Protein 8TX8 (pdb70)

Foldseek 3Di:
DPVVVVVLVVVLVVCVVCCVVWFPDKDKDFFPAFWLEKAKQQDKADDPPDFWIKTKIFTWGADPDLFIWTWIWIDTHGCDIGTFATEQDGHTFNYWDAAPVGRQWIWTWHQQRKIFIARRVVADRDYDPVRDHQGLEIEDDGRGTARAWEHQNVQGQWIWTFFQSQKIFIDRCVPPGSRRYYHYGPDIARQGPGGWQYKYAQNPDRQWIWTFFQVQWIFIAGNPDPDRRHGPDIANHDPGGWREKEHQNVDSQWIWTFFQVQWIWIAGNVDRHDTPDIAHDGPGGWHYKYYFLPDRQWIWTFWFSQKIWIFGNVQAPPDDDPVVVVNHGRRGQDIDNNGSGGWSYKYHRNPDGQWMWITGNSSMIMTTGTDPVSVD/DVVVLVVVLVVCVVCDVPWFPDKDKDFFPAFWLEKAKDQDKADDDPDQWIKTKMFTWGADDPDWIWTWIWIPTGGCHIGTFATATDDATFNYWDAFPVGRQWIWTWHFQRKIFIANRVPDDRDYDVVRDHQGLEIEDDGRGTARAWEHQNVQGQWIWTFGQRQKIFIDRCPPPGSNSYYDYTPDIARQGPGGWQYKYAQNPDRQWIWTFGQVQWIFIAGNPDPDSHHGPDIANQDPGGWHEKEAQNVDSQWIWTFFQVQWIWIAGNVCRHDTPDIAHDGPGGWHYKYYFLPDRQWIWTFWFSQKIWIFRCVQPPPDDDPVVVVNHRRRTQDIDNNGSGTWSYKYARNPDGQWMWTTGNSSMIMTTGTDPVSVD/DDDPDDPDDDDD/DDDPDDPDDDDD

InterPro domains:
  IPR001680 WD40 repeat [PF00400] (172-206)
  IPR001680 WD40 repeat [PF00400] (221-256)
  IPR001680 WD40 repeat [PF00400] (264-302)
  IPR001680 WD40 repeat [PF00400] (310-346)
  IPR001680 WD40 repeat [PF00400] (367-402)
  IPR001680 WD40 repeat [PS50082] (173-208)
  IPR001680 WD40 repeat [PS50082] (223-265)
  IPR001680 WD40 repeat [PS50082] (269-305)
  IPR001680 WD40 repeat [PS50082] (313-355)
  IPR001680 WD40 repeat [PS50082] (370-404)
  IPR001680 WD40 repeat [SM00320] (112-153)
  IPR001680 WD40 repeat [SM00320] (166-206)
  IPR001680 WD40 repeat [SM00320] (216-256)
  IPR001680 WD40 repeat [SM00320] (262-302)
  IPR001680 WD40 repeat [SM00320] (306-346)
  IPR001680 WD40 repeat [SM00320] (363-403)
  IPR015943 WD40/YVTN repeat-like-containing domain superfamily [G3DSA:2.130.10.10] (1-425)
  IPR019775 WD40 repeat, conserved site [PS00678] (193-207)
  IPR019775 WD40 repeat, conserved site [PS00678] (289-303)
  IPR019775 WD40 repeat, conserved site [PS00678] (333-347)

GO terms:
  GO:0005634 nucleus (C, IDA)
  GO:0008094 ATP-dependent activity, acting on DNA (F, IDA)
  GO:0006338 chromatin remodeling (P, IDA)
  GO:0005515 protein binding (F, IPI)
  GO:0000781 chromosome, telomeric region (C, IDA)
  GO:0016581 NuRD complex (C, IDA)
  GO:0016589 NURF complex (C, IDA)
  GO:0033186 CAF-1 complex (C, IDA)
  GO:0035098 ESC/E(Z) complex (C, IDA)
  GO:0008285 negative regulation of cell population proliferation (P, TAS)
  GO:0005654 nucleoplasm (C, TAS)
  GO:0042826 histone deacetylase binding (F, IPI)
  GO:0005654 nucleoplasm (C, IDA)
  GO:0006335 DNA replication-dependent chromatin assembly (P, IDA)
  GO:0006338 chromatin remodeling (P, HDA)
  GO:0000785 chromatin (C, IDA)
  GO:0006355 regulation of DNA-templated transcription (P, IDA)
  GO:0042393 histone binding (F, IDA)
  GO:0000118 histone deacetylase complex (C, IDA)
  GO:0032991 protein-containing complex (C, IDA)

B-factor: mean 41.4, std 13.59, range [21.71, 125.03]

Solvent-accessible surface area: 30954 Å² total; per-residue (Å²): 158,100,76,51,112,51,75,18,98,114,59,57,44,107,23,122,157,56,24,91,147,66,12,82,28,56,32,70,54,31,11,80,20,1,1,8,0,1,36,4,1,44,60,43,72,120,51,173,86,115,122,51,0,31,1,70,0,0,1,2,10,2,7,11,9,24,80,9,27,1,8,3,0,12,0,49,2,62,131,150,21,90,72,66,30,58,6,15,10,14,11,6,0,1,10,0,30,33,9,62,76,62,42,38,2,0,0,0,2,1,9,21,9,8,0,0,0,0,17,20,83,148,35,90,69,171,45,58,135,32,30,69,22,84,14,18,0,40,0,14,6,5,94,90,27,0,12,0,9,13,14,1,40,67,60,56,2,25,0,0,0,0,0,36,23,76,21,0,0,7,0,49,2,73,95,27,81,67,144,44,92,57,16,39,7,109,29,57,6,66,14,7,109,22,34,0,5,7,3,19,2,4,68,104,82,79,17,34,0,0,0,0,0,30,25,70,65,0,8,7,3,22,48,172,50,152,76,47,64,143,16,62,96,60,11,112,1,12,118,22,44,0,1,0,4,8,7,5,59,115,37,63,73,23,0,0,0,0,0,17,26,94,17,0,0,9,4,17,31,160,52,15,180,119,78,96,41,35,2,100,41,12,160,44,4,0,6,2,0,59,11,4,39,70,49,80,29,3,2,0,0,0,0,5,8,45,35,0,2,0,1,12,46,76,52,66,70,91,175,73,46,110,65,79,43,147,109,17,38,30,9,23,24,15,74,0,11,3,3,40,18,64,0,11,0,3,12,18,1,49,45,32,59,34,5,0,0,0,0,1,25,52,8,34,0,1,0,0,31,1,5,89,114,47,54,133,155,154,205,66,36,101,91,77,66,110,88,25,132,128,54,20,99,136,68,11,86,30,54,18,68,51,32,13,76,15,1,1,9,0,1,38,4,1,47,26,17,12,96,28,139,61,119,114,39,1,37,1,37,0,0,1,2,10,6,8,34,149,94,75,9,24,0,8,0,0,8,0,50,3,74,118,139,21,103,57,59,23,48,6,10,1,56,27,28,0,1,10,0,28,34,1,61,17,15,27,3,1,0,0,0,3,1,45,70,17,10,0,0,0,0,13,15,28,74,36,87,31,119,38,65,138,85,13,104,19,86,10,19,0,49,0,100,22,15,130,120,42,0,15,0,9,16,14,0,30,41,50,13,0,29,0,0,0,0,0,32,22,72,13,0,0,7,0,46,0,14,65,34,59,23,46,37,138,70,24,110,26,131,33,66,4,64,19,8,110,20,30,0,5,7,2,20,3,5,80,102,73,83,14,38,0,0,0,0,0,34,23,67,63,0,5,7,4,24,48,185,49,154,63,43,69,121,21,61,90,71,16,108,1,10,120,20,45,0,1,0,5,13,8,7,60,120,39,61,75,28,0,0,0,0,0,18,28,90,20,0,0,12,4,16,25,161,82,11,203,109,67,77,39,34,0,103,37,9,168,40,4,0,4,2,0,51,14,1,46,60,52,101,35,6,0,0,0,0,0,8,15,50,42,0,2,0,0,17,40,74,62,64,72,93,178,71,54,116,73,86,47,151,111,14,39,31,7,26,24,12,75,1,12,2,2,48,17,55,0,8,0,1,9,11,0,48,46,49,58,17,4,0,0,0,0,0,20,54,7,36,0,1,0,0,33,0,5,95,118,37,57,122,106,63,119,26,8,43,150,90,0,137,104,153,107,60,145,29,19,32,149,29,3,120,119,156

Structure (mmCIF, N/CA/C/O backbone):
data_8TX8
#
_entry.id   8TX8
#
_cell.length_a   76.103
_cell.length_b   59.582
_cell.length_c   101.450
_cell.angle_alpha   90.00
_cell.angle_beta   93.77
_cell.angle_gamma   90.00
#
_symmetry.space_group_name_H-M   'P 1 21 1'
#
loop_
_entity.id
_entity.type
_entity.pdbx_description
1 polymer 'Histone-binding protein RBBP4'
2 polymer 'Zinc finger protein 512B'
3 non-polymer 'FORMIC ACID'
4 non-polymer 1,2-ETHANEDIOL
5 non-polymer 'ACETATE ION'
6 non-polymer 'OXAMIC ACID'
7 water water
#
loop_
_atom_site.group_PDB
_atom_site.id
_atom_site.type_symbol
_atom_site.label_atom_id
_atom_site.label_alt_id
_atom_site.label_comp_id
_atom_site.label_asym_id
_atom_site.label_entity_id
_atom_site.label_seq_id
_atom_site.pdbx_PDB_ins_code
_atom_site.Cartn_x
_atom_site.Cartn_y
_atom_site.Cartn_z
_atom_site.occupancy
_atom_site.B_iso_or_equiv
_atom_site.auth_seq_id
_atom_site.auth_comp_id
_atom_site.auth_asym_id
_atom_site.auth_atom_id
_atom_site.pdbx_PDB_model_num
ATOM 1 N N . ASP A 1 30 ? -50.678 18.792 -32.688 1.00 71.65 10 ASP A N 1
ATOM 2 C CA . ASP A 1 30 ? -51.977 18.079 -32.802 1.00 73.41 10 ASP A CA 1
ATOM 3 C C . ASP A 1 30 ? -51.716 16.656 -33.308 1.00 68.90 10 ASP A C 1
ATOM 4 O O . ASP A 1 30 ? -52.409 16.240 -34.250 1.00 67.97 10 ASP A O 1
ATOM 6 N N . ALA A 1 31 ? -50.754 15.941 -32.730 1.00 73.43 11 ALA A N 1
ATOM 7 C CA . ALA A 1 31 ? -50.460 14.527 -33.078 1.00 69.91 11 ALA A CA 1
ATOM 8 C C . ALA A 1 31 ? -51.294 13.620 -32.171 1.00 70.59 11 ALA A C 1
ATOM 9 O O . ALA A 1 31 ? -50.724 13.033 -31.236 1.00 66.44 11 ALA A O 1
ATOM 11 N N . VAL A 1 32 ? -52.607 13.553 -32.422 1.00 30.00 12 VAL A N 1
ATOM 12 C CA . VAL A 1 32 ? -53.498 12.634 -31.639 1.00 30.00 12 VAL A CA 1
ATOM 13 C C . VAL A 1 32 ? -53.397 11.641 -32.774 1.00 30.00 12 VAL A C 1
ATOM 14 O O . VAL A 1 32 ? -54.215 11.723 -33.702 1.00 30.00 12 VAL A O 1
ATOM 16 N N . GLU A 1 33 ? -52.367 10.793 -32.769 1.00 72.26 13 GLU A N 1
ATOM 17 C CA . GLU A 1 33 ? -52.351 9.435 -33.378 1.00 64.30 13 GLU A CA 1
ATOM 18 C C . GLU A 1 33 ? -52.718 8.648 -32.145 1.00 61.83 13 GLU A C 1
ATOM 19 O O . GLU A 1 33 ? -53.293 7.639 -32.331 1.00 64.86 13 GLU A O 1
ATOM 21 N N . GLU A 1 34 ? -52.450 9.164 -30.945 1.00 61.91 14 GLU A N 1
ATOM 22 C CA . GLU A 1 34 ? -52.767 8.487 -29.663 1.00 64.67 14 GLU A CA 1
ATOM 23 C C . GLU A 1 34 ? -54.253 8.162 -29.571 1.00 64.05 14 GLU A C 1
ATOM 24 O O . GLU A 1 34 ? -54.584 7.236 -28.844 1.00 62.98 14 GLU A O 1
ATOM 30 N N . ARG A 1 35 ? -55.110 8.945 -30.213 1.00 63.40 15 ARG A N 1
ATOM 31 C CA . ARG A 1 35 ? -56.570 8.698 -30.210 1.00 59.72 15 ARG A CA 1
ATOM 32 C C . ARG A 1 35 ? -56.832 7.468 -31.065 1.00 58.92 15 ARG A C 1
ATOM 33 O O . ARG A 1 35 ? -57.562 6.585 -30.614 1.00 60.72 15 ARG A O 1
ATOM 35 N N . VAL A 1 36 ? -56.262 7.440 -32.261 1.00 60.56 16 VAL A N 1
ATOM 36 C CA . VAL A 1 36 ? -56.397 6.276 -33.177 1.00 62.94 16 VAL A CA 1
ATOM 37 C C . VAL A 1 36 ? -55.861 5.041 -32.459 1.00 63.18 16 VAL A C 1
ATOM 38 O O . VAL A 1 36 ? -56.565 4.030 -32.411 1.00 64.24 16 VAL A O 1
ATOM 42 N N . ILE A 1 37 ? -54.667 5.158 -31.893 1.00 63.55 17 ILE A N 1
ATOM 43 C CA . ILE A 1 37 ? -54.036 4.022 -31.171 1.00 58.44 17 ILE A CA 1
ATOM 44 C C . ILE A 1 37 ? -55.011 3.487 -30.123 1.00 60.79 17 ILE A C 1
ATOM 45 O O . ILE A 1 37 ? -55.432 2.334 -30.261 1.00 61.61 17 ILE A O 1
ATOM 50 N N . ASN A 1 38 ? -55.357 4.294 -29.127 1.00 60.38 18 ASN A N 1
ATOM 51 C CA . ASN A 1 38 ? -56.219 3.816 -28.013 1.00 62.89 18 ASN A CA 1
ATOM 52 C C . ASN A 1 38 ? -57.478 3.105 -28.527 1.00 61.32 18 ASN A C 1
ATOM 53 O O . ASN A 1 38 ? -57.830 2.073 -27.956 1.00 60.02 18 ASN A O 1
ATOM 58 N N . GLU A 1 39 ? -58.125 3.637 -29.558 1.00 62.30 19 GLU A N 1
ATOM 59 C CA . GLU A 1 39 ? -59.396 3.039 -30.036 1.00 59.64 19 GLU A CA 1
ATOM 60 C C . GLU A 1 39 ? -59.103 1.702 -30.714 1.00 61.17 19 GLU A C 1
ATOM 61 O O . GLU A 1 39 ? -59.795 0.727 -30.407 1.00 61.54 19 GLU A O 1
ATOM 67 N N . GLU A 1 40 ? -58.121 1.675 -31.606 1.00 60.38 20 GLU A N 1
ATOM 68 C CA . GLU A 1 40 ? -57.722 0.402 -32.251 1.00 61.28 20 GLU A CA 1
ATOM 69 C C . GLU A 1 40 ? -57.398 -0.632 -31.176 1.00 58.02 20 GLU A C 1
ATOM 70 O O . GLU A 1 40 ? -57.851 -1.773 -31.318 1.00 59.65 20 GLU A O 1
ATOM 76 N N . TYR A 1 41 ? -56.655 -0.230 -30.144 1.00 56.88 21 TYR A N 1
ATOM 77 C CA . TYR A 1 41 ? -56.270 -1.173 -29.067 1.00 59.13 21 TYR A CA 1
ATOM 78 C C . TYR A 1 41 ? -57.524 -1.780 -28.443 1.00 59.73 21 TYR A C 1
ATOM 79 O O . TYR A 1 41 ? -57.554 -2.993 -28.208 1.00 55.75 21 TYR A O 1
ATOM 88 N N . LYS A 1 42 ? -58.513 -0.937 -28.172 1.00 59.63 22 LYS A N 1
ATOM 89 C CA . LYS A 1 42 ? -59.763 -1.419 -27.540 1.00 60.86 22 LYS A CA 1
ATOM 90 C C . LYS A 1 42 ? -60.370 -2.505 -28.434 1.00 60.76 22 LYS A C 1
ATOM 91 O O . LYS A 1 42 ? -60.703 -3.576 -27.917 1.00 57.31 22 LYS A O 1
ATOM 93 N N . ILE A 1 43 ? -60.478 -2.219 -29.731 1.00 57.69 23 ILE A N 1
ATOM 94 C CA . ILE A 1 43 ? -61.079 -3.210 -30.618 1.00 57.86 23 ILE A CA 1
ATOM 95 C C . ILE A 1 43 ? -60.218 -4.466 -30.672 1.00 57.27 23 ILE A C 1
ATOM 96 O O . ILE A 1 43 ? -60.736 -5.588 -30.734 1.00 56.75 23 ILE A O 1
ATOM 101 N N . TRP A 1 44 ? -58.893 -4.301 -30.639 1.00 58.50 24 TRP A N 1
ATOM 102 C CA . TRP A 1 44 ? -58.011 -5.462 -30.588 1.00 54.26 24 TRP A CA 1
ATOM 103 C C . TRP A 1 44 ? -58.246 -6.266 -29.316 1.00 57.84 24 TRP A C 1
ATOM 104 O O . TRP A 1 44 ? -58.429 -7.487 -29.366 1.00 54.89 24 TRP A O 1
ATOM 115 N N . LYS A 1 45 ? -58.267 -5.587 -28.163 1.00 54.73 25 LYS A N 1
ATOM 116 C CA . LYS A 1 45 ? -58.428 -6.279 -26.887 1.00 54.25 25 LYS A CA 1
ATOM 117 C C . LYS A 1 45 ? -59.739 -7.053 -26.822 1.00 57.80 25 LYS A C 1
ATOM 118 O O . LYS A 1 45 ? -59.793 -8.131 -26.218 1.00 60.22 25 LYS A O 1
ATOM 124 N N . LYS A 1 46 ? -60.802 -6.531 -27.439 1.00 57.84 26 LYS A N 1
ATOM 125 C CA . LYS A 1 46 ? -62.061 -7.268 -27.479 1.00 59.95 26 LYS A CA 1
ATOM 126 C C . LYS A 1 46 ? -61.967 -8.486 -28.390 1.00 61.36 26 LYS A C 1
ATOM 127 O O . LYS A 1 46 ? -62.683 -9.472 -28.181 1.00 62.24 26 LYS A O 1
ATOM 133 N N . ASN A 1 47 ? -61.080 -8.449 -29.382 1.00 59.84 27 ASN A N 1
ATOM 134 C CA . ASN A 1 47 ? -60.946 -9.531 -30.347 1.00 59.25 27 ASN A CA 1
ATOM 135 C C . ASN A 1 47 ? -59.744 -10.434 -30.090 1.00 60.58 27 ASN A C 1
ATOM 136 O O . ASN A 1 47 ? -59.513 -11.356 -30.878 1.00 60.04 27 ASN A O 1
ATOM 141 N N . THR A 1 48 ? -59.106 -10.328 -28.933 1.00 61.99 28 THR A N 1
ATOM 142 C CA . THR A 1 48 ? -57.990 -11.262 -28.620 1.00 59.48 28 THR A CA 1
ATOM 143 C C . THR A 1 48 ? -58.462 -12.726 -28.671 1.00 62.26 28 THR A C 1
ATOM 144 O O . THR A 1 48 ? -57.733 -13.545 -29.236 1.00 58.11 28 THR A O 1
ATOM 148 N N . PRO A 1 49 ? -59.639 -13.101 -28.133 1.00 67.09 29 PRO A N 1
ATOM 149 C CA . PRO A 1 49 ? -60.051 -14.506 -28.068 1.00 65.18 29 PRO A CA 1
ATOM 150 C C . PRO A 1 49 ? -60.245 -15.214 -29.413 1.00 71.37 29 PRO A C 1
ATOM 151 O O . PRO A 1 49 ? -60.019 -16.404 -29.477 1.00 84.65 29 PRO A O 1
ATOM 155 N N . PHE A 1 50 ? -60.657 -14.479 -30.441 1.00 65.09 30 PHE A N 1
ATOM 156 C CA . PHE A 1 50 ? -60.953 -15.120 -31.740 1.00 60.67 30 PHE A CA 1
ATOM 157 C C . PHE A 1 50 ? -59.716 -15.144 -32.636 1.00 60.39 30 PHE A C 1
ATOM 158 O O . PHE A 1 50 ? -59.755 -15.854 -33.635 1.00 64.53 30 PHE A O 1
ATOM 166 N N . LEU A 1 51 ? -58.654 -14.431 -32.276 1.00 58.29 31 LEU A N 1
ATOM 167 C CA . LEU A 1 51 ? -57.490 -14.330 -33.186 1.00 51.95 31 LEU A CA 1
ATOM 168 C C . LEU A 1 51 ? -56.243 -14.884 -32.507 1.00 47.86 31 LEU A C 1
ATOM 169 O O . LEU A 1 51 ? -55.221 -15.000 -33.185 1.00 44.62 31 LEU A O 1
ATOM 174 N N . TYR A 1 52 ? -56.335 -15.190 -31.214 1.00 48.95 32 TYR A N 1
ATOM 175 C CA . TYR A 1 52 ? -55.137 -15.624 -30.509 1.00 45.73 32 TYR A CA 1
ATOM 176 C C . TYR A 1 52 ? -55.403 -16.891 -29.710 1.00 45.01 32 TYR A C 1
ATOM 177 O O . TYR A 1 52 ? -56.491 -17.075 -29.158 1.00 51.24 32 TYR A O 1
ATOM 186 N N . ASP A 1 53 ? -54.394 -17.761 -29.652 1.00 39.55 33 ASP A N 1
ATOM 187 C CA . ASP A 1 53 ? -54.382 -18.882 -28.722 1.00 46.80 33 ASP A CA 1
ATOM 188 C C . ASP A 1 53 ? -53.598 -18.578 -27.452 1.00 41.86 33 ASP A C 1
ATOM 189 O O . ASP A 1 53 ? -53.657 -19.365 -26.502 1.00 42.00 33 ASP A O 1
ATOM 194 N N . LEU A 1 54 ? -52.873 -17.461 -27.415 1.00 42.38 34 LEU A N 1
ATOM 195 C CA . LEU A 1 54 ? -52.117 -17.063 -26.235 1.00 40.93 34 LEU A CA 1
ATOM 196 C C . LEU A 1 54 ? -51.832 -15.572 -26.321 1.00 40.61 34 LEU A C 1
ATOM 197 O O . LEU A 1 54 ? -51.408 -15.084 -27.372 1.00 39.17 34 LEU A O 1
ATOM 202 N N . VAL A 1 55 ? -52.066 -14.856 -25.222 1.00 41.29 35 VAL A N 1
ATOM 203 C CA . VAL A 1 55 ? -51.769 -13.430 -25.130 1.00 43.17 35 VAL A CA 1
ATOM 204 C C . VAL A 1 55 ? -51.235 -13.165 -23.728 1.00 37.71 35 VAL A C 1
ATOM 205 O O . VAL A 1 55 ? -51.981 -13.267 -22.748 1.00 36.25 35 VAL A O 1
ATOM 209 N N . MET A 1 56 ? -49.949 -12.842 -23.629 1.00 38.99 36 MET A N 1
ATOM 210 C CA . MET A 1 56 ? -49.328 -12.422 -22.381 1.00 40.26 36 MET A CA 1
ATOM 211 C C . MET A 1 56 ? -48.784 -11.014 -22.555 1.00 39.04 36 MET A C 1
ATOM 212 O O . MET A 1 56 ? -48.009 -10.759 -23.481 1.00 42.18 36 MET A O 1
ATOM 217 N N . THR A 1 57 ? -49.187 -10.108 -21.670 1.00 38.46 37 THR A N 1
ATOM 218 C CA . THR A 1 57 ? -48.714 -8.731 -21.690 1.00 39.23 37 THR A CA 1
ATOM 219 C C . THR A 1 57 ? -48.012 -8.431 -20.375 1.00 43.08 37 THR A C 1
ATOM 220 O O . THR A 1 57 ? -48.533 -8.750 -19.302 1.00 44.92 37 THR A O 1
ATOM 224 N N . HIS A 1 58 ? -46.829 -7.827 -20.462 1.00 42.00 38 HIS A N 1
ATOM 225 C CA . HIS A 1 58 ? -46.034 -7.503 -19.287 1.00 42.60 38 HIS A CA 1
ATOM 226 C C . HIS A 1 58 ? -45.335 -6.173 -19.512 1.00 44.37 38 HIS A C 1
ATOM 227 O O . HIS A 1 58 ? -44.648 -5.993 -20.522 1.00 38.63 38 HIS A O 1
ATOM 234 N N . ALA A 1 59 ? -45.515 -5.245 -18.577 1.00 41.33 39 ALA A N 1
ATOM 235 C CA . ALA A 1 59 ? -44.868 -3.940 -18.644 1.00 43.32 39 ALA A CA 1
ATOM 236 C C . ALA A 1 59 ? -43.520 -4.015 -17.937 1.00 45.49 39 ALA A C 1
ATOM 237 O O . ALA A 1 59 ? -43.451 -4.376 -16.757 1.00 49.03 39 ALA A O 1
ATOM 239 N N . LEU A 1 60 ? -42.456 -3.682 -18.659 1.00 41.53 40 LEU A N 1
ATOM 240 C CA . LEU A 1 60 ? -41.121 -3.706 -18.087 1.00 40.36 40 LEU A CA 1
ATOM 241 C C . LEU A 1 60 ? -40.835 -2.405 -17.346 1.00 45.74 40 LEU A C 1
ATOM 242 O O . LEU A 1 60 ? -41.473 -1.374 -17.575 1.00 46.63 40 LEU A O 1
ATOM 247 N N . GLU A 1 61 ? -39.858 -2.469 -16.436 1.00 43.53 41 GLU A N 1
ATOM 248 C CA . GLU A 1 61 ? -39.446 -1.271 -15.712 1.00 48.58 41 GLU A CA 1
ATOM 249 C C . GLU A 1 61 ? -38.945 -0.199 -16.670 1.00 44.38 41 GLU A C 1
ATOM 250 O O . GLU A 1 61 ? -39.260 0.987 -16.513 1.00 46.90 41 GLU A O 1
ATOM 256 N N . TRP A 1 62 ? -38.163 -0.599 -17.666 1.00 45.74 42 TRP A N 1
ATOM 257 C CA . TRP A 1 62 ? -37.704 0.242 -18.756 1.00 40.95 42 TRP A CA 1
ATOM 258 C C . TRP A 1 62 ? -37.956 -0.476 -20.072 1.00 42.22 42 TRP A C 1
ATOM 259 O O . TRP A 1 62 ? -37.968 -1.710 -20.113 1.00 38.97 42 TRP A O 1
ATOM 270 N N . PRO A 1 63 ? -38.162 0.263 -21.161 1.00 37.13 43 PRO A N 1
ATOM 271 C CA . PRO A 1 63 ? -38.380 -0.393 -22.455 1.00 38.24 43 PRO A CA 1
ATOM 272 C C . PRO A 1 63 ? -37.144 -1.153 -22.905 1.00 38.43 43 PRO A C 1
ATOM 273 O O . PRO A 1 63 ? -36.013 -0.827 -22.536 1.00 36.87 43 PRO A O 1
ATOM 277 N N . SER A 1 64 ? -37.376 -2.190 -23.703 1.00 33.21 44 SER A N 1
ATOM 278 C CA . SER A 1 64 ? -36.307 -3.004 -24.260 1.00 33.66 44 SER A CA 1
ATOM 279 C C . SER A 1 64 ? -36.215 -2.768 -25.759 1.00 29.87 44 SER A C 1
ATOM 280 O O . SER A 1 64 ? -37.234 -2.775 -26.457 1.00 29.47 44 SER A O 1
ATOM 283 N N . LEU A 1 65 ? -34.996 -2.554 -26.247 1.00 26.79 45 LEU A N 1
ATOM 284 C CA . LEU A 1 65 ? -34.755 -2.403 -27.672 1.00 27.84 45 LEU A CA 1
ATOM 285 C C . LEU A 1 65 ? -34.460 -3.728 -28.359 1.00 33.02 45 LEU A C 1
ATOM 286 O O . LEU A 1 65 ? -34.389 -3.768 -29.593 1.00 31.51 45 LEU A O 1
ATOM 291 N N . THR A 1 66 ? -34.302 -4.805 -27.594 1.00 30.37 46 THR A N 1
ATOM 292 C CA . THR A 1 66 ? -33.903 -6.096 -28.126 1.00 30.40 46 THR A CA 1
ATOM 293 C C . THR A 1 66 ? -34.754 -7.186 -27.491 1.00 26.71 46 THR A C 1
ATOM 294 O O . THR A 1 66 ? -35.276 -7.032 -26.384 1.00 26.18 46 THR A O 1
ATOM 298 N N . ALA A 1 67 ? -34.897 -8.292 -28.215 1.00 32.11 47 ALA A N 1
ATOM 299 C CA . ALA A 1 67 ? -35.633 -9.442 -27.706 1.00 28.59 47 ALA A CA 1
ATOM 300 C C . ALA A 1 67 ? -35.195 -10.669 -28.486 1.00 31.82 47 ALA A C 1
ATOM 301 O O . ALA A 1 67 ? -35.160 -10.639 -29.721 1.00 29.44 47 ALA A O 1
ATOM 303 N N . GLN A 1 68 ? -34.855 -11.735 -27.765 1.00 30.37 48 GLN A N 1
ATOM 304 C CA . GLN A 1 68 ? -34.429 -12.975 -28.397 1.00 31.19 48 GLN A CA 1
ATOM 305 C C . GLN A 1 68 ? -34.636 -14.112 -27.413 1.00 35.91 48 GLN A C 1
ATOM 306 O O . GLN A 1 68 ? -34.131 -14.061 -26.287 1.00 35.07 48 GLN A O 1
ATOM 312 N N . TRP A 1 69 ? -35.386 -15.125 -27.832 1.00 35.10 49 TRP A N 1
ATOM 313 C CA . TRP A 1 69 ? -35.559 -16.304 -27.000 1.00 35.29 49 TRP A CA 1
ATOM 314 C C . TRP A 1 69 ? -34.237 -17.043 -26.864 1.00 35.45 49 TRP A C 1
ATOM 315 O O . TRP A 1 69 ? -33.475 -17.167 -27.827 1.00 32.64 49 TRP A O 1
ATOM 326 N N . LEU A 1 70 ? -33.963 -17.528 -25.655 1.00 38.03 50 LEU A N 1
ATOM 327 C CA . LEU A 1 70 ? -32.860 -18.456 -25.478 1.00 39.62 50 LEU A CA 1
ATOM 328 C C . LEU A 1 70 ? -33.288 -19.850 -25.936 1.00 39.84 50 LEU A C 1
ATOM 329 O O . LEU A 1 70 ? -34.456 -20.224 -25.796 1.00 39.73 50 LEU A O 1
ATOM 334 N N . PRO A 1 71 ? -32.365 -20.634 -26.502 1.00 40.97 51 PRO A N 1
ATOM 335 C CA . PRO A 1 71 ? -32.771 -21.901 -27.137 1.00 43.14 51 PRO A CA 1
ATOM 336 C C . PRO A 1 71 ? -33.155 -22.991 -26.153 1.00 46.84 51 PRO A C 1
ATOM 337 O O . PRO A 1 71 ? -33.810 -23.960 -26.558 1.00 41.05 51 PRO A O 1
ATOM 341 N N . ASP A 1 72 ? -32.774 -22.869 -24.886 1.00 46.95 52 ASP A N 1
ATOM 342 C CA . ASP A 1 72 ? -33.074 -23.896 -23.902 1.00 48.96 52 ASP A CA 1
ATOM 343 C C . ASP A 1 72 ? -34.515 -23.781 -23.420 1.00 50.15 52 ASP A C 1
ATOM 344 O O . ASP A 1 72 ? -35.104 -22.697 -23.395 1.00 48.22 52 ASP A O 1
ATOM 349 N N . VAL A 1 73 ? -35.082 -24.921 -23.039 1.00 51.85 53 VAL A N 1
ATOM 350 C CA . VAL A 1 73 ? -36.426 -24.981 -22.472 1.00 57.86 53 VAL A CA 1
ATOM 351 C C . VAL A 1 73 ? -36.468 -26.137 -21.482 1.00 61.27 53 VAL A C 1
ATOM 352 O O . VAL A 1 73 ? -36.027 -27.248 -21.793 1.00 59.07 53 VAL A O 1
ATOM 356 N N . THR A 1 74 ? -36.981 -25.873 -20.284 1.00 59.89 54 THR A N 1
ATOM 357 C CA . THR A 1 74 ? -37.119 -26.890 -19.251 1.00 67.45 54 THR A CA 1
ATOM 358 C C . THR A 1 74 ? -38.593 -27.111 -18.946 1.00 69.82 54 THR A C 1
ATOM 359 O O . THR A 1 74 ? -39.318 -26.161 -18.632 1.00 63.89 54 THR A O 1
ATOM 363 N N . ARG A 1 75 ? -39.030 -28.367 -19.041 1.00 84.82 55 ARG A N 1
ATOM 364 C CA . ARG A 1 75 ? -40.418 -28.744 -18.788 1.00 86.93 55 ARG A CA 1
ATOM 365 C C . ARG A 1 75 ? -40.494 -29.570 -17.512 1.00 87.49 55 ARG A C 1
ATOM 366 O O . ARG A 1 75 ? -40.150 -30.762 -17.524 1.00 86.11 55 ARG A O 1
ATOM 374 N N . PRO A 1 76 ? -40.929 -28.995 -16.391 1.00 77.78 56 PRO A N 1
ATOM 375 C CA . PRO A 1 76 ? -40.999 -29.768 -15.146 1.00 77.88 56 PRO A CA 1
ATOM 376 C C . PRO A 1 76 ? -42.023 -30.888 -15.233 1.00 84.68 56 PRO A C 1
ATOM 377 O O . PRO A 1 76 ? -43.069 -30.761 -15.873 1.00 80.72 56 PRO A O 1
ATOM 381 N N . GLU A 1 77 ? -41.703 -31.997 -14.570 1.00 95.61 57 GLU A N 1
ATOM 382 C CA . GLU A 1 77 ? -42.569 -33.167 -14.597 1.00 90.20 57 GLU A CA 1
ATOM 383 C C . GLU A 1 77 ? -43.875 -32.893 -13.861 1.00 88.64 57 GLU A C 1
ATOM 384 O O . GLU A 1 77 ? -43.896 -32.222 -12.825 1.00 82.11 57 GLU A O 1
ATOM 390 N N . GLY A 1 78 ? -44.969 -33.420 -14.406 1.00 87.68 58 GLY A N 1
ATOM 391 C CA . GLY A 1 78 ? -46.268 -33.266 -13.780 1.00 87.87 58 GLY A CA 1
ATOM 392 C C . GLY A 1 78 ? -46.808 -31.855 -13.783 1.00 87.03 58 GLY A C 1
ATOM 393 O O . GLY A 1 78 ? -47.602 -31.502 -12.905 1.00 91.86 58 GLY A O 1
ATOM 394 N N . LYS A 1 79 ? -46.397 -31.033 -14.746 1.00 85.55 59 LYS A N 1
ATOM 395 C CA . LYS A 1 79 ? -46.863 -29.659 -14.850 1.00 83.39 59 LYS A CA 1
ATOM 396 C C . LYS A 1 79 ? -47.263 -29.362 -16.288 1.00 84.07 59 LYS A C 1
ATOM 397 O O . LYS A 1 79 ? -46.800 -30.007 -17.232 1.00 83.13 59 LYS A O 1
ATOM 403 N N . ASP A 1 80 ? -48.136 -28.369 -16.442 1.00 84.85 60 ASP A N 1
ATOM 404 C CA . ASP A 1 80 ? -48.696 -28.010 -17.737 1.00 89.66 60 ASP A CA 1
ATOM 405 C C . ASP A 1 80 ? -47.944 -26.874 -18.418 1.00 83.66 60 ASP A C 1
ATOM 406 O O . ASP A 1 80 ? -48.397 -26.385 -19.457 1.00 82.72 60 ASP A O 1
ATOM 411 N N . PHE A 1 81 ? -46.813 -26.442 -17.866 1.00 79.68 61 PHE A N 1
ATOM 412 C CA . PHE A 1 81 ? -46.073 -25.332 -18.444 1.00 74.51 61 PHE A CA 1
ATOM 413 C C . PHE A 1 81 ? -44.584 -25.642 -18.462 1.00 73.27 61 PHE A C 1
ATOM 414 O O . PHE A 1 81 ? -44.070 -26.365 -17.604 1.00 70.02 61 PHE A O 1
ATOM 422 N N . SER A 1 82 ? -43.902 -25.081 -19.455 1.00 70.13 62 SER A N 1
ATOM 423 C CA . SER A 1 82 ? -42.455 -25.136 -19.570 1.00 66.29 62 SER A CA 1
ATOM 424 C C . SER A 1 82 ? -41.876 -23.740 -19.383 1.00 57.83 62 SER A C 1
ATOM 425 O O . SER A 1 82 ? -42.566 -22.729 -19.542 1.00 58.60 62 SER A O 1
ATOM 428 N N . ILE A 1 83 ? -40.595 -23.694 -19.039 1.00 53.52 63 ILE A N 1
ATOM 429 C CA . ILE A 1 83 ? -39.909 -22.445 -18.735 1.00 51.87 63 ILE A CA 1
ATOM 430 C C . ILE A 1 83 ? -39.018 -22.096 -19.920 1.00 51.09 63 ILE A C 1
ATOM 431 O O . ILE A 1 83 ? -38.064 -22.818 -20.230 1.00 50.60 63 ILE A O 1
ATOM 436 N N . HIS A 1 84 ? -39.333 -20.989 -20.584 1.00 47.66 64 HIS A N 1
ATOM 437 C CA . HIS A 1 84 ? -38.517 -20.440 -21.653 1.00 43.07 64 HIS A CA 1
ATOM 438 C C . HIS A 1 84 ? -37.848 -19.163 -21.167 1.00 44.11 64 HIS A C 1
ATOM 439 O O . HIS A 1 84 ? -38.324 -18.502 -20.240 1.00 45.73 64 HIS A O 1
ATOM 446 N N . ARG A 1 85 ? -36.731 -18.821 -21.800 1.00 40.03 65 ARG A N 1
ATOM 447 C CA . ARG A 1 85 ? -35.956 -17.654 -21.410 1.00 41.34 65 ARG A CA 1
ATOM 448 C C . ARG A 1 85 ? -35.785 -16.705 -22.589 1.00 39.87 65 ARG A C 1
ATOM 449 O O . ARG A 1 85 ? -35.737 -17.127 -23.750 1.00 35.97 65 ARG A O 1
ATOM 457 N N . LEU A 1 86 ? -35.692 -15.414 -22.272 1.00 33.71 66 LEU A N 1
ATOM 458 C CA . LEU A 1 86 ? -35.552 -14.354 -23.258 1.00 35.07 66 LEU A CA 1
ATOM 459 C C . LEU A 1 86 ? -34.372 -13.467 -22.894 1.00 37.04 66 LEU A C 1
ATOM 460 O O . LEU A 1 86 ? -34.178 -13.129 -21.721 1.00 35.93 66 LEU A O 1
ATOM 465 N N . VAL A 1 87 ? -33.592 -13.088 -23.902 1.00 33.20 67 VAL A N 1
ATOM 466 C CA . VAL A 1 87 ? -32.502 -12.134 -23.731 1.00 31.67 67 VAL A CA 1
ATOM 467 C C . VAL A 1 87 ? -33.065 -10.745 -24.001 1.00 37.83 67 VAL A C 1
ATOM 468 O O . VAL A 1 87 ? -33.475 -10.437 -25.124 1.00 35.19 67 VAL A O 1
ATOM 472 N N . LEU A 1 88 ? -33.080 -9.904 -22.975 1.00 34.40 68 LEU A N 1
ATOM 473 C CA . LEU A 1 88 ? -33.620 -8.559 -23.070 1.00 31.39 68 LEU A CA 1
ATOM 474 C C . LEU A 1 88 ? -32.549 -7.547 -22.687 1.00 36.62 68 LEU A C 1
ATOM 475 O O . LEU A 1 88 ? -31.424 -7.897 -22.323 1.00 33.76 68 LEU A O 1
ATOM 480 N N . GLY A 1 89 ? -32.922 -6.273 -22.772 1.00 32.95 69 GLY A N 1
ATOM 481 C CA . GLY A 1 89 ? -32.058 -5.185 -22.377 1.00 31.66 69 GLY A CA 1
ATOM 482 C C . GLY A 1 89 ? -32.903 -4.058 -21.828 1.00 34.81 69 GLY A C 1
ATOM 483 O O . GLY A 1 89 ? -34.134 -4.126 -21.819 1.00 36.42 69 GLY A O 1
ATOM 484 N N . THR A 1 90 ? -32.232 -3.018 -21.355 1.00 33.08 70 THR A N 1
ATOM 485 C CA . THR A 1 90 ? -32.911 -1.828 -20.876 1.00 37.35 70 THR A CA 1
ATOM 486 C C . THR A 1 90 ? -32.549 -0.642 -21.756 1.00 34.61 70 THR A C 1
ATOM 487 O O . THR A 1 90 ? -31.455 -0.577 -22.326 1.00 32.22 70 THR A O 1
ATOM 491 N N . HIS A 1 91 ? -33.496 0.285 -21.877 1.00 33.64 71 HIS A N 1
ATOM 492 C CA . HIS A 1 91 ? -33.283 1.580 -22.520 1.00 36.77 71 HIS A CA 1
ATOM 493 C C . HIS A 1 91 ? -33.768 2.615 -21.512 1.00 38.43 71 HIS A C 1
ATOM 494 O O . HIS A 1 91 ? -34.966 2.904 -21.437 1.00 38.88 71 HIS A O 1
ATOM 501 N N . THR A 1 92 ? -32.841 3.147 -20.724 1.00 39.30 72 THR A N 1
ATOM 502 C CA . THR A 1 92 ? -33.149 4.116 -19.684 1.00 43.61 72 THR A CA 1
ATOM 503 C C . THR A 1 92 ? -32.606 5.487 -20.062 1.00 43.21 72 THR A C 1
ATOM 504 O O . THR A 1 92 ? -31.748 5.624 -20.938 1.00 41.18 72 THR A O 1
ATOM 508 N N . SER A 1 93 ? -33.087 6.499 -19.336 1.00 43.93 73 SER A N 1
ATOM 509 C CA . SER A 1 93 ? -32.601 7.889 -19.511 1.00 45.16 73 SER A CA 1
ATOM 510 C C . SER A 1 93 ? -31.529 8.166 -18.454 1.00 47.72 73 SER A C 1
ATOM 511 O O . SER A 1 93 ? -30.735 9.088 -18.655 1.00 48.97 73 SER A O 1
ATOM 514 N N . ASP A 1 94 ? -31.515 7.379 -17.379 1.00 47.53 74 ASP A N 1
ATOM 515 C CA . ASP A 1 94 ? -30.518 7.544 -16.293 1.00 47.11 74 ASP A CA 1
ATOM 516 C C . ASP A 1 94 ? -29.328 6.623 -16.557 1.00 51.38 74 ASP A C 1
ATOM 517 O O . ASP A 1 94 ? -29.241 6.078 -17.663 1.00 51.79 74 ASP A O 1
ATOM 522 N N . GLU A 1 95 ? -28.462 6.451 -15.558 1.00 48.10 75 GLU A N 1
ATOM 523 C CA . GLU A 1 95 ? -27.232 5.637 -15.734 1.00 50.14 75 GLU A CA 1
ATOM 524 C C . GLU A 1 95 ? -27.297 4.272 -15.051 1.00 54.56 75 GLU A C 1
ATOM 525 O O . GLU A 1 95 ? -26.308 3.866 -14.425 1.00 52.81 75 GLU A O 1
ATOM 531 N N . GLN A 1 96 ? -28.411 3.580 -15.207 1.00 51.48 76 GLN A N 1
ATOM 532 C CA . GLN A 1 96 ? -28.603 2.282 -14.567 1.00 46.16 76 GLN A CA 1
ATOM 533 C C . GLN A 1 96 ? -29.176 1.290 -15.580 1.00 44.24 76 GLN A C 1
ATOM 534 O O . GLN A 1 96 ? -30.278 0.764 -15.428 1.00 46.60 76 GLN A O 1
ATOM 540 N N . ASN A 1 97 ? -28.402 1.028 -16.629 1.00 42.89 77 ASN A N 1
ATOM 541 C CA . ASN A 1 97 ? -28.813 0.104 -17.674 1.00 43.24 77 ASN A CA 1
ATOM 542 C C . ASN A 1 97 ? -28.356 -1.311 -17.346 1.00 44.35 77 ASN A C 1
ATOM 543 O O . ASN A 1 97 ? -27.376 -1.519 -16.626 1.00 44.61 77 ASN A O 1
ATOM 548 N N . HIS A 1 98 ? -29.080 -2.290 -17.885 1.00 38.99 78 HIS A N 1
ATOM 549 C CA . HIS A 1 98 ? -28.821 -3.684 -17.560 1.00 39.11 78 HIS A CA 1
ATOM 550 C C . HIS A 1 98 ? -29.087 -4.566 -18.769 1.00 40.98 78 HIS A C 1
ATOM 551 O O . HIS A 1 98 ? -29.983 -4.294 -19.573 1.00 39.59 78 HIS A O 1
ATOM 558 N N . LEU A 1 99 ? -28.293 -5.628 -18.884 1.00 41.87 79 LEU A N 1
ATOM 559 C CA . LEU A 1 99 ? -28.604 -6.749 -19.761 1.00 38.18 79 LEU A CA 1
ATOM 560 C C . LEU A 1 99 ? -29.463 -7.727 -18.969 1.00 37.29 79 LEU A C 1
ATOM 561 O O . LEU A 1 99 ? -29.063 -8.175 -17.889 1.00 37.49 79 LEU A O 1
ATOM 566 N N . VAL A 1 100 ? -30.642 -8.046 -19.495 1.00 35.80 80 VAL A N 1
ATOM 567 C CA . VAL A 1 100 ? -31.684 -8.728 -18.735 1.00 37.31 80 VAL A CA 1
ATOM 568 C C . VAL A 1 100 ? -31.945 -10.099 -19.340 1.00 38.60 80 VAL A C 1
ATOM 569 O O . VAL A 1 100 ? -31.977 -10.258 -20.566 1.00 35.93 80 VAL A O 1
ATOM 573 N N . ILE A 1 101 ? -32.127 -11.091 -18.472 1.00 39.72 81 ILE A N 1
ATOM 574 C CA . ILE A 1 101 ? -32.590 -12.416 -18.862 1.00 39.40 81 ILE A CA 1
ATOM 575 C C . ILE A 1 101 ? -33.867 -12.696 -18.088 1.00 43.03 81 ILE A C 1
ATOM 576 O O . ILE A 1 101 ? -33.849 -12.757 -16.852 1.00 46.96 81 ILE A O 1
ATOM 581 N N . ALA A 1 102 ? -34.974 -12.852 -18.805 1.00 43.60 82 ALA A N 1
ATOM 582 C CA . ALA A 1 102 ? -36.265 -13.114 -18.192 1.00 44.23 82 ALA A CA 1
ATOM 583 C C . ALA A 1 102 ? -36.707 -14.541 -18.488 1.00 42.84 82 ALA A C 1
ATOM 584 O O . ALA A 1 102 ? -36.344 -15.122 -19.513 1.00 41.65 82 ALA A O 1
ATOM 586 N N . SER A 1 103 ? -37.489 -15.103 -17.573 1.00 44.40 83 SER A N 1
ATOM 587 C CA . SER A 1 103 ? -38.046 -16.437 -17.733 1.00 47.60 83 SER A CA 1
ATOM 588 C C . SER A 1 103 ? -39.537 -16.328 -18.016 1.00 47.26 83 SER A C 1
ATOM 589 O O . SER A 1 103 ? -40.220 -15.453 -17.473 1.00 46.71 83 SER A O 1
ATOM 592 N N . VAL A 1 104 ? -40.034 -17.216 -18.874 1.00 47.18 84 VAL A N 1
ATOM 593 C CA . VAL A 1 104 ? -41.426 -17.210 -19.304 1.00 48.88 84 VAL A CA 1
ATOM 594 C C . VAL A 1 104 ? -41.992 -18.611 -19.134 1.00 51.73 84 VAL A C 1
ATOM 595 O O . VAL A 1 104 ? -41.396 -19.588 -19.603 1.00 50.46 84 VAL A O 1
ATOM 599 N N . GLN A 1 105 ? -43.142 -18.707 -18.473 1.00 50.14 85 GLN A N 1
ATOM 600 C CA . GLN A 1 105 ? -43.862 -19.967 -18.333 1.00 53.83 85 GLN A CA 1
ATOM 601 C C . GLN A 1 105 ? -44.883 -20.064 -19.461 1.00 54.09 85 GLN A C 1
ATOM 602 O O . GLN A 1 105 ? -45.883 -19.338 -19.466 1.00 51.37 85 GLN A O 1
ATOM 608 N N . LEU A 1 106 ? -44.627 -20.953 -20.420 1.00 54.36 86 LEU A N 1
ATOM 609 C CA . LEU A 1 106 ? -45.500 -21.181 -21.562 1.00 54.98 86 LEU A CA 1
ATOM 610 C C . LEU A 1 106 ? -46.315 -22.451 -21.365 1.00 60.50 86 LEU A C 1
ATOM 611 O O . LEU A 1 106 ? -45.776 -23.465 -20.912 1.00 64.94 86 LEU A O 1
ATOM 616 N N . PRO A 1 107 ? -47.605 -22.429 -21.702 1.00 64.69 87 PRO A N 1
ATOM 617 C CA . PRO A 1 107 ? -48.436 -23.626 -21.528 1.00 71.45 87 PRO A CA 1
ATOM 618 C C . PRO A 1 107 ? -47.938 -24.795 -22.367 1.00 75.96 87 PRO A C 1
ATOM 619 O O . PRO A 1 107 ? -47.232 -24.629 -23.365 1.00 72.00 87 PRO A O 1
ATOM 623 N N . ASN A 1 108 ? -48.328 -25.995 -21.940 1.00 91.22 88 ASN A N 1
ATOM 624 C CA . ASN A 1 108 ? -47.903 -27.252 -22.559 1.00 97.74 88 ASN A CA 1
ATOM 625 C C . ASN A 1 108 ? -46.383 -27.380 -22.576 1.00 98.82 88 ASN A C 1
ATOM 626 O O . ASN A 1 108 ? -45.772 -27.745 -21.570 1.00 86.36 88 ASN A O 1
ATOM 631 N N . LYS A 1 134 ? -46.654 -16.530 -16.480 1.00 55.98 114 LYS A N 1
ATOM 632 C CA . LYS A 1 134 ? -45.859 -15.724 -15.559 1.00 58.51 114 LYS A CA 1
ATOM 633 C C . LYS A 1 134 ? -44.508 -15.357 -16.167 1.00 56.76 114 LYS A C 1
ATOM 634 O O . LYS A 1 134 ? -43.762 -16.226 -16.618 1.00 54.16 114 LYS A O 1
ATOM 640 N N . ILE A 1 135 ? -44.201 -14.063 -16.179 1.00 57.98 115 ILE A N 1
ATOM 641 C CA . ILE A 1 135 ? -42.944 -13.545 -16.707 1.00 59.41 115 ILE A CA 1
ATOM 642 C C . ILE A 1 135 ? -42.202 -12.874 -15.560 1.00 57.31 115 ILE A C 1
ATOM 643 O O . ILE A 1 135 ? -42.743 -11.971 -14.910 1.00 59.18 115 ILE A O 1
ATOM 648 N N . GLU A 1 136 ? -40.971 -13.317 -15.309 1.00 58.44 116 GLU A N 1
ATOM 649 C CA . GLU A 1 136 ? -40.172 -12.798 -14.208 1.00 58.87 116 GLU A CA 1
ATOM 650 C C . GLU A 1 136 ? -38.735 -12.593 -14.664 1.00 52.23 116 GLU A C 1
ATOM 651 O O . GLU A 1 136 ? -38.221 -13.333 -15.507 1.00 49.33 116 GLU A O 1
ATOM 657 N N . ILE A 1 137 ? -38.095 -11.578 -14.094 1.00 53.22 117 ILE A N 1
ATOM 658 C CA . ILE A 1 137 ? -36.691 -11.295 -14.367 1.00 51.27 117 ILE A CA 1
ATOM 659 C C . ILE A 1 137 ? -35.824 -12.265 -13.577 1.00 50.22 117 ILE A C 1
ATOM 660 O O . ILE A 1 137 ? -36.113 -12.578 -12.416 1.00 50.60 117 ILE A O 1
ATOM 665 N N . GLU A 1 138 ? -34.754 -12.749 -14.205 1.00 49.88 118 GLU A N 1
ATOM 666 C CA . GLU A 1 138 ? -33.852 -13.706 -13.577 1.00 50.90 118 GLU A CA 1
ATOM 667 C C . GLU A 1 138 ? -32.470 -13.129 -13.314 1.00 50.75 118 GLU A C 1
ATOM 668 O O . GLU A 1 138 ? -31.949 -13.259 -12.202 1.00 57.49 118 GLU A O 1
ATOM 674 N N . ILE A 1 139 ? -31.860 -12.483 -14.304 1.00 49.09 119 ILE A N 1
ATOM 675 C CA . ILE A 1 139 ? -30.502 -11.965 -14.183 1.00 52.53 119 ILE A CA 1
ATOM 676 C C . ILE A 1 139 ? -30.472 -10.540 -14.719 1.00 47.14 119 ILE A C 1
ATOM 677 O O . ILE A 1 139 ? -31.041 -10.259 -15.779 1.00 43.64 119 ILE A O 1
ATOM 682 N N . LYS A 1 140 ? -29.816 -9.644 -13.982 1.00 49.71 120 LYS A N 1
ATOM 683 C CA . LYS A 1 140 ? -29.585 -8.270 -14.411 1.00 43.40 120 LYS A CA 1
ATOM 684 C C . LYS A 1 140 ? -28.095 -7.983 -14.305 1.00 46.84 120 LYS A C 1
ATOM 685 O O . LYS A 1 140 ? -27.529 -8.032 -13.208 1.00 50.03 120 LYS A O 1
ATOM 691 N N . ILE A 1 141 ? -27.463 -7.687 -15.439 1.00 44.20 121 ILE A N 1
ATOM 692 C CA . ILE A 1 141 ? -26.025 -7.457 -15.514 1.00 39.83 121 ILE A CA 1
ATOM 693 C C . ILE A 1 141 ? -25.785 -5.999 -15.879 1.00 47.81 121 ILE A C 1
ATOM 694 O O . ILE A 1 141 ? -26.415 -5.476 -16.806 1.00 44.57 121 ILE A O 1
ATOM 699 N N . ASN A 1 142 ? -24.873 -5.350 -15.154 1.00 47.55 122 ASN A N 1
ATOM 700 C CA . ASN A 1 142 ? -24.543 -3.953 -15.414 1.00 47.42 122 ASN A CA 1
ATOM 701 C C . ASN A 1 142 ? -24.104 -3.757 -16.860 1.00 44.16 122 ASN A C 1
ATOM 702 O O . ASN A 1 142 ? -23.218 -4.459 -17.355 1.00 40.77 122 ASN A O 1
ATOM 707 N N . HIS A 1 143 ? -24.721 -2.787 -17.534 1.00 42.14 123 HIS A N 1
ATOM 708 C CA . HIS A 1 143 ? -24.440 -2.497 -18.934 1.00 40.76 123 HIS A CA 1
ATOM 709 C C . HIS A 1 143 ? -24.130 -1.016 -19.096 1.00 41.39 123 HIS A C 1
ATOM 710 O O . HIS A 1 143 ? -24.865 -0.166 -18.584 1.00 38.67 123 HIS A O 1
ATOM 717 N N . GLU A 1 144 ? -23.051 -0.712 -19.816 1.00 36.81 124 GLU A N 1
ATOM 718 C CA . GLU A 1 144 ? -22.649 0.669 -20.079 1.00 37.59 124 GLU A CA 1
ATOM 719 C C . GLU A 1 144 ? -23.542 1.231 -21.179 1.00 40.66 124 GLU A C 1
ATOM 720 O O . GLU A 1 144 ? -23.371 0.920 -22.360 1.00 40.94 124 GLU A O 1
ATOM 726 N N . GLY A 1 145 ? -24.502 2.069 -20.795 1.00 39.14 125 GLY A N 1
ATOM 727 C CA . GLY A 1 145 ? -25.465 2.605 -21.732 1.00 37.96 125 GLY A CA 1
ATOM 728 C C . GLY A 1 145 ? -26.566 1.609 -22.052 1.00 38.08 125 GLY A C 1
ATOM 729 O O . GLY A 1 145 ? -26.544 0.446 -21.644 1.00 35.71 125 GLY A O 1
ATOM 730 N N . GLU A 1 146 ? -27.553 2.086 -22.806 1.00 34.15 126 GLU A N 1
ATOM 731 C CA . GLU A 1 146 ? -28.677 1.241 -23.184 1.00 36.54 126 GLU A CA 1
ATOM 732 C C . GLU A 1 146 ? -28.222 0.121 -24.114 1.00 32.06 126 GLU A C 1
ATOM 733 O O . GLU A 1 146 ? -27.232 0.245 -24.840 1.00 30.56 126 GLU A O 1
ATOM 739 N N . VAL A 1 147 ? -28.963 -0.984 -24.082 1.00 32.40 127 VAL A N 1
ATOM 740 C CA . VAL A 1 147 ? -28.661 -2.162 -24.889 1.00 31.22 127 VAL A CA 1
ATOM 741 C C . VAL A 1 147 ? -29.334 -1.969 -26.245 1.00 31.29 127 VAL A C 1
ATOM 742 O O . VAL A 1 147 ? -30.544 -2.159 -26.384 1.00 26.21 127 VAL A O 1
ATOM 746 N N . ASN A 1 148 ? -28.545 -1.585 -27.252 1.00 28.75 128 ASN A N 1
ATOM 747 C CA . ASN A 1 148 ? -29.097 -1.424 -28.594 1.00 29.37 128 ASN A CA 1
ATOM 748 C C . ASN A 1 148 ? -29.604 -2.753 -29.141 1.00 31.46 128 ASN A C 1
ATOM 749 O O . ASN A 1 148 ? -30.668 -2.809 -29.767 1.00 35.18 128 ASN A O 1
ATOM 754 N N . ARG A 1 149 ? -28.857 -3.831 -28.910 1.00 28.83 129 ARG A N 1
ATOM 755 C CA . ARG A 1 149 ? -29.245 -5.165 -29.347 1.00 31.40 129 ARG A CA 1
ATOM 756 C C . ARG A 1 149 ? -28.405 -6.176 -28.583 1.00 32.96 129 ARG A C 1
ATOM 757 O O . ARG A 1 149 ? -27.231 -5.925 -28.303 1.00 32.61 129 ARG A O 1
ATOM 765 N N . ALA A 1 150 ? -29.013 -7.309 -28.238 1.00 30.50 130 ALA A N 1
ATOM 766 C CA . ALA A 1 150 ? -28.322 -8.390 -27.549 1.00 31.68 130 ALA A CA 1
ATOM 767 C C . ALA A 1 150 ? -28.644 -9.702 -28.246 1.00 30.21 130 ALA A C 1
ATOM 768 O O . ALA A 1 150 ? -29.819 -10.024 -28.451 1.00 30.34 130 ALA A O 1
ATOM 770 N N . ARG A 1 151 ? -27.605 -10.452 -28.616 1.00 30.35 131 ARG A N 1
ATOM 771 C CA . ARG A 1 151 ? -27.759 -11.720 -29.321 1.00 33.44 131 ARG A CA 1
ATOM 772 C C . ARG A 1 151 ? -26.845 -12.767 -28.700 1.00 30.92 131 ARG A C 1
ATOM 773 O O . ARG A 1 151 ? -25.661 -12.501 -28.470 1.00 31.72 131 ARG A O 1
ATOM 781 N N . TYR A 1 152 ? -27.386 -13.955 -28.442 1.00 31.16 132 TYR A N 1
ATOM 782 C CA . TYR A 1 152 ? -26.590 -15.027 -27.859 1.00 35.06 132 TYR A CA 1
ATOM 783 C C . TYR A 1 152 ? -25.807 -15.770 -28.938 1.00 32.52 132 TYR A C 1
ATOM 784 O O . TYR A 1 152 ? -26.200 -15.809 -30.108 1.00 34.55 132 TYR A O 1
ATOM 793 N N . MET A 1 153 ? -24.689 -16.360 -28.529 1.00 29.53 133 MET A N 1
ATOM 794 C CA . MET A 1 153 ? -23.894 -17.196 -29.426 1.00 35.97 133 MET A CA 1
ATOM 795 C C . MET A 1 153 ? -24.594 -18.536 -29.617 1.00 33.70 133 MET A C 1
ATOM 796 O O . MET A 1 153 ? -24.885 -19.214 -28.624 1.00 34.93 133 MET A O 1
ATOM 801 N N . PRO A 1 154 ? -24.891 -18.953 -30.852 1.00 33.36 134 PRO A N 1
ATOM 802 C CA . PRO A 1 154 ? -25.595 -20.237 -31.033 1.00 34.92 134 PRO A CA 1
ATOM 803 C C . PRO A 1 154 ? -24.822 -21.438 -30.512 1.00 34.38 134 PRO A C 1
ATOM 804 O O . PRO A 1 154 ? -25.432 -22.371 -29.976 1.00 35.31 134 PRO A O 1
ATOM 808 N N . GLN A 1 155 ? -23.495 -21.444 -30.654 1.00 35.07 135 GLN A N 1
ATOM 809 C CA . GLN A 1 155 ? -22.674 -22.544 -30.161 1.00 36.15 135 GLN A CA 1
ATOM 810 C C . GLN A 1 155 ? -22.481 -22.511 -28.651 1.00 37.59 135 GLN A C 1
ATOM 811 O O . GLN A 1 155 ? -22.047 -23.514 -28.076 1.00 39.41 135 GLN A O 1
ATOM 817 N N . ASN A 1 156 ? -22.781 -21.394 -27.999 1.00 36.85 136 ASN A N 1
ATOM 818 C CA . ASN A 1 156 ? -22.735 -21.317 -26.545 1.00 36.70 136 ASN A CA 1
ATOM 819 C C . ASN A 1 156 ? -23.713 -20.250 -26.070 1.00 35.80 136 ASN A C 1
ATOM 820 O O . ASN A 1 156 ? -23.337 -19.078 -25.949 1.00 35.01 136 ASN A O 1
ATOM 825 N N . PRO A 1 157 ? -24.969 -20.611 -25.789 1.00 38.05 137 PRO A N 1
ATOM 826 C CA . PRO A 1 157 ? -25.964 -19.589 -25.415 1.00 35.42 137 PRO A CA 1
ATOM 827 C C . PRO A 1 157 ? -25.653 -18.876 -24.114 1.00 37.69 137 PRO A C 1
ATOM 828 O O . PRO A 1 157 ? -26.366 -17.924 -23.774 1.00 42.47 137 PRO A O 1
ATOM 832 N N . CYS A 1 158 ? -24.628 -19.301 -23.372 1.00 39.16 138 CYS A N 1
ATOM 833 C CA . CYS A 1 158 ? -24.195 -18.532 -22.213 1.00 41.07 138 CYS A CA 1
ATOM 834 C C . CYS A 1 158 ? -23.528 -17.225 -22.616 1.00 39.62 138 CYS A C 1
ATOM 835 O O . CYS A 1 158 ? -23.534 -16.268 -21.833 1.00 37.40 138 CYS A O 1
ATOM 838 N N . ILE A 1 159 ? -22.965 -17.164 -23.817 1.00 36.10 139 ILE A N 1
ATOM 839 C CA . ILE A 1 159 ? -22.284 -15.974 -24.307 1.00 38.07 139 ILE A CA 1
ATOM 840 C C . ILE A 1 159 ? -23.294 -15.088 -25.021 1.00 38.51 139 ILE A C 1
ATOM 841 O O . ILE A 1 159 ? -24.019 -15.548 -25.912 1.00 37.07 139 ILE A O 1
ATOM 846 N N . ILE A 1 160 ? -23.340 -13.815 -24.638 1.00 33.43 140 ILE A N 1
ATOM 847 C CA . ILE A 1 160 ? -24.274 -12.856 -25.213 1.00 36.11 140 ILE A CA 1
ATOM 848 C C . ILE A 1 160 ? -23.497 -11.609 -25.609 1.00 34.66 140 ILE A C 1
ATOM 849 O O . ILE A 1 160 ? -22.807 -11.012 -24.773 1.00 35.60 140 ILE A O 1
ATOM 854 N N . ALA A 1 161 ? -23.605 -11.219 -26.875 1.00 31.83 141 ALA A N 1
ATOM 855 C CA . ALA A 1 161 ? -23.008 -9.984 -27.361 1.00 35.58 141 ALA A CA 1
ATOM 856 C C . ALA A 1 161 ? -24.045 -8.871 -27.332 1.00 32.84 141 ALA A C 1
ATOM 857 O O . ALA A 1 161 ? -25.224 -9.102 -27.614 1.00 32.65 141 ALA A O 1
ATOM 859 N N . THR A 1 162 ? -23.605 -7.666 -26.972 1.00 33.90 142 THR A N 1
ATOM 860 C CA . THR A 1 162 ? -24.481 -6.504 -26.906 1.00 30.44 142 THR A CA 1
ATOM 861 C C . THR A 1 162 ? -23.875 -5.347 -27.685 1.00 31.71 142 THR A C 1
ATOM 862 O O . THR A 1 162 ? -22.653 -5.235 -27.816 1.00 33.97 142 THR A O 1
ATOM 866 N N . LYS A 1 163 ? -24.747 -4.484 -28.201 1.00 32.08 143 LYS A N 1
ATOM 867 C CA . LYS A 1 163 ? -24.349 -3.267 -28.895 1.00 31.20 143 LYS A CA 1
ATOM 868 C C . LYS A 1 163 ? -24.597 -2.077 -27.978 1.00 30.58 143 LYS A C 1
ATOM 869 O O . LYS A 1 163 ? -25.699 -1.927 -27.437 1.00 30.27 143 LYS A O 1
ATOM 875 N N . THR A 1 164 ? -23.577 -1.235 -27.809 1.00 29.41 144 THR A N 1
ATOM 876 C CA . THR A 1 164 ? -23.610 -0.148 -26.840 1.00 33.98 144 THR A CA 1
ATOM 877 C C . THR A 1 164 ? -23.546 1.216 -27.524 1.00 33.17 144 THR A C 1
ATOM 878 O O . THR A 1 164 ? -23.007 1.339 -28.628 1.00 31.21 144 THR A O 1
ATOM 882 N N . PRO A 1 165 ? -24.082 2.263 -26.886 1.00 34.54 145 PRO A N 1
ATOM 883 C CA . PRO A 1 165 ? -24.013 3.606 -27.492 1.00 34.71 145 PRO A CA 1
ATOM 884 C C . PRO A 1 165 ? -22.599 4.126 -27.673 1.00 32.70 145 PRO A C 1
ATOM 885 O O . PRO A 1 165 ? -22.384 5.013 -28.509 1.00 32.43 145 PRO A O 1
ATOM 889 N N . SER A 1 166 ? -21.629 3.606 -26.925 1.00 36.53 146 SER A N 1
ATOM 890 C CA . SER A 1 166 ? -20.239 4.023 -27.048 1.00 33.28 146 SER A CA 1
ATOM 891 C C . SER A 1 166 ? -19.555 3.478 -28.296 1.00 33.58 146 SER A C 1
ATOM 892 O O . SER A 1 166 ? -18.359 3.733 -28.474 1.00 36.53 146 SER A O 1
ATOM 895 N N . SER A 1 167 ? -20.274 2.741 -29.146 1.00 34.46 147 SER A N 1
ATOM 896 C CA . SER A 1 167 ? -19.828 2.051 -30.353 1.00 30.87 147 SER A CA 1
ATOM 897 C C . SER A 1 167 ? -19.157 0.721 -30.029 1.00 35.56 147 SER A C 1
ATOM 898 O O . SER A 1 167 ? -18.952 -0.085 -30.940 1.00 32.12 147 SER A O 1
ATOM 901 N N . ASP A 1 168 ? -18.806 0.460 -28.775 1.00 35.73 148 ASP A N 1
ATOM 902 C CA . ASP A 1 168 ? -18.211 -0.818 -28.424 1.00 30.29 148 ASP A CA 1
ATOM 903 C C . ASP A 1 168 ? -19.257 -1.922 -28.464 1.00 32.45 148 ASP A C 1
ATOM 904 O O . ASP A 1 168 ? -20.433 -1.712 -28.148 1.00 32.73 148 ASP A O 1
ATOM 909 N N . VAL A 1 169 ? -18.817 -3.106 -28.871 1.00 31.99 149 VAL A N 1
ATOM 910 C CA . VAL A 1 169 ? -19.590 -4.331 -28.716 1.00 34.19 149 VAL A CA 1
ATOM 911 C C . VAL A 1 169 ? -19.074 -5.044 -27.477 1.00 31.72 149 VAL A C 1
ATOM 912 O O . VAL A 1 169 ? -17.863 -5.246 -27.327 1.00 32.08 149 VAL A O 1
ATOM 916 N N . LEU A 1 170 ? -19.982 -5.406 -26.577 1.00 33.47 150 LEU A N 1
ATOM 917 C CA . LEU A 1 170 ? -19.622 -6.076 -25.336 1.00 36.59 150 LEU A CA 1
ATOM 918 C C . LEU A 1 170 ? -20.031 -7.540 -25.401 1.00 37.03 150 LEU A C 1
ATOM 919 O O . LEU A 1 170 ? -21.051 -7.885 -26.005 1.00 34.98 150 LEU A O 1
ATOM 924 N N . VAL A 1 171 ? -19.225 -8.396 -24.781 1.00 32.49 151 VAL A N 1
ATOM 925 C CA . VAL A 1 171 ? -19.464 -9.833 -24.736 1.00 34.58 151 VAL A CA 1
ATOM 926 C C . VAL A 1 171 ? -19.606 -10.233 -23.275 1.00 37.32 151 VAL A C 1
ATOM 927 O O . VAL A 1 171 ? -18.710 -9.966 -22.463 1.00 36.07 151 VAL A O 1
ATOM 931 N N . PHE A 1 172 ? -20.727 -10.866 -22.939 1.00 35.87 152 PHE A N 1
ATOM 932 C CA . PHE A 1 172 ? -21.035 -11.249 -21.568 1.00 34.92 152 PHE A CA 1
ATOM 933 C C . PHE A 1 172 ? -21.218 -12.755 -21.474 1.00 42.05 152 PHE A C 1
ATOM 934 O O . PHE A 1 172 ? -21.879 -13.361 -22.325 1.00 39.19 152 PHE A O 1
ATOM 942 N N . ASP A 1 173 ? -20.625 -13.350 -20.442 1.00 40.26 153 ASP A N 1
ATOM 943 C CA . ASP A 1 173 ? -20.919 -14.719 -20.025 1.00 39.45 153 ASP A CA 1
ATOM 944 C C . ASP A 1 173 ? -21.770 -14.592 -18.767 1.00 45.97 153 ASP A C 1
ATOM 945 O O . ASP A 1 173 ? -21.253 -14.464 -17.657 1.00 50.64 153 ASP A O 1
ATOM 950 N N . TYR A 1 174 ? -23.094 -14.628 -18.942 1.00 45.57 154 TYR A N 1
ATOM 951 C CA . TYR A 1 174 ? -23.988 -14.321 -17.831 1.00 52.58 154 TYR A CA 1
ATOM 952 C C . TYR A 1 174 ? -23.903 -15.332 -16.693 1.00 48.98 154 TYR A C 1
ATOM 953 O O . TYR A 1 174 ? -24.438 -15.061 -15.612 1.00 56.27 154 TYR A O 1
ATOM 962 N N . THR A 1 175 ? -23.251 -16.475 -16.897 1.00 46.43 155 THR A N 1
ATOM 963 C CA . THR A 1 175 ? -22.964 -17.381 -15.791 1.00 52.99 155 THR A CA 1
ATOM 964 C C . THR A 1 175 ? -21.764 -16.933 -14.967 1.00 53.70 155 THR A C 1
ATOM 965 O O . THR A 1 175 ? -21.453 -17.572 -13.957 1.00 51.52 155 THR A O 1
ATOM 969 N N . LYS A 1 176 ? -21.084 -15.862 -15.377 1.00 48.02 156 LYS A N 1
ATOM 970 C CA . LYS A 1 176 ? -19.955 -15.307 -14.644 1.00 49.56 156 LYS A CA 1
ATOM 971 C C . LYS A 1 176 ? -20.309 -13.988 -13.967 1.00 50.14 156 LYS A C 1
ATOM 972 O O . LYS A 1 176 ? -19.418 -13.192 -13.657 1.00 49.71 156 LYS A O 1
ATOM 978 N N . HIS A 1 177 ? -21.595 -13.742 -13.736 1.00 52.44 157 HIS A N 1
ATOM 979 C CA . HIS A 1 177 ? -22.073 -12.522 -13.109 1.00 51.94 157 HIS A CA 1
ATOM 980 C C . HIS A 1 177 ? -23.129 -12.877 -12.075 1.00 59.98 157 HIS A C 1
ATOM 981 O O . HIS A 1 177 ? -23.879 -13.844 -12.256 1.00 62.12 157 HIS A O 1
ATOM 988 N N . PRO A 1 178 ? -23.202 -12.126 -10.979 1.00 65.60 158 PRO A N 1
ATOM 989 C CA . PRO A 1 178 ? -24.220 -12.405 -9.961 1.00 66.35 158 PRO A CA 1
ATOM 990 C C . PRO A 1 178 ? -25.617 -12.078 -10.466 1.00 71.89 158 PRO A C 1
ATOM 991 O O . PRO A 1 178 ? -25.806 -11.315 -11.416 1.00 75.12 158 PRO A O 1
ATOM 995 N N . SER A 1 179 ? -26.610 -12.682 -9.808 1.00 74.66 159 SER A N 1
ATOM 996 C CA . SER A 1 179 ? -27.997 -12.422 -10.179 1.00 74.40 159 SER A CA 1
ATOM 997 C C . SER A 1 179 ? -28.397 -10.985 -9.877 1.00 75.72 159 SER A C 1
ATOM 998 O O . SER A 1 179 ? -29.230 -10.411 -10.589 1.00 76.67 159 SER A O 1
ATOM 1001 N N . LYS A 1 180 ? -27.821 -10.390 -8.833 1.00 67.21 160 LYS A N 1
ATOM 1002 C CA . LYS A 1 180 ? -28.055 -8.986 -8.525 1.00 64.99 160 LYS A CA 1
ATOM 1003 C C . LYS A 1 180 ? -26.932 -8.142 -9.102 1.00 62.24 160 LYS A C 1
ATOM 1004 O O . LYS A 1 180 ? -25.754 -8.484 -8.919 1.00 60.77 160 LYS A O 1
ATOM 1010 N N . PRO A 1 181 ? -27.242 -7.051 -9.798 1.00 59.94 161 PRO A N 1
ATOM 1011 C CA . PRO A 1 181 ? -26.190 -6.265 -10.450 1.00 57.61 161 PRO A CA 1
ATOM 1012 C C . PRO A 1 181 ? -25.253 -5.616 -9.442 1.00 60.21 161 PRO A C 1
ATOM 1013 O O . PRO A 1 181 ? -25.594 -5.395 -8.277 1.00 57.12 161 PRO A O 1
ATOM 1017 N N . ASP A 1 182 ? -24.051 -5.313 -9.918 1.00 56.11 162 ASP A N 1
ATOM 1018 C CA . ASP A 1 182 ? -23.031 -4.681 -9.093 1.00 60.21 162 ASP A CA 1
ATOM 1019 C C . ASP A 1 182 ? -23.503 -3.299 -8.651 1.00 61.60 162 ASP A C 1
ATOM 1020 O O . ASP A 1 182 ? -23.693 -2.417 -9.503 1.00 57.24 162 ASP A O 1
ATOM 1025 N N . PRO A 1 183 ? -23.698 -3.063 -7.350 1.00 61.92 163 PRO A N 1
ATOM 1026 C CA . PRO A 1 183 ? -24.226 -1.760 -6.915 1.00 61.68 163 PRO A CA 1
ATOM 1027 C C . PRO A 1 183 ? -23.281 -0.597 -7.174 1.00 61.26 163 PRO A C 1
ATOM 1028 O O . PRO A 1 183 ? -23.725 0.557 -7.136 1.00 58.92 163 PRO A O 1
ATOM 1032 N N . SER A 1 184 ? -21.999 -0.859 -7.446 1.00 60.18 164 SER A N 1
ATOM 1033 C CA . SER A 1 184 ? -21.057 0.217 -7.732 1.00 60.08 164 SER A CA 1
ATOM 1034 C C . SER A 1 184 ? -21.359 0.920 -9.049 1.00 61.41 164 SER A C 1
ATOM 1035 O O . SER A 1 184 ? -20.964 2.079 -9.224 1.00 60.16 164 SER A O 1
ATOM 1038 N N . GLY A 1 185 ? -22.043 0.253 -9.976 1.00 57.23 165 GLY A N 1
ATOM 1039 C CA . GLY A 1 185 ? -22.354 0.835 -11.263 1.00 59.97 165 GLY A CA 1
ATOM 1040 C C . GLY A 1 185 ? -21.344 0.564 -12.356 1.00 58.35 165 GLY A C 1
ATOM 1041 O O . GLY A 1 185 ? -21.517 1.070 -13.473 1.00 54.85 165 GLY A O 1
ATOM 1042 N N . GLU A 1 186 ? -20.298 -0.210 -12.076 1.00 56.64 166 GLU A N 1
ATOM 1043 C CA . GLU A 1 186 ? -19.294 -0.521 -13.083 1.00 55.71 166 GLU A CA 1
ATOM 1044 C C . GLU A 1 186 ? -19.783 -1.631 -14.003 1.00 57.54 166 GLU A C 1
ATOM 1045 O O . GLU A 1 186 ? -20.381 -2.612 -13.555 1.00 55.71 166 GLU A O 1
ATOM 1051 N N . CYS A 1 187 ? -19.529 -1.464 -15.297 1.00 52.85 167 CYS A N 1
ATOM 1052 C CA . CYS A 1 187 ? -19.795 -2.496 -16.289 1.00 48.34 167 CYS A CA 1
ATOM 1053 C C . CYS A 1 187 ? -18.509 -3.278 -16.514 1.00 46.97 167 CYS A C 1
ATOM 1054 O O . CYS A 1 187 ? -17.487 -2.699 -16.898 1.00 51.04 167 CYS A O 1
ATOM 1057 N N . ASN A 1 188 ? -18.557 -4.588 -16.265 1.00 43.75 168 ASN A N 1
ATOM 1058 C CA . ASN A 1 188 ? -17.395 -5.468 -16.377 1.00 45.29 168 ASN A CA 1
ATOM 1059 C C . ASN A 1 188 ? -17.681 -6.516 -17.446 1.00 43.32 168 ASN A C 1
ATOM 1060 O O . ASN A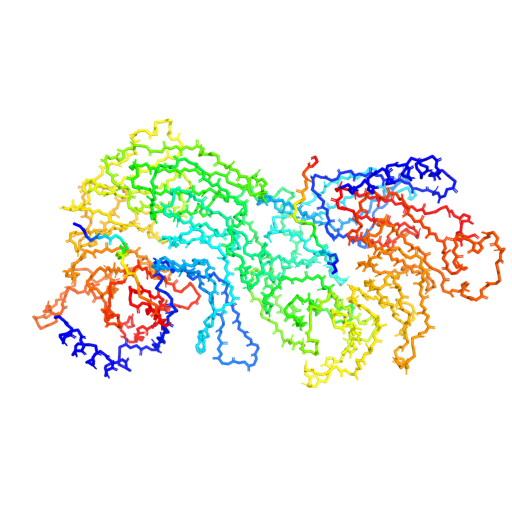 1 188 ? -18.056 -7.655 -17.131 1.00 42.49 168 ASN A O 1
ATOM 1065 N N . PRO A 1 189 ? -17.523 -6.167 -18.722 1.00 43.29 169 PRO A N 1
ATOM 1066 C CA . PRO A 1 189 ? -17.751 -7.155 -19.780 1.00 40.05 169 PRO A CA 1
ATOM 1067 C C . PRO A 1 189 ? -16.618 -8.166 -19.838 1.00 40.23 169 PRO A C 1
ATOM 1068 O O . PRO A 1 189 ? -15.454 -7.839 -19.593 1.00 35.07 169 PRO A O 1
ATOM 1072 N N . ASP A 1 190 ? -16.977 -9.412 -20.154 1.00 38.88 170 ASP A N 1
ATOM 1073 C CA . ASP A 1 190 ? -15.974 -10.456 -20.313 1.00 36.61 170 ASP A CA 1
ATOM 1074 C C . ASP A 1 190 ? -15.108 -10.232 -21.543 1.00 37.35 170 ASP A C 1
ATOM 1075 O O . ASP A 1 190 ? -13.992 -10.755 -21.606 1.00 39.19 170 ASP A O 1
ATOM 1080 N N . LEU A 1 191 ? -15.601 -9.433 -22.480 1.00 36.74 171 LEU A N 1
ATOM 1081 C CA . LEU A 1 191 ? -14.786 -9.031 -23.651 1.00 36.69 171 LEU A CA 1
ATOM 1082 C C . LEU A 1 191 ? -15.300 -7.672 -24.133 1.00 35.54 171 LEU A C 1
ATOM 1083 O O . LEU A 1 191 ? -16.504 -7.426 -24.040 1.00 33.24 171 LEU A O 1
ATOM 1088 N N . ARG A 1 192 ? -14.395 -6.815 -24.582 1.00 35.95 172 ARG A N 1
ATOM 1089 C CA . ARG A 1 192 ? -14.790 -5.499 -25.141 1.00 34.49 172 ARG A CA 1
ATOM 1090 C C . ARG A 1 192 ? -14.265 -5.456 -26.571 1.00 34.18 172 ARG A C 1
ATOM 1091 O O . ARG A 1 192 ? -13.047 -5.479 -26.754 1.00 33.96 172 ARG A O 1
ATOM 1099 N N . LEU A 1 193 ? -15.174 -5.405 -27.530 1.00 31.92 173 LEU A N 1
ATOM 1100 C CA . LEU A 1 193 ? -14.824 -5.481 -28.943 1.00 32.17 173 LEU A CA 1
ATOM 1101 C C . LEU A 1 193 ? -14.745 -4.070 -29.513 1.00 34.29 173 LEU A C 1
ATOM 1102 O O . LEU A 1 193 ? -15.735 -3.331 -29.498 1.00 32.37 173 LEU A O 1
ATOM 1107 N N . ARG A 1 194 ? -13.605 -3.730 -30.089 1.00 34.63 174 ARG A N 1
ATOM 1108 C CA . ARG A 1 194 ? -13.399 -2.335 -30.520 1.00 33.97 174 ARG A CA 1
ATOM 1109 C C . ARG A 1 194 ? -13.132 -2.245 -32.017 1.00 31.58 174 ARG A C 1
ATOM 1110 O O . ARG A 1 194 ? -12.518 -3.178 -32.518 1.00 35.96 174 ARG A O 1
ATOM 1118 N N . GLY A 1 195 ? -13.440 -1.084 -32.577 1.00 30.00 175 GLY A N 1
ATOM 1119 C CA . GLY A 1 195 ? -13.280 -0.914 -34.016 1.00 30.00 175 GLY A CA 1
ATOM 1120 C C . GLY A 1 195 ? -14.351 0.010 -34.585 1.00 30.00 175 GLY A C 1
ATOM 1121 O O . GLY A 1 195 ? -14.191 0.489 -35.774 1.00 30.00 175 GLY A O 1
ATOM 1122 N N . HIS A 1 196 ? -15.403 0.254 -33.921 1.00 29.39 176 HIS A N 1
ATOM 1123 C CA . HIS A 1 196 ? -16.488 1.124 -34.417 1.00 33.90 176 HIS A CA 1
ATOM 1124 C C . HIS A 1 196 ? -16.313 2.539 -33.864 1.00 33.91 176 HIS A C 1
ATOM 1125 O O . HIS A 1 196 ? -15.762 2.688 -32.776 1.00 33.25 176 HIS A O 1
ATOM 1132 N N . GLN A 1 197 ? -16.743 3.534 -34.633 1.00 37.76 177 GLN A N 1
ATOM 1133 C CA . GLN A 1 197 ? -16.720 4.930 -34.218 1.00 34.74 177 GLN A CA 1
ATOM 1134 C C . GLN A 1 197 ? -18.060 5.423 -33.693 1.00 36.52 177 GLN A C 1
ATOM 1135 O O . GLN A 1 197 ? -18.085 6.379 -32.911 1.00 35.14 177 GLN A O 1
ATOM 1141 N N . LYS A 1 198 ? -19.164 4.801 -34.099 1.00 32.12 178 LYS A N 1
ATOM 1142 C CA . LYS A 1 198 ? -20.496 5.212 -33.685 1.00 33.08 178 LYS A CA 1
ATOM 1143 C C . LYS A 1 198 ? -21.303 3.987 -33.280 1.00 33.80 178 LYS A C 1
ATOM 1144 O O . LYS A 1 198 ? -20.949 2.849 -33.601 1.00 33.50 178 LYS A O 1
ATOM 1150 N N . GLU A 1 199 ? -22.397 4.232 -32.562 1.00 30.78 179 GLU A N 1
ATOM 1151 C CA . GLU A 1 199 ? -23.269 3.143 -32.151 1.00 34.49 179 GLU A CA 1
ATOM 1152 C C . GLU A 1 199 ? -23.921 2.487 -33.367 1.00 33.76 179 GLU A C 1
ATOM 1153 O O . GLU A 1 199 ? -23.958 3.042 -34.469 1.00 30.02 179 GLU A O 1
ATOM 1159 N N . GLY A 1 200 ? -24.438 1.281 -33.154 1.00 32.25 180 GLY A N 1
ATOM 1160 C CA . GLY A 1 200 ? -25.097 0.568 -34.227 1.00 29.87 180 GLY A CA 1
ATOM 1161 C C . GLY A 1 200 ? -26.157 -0.395 -33.741 1.00 33.23 180 GLY A C 1
ATOM 1162 O O . GLY A 1 200 ? -26.472 -0.437 -32.546 1.00 31.52 180 GLY A O 1
ATOM 1163 N N . TYR A 1 201 ? -26.706 -1.187 -34.663 1.00 30.02 181 TYR A N 1
ATOM 1164 C CA . TYR A 1 201 ? -27.760 -2.137 -34.322 1.00 34.13 181 TYR A CA 1
ATOM 1165 C C . TYR A 1 201 ? -27.612 -3.504 -34.971 1.00 34.10 181 TYR A C 1
ATOM 1166 O O . TYR A 1 201 ? -28.186 -4.467 -34.452 1.00 40.87 181 TYR A O 1
ATOM 1175 N N . GLY A 1 202 ? -26.874 -3.642 -36.069 1.00 30.13 182 GLY A N 1
ATOM 1176 C CA . GLY A 1 202 ? -26.666 -4.957 -36.652 1.00 31.67 182 GLY A CA 1
ATOM 1177 C C . GLY A 1 202 ? -25.695 -5.767 -35.813 1.00 32.86 182 GLY A C 1
ATOM 1178 O O . GLY A 1 202 ? -24.610 -5.289 -35.460 1.00 34.98 182 GLY A O 1
ATOM 1179 N N . LEU A 1 203 ? -26.083 -6.997 -35.483 1.00 27.99 183 LEU A N 1
ATOM 1180 C CA . LEU A 1 203 ? -25.260 -7.879 -34.661 1.00 32.06 183 LEU A CA 1
ATOM 1181 C C . LEU A 1 203 ? -25.592 -9.319 -35.020 1.00 28.51 183 LEU A C 1
ATOM 1182 O O . LEU A 1 203 ? -26.752 -9.729 -34.915 1.00 29.40 183 LEU A O 1
ATOM 1187 N N . SER A 1 204 ? -24.583 -10.089 -35.425 1.00 31.09 184 SER A N 1
ATOM 1188 C CA . SER A 1 204 ? -24.825 -11.429 -35.955 1.00 31.21 184 SER A CA 1
ATOM 1189 C C . SER A 1 204 ? -23.672 -12.357 -35.605 1.00 28.33 184 SER A C 1
ATOM 1190 O O . SER A 1 204 ? -22.525 -12.092 -35.976 1.00 27.99 184 SER A O 1
ATOM 1193 N N . TRP A 1 205 ? -23.986 -13.450 -34.912 1.00 28.59 185 TRP A N 1
ATOM 1194 C CA . TRP A 1 205 ? -23.031 -14.521 -34.659 1.00 29.72 185 TRP A CA 1
ATOM 1195 C C . TRP A 1 205 ? -23.030 -15.498 -35.828 1.00 32.35 185 TRP A C 1
ATOM 1196 O O . TRP A 1 205 ? -24.088 -15.882 -36.333 1.00 29.63 185 TRP A O 1
ATOM 1207 N N . ASN A 1 206 ? -21.841 -15.913 -36.243 1.00 26.87 186 ASN A N 1
ATOM 1208 C CA . ASN A 1 206 ? -21.727 -16.888 -37.318 1.00 30.28 186 ASN A CA 1
ATOM 1209 C C . ASN A 1 206 ? -22.091 -18.272 -36.792 1.00 32.79 186 ASN A C 1
ATOM 1210 O O . ASN A 1 206 ? -21.384 -18.798 -35.925 1.00 27.95 186 ASN A O 1
ATOM 1215 N N . PRO A 1 207 ? -23.171 -18.892 -37.280 1.00 33.22 187 PRO A N 1
ATOM 1216 C CA . PRO A 1 207 ? -23.577 -20.205 -36.753 1.00 33.93 187 PRO A CA 1
ATOM 1217 C C . PRO A 1 207 ? -22.739 -21.368 -37.258 1.00 31.96 187 PRO A C 1
ATOM 1218 O O . PRO A 1 207 ? -22.931 -22.497 -36.783 1.00 31.90 187 PRO A O 1
ATOM 1222 N N . ASN A 1 208 ? -21.822 -21.138 -38.195 1.00 33.56 188 ASN A N 1
ATOM 1223 C CA . ASN A 1 208 ? -20.954 -22.187 -38.704 1.00 33.98 188 ASN A CA 1
ATOM 1224 C C . ASN A 1 208 ? -19.479 -21.925 -38.450 1.00 36.98 188 ASN A C 1
ATOM 1225 O O . ASN A 1 208 ? -18.662 -22.826 -38.675 1.00 38.72 188 ASN A O 1
ATOM 1230 N N . LEU A 1 209 ? -19.116 -20.726 -38.002 1.00 37.92 189 LEU A N 1
ATOM 1231 C CA . LEU A 1 209 ? -17.753 -20.401 -37.587 1.00 36.72 189 LEU A CA 1
ATOM 1232 C C . LEU A 1 209 ? -17.856 -19.835 -36.175 1.00 37.36 189 LEU A C 1
ATOM 1233 O O . LEU A 1 209 ? -18.213 -18.667 -35.994 1.00 32.57 189 LEU A O 1
ATOM 1238 N N . SER A 1 210 ? -17.554 -20.668 -35.181 1.00 36.09 190 SER A N 1
ATOM 1239 C CA . SER A 1 210 ? -17.694 -20.264 -33.788 1.00 36.50 190 SER A CA 1
ATOM 1240 C C . SER A 1 210 ? -16.810 -19.063 -33.476 1.00 35.06 190 SER A C 1
ATOM 1241 O O . SER A 1 210 ? -15.636 -19.022 -33.856 1.00 34.02 190 SER A O 1
ATOM 1244 N N . GLY A 1 211 ? -17.382 -18.081 -32.781 1.00 34.10 191 GLY A N 1
ATOM 1245 C CA . GLY A 1 211 ? -16.639 -16.923 -32.332 1.00 34.92 191 GLY A CA 1
ATOM 1246 C C . GLY A 1 211 ? -16.467 -15.822 -33.353 1.00 34.14 191 GLY A C 1
ATOM 1247 O O . GLY A 1 211 ? -15.760 -14.847 -33.069 1.00 34.11 191 GLY A O 1
ATOM 1248 N N . HIS A 1 212 ? -17.081 -15.939 -34.529 1.00 32.26 192 HIS A N 1
ATOM 1249 C CA . HIS A 1 212 ? -17.003 -14.917 -35.567 1.00 32.67 192 HIS A CA 1
ATOM 1250 C C . HIS A 1 212 ? -18.257 -14.057 -35.480 1.00 33.34 192 HIS A C 1
ATOM 1251 O O . HIS A 1 212 ? -19.364 -14.532 -35.756 1.00 36.14 192 HIS A O 1
ATOM 1258 N N . LEU A 1 213 ? -18.081 -12.794 -35.095 1.00 33.55 193 LEU A N 1
ATOM 1259 C CA . LEU A 1 213 ? -19.185 -11.891 -34.801 1.00 33.03 193 LEU A CA 1
ATOM 1260 C C . LEU A 1 213 ? -19.110 -10.663 -35.697 1.00 32.44 193 LEU A C 1
ATOM 1261 O O . LEU A 1 213 ? -18.052 -10.035 -35.815 1.00 29.75 193 LEU A O 1
ATOM 1266 N N . LEU A 1 214 ? -20.237 -10.322 -36.315 1.00 33.35 194 LEU A N 1
ATOM 1267 C CA . LEU A 1 214 ? -20.359 -9.148 -37.164 1.00 27.45 194 LEU A CA 1
ATOM 1268 C C . LEU A 1 214 ? -21.187 -8.083 -36.463 1.00 32.06 194 LEU A C 1
ATOM 1269 O O . LEU A 1 214 ? -22.097 -8.391 -35.686 1.00 31.86 194 LEU A O 1
ATOM 1274 N N . SER A 1 215 ? -20.872 -6.824 -36.764 1.00 29.25 195 SER A N 1
ATOM 1275 C CA . SER A 1 215 ? -21.568 -5.681 -36.195 1.00 29.67 195 SER A CA 1
ATOM 1276 C C . SER A 1 215 ? -21.698 -4.598 -37.253 1.00 29.46 195 SER A C 1
ATOM 1277 O O . SER A 1 215 ? -20.743 -4.318 -37.983 1.00 28.91 195 SER A O 1
ATOM 1280 N N . ALA A 1 216 ? -22.882 -3.998 -37.333 1.00 28.27 196 ALA A N 1
ATOM 1281 C CA . ALA A 1 216 ? -23.162 -2.902 -38.252 1.00 29.88 196 ALA A CA 1
ATOM 1282 C C . ALA A 1 216 ? -23.392 -1.628 -37.452 1.00 28.34 196 ALA A C 1
ATOM 1283 O O . ALA A 1 216 ? -24.121 -1.643 -36.456 1.00 29.75 196 ALA A O 1
ATOM 1285 N N . SER A 1 217 ? -22.783 -0.527 -37.889 1.00 28.00 197 SER A N 1
ATOM 1286 C CA . SER A 1 217 ? -22.799 0.710 -37.121 1.00 27.58 197 SER A CA 1
ATOM 1287 C C . SER A 1 217 ? -23.176 1.896 -37.998 1.00 31.63 197 S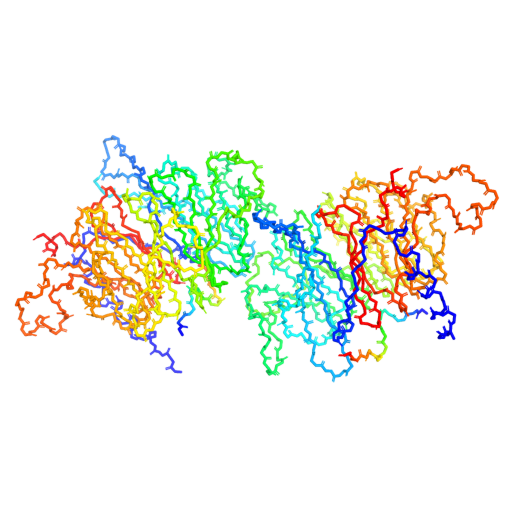ER A C 1
ATOM 1288 O O . SER A 1 217 ? -23.147 1.836 -39.231 1.00 29.92 197 SER A O 1
ATOM 1291 N N . ASP A 1 218 ? -23.517 2.998 -37.326 1.00 31.94 198 ASP A N 1
ATOM 1292 C CA . ASP A 1 218 ? -23.805 4.256 -37.999 1.00 31.18 198 ASP A CA 1
ATOM 1293 C C . ASP A 1 218 ? -22.561 4.908 -38.592 1.00 29.86 198 ASP A C 1
ATOM 1294 O O . ASP A 1 218 ? -22.692 5.912 -39.300 1.00 29.67 198 ASP A O 1
ATOM 1299 N N . ASP A 1 219 ? -21.369 4.373 -38.326 1.00 30.78 199 ASP A N 1
ATOM 1300 C CA . ASP A 1 219 ? -20.140 4.906 -38.904 1.00 31.24 199 ASP A CA 1
ATOM 1301 C C . ASP A 1 219 ? -19.899 4.422 -40.328 1.00 28.97 199 ASP A C 1
ATOM 1302 O O . ASP A 1 219 ? -18.793 4.609 -40.848 1.00 31.74 199 ASP A O 1
ATOM 1307 N N . HIS A 1 220 ? -20.903 3.795 -40.946 1.00 29.93 200 HIS A N 1
ATOM 1308 C CA . HIS A 1 220 ? -20.905 3.306 -42.323 1.00 30.50 200 HIS A CA 1
ATOM 1309 C C . HIS A 1 220 ? -20.082 2.037 -42.504 1.00 31.04 200 HIS A C 1
ATOM 1310 O O . HIS A 1 220 ? -19.821 1.637 -43.647 1.00 32.22 200 HIS A O 1
ATOM 1317 N N . THR A 1 221 ? -19.672 1.380 -41.422 1.00 27.07 201 THR A N 1
ATOM 1318 C CA . THR A 1 221 ? -18.784 0.233 -41.517 1.00 30.84 201 THR A CA 1
ATOM 1319 C C . THR A 1 221 ? -19.409 -0.999 -40.876 1.00 28.12 201 THR A C 1
ATOM 1320 O O . THR A 1 221 ? -20.369 -0.916 -40.103 1.00 27.80 201 THR A O 1
ATOM 1324 N N . ILE A 1 222 ? -18.837 -2.149 -41.220 1.00 28.23 202 ILE A N 1
ATOM 1325 C CA . ILE A 1 222 ? -19.173 -3.436 -40.625 1.00 29.53 202 ILE A CA 1
ATOM 1326 C C . ILE A 1 222 ? -17.897 -4.010 -40.034 1.00 27.87 202 ILE A C 1
ATOM 1327 O O . ILE A 1 222 ? -16.878 -4.108 -40.729 1.00 25.63 202 ILE A O 1
ATOM 1332 N N . CYS A 1 223 ? -17.946 -4.380 -38.759 1.00 26.13 203 CYS A N 1
ATOM 1333 C CA . CYS A 1 223 ? -16.788 -4.907 -38.053 1.00 27.23 203 CYS A CA 1
ATOM 1334 C C . CYS A 1 223 ? -16.948 -6.405 -37.841 1.00 29.03 203 CYS A C 1
ATOM 1335 O O . CYS A 1 223 ? -18.027 -6.880 -37.470 1.00 26.43 203 CYS A O 1
ATOM 1338 N N . LEU A 1 224 ? -15.872 -7.146 -38.079 1.00 29.26 204 LEU A N 1
ATOM 1339 C CA . LEU A 1 224 ? -15.832 -8.578 -37.825 1.00 31.16 204 LEU A CA 1
ATOM 1340 C C . LEU A 1 224 ? -14.792 -8.859 -36.751 1.00 32.10 204 LEU A C 1
ATOM 1341 O O . LEU A 1 224 ? -13.665 -8.358 -36.827 1.00 28.87 204 LEU A O 1
ATOM 1346 N N . TRP A 1 225 ? -15.178 -9.644 -35.748 1.00 30.13 205 TRP A N 1
ATOM 1347 C CA . TRP A 1 225 ? -14.277 -10.076 -34.690 1.00 33.83 205 TRP A CA 1
ATOM 1348 C C . TRP A 1 225 ? -14.193 -11.594 -34.680 1.00 33.33 205 TRP A C 1
ATOM 1349 O O . TRP A 1 225 ? -15.193 -12.284 -34.908 1.00 31.47 205 TRP A O 1
ATOM 1360 N N . ASP A 1 226 ? -12.996 -12.106 -34.415 1.00 35.80 206 ASP A N 1
ATOM 1361 C CA . ASP A 1 226 ? -12.767 -13.528 -34.177 1.00 35.33 206 ASP A CA 1
ATOM 1362 C C . ASP A 1 226 ? -12.300 -13.665 -32.731 1.00 33.36 206 ASP A C 1
ATOM 1363 O O . ASP A 1 226 ? -11.118 -13.465 -32.435 1.00 33.51 206 ASP A O 1
ATOM 1368 N N . ILE A 1 227 ? -13.231 -13.993 -31.835 1.00 33.94 207 ILE A N 1
ATOM 1369 C CA . ILE A 1 227 ? -12.927 -14.174 -30.419 1.00 37.83 207 ILE A CA 1
ATOM 1370 C C . ILE A 1 227 ? -12.798 -15.649 -30.045 1.00 39.93 207 ILE A C 1
ATOM 1371 O O . ILE A 1 227 ? -12.747 -15.980 -28.855 1.00 38.33 207 ILE A O 1
ATOM 1376 N N . SER A 1 228 ? -12.736 -16.543 -31.036 1.00 38.36 208 SER A N 1
ATOM 1377 C CA . SER A 1 228 ? -12.729 -17.976 -30.751 1.00 40.93 208 SER A CA 1
ATOM 1378 C C . SER A 1 228 ? -11.486 -18.402 -29.978 1.00 43.93 208 SER A C 1
ATOM 1379 O O . SER A 1 228 ? -11.537 -19.367 -29.206 1.00 42.68 208 SER A O 1
ATOM 1382 N N . ALA A 1 229 ? -10.367 -17.705 -30.168 1.00 41.29 209 ALA A N 1
ATOM 1383 C CA . ALA A 1 229 ? -9.121 -18.033 -29.487 1.00 42.34 209 ALA A CA 1
ATOM 1384 C C . ALA A 1 229 ? -8.778 -17.044 -28.382 1.00 45.44 209 ALA A C 1
ATOM 1385 O O . ALA A 1 229 ? -7.640 -17.039 -27.902 1.00 46.49 209 ALA A O 1
ATOM 1387 N N . VAL A 1 230 ? -9.728 -16.218 -27.966 1.00 39.59 210 VAL A N 1
ATOM 1388 C CA . VAL A 1 230 ? -9.502 -15.169 -26.976 1.00 41.15 210 VAL A CA 1
ATOM 1389 C C . VAL A 1 230 ? -10.200 -15.577 -25.683 1.00 44.80 210 VAL A C 1
ATOM 1390 O O . VAL A 1 230 ? -11.424 -15.768 -25.681 1.00 43.80 210 VAL A O 1
ATOM 1394 N N . PRO A 1 231 ? -9.478 -15.717 -24.571 1.00 41.22 211 PRO A N 1
ATOM 1395 C CA . PRO A 1 231 ? -10.145 -15.976 -23.287 1.00 40.46 211 PRO A CA 1
ATOM 1396 C C . PRO A 1 231 ? -10.948 -14.761 -22.847 1.00 42.09 211 PRO A C 1
ATOM 1397 O O . PRO A 1 231 ? -10.469 -13.626 -22.911 1.00 44.87 211 PRO A O 1
ATOM 1401 N N . LYS A 1 232 ? -12.181 -15.005 -22.402 1.00 38.47 212 LYS A N 1
ATOM 1402 C CA . LYS A 1 232 ? -13.086 -13.930 -21.998 1.00 42.76 212 LYS A CA 1
ATOM 1403 C C . LYS A 1 232 ? -12.727 -13.490 -20.582 1.00 44.04 212 LYS A C 1
ATOM 1404 O O . LYS A 1 232 ? -13.375 -13.846 -19.594 1.00 44.73 212 LYS A O 1
ATOM 1410 N N . GLU A 1 233 ? -11.659 -12.693 -20.504 1.00 41.49 213 GLU A N 1
ATOM 1411 C CA . GLU A 1 233 ? -11.174 -12.181 -19.198 1.00 43.54 213 GLU A CA 1
ATOM 1412 C C . GLU A 1 233 ? -11.159 -10.646 -19.212 1.00 40.73 213 GLU A C 1
ATOM 1413 O O . GLU A 1 233 ? -10.202 -10.083 -18.680 1.00 40.74 213 GLU A O 1
ATOM 1419 N N . GLY A 1 234 ? -12.156 -10.005 -19.835 1.00 42.58 214 GLY A N 1
ATOM 1420 C CA . GLY A 1 234 ? -12.310 -8.537 -19.795 1.00 35.41 214 GLY A CA 1
ATOM 1421 C C . GLY A 1 234 ? -11.400 -7.758 -20.718 1.00 38.47 214 GLY A C 1
ATOM 1422 O O . GLY A 1 234 ? -11.356 -6.536 -20.586 1.00 45.40 214 GLY A O 1
ATOM 1423 N N . LYS A 1 235 ? -10.724 -8.420 -21.641 1.00 36.11 215 LYS A N 1
ATOM 1424 C CA . LYS A 1 235 ? -9.749 -7.690 -22.482 1.00 39.01 215 LYS A CA 1
ATOM 1425 C C . LYS A 1 235 ? -10.427 -6.956 -23.645 1.00 42.32 215 LYS A C 1
ATOM 1426 O O . LYS A 1 235 ? -11.606 -7.206 -23.920 1.00 38.22 215 LYS A O 1
ATOM 1432 N N . VAL A 1 236 ? -9.670 -6.071 -24.281 1.00 38.39 216 VAL A N 1
ATOM 1433 C CA . VAL A 1 236 ? -10.195 -5.337 -25.454 1.00 37.70 216 VAL A CA 1
ATOM 1434 C C . VAL A 1 236 ? -9.664 -6.049 -26.691 1.00 38.53 216 VAL A C 1
ATOM 1435 O O . VAL A 1 236 ? -8.457 -6.302 -26.769 1.00 37.95 216 VAL A O 1
ATOM 1439 N N . VAL A 1 237 ? -10.567 -6.395 -27.582 1.00 37.17 217 VAL A N 1
ATOM 1440 C CA . VAL A 1 237 ? -10.218 -7.073 -28.823 1.00 37.34 217 VAL A CA 1
ATOM 1441 C C . VAL A 1 237 ? -10.542 -6.141 -29.979 1.00 34.08 217 VAL A C 1
ATOM 1442 O O . VAL A 1 237 ? -11.666 -5.636 -30.081 1.00 31.62 217 VAL A O 1
ATOM 1446 N N . ASP A 1 238 ? -9.557 -5.904 -30.838 1.00 32.05 218 ASP A N 1
ATOM 1447 C CA . ASP A 1 238 ? -9.785 -5.075 -32.006 1.00 33.01 218 ASP A CA 1
ATOM 1448 C C . ASP A 1 238 ? -10.395 -5.907 -33.133 1.00 35.00 218 ASP A C 1
ATOM 1449 O O . ASP A 1 238 ? -10.322 -7.138 -33.143 1.00 33.60 218 ASP A O 1
ATOM 1454 N N . ALA A 1 239 ? -11.011 -5.213 -34.086 1.00 34.05 219 ALA A N 1
ATOM 1455 C CA . ALA A 1 239 ? -11.697 -5.888 -35.178 1.00 33.65 219 ALA A CA 1
ATOM 1456 C C . ALA A 1 239 ? -10.692 -6.536 -36.121 1.00 34.52 219 ALA A C 1
ATOM 1457 O O . ALA A 1 239 ? -9.707 -5.910 -36.524 1.00 36.37 219 ALA A O 1
ATOM 1459 N N . LYS A 1 240 ? -10.945 -7.800 -36.467 1.00 31.69 220 LYS A N 1
ATOM 1460 C CA . LYS A 1 240 ? -10.106 -8.487 -37.442 1.00 34.28 220 LYS A CA 1
ATOM 1461 C C . LYS A 1 240 ? -10.257 -7.873 -38.829 1.00 32.12 220 LYS A C 1
ATOM 1462 O O . LYS A 1 240 ? -9.271 -7.725 -39.562 1.00 32.14 220 LYS A O 1
ATOM 1468 N N . THR A 1 241 ? -11.480 -7.501 -39.202 1.00 30.51 221 THR A N 1
ATOM 1469 C CA . THR A 1 241 ? -11.769 -6.968 -40.525 1.00 33.65 221 THR A CA 1
ATOM 1470 C C . THR A 1 241 ? -12.862 -5.918 -40.417 1.00 31.84 221 THR A C 1
ATOM 1471 O O . THR A 1 241 ? -13.810 -6.073 -39.641 1.00 28.82 221 THR A O 1
ATOM 1475 N N . ILE A 1 242 ? -12.724 -4.849 -41.196 1.00 33.38 222 ILE A N 1
ATOM 1476 C CA . ILE A 1 242 ? -13.729 -3.797 -41.283 1.00 29.53 222 ILE A CA 1
ATOM 1477 C C . ILE A 1 242 ? -14.140 -3.668 -42.744 1.00 30.81 222 ILE A C 1
ATOM 1478 O O . ILE A 1 242 ? -13.289 -3.480 -43.622 1.00 33.07 222 ILE A O 1
ATOM 1483 N N . PHE A 1 243 ? -15.439 -3.784 -43.002 1.00 29.38 223 PHE A N 1
ATOM 1484 C CA . PHE A 1 243 ? -15.988 -3.713 -44.349 1.00 30.87 223 PHE A CA 1
ATOM 1485 C C . PHE A 1 243 ? -16.628 -2.347 -44.552 1.00 31.01 223 PHE A C 1
ATOM 1486 O O . PHE A 1 243 ? -17.467 -1.925 -43.750 1.00 29.36 223 PHE A O 1
ATOM 1494 N N . THR A 1 244 ? -16.230 -1.661 -45.625 1.00 33.54 224 THR A N 1
ATOM 1495 C CA . THR A 1 244 ? -16.579 -0.261 -45.838 1.00 33.63 224 THR A CA 1
ATOM 1496 C C . THR A 1 244 ? -17.299 -0.040 -47.164 1.00 33.78 224 THR A C 1
ATOM 1497 O O . THR A 1 244 ? -17.156 1.015 -47.783 1.00 37.50 224 THR A O 1
ATOM 1501 N N . GLY A 1 245 ? -18.080 -1.024 -47.614 1.00 32.99 225 GLY A N 1
ATOM 1502 C CA . GLY A 1 245 ? -18.759 -0.886 -48.890 1.00 31.33 225 GLY A CA 1
ATOM 1503 C C . GLY A 1 245 ? -19.895 0.115 -48.869 1.00 31.78 225 GLY A C 1
ATOM 1504 O O . GLY A 1 245 ? -20.172 0.765 -49.882 1.00 33.30 225 GLY A O 1
ATOM 1505 N N . HIS A 1 246 ? -20.566 0.257 -47.732 1.00 28.27 226 HIS A N 1
ATOM 1506 C CA . HIS A 1 246 ? -21.691 1.174 -47.638 1.00 33.08 226 HIS A CA 1
ATOM 1507 C C . HIS A 1 246 ? -21.208 2.615 -47.504 1.00 34.38 226 HIS A C 1
ATOM 1508 O O . HIS A 1 246 ? -20.125 2.887 -46.978 1.00 31.70 226 HIS A O 1
ATOM 1515 N N . THR A 1 247 ? -22.027 3.543 -47.998 1.00 30.04 227 THR A N 1
ATOM 1516 C CA . THR A 1 247 ? -21.751 4.970 -47.900 1.00 34.42 227 THR A CA 1
ATOM 1517 C C . THR A 1 247 ? -22.658 5.668 -46.896 1.00 32.18 227 THR A C 1
ATOM 1518 O O . THR A 1 247 ? -22.724 6.901 -46.888 1.00 32.28 227 THR A O 1
ATOM 1522 N N . ALA A 1 248 ? -23.366 4.914 -46.061 1.00 30.11 228 ALA A N 1
ATOM 1523 C CA . ALA A 1 248 ? -24.300 5.496 -45.109 1.00 30.48 228 ALA A CA 1
ATOM 1524 C C . ALA A 1 248 ? -24.403 4.569 -43.904 1.00 30.86 228 ALA A C 1
ATOM 1525 O O . ALA A 1 248 ? -23.700 3.558 -43.816 1.00 32.23 228 ALA A O 1
ATOM 1527 N N . VAL A 1 249 ? -25.287 4.923 -42.970 1.00 28.99 229 VAL A N 1
ATOM 1528 C CA . VAL A 1 249 ? -25.483 4.135 -41.756 1.00 30.39 229 VAL A CA 1
ATOM 1529 C C . VAL A 1 249 ? -25.839 2.703 -42.131 1.00 29.87 229 VAL A C 1
ATOM 1530 O O . VAL A 1 249 ? -26.838 2.459 -42.818 1.00 27.03 229 VAL A O 1
ATOM 1534 N N . VAL A 1 250 ? -25.025 1.750 -41.685 1.00 29.51 230 VAL A N 1
ATOM 1535 C CA . VAL A 1 250 ? -25.334 0.333 -41.866 1.00 27.30 230 VAL A CA 1
ATOM 1536 C C . VAL A 1 250 ? -26.266 -0.087 -40.733 1.00 23.73 230 VAL A C 1
ATOM 1537 O O . VAL A 1 250 ? -25.863 -0.127 -39.569 1.00 27.62 230 VAL A O 1
ATOM 1541 N N . GLU A 1 251 ? -27.518 -0.392 -41.073 1.00 23.33 231 GLU A N 1
ATOM 1542 C CA . GLU A 1 251 ? -28.550 -0.647 -40.076 1.00 23.70 231 GLU A CA 1
ATOM 1543 C C . GLU A 1 251 ? -28.568 -2.084 -39.573 1.00 29.90 231 GLU A C 1
ATOM 1544 O O . GLU A 1 251 ? -28.964 -2.322 -38.425 1.00 30.07 231 GLU A O 1
ATOM 1550 N N . ASP A 1 252 ? -28.178 -3.050 -40.401 1.00 25.40 232 ASP A N 1
ATOM 1551 C CA . ASP A 1 252 ? -28.249 -4.445 -39.994 1.00 26.57 232 ASP A CA 1
ATOM 1552 C C . ASP A 1 252 ? -27.190 -5.247 -40.731 1.00 24.55 232 ASP A C 1
ATOM 1553 O O . ASP A 1 252 ? -26.670 -4.833 -41.770 1.00 24.83 232 ASP A O 1
ATOM 1558 N N . VAL A 1 253 ? -26.878 -6.410 -40.166 1.00 25.08 233 VAL A N 1
ATOM 1559 C CA . VAL A 1 253 ? -25.959 -7.358 -40.777 1.00 24.09 233 VAL A CA 1
ATOM 1560 C C . VAL A 1 253 ? -26.379 -8.747 -40.324 1.00 29.49 233 VAL A C 1
ATOM 1561 O O . VAL A 1 253 ? -26.950 -8.919 -39.243 1.00 29.71 233 VAL A O 1
ATOM 1565 N N . SER A 1 254 ? -26.126 -9.743 -41.169 1.00 26.06 234 SER A N 1
ATOM 1566 C CA . SER A 1 254 ? -26.505 -11.105 -40.821 1.00 27.40 234 SER A CA 1
ATOM 1567 C C . SER A 1 254 ? -25.642 -12.082 -41.599 1.00 25.55 234 SER A C 1
ATOM 1568 O O . SER A 1 254 ? -25.520 -11.967 -42.822 1.00 28.07 234 SER A O 1
ATOM 1571 N N . TRP A 1 255 ? -25.043 -13.031 -40.887 1.00 27.38 235 TRP A N 1
ATOM 1572 C CA . TRP A 1 255 ? -24.370 -14.138 -41.548 1.00 28.65 235 TRP A CA 1
ATOM 1573 C C . TRP A 1 255 ? -25.379 -14.972 -42.326 1.00 28.25 235 TRP A C 1
ATOM 1574 O O . TRP A 1 255 ? -26.554 -15.067 -41.961 1.00 25.61 235 TRP A O 1
ATOM 1585 N N . HIS A 1 256 ? -24.911 -15.581 -43.410 1.00 27.45 236 HIS A N 1
ATOM 1586 C CA . HIS A 1 256 ? -25.669 -16.665 -44.012 1.00 29.35 236 HIS A CA 1
ATOM 1587 C C . HIS A 1 256 ? -25.701 -17.842 -43.043 1.00 30.52 236 HIS A C 1
ATOM 1588 O O . HIS A 1 256 ? -24.711 -18.134 -42.366 1.00 30.23 236 HIS A O 1
ATOM 1595 N N . LEU A 1 257 ? -26.852 -18.508 -42.965 1.00 29.11 237 LEU A N 1
ATOM 1596 C CA . LEU A 1 257 ? -27.058 -19.549 -41.966 1.00 32.90 237 LEU A CA 1
ATOM 1597 C C . LEU A 1 257 ? -26.464 -20.894 -42.363 1.00 34.72 237 LEU A C 1
ATOM 1598 O O . LEU A 1 257 ? -26.474 -21.819 -41.543 1.00 35.63 237 LEU A O 1
ATOM 1603 N N . LEU A 1 258 ? -25.945 -21.027 -43.580 1.00 31.80 238 LEU A N 1
ATOM 1604 C CA . LEU A 1 258 ? -25.384 -22.286 -44.056 1.00 34.56 238 LEU A CA 1
ATOM 1605 C C . LEU A 1 258 ? -23.951 -22.161 -44.545 1.00 38.16 238 LEU A C 1
ATOM 1606 O O . LEU A 1 258 ? -23.118 -23.007 -44.214 1.00 38.76 238 LEU A O 1
ATOM 1611 N N . HIS A 1 259 ? -23.636 -21.128 -45.324 1.00 35.73 239 HIS A N 1
ATOM 1612 C CA . HIS A 1 259 ? -22.307 -20.952 -45.900 1.00 36.58 239 HIS A CA 1
ATOM 1613 C C . HIS A 1 259 ? -21.524 -19.982 -45.022 1.00 39.30 239 HIS A C 1
ATOM 1614 O O . HIS A 1 259 ? -21.850 -18.792 -44.951 1.00 33.60 239 HIS A O 1
ATOM 1621 N N . GLU A 1 260 ? -20.479 -20.499 -44.369 1.00 38.24 240 GLU A N 1
ATOM 1622 C CA . GLU A 1 260 ? -19.796 -19.774 -43.303 1.00 40.71 240 GLU A CA 1
ATOM 1623 C C . GLU A 1 260 ? -19.096 -18.508 -43.781 1.00 32.42 240 GLU A C 1
ATOM 1624 O O . GLU A 1 260 ? -18.763 -17.656 -42.953 1.00 34.37 240 GLU A O 1
ATOM 1630 N N . SER A 1 261 ? -18.856 -18.363 -45.083 1.00 33.74 241 SER A N 1
ATOM 1631 C CA . SER A 1 261 ? -18.094 -17.233 -45.596 1.00 32.60 241 SER A CA 1
ATOM 1632 C C . SER A 1 261 ? -18.965 -16.082 -46.085 1.00 33.69 241 SER A C 1
ATOM 1633 O O . SER A 1 261 ? -18.426 -15.024 -46.426 1.00 32.83 241 SER A O 1
ATOM 1636 N N . LEU A 1 262 ? -20.282 -16.252 -46.123 1.00 32.26 242 LEU A N 1
ATOM 1637 C CA . LEU A 1 262 ? -21.180 -15.276 -46.722 1.00 31.32 242 LEU A CA 1
ATOM 1638 C C . LEU A 1 262 ? -21.989 -14.560 -45.651 1.00 31.33 242 LEU A C 1
ATOM 1639 O O . LEU A 1 262 ? -22.438 -15.176 -44.678 1.00 27.28 242 LEU A O 1
ATOM 1644 N N . PHE A 1 263 ? -22.178 -13.256 -45.841 1.00 27.94 243 PHE A N 1
ATOM 1645 C CA . PHE A 1 263 ? -23.084 -12.504 -44.989 1.00 29.28 243 PHE A CA 1
ATOM 1646 C C . PHE A 1 263 ? -23.647 -11.330 -45.770 1.00 28.88 243 PHE A C 1
ATOM 1647 O O . PHE A 1 263 ? -23.080 -10.888 -46.773 1.00 26.91 243 PHE A O 1
ATOM 1655 N N . GLY A 1 264 ? -24.790 -10.842 -45.299 1.00 23.93 244 GLY A N 1
ATOM 1656 C CA . GLY A 1 264 ? -25.449 -9.723 -45.931 1.00 25.80 244 GLY A CA 1
ATOM 1657 C C . GLY A 1 264 ? -25.488 -8.510 -45.031 1.00 27.87 244 GLY A C 1
ATOM 1658 O O . GLY A 1 264 ? -25.408 -8.634 -43.805 1.00 28.64 244 GLY A O 1
ATOM 1659 N N . SER A 1 265 ? -25.600 -7.329 -45.631 1.00 25.19 245 SER A N 1
ATOM 1660 C CA . SER A 1 265 ? -25.734 -6.091 -44.881 1.00 27.61 245 SER A CA 1
ATOM 1661 C C . SER A 1 265 ? -26.716 -5.181 -45.600 1.00 26.30 245 SER A C 1
ATOM 1662 O O . SER A 1 265 ? -26.854 -5.233 -46.826 1.00 26.47 245 SER A O 1
ATOM 1665 N N . VAL A 1 266 ? -27.412 -4.361 -44.820 1.00 26.51 246 VAL A N 1
ATOM 1666 C CA . VAL A 1 266 ? -28.342 -3.373 -45.345 1.00 26.89 246 VAL A CA 1
ATOM 1667 C C . VAL A 1 266 ? -28.050 -2.043 -44.664 1.00 28.96 246 VAL A C 1
ATOM 1668 O O . VAL A 1 266 ? -27.628 -2.000 -43.504 1.00 24.18 246 VAL A O 1
ATOM 1672 N N . ALA A 1 267 ? -28.261 -0.950 -45.395 1.00 27.08 247 ALA A N 1
ATOM 1673 C CA . ALA A 1 267 ? -27.815 0.350 -44.914 1.00 27.66 247 ALA A CA 1
ATOM 1674 C C . ALA A 1 267 ? -28.778 1.437 -45.370 1.00 31.26 247 ALA A C 1
ATOM 1675 O O . ALA A 1 267 ? -29.724 1.191 -46.125 1.00 25.86 247 ALA A O 1
ATOM 1677 N N . ASP A 1 268 ? -28.514 2.661 -44.898 1.00 31.87 248 ASP A N 1
ATOM 1678 C CA . ASP A 1 268 ? -29.308 3.830 -45.253 1.00 29.06 248 ASP A CA 1
ATOM 1679 C C . ASP A 1 268 ? -29.117 4.254 -46.702 1.00 29.04 248 ASP A C 1
ATOM 1680 O O . ASP A 1 268 ? -29.852 5.129 -47.172 1.00 28.88 248 ASP A O 1
ATOM 1685 N N . ASP A 1 269 ? -28.149 3.673 -47.411 1.00 29.52 249 ASP A N 1
ATOM 1686 C CA . ASP A 1 269 ? -27.961 3.919 -48.834 1.00 29.35 249 ASP A CA 1
ATOM 1687 C C . ASP A 1 269 ? -28.915 3.094 -49.705 1.00 30.91 249 ASP A C 1
ATOM 1688 O O . ASP A 1 269 ? -28.685 2.978 -50.915 1.00 30.01 249 ASP A O 1
ATOM 1693 N N . GLN A 1 270 ? -29.961 2.518 -49.102 1.00 27.81 250 GLN A N 1
ATOM 1694 C CA . GLN A 1 270 ? -30.997 1.734 -49.782 1.00 30.06 250 GLN A CA 1
ATOM 1695 C C . GLN A 1 270 ? -30.451 0.462 -50.427 1.00 31.71 250 GLN A C 1
ATOM 1696 O O . GLN A 1 270 ? -31.120 -0.149 -51.269 1.00 29.16 250 GLN A O 1
ATOM 1702 N N . LYS A 1 271 ? -29.261 0.024 -50.036 1.00 31.06 251 LYS A N 1
ATOM 1703 C CA . LYS A 1 271 ? -28.598 -1.087 -50.698 1.00 30.96 251 LYS A CA 1
ATOM 1704 C C . LYS A 1 271 ? -28.534 -2.308 -49.793 1.00 31.37 251 LYS A C 1
ATOM 1705 O O . LYS A 1 271 ? -28.338 -2.191 -48.579 1.00 33.50 251 LYS A O 1
ATOM 1711 N N . LEU A 1 272 ? -28.722 -3.475 -50.395 1.00 34.56 252 LEU A N 1
ATOM 1712 C CA . LEU A 1 272 ? -28.401 -4.752 -49.776 1.00 29.76 252 LEU A CA 1
ATOM 1713 C C . LEU A 1 272 ? -27.094 -5.241 -50.381 1.00 27.58 252 LEU A C 1
ATOM 1714 O O . LEU A 1 272 ? -26.957 -5.287 -51.607 1.00 28.78 252 LEU A O 1
ATOM 1719 N N . MET A 1 273 ? -26.126 -5.569 -49.531 1.00 25.41 253 MET A N 1
ATOM 1720 C CA . MET A 1 273 ? -24.840 -6.064 -50.000 1.00 28.33 253 MET A CA 1
ATOM 1721 C C . MET A 1 273 ? -24.600 -7.474 -49.482 1.00 27.83 253 MET A C 1
ATOM 1722 O O . MET A 1 273 ? -24.870 -7.775 -48.316 1.00 25.37 253 MET A O 1
ATOM 1727 N N . ILE A 1 274 ? -24.105 -8.335 -50.365 1.00 30.21 254 ILE A N 1
ATOM 1728 C CA . ILE A 1 274 ? -23.719 -9.698 -50.021 1.00 28.31 254 ILE A CA 1
ATOM 1729 C C . ILE A 1 274 ? -22.199 -9.753 -50.024 1.00 29.29 254 ILE A C 1
ATOM 1730 O O . ILE A 1 274 ? -21.560 -9.432 -51.035 1.00 28.27 254 ILE A O 1
ATOM 1735 N N . TRP A 1 275 ? -21.623 -10.151 -48.895 1.00 26.82 255 TRP A N 1
ATOM 1736 C CA . TRP A 1 275 ? -20.184 -10.148 -48.698 1.00 29.40 255 TRP A CA 1
ATOM 1737 C C . TRP A 1 275 ? -19.654 -11.571 -48.595 1.00 31.15 255 TRP A C 1
ATOM 1738 O O . TRP A 1 275 ? -20.342 -12.478 -48.120 1.00 29.94 255 TRP A O 1
ATOM 1749 N N . ASP A 1 276 ? -18.409 -11.746 -49.031 1.00 31.64 256 ASP A N 1
ATOM 1750 C CA . ASP A 1 276 ? -17.693 -13.008 -48.906 1.00 32.40 256 ASP A CA 1
ATOM 1751 C C . ASP A 1 276 ? -16.396 -12.741 -48.157 1.00 33.68 256 ASP A C 1
ATOM 1752 O O . ASP A 1 276 ? -15.547 -11.985 -48.639 1.00 36.78 256 ASP A O 1
ATOM 1757 N N . THR A 1 277 ? -16.243 -13.360 -46.981 1.00 34.89 257 THR A N 1
ATOM 1758 C CA . THR A 1 277 ? -15.026 -13.173 -46.197 1.00 33.59 257 THR A CA 1
ATOM 1759 C C . THR A 1 277 ? -13.793 -13.700 -46.917 1.00 34.47 257 THR A C 1
ATOM 1760 O O . THR A 1 277 ? -12.673 -13.309 -46.571 1.00 33.56 257 THR A O 1
ATOM 1764 N N . ARG A 1 278 ? -13.970 -14.579 -47.907 1.00 35.41 258 ARG A N 1
ATOM 1765 C CA . ARG A 1 278 ? -12.838 -15.072 -48.681 1.00 35.75 258 ARG A CA 1
ATOM 1766 C C . ARG A 1 278 ? -12.287 -14.018 -49.631 1.00 39.78 258 ARG A C 1
ATOM 1767 O O . ARG A 1 278 ? -11.156 -14.159 -50.107 1.00 40.33 258 ARG A O 1
ATOM 1775 N N . SER A 1 279 ? -13.056 -12.970 -49.916 1.00 38.64 259 SER A N 1
ATOM 1776 C CA . SER A 1 279 ? -12.582 -11.909 -50.791 1.00 42.69 259 SER A CA 1
ATOM 1777 C C . SER A 1 279 ? -11.556 -11.039 -50.076 1.00 45.18 259 SER A C 1
ATOM 1778 O O . SER A 1 279 ? -11.694 -10.734 -48.888 1.00 43.27 259 SER A O 1
ATOM 1781 N N . ASN A 1 280 ? -10.520 -10.639 -50.812 1.00 46.33 260 ASN A N 1
ATOM 1782 C CA . ASN A 1 280 ? -9.489 -9.778 -50.251 1.00 52.93 260 ASN A CA 1
ATOM 1783 C C . ASN A 1 280 ? -9.904 -8.314 -50.218 1.00 50.26 260 ASN A C 1
ATOM 1784 O O . ASN A 1 280 ? -9.358 -7.546 -49.418 1.00 51.00 260 ASN A O 1
ATOM 1789 N N . ASN A 1 281 ? -10.855 -7.914 -51.057 1.00 49.34 261 ASN A N 1
ATOM 1790 C CA . ASN A 1 281 ? -11.326 -6.535 -51.110 1.00 47.06 261 ASN A CA 1
ATOM 1791 C C . ASN A 1 281 ? -12.412 -6.349 -50.056 1.00 46.25 261 ASN A C 1
ATOM 1792 O O . ASN A 1 281 ? -13.489 -6.946 -50.151 1.00 47.91 261 ASN A O 1
ATOM 1797 N N . THR A 1 282 ? -12.130 -5.521 -49.054 1.00 41.46 262 THR A N 1
ATOM 1798 C CA . THR A 1 282 ? -13.091 -5.228 -48.000 1.00 42.81 262 THR A CA 1
ATOM 1799 C C . THR A 1 282 ? -13.895 -3.963 -48.268 1.00 38.25 262 THR A C 1
ATOM 1800 O O . THR A 1 282 ? -14.773 -3.625 -47.468 1.00 35.78 262 THR A O 1
ATOM 1804 N N . SER A 1 283 ? -13.620 -3.260 -49.366 1.00 38.53 263 SER A N 1
ATOM 1805 C CA . SER A 1 283 ? -14.344 -2.044 -49.706 1.00 39.04 263 SER A CA 1
ATOM 1806 C C . SER A 1 283 ? -15.466 -2.274 -50.710 1.00 39.97 263 SER A C 1
ATOM 1807 O O . SER A 1 283 ? -16.309 -1.387 -50.883 1.00 42.84 263 SER A O 1
ATOM 1810 N N . LYS A 1 284 ? -15.503 -3.431 -51.368 1.00 38.76 264 LYS A N 1
ATOM 1811 C CA . LYS A 1 284 ? -16.518 -3.726 -52.368 1.00 39.13 264 LYS A CA 1
ATOM 1812 C C . LYS A 1 284 ? -17.088 -5.114 -52.104 1.00 37.21 264 LYS A C 1
ATOM 1813 O O . LYS A 1 284 ? -16.324 -6.091 -52.014 1.00 44.00 264 LYS A O 1
ATOM 1819 N N . PRO A 1 285 ? -18.402 -5.251 -51.983 1.00 38.17 265 PRO A N 1
ATOM 1820 C CA . PRO A 1 285 ? -19.003 -6.559 -51.707 1.00 37.04 265 PRO A CA 1
ATOM 1821 C C . PRO A 1 285 ? -19.045 -7.410 -52.972 1.00 36.48 265 PRO A C 1
ATOM 1822 O O . PRO A 1 285 ? -18.658 -6.980 -54.057 1.00 34.05 265 PRO A O 1
ATOM 1826 N N . SER A 1 286 ? -19.526 -8.644 -52.809 1.00 33.77 266 SER A N 1
ATOM 1827 C CA . SER A 1 286 ? -19.720 -9.515 -53.964 1.00 33.84 266 SER A CA 1
ATOM 1828 C C . SER A 1 286 ? -20.857 -9.010 -54.841 1.00 34.03 266 SER A C 1
ATOM 1829 O O . SER A 1 286 ? -20.741 -8.992 -56.072 1.00 36.06 266 SER A O 1
ATOM 1832 N N . HIS A 1 287 ? -21.962 -8.602 -54.225 1.00 30.88 267 HIS A N 1
ATOM 1833 C CA . HIS A 1 287 ? -23.113 -8.081 -54.941 1.00 33.26 267 HIS A CA 1
ATOM 1834 C C . HIS A 1 287 ? -23.668 -6.887 -54.181 1.00 35.03 267 HIS A C 1
ATOM 1835 O O . HIS A 1 287 ? -23.786 -6.924 -52.954 1.00 31.64 267 HIS A O 1
ATOM 1842 N N . SER A 1 288 ? -23.994 -5.827 -54.916 1.00 32.96 268 SER A N 1
ATOM 1843 C CA . SER A 1 288 ? -24.652 -4.647 -54.369 1.00 31.22 268 SER A CA 1
ATOM 1844 C C . SER A 1 288 ? -25.989 -4.490 -55.078 1.00 33.74 268 SER A C 1
ATOM 1845 O O . SER A 1 288 ? -26.036 -4.414 -56.310 1.00 40.02 268 SER A O 1
ATOM 1848 N N . VAL A 1 289 ? -27.070 -4.449 -54.305 1.00 33.46 269 VAL A N 1
ATOM 1849 C CA . VAL A 1 289 ? -28.425 -4.482 -54.839 1.00 34.00 269 VAL A CA 1
ATOM 1850 C C . VAL A 1 289 ? -29.150 -3.213 -54.419 1.00 34.17 269 VAL A C 1
ATOM 1851 O O . VAL A 1 289 ? -29.192 -2.882 -53.229 1.00 32.20 269 VAL A O 1
ATOM 1855 N N . ASP A 1 290 ? -29.727 -2.510 -55.393 1.00 33.99 270 ASP A N 1
ATOM 1856 C CA . ASP A 1 290 ? -30.632 -1.410 -55.086 1.00 35.49 270 ASP A CA 1
ATOM 1857 C C . ASP A 1 290 ? -31.923 -1.993 -54.531 1.00 32.85 270 ASP A C 1
ATOM 1858 O O . ASP A 1 290 ? -32.856 -2.284 -55.284 1.00 35.38 270 ASP A O 1
ATOM 1863 N N . ALA A 1 291 ? -31.981 -2.176 -53.213 1.00 34.21 271 ALA A N 1
ATOM 1864 C CA . ALA A 1 291 ? -33.023 -3.013 -52.633 1.00 29.31 271 ALA A CA 1
ATOM 1865 C C . ALA A 1 291 ? -34.351 -2.281 -52.506 1.00 28.44 271 ALA A C 1
ATOM 1866 O O . ALA A 1 291 ? -35.411 -2.869 -52.750 1.00 26.66 271 ALA A O 1
ATOM 1868 N N . HIS A 1 292 ? -34.322 -1.008 -52.121 1.00 27.58 272 HIS A N 1
ATOM 1869 C CA . HIS A 1 292 ? -35.538 -0.301 -51.755 1.00 28.64 272 HIS A CA 1
ATOM 1870 C C . HIS A 1 292 ? -35.474 1.138 -52.248 1.00 26.87 272 HIS A C 1
ATOM 1871 O O . HIS A 1 292 ? -34.442 1.610 -52.735 1.00 27.01 272 HIS A O 1
ATOM 1878 N N . THR A 1 293 ? -36.604 1.832 -52.124 1.00 25.48 273 THR A N 1
ATOM 1879 C CA . THR A 1 293 ? -36.701 3.249 -52.449 1.00 26.37 273 THR A CA 1
ATOM 1880 C C . THR A 1 293 ? -36.452 4.140 -51.240 1.00 30.05 273 THR A C 1
ATOM 1881 O O . THR A 1 293 ? -36.695 5.349 -51.312 1.00 28.02 273 THR A O 1
ATOM 1885 N N . ALA A 1 294 ? -35.987 3.567 -50.135 1.00 30.33 274 ALA A N 1
ATOM 1886 C CA . ALA A 1 294 ? -35.661 4.307 -48.924 1.00 30.16 274 ALA A CA 1
ATOM 1887 C C . ALA A 1 294 ? -34.681 3.461 -48.117 1.00 30.56 274 ALA A C 1
ATOM 1888 O O . ALA A 1 294 ? -34.191 2.429 -48.590 1.00 29.82 274 ALA A O 1
ATOM 1890 N N . GLU A 1 295 ? -34.397 3.894 -46.892 1.00 26.32 275 GLU A N 1
ATOM 1891 C CA . GLU A 1 295 ? -33.410 3.212 -46.069 1.00 29.92 275 GLU A CA 1
ATOM 1892 C C . GLU A 1 295 ? -33.870 1.794 -45.741 1.00 28.76 275 GLU A C 1
ATOM 1893 O O . GLU A 1 295 ? -35.067 1.519 -45.611 1.00 27.39 275 GLU A O 1
ATOM 1899 N N . VAL A 1 296 ? -32.904 0.884 -45.625 1.00 24.73 276 VAL A N 1
ATOM 1900 C CA . VAL A 1 296 ? -33.164 -0.520 -45.310 1.00 26.10 276 VAL A CA 1
ATOM 1901 C C . VAL A 1 296 ? -32.688 -0.780 -43.888 1.00 22.71 276 VAL A C 1
ATOM 1902 O O . VAL A 1 296 ? -31.500 -0.624 -43.584 1.00 23.95 276 VAL A O 1
ATOM 1906 N N . ASN A 1 297 ? -33.609 -1.194 -43.021 1.00 24.22 277 ASN A N 1
ATOM 1907 C CA . ASN A 1 297 ? -33.306 -1.298 -41.602 1.00 23.51 277 ASN A CA 1
ATOM 1908 C C . ASN A 1 297 ? -32.979 -2.709 -41.142 1.00 26.69 277 ASN A C 1
ATOM 1909 O O . ASN A 1 297 ? -32.380 -2.865 -40.073 1.00 22.93 277 ASN A O 1
ATOM 1914 N N . CYS A 1 298 ? -33.339 -3.734 -41.912 1.00 29.20 278 CYS A N 1
ATOM 1915 C CA . CYS A 1 298 ? -33.174 -5.100 -41.439 1.00 25.84 278 CYS A CA 1
ATOM 1916 C C . CYS A 1 298 ? -33.046 -6.050 -42.618 1.00 26.71 278 CYS A C 1
ATOM 1917 O O . CYS A 1 298 ? -33.468 -5.752 -43.740 1.00 24.98 278 CYS A O 1
ATOM 1920 N N . LEU A 1 299 ? -32.457 -7.209 -42.337 1.00 27.43 279 LEU A N 1
ATOM 1921 C CA . LEU A 1 299 ? -32.411 -8.316 -43.277 1.00 24.93 279 LEU A CA 1
ATOM 1922 C C . LEU A 1 299 ? -32.432 -9.608 -42.476 1.00 28.00 279 LEU A C 1
ATOM 1923 O O . LEU A 1 299 ? -32.144 -9.616 -41.276 1.00 25.24 279 LEU A O 1
ATOM 1928 N N . SER A 1 300 ? -32.785 -10.703 -43.148 1.00 26.75 280 SER A N 1
ATOM 1929 C CA . SER A 1 300 ? -32.910 -11.989 -42.473 1.00 25.59 280 SER A CA 1
ATOM 1930 C C . SER A 1 300 ? -32.860 -13.108 -43.504 1.00 28.49 280 SER A C 1
ATOM 1931 O O . SER A 1 300 ? -33.599 -13.073 -44.492 1.00 28.22 280 SER A O 1
ATOM 1934 N N . PHE A 1 301 ? -31.999 -14.096 -43.265 1.00 27.87 281 PHE A N 1
ATOM 1935 C CA . PHE A 1 301 ? -31.852 -15.233 -44.163 1.00 28.38 281 PHE A CA 1
ATOM 1936 C C . PHE A 1 301 ? -32.831 -16.338 -43.794 1.00 26.17 281 PHE A C 1
ATOM 1937 O O . PHE A 1 301 ? -33.096 -16.583 -42.614 1.00 27.12 281 PHE A O 1
ATOM 1945 N N . ASN A 1 302 ? -33.366 -17.001 -44.812 1.00 26.71 282 ASN A N 1
ATOM 1946 C CA . ASN A 1 302 ? -34.280 -18.113 -44.583 1.00 25.90 282 ASN A CA 1
ATOM 1947 C C . ASN A 1 302 ? -33.503 -19.305 -44.035 1.00 25.87 282 ASN A C 1
ATOM 1948 O O . ASN A 1 302 ? -32.500 -19.710 -44.633 1.00 27.19 282 ASN A O 1
ATOM 1953 N N . PRO A 1 303 ? -33.918 -19.883 -42.903 1.00 24.96 283 PRO A N 1
ATOM 1954 C CA . PRO A 1 303 ? -33.171 -21.014 -42.334 1.00 30.28 283 PRO A CA 1
ATOM 1955 C C . PRO A 1 303 ? -33.392 -22.332 -43.058 1.00 29.00 283 PRO A C 1
ATOM 1956 O O . PRO A 1 303 ? -32.615 -23.272 -42.841 1.00 26.29 283 PRO A O 1
ATOM 1960 N N . TYR A 1 304 ? -34.415 -22.432 -43.908 1.00 28.46 284 TYR A N 1
ATOM 1961 C CA . TYR A 1 304 ? -34.665 -23.639 -44.680 1.00 28.86 284 TYR A CA 1
ATOM 1962 C C . TYR A 1 304 ? -34.357 -23.494 -46.161 1.00 30.76 284 TYR A C 1
ATOM 1963 O O . TYR A 1 304 ? -34.214 -24.513 -46.842 1.00 29.79 284 TYR A O 1
ATOM 1972 N N . SER A 1 305 ? -34.246 -22.268 -46.671 1.00 27.62 285 SER A N 1
ATOM 1973 C CA . SER A 1 305 ? -33.971 -22.006 -48.082 1.00 28.48 285 SER A CA 1
ATOM 1974 C C . SER A 1 305 ? -32.659 -21.234 -48.175 1.00 29.00 285 SER A C 1
ATOM 1975 O O . SER A 1 305 ? -32.634 -20.014 -47.986 1.00 29.87 285 SER A O 1
ATOM 1978 N N . GLU A 1 306 ? -31.577 -21.944 -48.500 1.00 26.37 286 GLU A N 1
ATOM 1979 C CA . GLU A 1 306 ? -30.244 -21.351 -48.518 1.00 30.85 286 GLU A CA 1
ATOM 1980 C C . GLU A 1 306 ? -30.093 -20.214 -49.524 1.00 27.95 286 GLU A C 1
ATOM 1981 O O . GLU A 1 306 ? -29.095 -19.488 -49.457 1.00 26.82 286 GLU A O 1
ATOM 1987 N N . PHE A 1 307 ? -31.036 -20.037 -50.450 1.00 26.48 287 PHE A N 1
ATOM 1988 C CA . PHE A 1 307 ? -30.930 -18.982 -51.451 1.00 31.26 287 PHE A CA 1
ATOM 1989 C C . PHE A 1 307 ? -31.822 -17.781 -51.166 1.00 27.33 287 PHE A C 1
ATOM 1990 O O . PHE A 1 307 ? -31.715 -16.772 -51.870 1.00 28.72 287 PHE A O 1
ATOM 1998 N N . ILE A 1 308 ? -32.708 -17.911 -50.192 1.00 27.20 288 ILE A N 1
ATOM 1999 C CA . ILE A 1 308 ? -33.702 -16.835 -49.952 1.00 29.00 288 ILE A CA 1
ATOM 2000 C C . ILE A 1 308 ? -33.344 -15.972 -48.738 1.00 28.87 288 ILE A C 1
ATOM 2001 O O . ILE A 1 308 ? -32.824 -16.511 -47.756 1.00 24.26 288 ILE A O 1
ATOM 2006 N N . LEU A 1 309 ? -33.609 -14.673 -48.848 1.00 27.14 289 LEU A N 1
ATOM 2007 C CA . LEU A 1 309 ? -33.427 -13.730 -47.719 1.00 28.78 289 LEU A CA 1
ATOM 2008 C C . LEU A 1 309 ? -34.491 -12.646 -47.862 1.00 26.64 289 LEU A C 1
ATOM 2009 O O . LEU A 1 309 ? -35.080 -12.534 -48.941 1.00 26.60 289 LEU A O 1
ATOM 2014 N N . ALA A 1 310 ? -34.720 -11.902 -46.793 1.00 25.84 290 ALA A N 1
ATOM 2015 C CA . ALA A 1 310 ? -35.723 -10.830 -46.819 1.00 25.98 290 ALA A CA 1
ATOM 2016 C C . ALA A 1 310 ? -35.140 -9.547 -46.236 1.00 26.73 290 ALA A C 1
ATOM 2017 O O . ALA A 1 310 ? -34.336 -9.634 -45.317 1.00 27.10 290 ALA A O 1
ATOM 2019 N N . THR A 1 311 ? -35.590 -8.406 -46.743 1.00 26.11 291 THR A N 1
ATOM 2020 C CA . THR A 1 311 ? -35.162 -7.117 -46.217 1.00 25.85 291 THR A CA 1
ATOM 2021 C C . THR A 1 311 ? -36.382 -6.265 -45.904 1.00 25.10 291 THR A C 1
ATOM 2022 O O . THR A 1 311 ? -37.377 -6.304 -46.633 1.00 25.20 291 THR A O 1
ATOM 2026 N N . GLY A 1 312 ? -36.305 -5.505 -44.812 1.00 25.57 292 GLY A N 1
ATOM 2027 C CA . GLY A 1 312 ? -37.339 -4.555 -44.439 1.00 21.90 292 GLY A CA 1
ATOM 2028 C C . GLY A 1 312 ? -36.787 -3.144 -44.510 1.00 24.86 292 GLY A C 1
ATOM 2029 O O . GLY A 1 312 ? -35.611 -2.913 -44.224 1.00 25.34 292 GLY A O 1
ATOM 2030 N N . SER A 1 313 ? -37.640 -2.191 -44.886 1.00 24.75 293 SER A N 1
ATOM 2031 C CA . SER A 1 313 ? -37.158 -0.870 -45.258 1.00 27.70 293 SER A CA 1
ATOM 2032 C C . SER A 1 313 ? -38.103 0.219 -44.772 1.00 27.21 293 SER A C 1
ATOM 2033 O O . SER A 1 313 ? -39.242 -0.036 -44.374 1.00 27.32 293 SER A O 1
ATOM 2036 N N . ALA A 1 314 ? -37.605 1.454 -44.821 1.00 27.15 294 ALA A N 1
ATOM 2037 C CA . ALA A 1 314 ? -38.421 2.625 -44.529 1.00 29.47 294 ALA A CA 1
ATOM 2038 C C . ALA A 1 314 ? -39.399 2.951 -45.647 1.00 28.09 294 ALA A C 1
ATOM 2039 O O . ALA A 1 314 ? -40.188 3.891 -45.496 1.00 27.46 294 ALA A O 1
ATOM 2041 N N . ASP A 1 315 ? -39.369 2.217 -46.761 1.00 25.93 295 ASP A N 1
ATOM 2042 C CA . ASP A 1 315 ? -40.380 2.379 -47.800 1.00 30.67 295 ASP A CA 1
ATOM 2043 C C . ASP A 1 315 ? -41.671 1.627 -47.491 1.00 29.94 295 ASP A C 1
ATOM 2044 O O . ASP A 1 315 ? -42.535 1.529 -48.370 1.00 31.31 295 ASP A O 1
ATOM 2049 N N . LYS A 1 316 ? -41.807 1.104 -46.271 1.00 27.99 296 LYS A N 1
ATOM 2050 C CA . LYS A 1 316 ? -42.986 0.401 -45.771 1.00 31.57 296 LYS A CA 1
ATOM 2051 C C . LYS A 1 316 ? -43.138 -1.000 -46.353 1.00 28.70 296 LYS A C 1
ATOM 2052 O O . LYS A 1 316 ? -44.195 -1.622 -46.178 1.00 30.59 296 LYS A O 1
ATOM 2058 N N . THR A 1 317 ? -42.119 -1.528 -47.026 1.00 26.06 297 THR A N 1
ATOM 2059 C CA . THR A 1 317 ? -42.223 -2.824 -47.679 1.00 31.14 297 THR A CA 1
ATOM 2060 C C . THR A 1 317 ? -41.173 -3.792 -47.152 1.00 30.02 297 THR A C 1
ATOM 2061 O O . THR A 1 317 ? -40.151 -3.397 -46.582 1.00 27.14 297 THR A O 1
ATOM 2065 N N . VAL A 1 318 ? -41.447 -5.076 -47.367 1.00 28.92 298 VAL A N 1
ATOM 2066 C CA . VAL A 1 318 ? -40.488 -6.154 -47.164 1.00 25.43 298 VAL A CA 1
ATOM 2067 C C . VAL A 1 318 ? -40.196 -6.765 -48.528 1.00 24.73 298 VAL A C 1
ATOM 2068 O O . VAL A 1 318 ? -41.125 -7.118 -49.264 1.00 27.40 298 VAL A O 1
ATOM 2072 N N . ALA A 1 319 ? -38.916 -6.867 -48.874 1.00 22.33 299 ALA A N 1
ATOM 2073 C CA . ALA A 1 319 ? -38.489 -7.367 -50.174 1.00 24.74 299 ALA A CA 1
ATOM 2074 C C . ALA A 1 319 ? -37.939 -8.780 -50.031 1.00 27.91 299 ALA A C 1
ATOM 2075 O O . ALA A 1 319 ? -37.159 -9.057 -49.113 1.00 23.96 299 ALA A O 1
ATOM 2077 N N . LEU A 1 320 ? -38.348 -9.667 -50.934 1.00 26.56 300 LEU A N 1
ATOM 2078 C CA . LEU A 1 320 ? -37.851 -11.036 -50.980 1.00 24.38 300 LEU A CA 1
ATOM 2079 C C . LEU A 1 320 ? -36.759 -11.142 -52.036 1.00 26.70 300 LEU A C 1
ATOM 2080 O O . LEU A 1 320 ? -36.910 -10.639 -53.154 1.00 28.88 300 LEU A O 1
ATOM 2085 N N . TRP A 1 321 ? -35.660 -11.798 -51.679 1.00 22.06 301 TRP A N 1
ATOM 2086 C CA . TRP A 1 321 ? -34.486 -11.853 -52.535 1.00 23.65 301 TRP A CA 1
ATOM 2087 C C . TRP A 1 321 ? -34.039 -13.291 -52.740 1.00 28.62 301 TRP A C 1
ATOM 2088 O O . TRP A 1 321 ? -34.208 -14.144 -51.865 1.00 28.57 301 TRP A O 1
ATOM 2099 N N . ASP A 1 322 ? -33.465 -13.543 -53.915 1.00 27.64 302 ASP A N 1
ATOM 2100 C CA . ASP A 1 322 ? -32.838 -14.816 -54.247 1.00 27.00 302 ASP A CA 1
ATOM 2101 C C . ASP A 1 322 ? -31.374 -14.554 -54.566 1.00 31.09 302 ASP A C 1
ATOM 2102 O O . ASP A 1 322 ? -31.063 -13.780 -55.479 1.00 26.87 302 ASP A O 1
ATOM 2107 N N . LEU A 1 323 ? -30.480 -15.208 -53.820 1.00 27.97 303 LEU A N 1
ATOM 2108 C CA . LEU A 1 323 ? -29.049 -14.978 -53.985 1.00 27.19 303 LEU A CA 1
ATOM 2109 C C . LEU A 1 323 ? -28.547 -15.389 -55.362 1.00 28.47 303 LEU A C 1
ATOM 2110 O O . LEU A 1 323 ? -27.484 -14.920 -55.784 1.00 28.39 303 LEU A O 1
ATOM 2115 N N . ARG A 1 324 ? -29.277 -16.258 -56.066 1.00 26.70 304 ARG A N 1
ATOM 2116 C CA . ARG A 1 324 ? -28.855 -16.694 -57.391 1.00 33.16 304 ARG A CA 1
ATOM 2117 C C . ARG A 1 324 ? -29.081 -15.634 -58.459 1.00 32.04 304 ARG A C 1
ATOM 2118 O O . ARG A 1 324 ? -28.400 -15.657 -59.489 1.00 33.76 304 ARG A O 1
ATOM 2126 N N . ASN A 1 325 ? -30.017 -14.710 -58.242 1.00 30.30 305 ASN A N 1
ATOM 2127 C CA . ASN A 1 325 ? -30.273 -13.645 -59.214 1.00 37.92 305 ASN A CA 1
ATOM 2128 C C . ASN A 1 325 ? -30.797 -12.430 -58.444 1.00 34.18 305 ASN A C 1
ATOM 2129 O O . ASN A 1 325 ? -32.007 -12.246 -58.294 1.00 34.39 305 ASN A O 1
ATOM 2134 N N . LEU A 1 326 ? -29.869 -11.604 -57.971 1.00 31.39 306 LEU A N 1
ATOM 2135 C CA . LEU A 1 326 ? -30.204 -10.420 -57.192 1.00 35.24 306 LEU A CA 1
ATOM 2136 C C . LEU A 1 326 ? -30.550 -9.212 -58.059 1.00 37.47 306 LEU A C 1
ATOM 2137 O O . LEU A 1 326 ? -30.753 -8.120 -57.521 1.00 36.12 306 LEU A O 1
ATOM 2142 N N . LYS A 1 327 ? -30.617 -9.379 -59.382 1.00 38.10 307 LYS A N 1
ATOM 2143 C CA . LYS A 1 327 ? -31.051 -8.306 -60.267 1.00 41.23 307 LYS A CA 1
ATOM 2144 C C . LYS A 1 327 ? -32.564 -8.150 -60.305 1.00 43.71 307 LYS A C 1
ATOM 2145 O O . LYS A 1 327 ? -33.054 -7.163 -60.863 1.00 55.32 307 LYS A O 1
ATOM 2151 N N . LEU A 1 328 ? -33.311 -9.092 -59.734 1.00 42.63 308 LEU A N 1
ATOM 2152 C CA . LEU A 1 328 ? -34.768 -9.062 -59.750 1.00 43.10 308 LEU A CA 1
ATOM 2153 C C . LEU A 1 328 ? -35.275 -9.317 -58.341 1.00 37.86 308 LEU A C 1
ATOM 2154 O O . LEU A 1 328 ? -35.036 -10.392 -57.780 1.00 39.17 308 LEU A O 1
ATOM 2159 N N . LYS A 1 329 ? -35.968 -8.336 -57.771 1.00 33.66 309 LYS A N 1
ATOM 2160 C CA . LYS A 1 329 ? -36.630 -8.535 -56.488 1.00 32.02 309 LYS A CA 1
ATOM 2161 C C . LYS A 1 329 ? -37.748 -9.559 -56.652 1.00 33.46 309 LYS A C 1
ATOM 2162 O O . LYS A 1 329 ? -38.649 -9.377 -57.478 1.00 31.19 309 LYS A O 1
ATOM 2168 N N . LEU A 1 330 ? -37.686 -10.636 -55.865 1.00 29.14 310 LEU A N 1
ATOM 2169 C CA . LEU A 1 330 ? -38.636 -11.736 -56.015 1.00 31.23 310 LEU A CA 1
ATOM 2170 C C . LEU A 1 330 ? -40.065 -11.279 -55.747 1.00 30.03 310 LEU A C 1
ATOM 2171 O O . LEU A 1 330 ? -40.969 -11.516 -56.557 1.00 36.08 310 LEU A O 1
ATOM 2176 N N . HIS A 1 331 ? -40.290 -10.632 -54.608 1.00 31.84 311 HIS A N 1
ATOM 2177 C CA . HIS A 1 331 ? -41.622 -10.197 -54.218 1.00 30.84 311 HIS A CA 1
ATOM 2178 C C . HIS A 1 331 ? -41.488 -8.960 -53.345 1.00 27.57 311 HIS A C 1
ATOM 2179 O O . HIS A 1 331 ? -40.427 -8.689 -52.779 1.00 25.33 311 HIS A O 1
ATOM 2186 N N . SER A 1 332 ? -42.579 -8.205 -53.251 1.00 28.80 312 SER A N 1
ATOM 2187 C CA . SER A 1 332 ? -42.655 -7.026 -52.395 1.00 29.42 312 SER A CA 1
ATOM 2188 C C . SER A 1 332 ? -43.866 -7.181 -51.485 1.00 29.37 312 SER A C 1
ATOM 2189 O O . SER A 1 332 ? -45.008 -7.106 -51.951 1.00 30.34 312 SER A O 1
ATOM 2192 N N . PHE A 1 333 ? -43.614 -7.384 -50.201 1.00 26.99 313 PHE A N 1
ATOM 2193 C CA . PHE A 1 333 ? -44.711 -7.546 -49.224 1.00 29.76 313 PHE A CA 1
ATOM 2194 C C . PHE A 1 333 ? -45.175 -6.153 -48.814 1.00 32.17 313 PHE A C 1
ATOM 2195 O O . PHE A 1 333 ? -44.363 -5.385 -48.284 1.00 30.49 313 PHE A O 1
ATOM 2203 N N . GLU A 1 334 ? -46.453 -5.868 -49.040 1.00 30.53 314 GLU A N 1
ATOM 2204 C CA . GLU A 1 334 ? -46.961 -4.499 -48.784 1.00 35.46 314 GLU A CA 1
ATOM 2205 C C . GLU A 1 334 ? -48.212 -4.543 -47.907 1.00 34.68 314 GLU A C 1
ATOM 2206 O O . GLU A 1 334 ? -49.104 -5.334 -48.220 1.00 36.08 314 GLU A O 1
ATOM 2212 N N . SER A 1 335 ? -48.233 -3.742 -46.845 1.00 33.73 315 SER A N 1
ATOM 2213 C CA . SER A 1 335 ? -49.387 -3.635 -45.919 1.00 33.04 315 SER A CA 1
ATOM 2214 C C . SER A 1 335 ? -49.073 -2.639 -44.805 1.00 35.75 315 SER A C 1
ATOM 2215 O O . SER A 1 335 ? -50.003 -2.056 -44.253 1.00 37.21 315 SER A O 1
ATOM 2218 N N . HIS A 1 336 ? -47.721 -2.426 -44.627 1.00 30.81 316 HIS A N 1
ATOM 2219 C CA . HIS A 1 336 ? -47.133 -1.858 -43.394 1.00 34.29 316 HIS A CA 1
ATOM 2220 C C . HIS A 1 336 ? -47.542 -0.429 -43.756 1.00 35.81 316 HIS A C 1
ATOM 2221 O O . HIS A 1 336 ? -47.690 -0.143 -44.946 1.00 33.79 316 HIS A O 1
ATOM 2228 N N . LYS A 1 337 ? -47.713 0.417 -42.751 1.00 34.68 317 LYS A N 1
ATOM 2229 C CA . LYS A 1 337 ? -48.163 1.783 -42.969 1.00 34.96 317 LYS A CA 1
ATOM 2230 C C . LYS A 1 337 ? -47.029 2.734 -42.612 1.00 36.46 317 LYS A C 1
ATOM 2231 O O . LYS A 1 337 ? -47.172 3.945 -42.811 1.00 37.27 317 LYS A O 1
ATOM 2237 N N . ASP A 1 338 ? -45.914 2.227 -42.094 1.00 36.40 318 ASP A N 1
ATOM 2238 C CA . ASP A 1 338 ? -44.783 3.074 -41.737 1.00 32.72 318 ASP A CA 1
ATOM 2239 C C . ASP A 1 338 ? -43.502 2.247 -41.798 1.00 30.95 318 ASP A C 1
ATOM 2240 O O . ASP A 1 338 ? -43.516 1.067 -42.163 1.00 32.40 318 ASP A O 1
ATOM 2245 N N . GLU A 1 339 ? -42.394 2.881 -41.418 1.00 31.05 319 GLU A N 1
ATOM 2246 C CA . GLU A 1 339 ? -41.065 2.302 -41.565 1.00 30.45 319 GLU A CA 1
ATOM 2247 C C . GLU A 1 339 ? -40.920 1.009 -40.767 1.00 28.49 319 GLU A C 1
ATOM 2248 O O . GLU A 1 339 ? -41.339 0.920 -39.610 1.00 26.95 319 GLU A O 1
ATOM 2254 N N . ILE A 1 340 ? -40.304 0.008 -41.396 1.00 25.48 320 ILE A N 1
ATOM 2255 C CA . ILE A 1 340 ? -40.132 -1.321 -40.817 1.00 28.20 320 ILE A CA 1
ATOM 2256 C C . ILE A 1 340 ? -38.740 -1.414 -40.207 1.00 25.79 320 ILE A C 1
ATOM 2257 O O . ILE A 1 340 ? -37.748 -1.041 -40.845 1.00 26.95 320 ILE A O 1
ATOM 2262 N N . PHE A 1 341 ? -38.663 -1.926 -38.981 1.00 27.29 321 PHE A N 1
ATOM 2263 C CA . PHE A 1 341 ? -37.405 -2.020 -38.247 1.00 28.78 321 PHE A CA 1
ATOM 2264 C C . PHE A 1 341 ? -36.835 -3.428 -38.179 1.00 29.38 321 PHE A C 1
ATOM 2265 O O . PHE A 1 341 ? -35.613 -3.594 -38.222 1.00 28.70 321 PHE A O 1
ATOM 2273 N N . GLN A 1 342 ? -37.677 -4.452 -38.072 1.00 26.69 322 GLN A N 1
ATOM 2274 C CA . GLN A 1 342 ? -37.203 -5.814 -37.882 1.00 29.41 322 GLN A CA 1
ATOM 2275 C C . GLN A 1 342 ? -37.944 -6.771 -38.804 1.00 27.45 322 GLN A C 1
ATOM 2276 O O . GLN A 1 342 ? -39.135 -6.602 -39.077 1.00 24.12 322 GLN A O 1
ATOM 2282 N N . VAL A 1 343 ? -37.218 -7.780 -39.282 1.00 26.70 323 VAL A N 1
ATOM 2283 C CA . VAL A 1 343 ? -37.773 -8.843 -40.111 1.00 28.72 323 VAL A CA 1
ATOM 2284 C C . VAL A 1 343 ? -37.128 -10.158 -39.683 1.00 29.85 323 VAL A C 1
ATOM 2285 O O . VAL A 1 343 ? -35.915 -10.221 -39.454 1.00 28.09 323 VAL A O 1
ATOM 2289 N N . GLN A 1 344 ? -37.945 -11.201 -39.529 1.00 29.22 324 GLN A N 1
ATOM 2290 C CA . GLN A 1 344 ? -37.441 -12.479 -39.033 1.00 32.32 324 GLN A CA 1
ATOM 2291 C C . GLN A 1 344 ? -38.211 -13.630 -39.665 1.00 28.68 324 GLN A C 1
ATOM 2292 O O . GLN A 1 344 ? -39.446 -13.628 -39.667 1.00 28.41 324 GLN A O 1
ATOM 2298 N N . TRP A 1 345 ? -37.478 -14.614 -40.176 1.00 32.46 325 TRP A N 1
ATOM 2299 C CA . TRP A 1 345 ? -38.081 -15.824 -40.716 1.00 32.04 325 TRP A CA 1
ATOM 2300 C C . TRP A 1 345 ? -38.532 -16.748 -39.593 1.00 31.48 325 TRP A C 1
ATOM 2301 O O . TRP A 1 345 ? -37.921 -16.805 -38.523 1.00 29.92 325 TRP A O 1
ATOM 2312 N N . SER A 1 346 ? -39.607 -17.482 -39.850 1.00 29.12 326 SER A N 1
ATOM 2313 C CA . SER A 1 346 ? -40.084 -18.445 -38.872 1.00 32.78 326 SER A CA 1
ATOM 2314 C C . SER A 1 346 ? -39.096 -19.603 -38.751 1.00 33.77 326 SER A C 1
ATOM 2315 O O . SER A 1 346 ? -38.597 -20.105 -39.763 1.00 35.49 326 SER A O 1
ATOM 2318 N N . PRO A 1 347 ? -38.796 -20.052 -37.529 1.00 34.35 327 PRO A N 1
ATOM 2319 C CA . PRO A 1 347 ? -37.862 -21.173 -37.361 1.00 37.49 327 PRO A CA 1
ATOM 2320 C C . PRO A 1 347 ? -38.483 -22.533 -37.621 1.00 34.41 327 PRO A C 1
ATOM 2321 O O . PRO A 1 347 ? -37.751 -23.531 -37.644 1.00 35.65 327 PRO A O 1
ATOM 2325 N N . HIS A 1 348 ? -39.799 -22.605 -37.818 1.00 34.04 328 HIS A N 1
ATOM 2326 C CA . HIS A 1 348 ? -40.492 -23.869 -38.025 1.00 36.96 328 HIS A CA 1
ATOM 2327 C C . HIS A 1 348 ? -41.063 -24.036 -39.424 1.00 37.38 328 HIS A C 1
ATOM 2328 O O . HIS A 1 348 ? -41.129 -25.165 -39.913 1.00 35.08 328 HIS A O 1
ATOM 2335 N N . ASN A 1 349 ? -41.476 -22.952 -40.080 1.00 36.21 329 ASN A N 1
ATOM 2336 C CA . ASN A 1 349 ? -42.067 -23.022 -41.411 1.00 36.16 329 ASN A CA 1
ATOM 2337 C C . ASN A 1 349 ? -41.262 -22.160 -42.371 1.00 36.11 329 ASN A C 1
ATOM 2338 O O . ASN A 1 349 ? -41.045 -20.970 -42.117 1.00 38.56 329 ASN A O 1
ATOM 2343 N N . GLU A 1 350 ? -40.846 -22.763 -43.487 1.00 38.60 330 GLU A N 1
ATOM 2344 C CA . GLU A 1 350 ? -39.984 -22.097 -44.454 1.00 36.70 330 GLU A CA 1
ATOM 2345 C C . GLU A 1 350 ? -40.705 -21.003 -45.230 1.00 32.16 330 GLU A C 1
ATOM 2346 O O . GLU A 1 350 ? -40.042 -20.150 -45.827 1.00 31.65 330 GLU A O 1
ATOM 2352 N N . THR A 1 351 ? -42.037 -21.012 -45.252 1.00 33.74 331 THR A N 1
ATOM 2353 C CA . THR A 1 351 ? -42.801 -20.018 -45.992 1.00 32.94 331 THR A CA 1
ATOM 2354 C C . THR A 1 351 ? -43.342 -18.903 -45.109 1.00 34.52 331 THR A C 1
ATOM 2355 O O . THR A 1 351 ? -43.991 -17.986 -45.623 1.00 28.70 331 THR A O 1
ATOM 2359 N N . ILE A 1 352 ? -43.094 -18.954 -43.802 1.00 31.28 332 ILE A N 1
ATOM 2360 C CA . ILE A 1 352 ? -43.664 -18.000 -42.860 1.00 33.89 332 ILE A CA 1
ATOM 2361 C C . ILE A 1 352 ? -42.601 -16.982 -42.487 1.00 34.77 332 ILE A C 1
ATOM 2362 O O . ILE A 1 352 ? -41.458 -17.344 -42.176 1.00 30.25 332 ILE A O 1
ATOM 2367 N N . LEU A 1 353 ? -42.980 -15.708 -42.513 1.00 31.78 333 LEU A N 1
ATOM 2368 C CA . LEU A 1 353 ? -42.055 -14.621 -42.256 1.00 28.44 333 LEU A CA 1
ATOM 2369 C C . LEU A 1 353 ? -42.823 -13.506 -41.560 1.00 29.58 333 LEU A C 1
ATOM 2370 O O . LEU A 1 353 ? -44.021 -13.326 -41.795 1.00 31.19 333 LEU A O 1
ATOM 2375 N N . ALA A 1 354 ? -42.135 -12.772 -40.684 1.00 29.38 334 ALA A N 1
ATOM 2376 C CA . ALA A 1 354 ? -42.760 -11.712 -39.904 1.00 30.03 334 ALA A CA 1
ATOM 2377 C C . ALA A 1 354 ? -41.930 -10.438 -39.975 1.00 31.32 334 ALA A C 1
ATOM 2378 O O . ALA A 1 354 ? -40.707 -10.480 -40.142 1.00 31.20 334 ALA A O 1
ATOM 2380 N N . SER A 1 355 ? -42.614 -9.302 -39.839 1.00 29.52 335 SER A N 1
ATOM 2381 C CA . SER A 1 355 ? -41.980 -7.993 -39.893 1.00 28.35 335 SER A CA 1
ATOM 2382 C C . SER A 1 355 ? -42.677 -7.052 -38.922 1.00 28.97 335 SER A C 1
ATOM 2383 O O . SER A 1 355 ? -43.892 -7.129 -38.722 1.00 28.05 335 SER A O 1
ATOM 2386 N N . SER A 1 356 ? -41.895 -6.156 -38.322 1.00 25.34 336 SER A N 1
ATOM 2387 C CA . SER A 1 356 ? -42.417 -5.193 -37.362 1.00 30.95 336 SER A CA 1
ATOM 2388 C C . SER A 1 356 ? -41.727 -3.852 -37.564 1.00 29.71 336 SER A C 1
ATOM 2389 O O . SER A 1 356 ? -40.651 -3.767 -38.160 1.00 28.50 336 SER A O 1
ATOM 2392 N N . GLY A 1 357 ? -42.350 -2.798 -37.044 1.00 28.21 337 GLY A N 1
ATOM 2393 C CA . GLY A 1 357 ? -41.766 -1.482 -37.199 1.00 31.41 337 GLY A CA 1
ATOM 2394 C C . GLY A 1 357 ? -42.505 -0.339 -36.534 1.00 31.84 337 GLY A C 1
ATOM 2395 O O . GLY A 1 357 ? -43.181 -0.519 -35.517 1.00 32.27 337 GLY A O 1
ATOM 2396 N N . THR A 1 358 ? -42.377 0.851 -37.119 1.00 30.74 338 THR A N 1
ATOM 2397 C CA . THR A 1 358 ? -42.881 2.077 -36.514 1.00 36.19 338 THR A CA 1
ATOM 2398 C C . THR A 1 358 ? -44.382 2.266 -36.685 1.00 36.33 338 THR A C 1
ATOM 2399 O O . THR A 1 358 ? -44.928 3.227 -36.134 1.00 35.26 338 THR A O 1
ATOM 2403 N N . ASP A 1 359 ? -45.063 1.398 -37.430 1.00 31.07 339 ASP A N 1
ATOM 2404 C CA . ASP A 1 359 ? -46.516 1.479 -37.496 1.00 34.49 339 ASP A CA 1
ATOM 2405 C C . ASP A 1 359 ? -47.195 0.754 -36.340 1.00 33.65 339 ASP A C 1
ATOM 2406 O O . ASP A 1 359 ? -48.423 0.611 -36.351 1.00 35.50 339 ASP A O 1
ATOM 2411 N N . ARG A 1 360 ? -46.420 0.317 -35.344 1.00 36.99 340 ARG A N 1
ATOM 2412 C CA . ARG A 1 360 ? -46.913 -0.373 -34.152 1.00 36.88 340 ARG A CA 1
ATOM 2413 C C . ARG A 1 360 ? -47.597 -1.692 -34.490 1.00 36.81 340 ARG A C 1
ATOM 2414 O O . ARG A 1 360 ? -48.415 -2.191 -33.711 1.00 38.50 340 ARG A O 1
ATOM 2422 N N . ARG A 1 361 ? -47.271 -2.269 -35.640 1.00 31.82 341 ARG A N 1
ATOM 2423 C CA . ARG A 1 361 ? -47.869 -3.514 -36.085 1.00 37.23 341 ARG A CA 1
ATOM 2424 C C . ARG A 1 361 ? -46.783 -4.554 -36.313 1.00 34.27 341 ARG A C 1
ATOM 2425 O O . ARG A 1 361 ? -45.624 -4.222 -36.581 1.00 32.74 341 ARG A O 1
ATOM 2433 N N . LEU A 1 362 ? -47.169 -5.818 -36.187 1.00 33.24 342 LEU A N 1
ATOM 2434 C CA . LEU A 1 362 ? -46.320 -6.949 -36.539 1.00 30.91 342 LEU A CA 1
ATOM 2435 C C . LEU A 1 362 ? -47.093 -7.795 -37.541 1.00 32.11 342 LEU A C 1
ATOM 2436 O O . LEU A 1 362 ? -48.086 -8.438 -37.182 1.00 30.56 342 LEU A O 1
ATOM 2441 N N . ASN A 1 363 ? -46.654 -7.774 -38.797 1.00 32.07 343 ASN A N 1
ATOM 2442 C CA . ASN A 1 363 ? -47.282 -8.560 -39.848 1.00 29.64 343 ASN A CA 1
ATOM 2443 C C . ASN A 1 363 ? -46.602 -9.917 -39.956 1.00 30.12 343 ASN A C 1
ATOM 2444 O O . ASN A 1 363 ? -45.376 -10.018 -39.865 1.00 29.54 343 ASN A O 1
ATOM 2449 N N . VAL A 1 364 ? -47.404 -10.960 -40.153 1.00 29.06 344 VAL A N 1
ATOM 2450 C CA . VAL A 1 364 ? -46.905 -12.307 -40.414 1.00 29.52 344 VAL A CA 1
ATOM 2451 C C . VAL A 1 364 ? -47.292 -12.672 -41.841 1.00 31.24 344 VAL A C 1
ATOM 2452 O O . VAL A 1 364 ? -48.471 -12.602 -42.210 1.00 29.66 344 VAL A O 1
ATOM 2456 N N . TRP A 1 365 ? -46.301 -13.047 -42.648 1.00 27.46 345 TRP A N 1
ATOM 2457 C CA . TRP A 1 365 ? -46.500 -13.316 -44.064 1.00 29.05 345 TRP A CA 1
ATOM 2458 C C . TRP A 1 365 ? -46.321 -14.799 -44.370 1.00 28.95 345 TRP A C 1
ATOM 2459 O O . TRP A 1 365 ? -45.583 -15.510 -43.683 1.00 29.80 345 TRP A O 1
ATOM 2470 N N . ASP A 1 366 ? -47.004 -15.249 -45.423 1.00 29.21 346 ASP A N 1
ATOM 2471 C CA . ASP A 1 366 ? -46.938 -16.625 -45.920 1.00 29.99 346 ASP A CA 1
ATOM 2472 C C . ASP A 1 366 ? -46.719 -16.549 -47.428 1.00 32.01 346 ASP A C 1
ATOM 2473 O O . ASP A 1 366 ? -47.665 -16.304 -48.184 1.00 31.15 346 ASP A O 1
ATOM 2478 N N . LEU A 1 367 ? -45.479 -16.772 -47.870 1.00 28.16 347 LEU A N 1
ATOM 2479 C CA . LEU A 1 367 ? -45.180 -16.637 -49.291 1.00 30.34 347 LEU A CA 1
ATOM 2480 C C . LEU A 1 367 ? -45.819 -17.734 -50.133 1.00 35.38 347 LEU A C 1
ATOM 2481 O O . LEU A 1 367 ? -45.974 -17.552 -51.345 1.00 33.51 347 LEU A O 1
ATOM 2486 N N . SER A 1 368 ? -46.205 -18.858 -49.526 1.00 33.08 348 SER A N 1
ATOM 2487 C CA . SER A 1 368 ? -46.910 -19.888 -50.280 1.00 37.82 348 SER A CA 1
ATOM 2488 C C . SER A 1 368 ? -48.287 -19.421 -50.733 1.00 37.62 348 SER A C 1
ATOM 2489 O O . SER A 1 368 ? -48.876 -20.040 -51.625 1.00 38.50 348 SER A O 1
ATOM 2492 N N . LYS A 1 369 ? -48.802 -18.340 -50.153 1.00 36.45 349 LYS A N 1
ATOM 2493 C CA . LYS A 1 369 ? -50.098 -17.793 -50.524 1.00 40.12 349 LYS A CA 1
ATOM 2494 C C . LYS A 1 369 ? -49.984 -16.652 -51.529 1.00 40.54 349 LYS A C 1
ATOM 2495 O O . LYS A 1 369 ? -50.990 -15.998 -51.826 1.00 43.16 349 LYS A O 1
ATOM 2501 N N . ILE A 1 370 ? -48.786 -16.404 -52.063 1.00 36.69 350 ILE A N 1
ATOM 2502 C CA . ILE A 1 370 ? -48.601 -15.343 -53.046 1.00 42.08 350 ILE A CA 1
ATOM 2503 C C . ILE A 1 370 ? -49.357 -15.699 -54.318 1.00 44.87 350 ILE A C 1
ATOM 2504 O O . ILE A 1 370 ? -49.292 -16.836 -54.802 1.00 43.99 350 ILE A O 1
ATOM 2509 N N . GLY A 1 371 ? -50.085 -14.727 -54.863 1.00 44.65 351 GLY A N 1
ATOM 2510 C CA . GLY A 1 371 ? -50.836 -14.944 -56.079 1.00 49.13 351 GLY A CA 1
ATOM 2511 C C . GLY A 1 371 ? -52.146 -15.674 -55.903 1.00 53.04 351 GLY A C 1
ATOM 2512 O O . GLY A 1 371 ? -52.786 -16.013 -56.904 1.00 59.40 351 GLY A O 1
ATOM 2513 N N . GLU A 1 372 ? -52.565 -15.929 -54.667 1.00 52.79 352 GLU A N 1
ATOM 2514 C CA . GLU A 1 372 ? -53.827 -16.616 -54.433 1.00 55.86 352 GLU A CA 1
ATOM 2515 C C . GLU A 1 372 ? -55.003 -15.721 -54.791 1.00 62.59 352 GLU A C 1
ATOM 2516 O O . GLU A 1 372 ? -54.987 -14.513 -54.541 1.00 64.57 352 GLU A O 1
ATOM 2522 N N . GLU A 1 373 ? -56.031 -16.323 -55.380 1.00 69.22 353 GLU A N 1
ATOM 2523 C CA . GLU A 1 373 ? -57.279 -15.608 -55.594 1.00 71.47 353 GLU A CA 1
ATOM 2524 C C . GLU A 1 373 ? -57.974 -15.382 -54.258 1.00 74.80 353 GLU A C 1
ATOM 2525 O O . GLU A 1 373 ? -57.958 -16.246 -53.377 1.00 77.66 353 GLU A O 1
ATOM 2531 N N . GLN A 1 374 ? -58.577 -14.205 -54.091 1.00 74.34 354 GLN A N 1
ATOM 2532 C CA . GLN A 1 374 ? -59.187 -13.885 -52.776 1.00 73.86 354 GLN A CA 1
ATOM 2533 C C . GLN A 1 374 ? -60.538 -13.183 -52.938 1.00 78.59 354 GLN A C 1
ATOM 2534 O O . GLN A 1 374 ? -60.818 -12.679 -54.039 1.00 78.87 354 GLN A O 1
ATOM 2540 N N . SER A 1 375 ? -61.341 -13.165 -51.872 1.00 80.77 355 SER A N 1
ATOM 2541 C CA . SER A 1 375 ? -62.631 -12.433 -51.902 1.00 81.72 355 SER A CA 1
ATOM 2542 C C . SER A 1 375 ? -62.349 -10.952 -52.118 1.00 84.15 355 SER A C 1
ATOM 2543 O O . SER A 1 375 ? -61.326 -10.462 -51.621 1.00 85.06 355 SER A O 1
ATOM 2546 N N . PRO A 1 376 ? -63.241 -10.214 -52.796 1.00 86.37 356 PRO A N 1
ATOM 2547 C CA . PRO A 1 376 ? -63.049 -8.787 -52.978 1.00 85.75 356 PRO A CA 1
ATOM 2548 C C . PRO A 1 376 ? -63.006 -8.131 -51.597 1.00 93.19 356 PRO A C 1
ATOM 2549 O O . PRO A 1 376 ? -62.183 -7.274 -51.378 1.00 88.59 356 PRO A O 1
ATOM 2553 N N . GLU A 1 377 ? -63.897 -8.565 -50.708 1.00 111.31 357 GLU A N 1
ATOM 2554 C CA . GLU A 1 377 ? -63.929 -8.019 -49.331 1.00 116.41 357 GLU A CA 1
ATOM 2555 C C . GLU A 1 377 ? -62.649 -8.450 -48.619 1.00 114.75 357 GLU A C 1
ATOM 2556 O O . GLU A 1 377 ? -62.062 -7.616 -47.908 1.00 111.66 357 GLU A O 1
ATOM 2558 N N . ASP A 1 378 ? -62.244 -9.704 -48.812 1.00 96.06 358 ASP A N 1
ATOM 2559 C CA . ASP A 1 378 ? -60.981 -10.198 -48.217 1.00 88.67 358 ASP A CA 1
ATOM 2560 C C . ASP A 1 378 ? -59.824 -9.369 -48.784 1.00 82.64 358 ASP A C 1
ATOM 2561 O O . ASP A 1 378 ? -58.915 -9.034 -48.017 1.00 81.70 358 ASP A O 1
ATOM 2566 N N . ALA A 1 379 ? -59.879 -9.026 -50.070 1.00 84.53 359 ALA A N 1
ATOM 2567 C CA . ALA A 1 379 ? -58.833 -8.207 -50.669 1.00 80.48 359 ALA A CA 1
ATOM 2568 C C . ALA A 1 379 ? -58.714 -6.843 -50.004 1.00 80.39 359 ALA A C 1
ATOM 2569 O O . ALA A 1 379 ? -57.649 -6.221 -50.081 1.00 73.12 359 ALA A O 1
ATOM 2571 N N . GLU A 1 380 ? -59.780 -6.364 -49.355 1.00 86.69 360 GLU A N 1
ATOM 2572 C CA . GLU A 1 380 ? -59.706 -5.092 -48.645 1.00 82.94 360 GLU A CA 1
ATOM 2573 C C . GLU A 1 380 ? -58.829 -5.193 -47.404 1.00 77.82 360 GLU A C 1
ATOM 2574 O O . GLU A 1 380 ? -58.158 -4.221 -47.041 1.00 78.05 360 GLU A O 1
ATOM 2580 N N . ASP A 1 381 ? -58.823 -6.354 -46.744 1.00 74.62 361 ASP A N 1
ATOM 2581 C CA . ASP A 1 381 ? -58.026 -6.511 -45.533 1.00 75.72 361 ASP A CA 1
ATOM 2582 C C . ASP A 1 381 ? -56.536 -6.583 -45.842 1.00 68.71 361 ASP A C 1
ATOM 2583 O O . ASP A 1 381 ? -55.711 -6.233 -44.990 1.00 70.70 361 ASP A O 1
ATOM 2588 N N . GLY A 1 382 ? -56.171 -7.030 -47.041 1.00 65.96 362 GLY A N 1
ATOM 2589 C CA . GLY A 1 382 ? -54.784 -7.115 -47.428 1.00 54.59 362 GLY A CA 1
ATOM 2590 C C . GLY A 1 382 ? -54.535 -8.157 -48.498 1.00 54.34 362 GLY A C 1
ATOM 2591 O O . GLY A 1 382 ? -55.451 -8.849 -48.954 1.00 59.03 362 GLY A O 1
ATOM 2592 N N . PRO A 1 383 ? -53.280 -8.287 -48.920 1.00 46.47 363 PRO A N 1
ATOM 2593 C CA . PRO A 1 383 ? -52.931 -9.282 -49.941 1.00 43.51 363 PRO A CA 1
ATOM 2594 C C . PRO A 1 383 ? -53.098 -10.691 -49.400 1.00 44.56 363 PRO A C 1
ATOM 2595 O O . PRO A 1 383 ? -53.139 -10.890 -48.176 1.00 43.23 363 PRO A O 1
ATOM 2599 N N . PRO A 1 384 ? -53.201 -11.697 -50.275 1.00 47.00 364 PRO A N 1
ATOM 2600 C CA . PRO A 1 384 ? -53.392 -13.069 -49.778 1.00 46.26 364 PRO A CA 1
ATOM 2601 C C . PRO A 1 384 ? -52.224 -13.581 -48.953 1.00 39.37 364 PRO A C 1
ATOM 2602 O O . PRO A 1 384 ? -52.439 -14.325 -47.989 1.00 40.57 364 PRO A O 1
ATOM 2606 N N . GLU A 1 385 ? -50.994 -13.193 -49.293 1.00 37.44 365 GLU A N 1
ATOM 2607 C CA . GLU A 1 385 ? -49.815 -13.605 -48.540 1.00 36.01 365 GLU A CA 1
ATOM 2608 C C . GLU A 1 385 ? -49.709 -12.936 -47.175 1.00 33.33 365 GLU A C 1
ATOM 2609 O O . GLU A 1 385 ? -48.751 -13.218 -46.448 1.00 35.62 365 GLU A O 1
ATOM 2615 N N . LEU A 1 386 ? -50.641 -12.059 -46.809 1.00 36.97 366 LEU A N 1
ATOM 2616 C CA . LEU A 1 386 ? -50.661 -11.455 -45.478 1.00 36.48 366 LEU A CA 1
ATOM 2617 C C . LEU A 1 386 ? -51.471 -12.367 -44.569 1.00 34.74 366 LEU A C 1
ATOM 2618 O O . LEU A 1 386 ? -52.702 -12.408 -44.643 1.00 38.85 366 LEU A O 1
ATOM 2623 N N . LEU A 1 387 ? -50.776 -13.102 -43.702 1.00 35.21 367 LEU A N 1
ATOM 2624 C CA . LEU A 1 387 ? -51.434 -14.103 -42.872 1.00 30.53 367 LEU A CA 1
ATOM 2625 C C . LEU A 1 387 ? -52.103 -13.476 -41.656 1.00 36.28 367 LEU A C 1
ATOM 2626 O O . LEU A 1 387 ? -53.255 -13.794 -41.340 1.00 37.05 367 LEU A O 1
ATOM 2631 N N . PHE A 1 388 ? -51.403 -12.578 -40.967 1.00 34.23 368 PHE A N 1
ATOM 2632 C CA . PHE A 1 388 ? -51.875 -12.102 -39.676 1.00 32.40 368 PHE A CA 1
ATOM 2633 C C . PHE A 1 388 ? -51.289 -10.727 -39.393 1.00 31.37 368 PHE A C 1
ATOM 2634 O O . PHE A 1 388 ? -50.144 -10.447 -39.757 1.00 28.09 368 PHE A O 1
ATOM 2642 N N . ILE A 1 389 ? -52.084 -9.881 -38.745 1.00 31.53 369 ILE A N 1
ATOM 2643 C CA . ILE A 1 389 ? -51.643 -8.569 -38.286 1.00 34.63 369 ILE A CA 1
ATOM 2644 C C . ILE A 1 389 ? -51.796 -8.549 -36.773 1.00 33.53 369 ILE A C 1
ATOM 2645 O O . ILE A 1 389 ? -52.920 -8.588 -36.256 1.00 34.07 369 ILE A O 1
ATOM 2650 N N . HIS A 1 390 ? -50.675 -8.495 -36.063 1.00 34.02 370 HIS A N 1
ATOM 2651 C CA . HIS A 1 390 ? -50.684 -8.385 -34.609 1.00 34.07 370 HIS A CA 1
ATOM 2652 C C . HIS A 1 390 ? -50.759 -6.907 -34.242 1.00 34.20 370 HIS A C 1
ATOM 2653 O O . HIS A 1 390 ? -49.791 -6.164 -34.433 1.00 34.52 370 HIS A O 1
ATOM 2660 N N . GLY A 1 391 ? -51.910 -6.480 -33.728 1.00 35.45 371 GLY A N 1
ATOM 2661 C CA . GLY A 1 391 ? -52.097 -5.097 -33.335 1.00 38.35 371 GLY A CA 1
ATOM 2662 C C . GLY A 1 391 ? -52.193 -4.910 -31.835 1.00 41.88 371 GLY A C 1
ATOM 2663 O O . GLY A 1 391 ? -52.971 -4.080 -31.355 1.00 43.45 371 GLY A O 1
ATOM 2664 N N . GLY A 1 392 ? -51.401 -5.678 -31.080 1.00 38.10 372 GLY A N 1
ATOM 2665 C CA . GLY A 1 392 ? -51.450 -5.597 -29.631 1.00 40.45 372 GLY A CA 1
ATOM 2666 C C . GLY A 1 392 ? -50.638 -4.473 -29.027 1.00 40.16 372 GLY A C 1
ATOM 2667 O O . GLY A 1 392 ? -50.915 -4.064 -27.895 1.00 39.99 372 GLY A O 1
ATOM 2668 N N . HIS A 1 393 ? -49.647 -3.963 -29.750 1.00 38.82 373 HIS A N 1
ATOM 2669 C CA . HIS A 1 393 ? -48.783 -2.911 -29.237 1.00 39.27 373 HIS A CA 1
ATOM 2670 C C . HIS A 1 393 ? -49.374 -1.540 -29.533 1.00 38.77 373 HIS A C 1
ATOM 2671 O O . HIS A 1 393 ? -49.955 -1.315 -30.599 1.00 36.46 373 HIS A O 1
ATOM 2678 N N . THR A 1 394 ? -49.222 -0.625 -28.577 1.00 40.69 374 THR A N 1
ATOM 2679 C CA . THR A 1 394 ? -49.685 0.750 -28.711 1.00 39.48 374 THR A CA 1
ATOM 2680 C C . THR A 1 394 ? -48.547 1.723 -28.982 1.00 39.41 374 THR A C 1
ATOM 2681 O O . THR A 1 394 ? -48.771 2.937 -28.989 1.00 40.70 374 THR A O 1
ATOM 2685 N N . ALA A 1 395 ? -47.331 1.220 -29.190 1.00 37.34 375 ALA A N 1
ATOM 2686 C CA . ALA A 1 395 ? -46.179 2.049 -29.512 1.00 40.29 375 ALA A CA 1
ATOM 2687 C C . ALA A 1 395 ? -45.335 1.318 -30.547 1.00 35.63 375 ALA A C 1
ATOM 2688 O O . ALA A 1 395 ? -45.641 0.189 -30.942 1.00 38.69 375 ALA A O 1
ATOM 2690 N N . LYS A 1 396 ? -44.263 1.974 -30.991 1.00 36.68 376 LYS A N 1
ATOM 2691 C CA . LYS A 1 396 ? -43.388 1.388 -31.998 1.00 34.32 376 LYS A CA 1
ATOM 2692 C C . LYS A 1 396 ? -42.732 0.124 -31.458 1.00 35.14 376 LYS A C 1
ATOM 2693 O O . LYS A 1 396 ? -42.229 0.104 -30.331 1.00 33.43 376 LYS A O 1
ATOM 2699 N N . ILE A 1 397 ? -42.747 -0.935 -32.262 1.00 35.21 377 ILE A N 1
ATOM 2700 C CA . ILE A 1 397 ? -42.139 -2.203 -31.871 1.00 33.02 377 ILE A CA 1
ATOM 2701 C C . ILE A 1 397 ? -40.650 -2.142 -32.179 1.00 32.10 377 ILE A C 1
ATOM 2702 O O . ILE A 1 397 ? -40.251 -1.880 -33.317 1.00 35.34 377 ILE A O 1
ATOM 2707 N N . SER A 1 398 ? -39.822 -2.390 -31.166 1.00 33.36 378 SER A N 1
ATOM 2708 C CA . SER A 1 398 ? -38.380 -2.299 -31.365 1.00 32.29 378 SER A CA 1
ATOM 2709 C C . SER A 1 398 ? -37.806 -3.599 -31.913 1.00 33.48 378 SER A C 1
ATOM 2710 O O . SER A 1 398 ? -36.952 -3.578 -32.806 1.00 33.61 378 SER A O 1
ATOM 2713 N N . ASP A 1 399 ? -38.265 -4.734 -31.397 1.00 28.84 379 ASP A N 1
ATOM 2714 C CA . ASP A 1 399 ? -37.719 -6.019 -31.803 1.00 29.18 379 ASP A CA 1
ATOM 2715 C C . ASP A 1 399 ? -38.745 -7.101 -31.507 1.00 29.50 379 ASP A C 1
ATOM 2716 O O . ASP A 1 399 ? -39.713 -6.882 -30.773 1.00 30.29 379 ASP A O 1
ATOM 2721 N N . PHE A 1 400 ? -38.523 -8.272 -32.095 1.00 26.22 380 PHE A N 1
ATOM 2722 C CA . PHE A 1 400 ? -39.362 -9.424 -31.814 1.00 26.78 380 PHE A CA 1
ATOM 2723 C C . PHE A 1 400 ? -38.572 -10.690 -32.103 1.00 29.46 380 PHE A C 1
ATOM 2724 O O . PHE A 1 400 ? -37.595 -10.679 -32.857 1.00 28.12 380 PHE A O 1
ATOM 2732 N N . SER A 1 401 ? -39.008 -11.785 -31.486 1.00 22.88 381 SER A N 1
ATOM 2733 C CA . SER A 1 401 ? -38.302 -13.051 -31.590 1.00 31.09 381 SER A CA 1
ATOM 2734 C C . SER A 1 401 ? -39.301 -14.192 -31.694 1.00 29.25 381 SER A C 1
ATOM 2735 O O . SER A 1 401 ? -40.276 -14.240 -30.938 1.00 26.74 381 SER A O 1
ATOM 2738 N N . TRP A 1 402 ? -39.055 -15.098 -32.636 1.00 28.31 382 TRP A N 1
ATOM 2739 C CA . TRP A 1 402 ? -39.818 -16.334 -32.732 1.00 30.87 382 TRP A CA 1
ATOM 2740 C C . TRP A 1 402 ? -39.329 -17.321 -31.680 1.00 31.26 382 TRP A C 1
ATOM 2741 O O . TRP A 1 402 ? -38.126 -17.583 -31.578 1.00 28.49 382 TRP A O 1
ATOM 2752 N N . ASN A 1 403 ? -40.254 -17.878 -30.914 1.00 31.96 383 ASN A N 1
ATOM 2753 C CA . ASN A 1 403 ? -39.902 -18.929 -29.964 1.00 36.75 383 ASN A CA 1
ATOM 2754 C C . ASN A 1 403 ? -39.444 -20.171 -30.720 1.00 34.17 383 ASN A C 1
ATOM 2755 O O . ASN A 1 403 ? -40.235 -20.751 -31.474 1.00 32.96 383 ASN A O 1
ATOM 2760 N N . PRO A 1 404 ? -38.196 -20.618 -30.547 1.00 38.10 384 PRO A N 1
ATOM 2761 C CA . PRO A 1 404 ? -37.693 -21.745 -31.345 1.00 37.99 384 PRO A CA 1
ATOM 2762 C C . PRO A 1 404 ? -38.187 -23.105 -30.882 1.00 37.93 384 PRO A C 1
ATOM 2763 O O . PRO A 1 404 ? -37.954 -24.097 -31.587 1.00 33.27 384 PRO A O 1
ATOM 2767 N N . ASN A 1 405 ? -38.850 -23.187 -29.727 1.00 38.09 385 ASN A N 1
ATOM 2768 C CA . ASN A 1 405 ? -39.360 -24.446 -29.204 1.00 39.38 385 ASN A CA 1
ATOM 2769 C C . ASN A 1 405 ? -40.877 -24.548 -29.232 1.00 44.60 385 ASN A C 1
ATOM 2770 O O . ASN A 1 405 ? -41.402 -25.665 -29.229 1.00 47.27 385 ASN A O 1
ATOM 2775 N N . GLU A 1 406 ? -41.588 -23.423 -29.247 1.00 39.18 386 GLU A N 1
ATOM 2776 C CA . GLU A 1 406 ? -43.041 -23.424 -29.353 1.00 38.72 386 GLU A CA 1
ATOM 2777 C C . GLU A 1 406 ? -43.436 -22.778 -30.672 1.00 39.83 386 GLU A C 1
ATOM 2778 O O . GLU A 1 406 ? -43.263 -21.559 -30.832 1.00 38.18 386 GLU A O 1
ATOM 2784 N N . PRO A 1 407 ? -43.953 -23.536 -31.638 1.00 41.90 387 PRO A N 1
ATOM 2785 C CA . PRO A 1 407 ? -44.277 -22.944 -32.941 1.00 35.66 387 PRO A CA 1
ATOM 2786 C C . PRO A 1 407 ? -45.352 -21.873 -32.817 1.00 37.86 387 PRO A C 1
ATOM 2787 O O . PRO A 1 407 ? -46.301 -22.005 -32.040 1.00 34.24 387 PRO A O 1
ATOM 2791 N N . TRP A 1 408 ? -45.178 -20.799 -33.590 1.00 35.47 388 TRP A N 1
ATOM 2792 C CA . TRP A 1 408 ? -46.089 -19.666 -33.727 1.00 36.53 388 TRP A CA 1
ATOM 2793 C C . TRP A 1 408 ? -46.113 -18.755 -32.506 1.00 34.59 388 TRP A C 1
ATOM 2794 O O . TRP A 1 408 ? -46.829 -17.746 -32.524 1.00 32.84 388 TRP A O 1
ATOM 2805 N N . VAL A 1 409 ? -45.357 -19.060 -31.455 1.00 33.00 389 VAL A N 1
ATOM 2806 C CA . VAL A 1 409 ? -45.240 -18.154 -30.318 1.00 31.60 389 VAL A CA 1
ATOM 2807 C C . VAL A 1 409 ? -44.211 -17.083 -30.652 1.00 32.11 389 VAL A C 1
ATOM 2808 O O . VAL A 1 409 ? -43.104 -17.389 -31.113 1.00 30.49 389 VAL A O 1
ATOM 2812 N N . ILE A 1 410 ? -44.575 -15.822 -30.427 1.00 31.85 390 ILE A N 1
ATOM 2813 C CA . ILE A 1 410 ? -43.714 -14.684 -30.720 1.00 28.83 390 ILE A CA 1
ATOM 2814 C C . ILE A 1 410 ? -43.667 -13.786 -29.492 1.00 32.46 390 ILE A C 1
ATOM 2815 O O . ILE A 1 410 ? -44.692 -13.559 -28.838 1.00 31.70 390 ILE A O 1
ATOM 2820 N N . CYS A 1 411 ? -42.474 -13.300 -29.162 1.00 29.16 391 CYS A N 1
ATOM 2821 C CA . CYS A 1 411 ? -42.301 -12.242 -28.178 1.00 32.72 391 CYS A CA 1
ATOM 2822 C C . CYS A 1 411 ? -41.916 -10.966 -28.910 1.00 29.76 391 CYS A C 1
ATOM 2823 O O . CYS A 1 411 ? -40.942 -10.956 -29.668 1.00 28.96 391 CYS A O 1
ATOM 2826 N N . SER A 1 412 ? -42.671 -9.898 -28.679 1.00 31.98 392 SER A N 1
ATOM 2827 C CA . SER A 1 412 ? -42.392 -8.604 -29.281 1.00 30.65 392 SER A CA 1
ATOM 2828 C C . SER A 1 412 ? -42.335 -7.550 -28.187 1.00 31.75 392 SER A C 1
ATOM 2829 O O . SER A 1 412 ? -43.113 -7.599 -27.229 1.00 32.45 392 SER A O 1
ATOM 2832 N N . VAL A 1 413 ? -41.405 -6.605 -28.329 1.00 29.74 393 VAL A N 1
ATOM 2833 C CA . VAL A 1 413 ? -41.209 -5.534 -27.360 1.00 31.41 393 VAL A CA 1
ATOM 2834 C C . VAL A 1 413 ? -41.411 -4.199 -28.062 1.00 35.28 393 VAL A C 1
ATOM 2835 O O . VAL A 1 413 ? -41.071 -4.038 -29.239 1.00 34.06 393 VAL A O 1
ATOM 2839 N N . SER A 1 414 ? -41.967 -3.234 -27.328 1.00 32.88 394 SER A N 1
ATOM 2840 C CA . SER A 1 414 ? -42.311 -1.936 -27.889 1.00 34.30 394 SER A CA 1
ATOM 2841 C C . SER A 1 414 ? -41.720 -0.812 -27.045 1.00 37.99 394 SER A C 1
ATOM 2842 O O . SER A 1 414 ? -41.144 -1.033 -25.975 1.00 33.49 394 SER A O 1
ATOM 2845 N N . GLU A 1 415 ? -41.889 0.413 -27.550 1.00 34.91 395 GLU A N 1
ATOM 2846 C CA . GLU A 1 415 ? -41.284 1.593 -26.943 1.00 34.78 395 GLU A CA 1
ATOM 2847 C C . GLU A 1 415 ? -41.934 1.985 -25.625 1.00 33.67 395 GLU A C 1
ATOM 2848 O O . GLU A 1 415 ? -41.335 2.746 -24.860 1.00 37.54 395 GLU A O 1
ATOM 2854 N N . ASP A 1 416 ? -43.146 1.502 -25.349 1.00 37.76 396 ASP A N 1
ATOM 2855 C CA . ASP A 1 416 ? -43.875 1.855 -24.137 1.00 35.66 396 ASP A CA 1
ATOM 2856 C C . ASP A 1 416 ? -43.660 0.854 -23.009 1.00 36.97 396 ASP A C 1
ATOM 2857 O O . ASP A 1 416 ? -44.572 0.641 -22.197 1.00 40.85 396 ASP A O 1
ATOM 2862 N N . ASN A 1 417 ? -42.481 0.228 -22.946 1.00 40.36 397 ASN A N 1
ATOM 2863 C CA . ASN A 1 417 ? -42.082 -0.749 -21.933 1.00 40.74 397 ASN A CA 1
ATOM 2864 C C . ASN A 1 417 ? -42.878 -2.049 -21.999 1.00 41.19 397 ASN A C 1
ATOM 2865 O O . ASN A 1 417 ? -42.747 -2.893 -21.101 1.00 37.17 397 ASN A O 1
ATOM 2870 N N . ILE A 1 418 ? -43.686 -2.251 -23.035 1.00 38.33 398 ILE A N 1
ATOM 2871 C CA . ILE A 1 418 ? -44.592 -3.392 -23.096 1.00 38.03 398 ILE A CA 1
ATOM 2872 C C . ILE A 1 418 ? -43.887 -4.565 -23.766 1.00 38.41 398 ILE A C 1
ATOM 2873 O O . ILE A 1 418 ? -43.370 -4.440 -24.882 1.00 36.54 398 ILE A O 1
ATOM 2878 N N . MET A 1 419 ? -43.865 -5.704 -23.078 1.00 36.56 399 MET A N 1
ATOM 2879 C CA . MET A 1 419 ? -43.406 -6.972 -23.628 1.00 37.96 399 MET A CA 1
ATOM 2880 C C . MET A 1 419 ? -44.612 -7.883 -23.799 1.00 39.72 399 MET A C 1
ATOM 2881 O O . MET A 1 419 ? -45.384 -8.078 -22.853 1.00 45.00 399 MET A O 1
ATOM 2886 N N . GLN A 1 420 ? -44.778 -8.438 -24.995 1.00 37.03 400 GLN A N 1
ATOM 2887 C CA . GLN A 1 420 ? -45.935 -9.267 -25.296 1.00 35.78 400 GLN A CA 1
ATOM 2888 C C . GLN A 1 420 ? -45.480 -10.610 -25.841 1.00 34.60 400 GLN A C 1
ATOM 2889 O O . GLN A 1 420 ? -44.673 -10.665 -26.773 1.00 34.07 400 GLN A O 1
ATOM 2895 N N . VAL A 1 421 ? -45.996 -11.684 -25.251 1.00 35.03 401 VAL A N 1
ATOM 2896 C CA . VAL A 1 421 ? -45.744 -13.049 -25.698 1.00 35.37 401 VAL A CA 1
ATOM 2897 C C . VAL A 1 421 ? -47.076 -13.604 -26.177 1.00 37.73 401 VAL A C 1
ATOM 2898 O O . VAL A 1 421 ? -48.009 -13.776 -25.381 1.00 42.26 401 VAL A O 1
ATOM 2902 N N . TRP A 1 422 ? -47.178 -13.882 -27.474 1.00 34.34 402 TRP A N 1
ATOM 2903 C CA . TRP A 1 422 ? -48.470 -14.162 -28.077 1.00 35.03 402 TRP A CA 1
ATOM 2904 C C . TRP A 1 422 ? -48.336 -15.237 -29.143 1.00 32.84 402 TRP A C 1
ATOM 2905 O O . TRP A 1 422 ? -47.244 -15.534 -29.634 1.00 32.42 402 TRP A O 1
ATOM 2916 N N . GLN A 1 423 ? -49.482 -15.809 -29.500 1.00 33.92 403 GLN A N 1
ATOM 2917 C CA . GLN A 1 423 ? -49.555 -16.847 -30.520 1.00 35.27 403 GLN A CA 1
ATOM 2918 C C . GLN A 1 423 ? -50.909 -16.733 -31.199 1.00 36.75 403 GLN A C 1
ATOM 2919 O O . GLN A 1 423 ? -51.945 -16.798 -30.531 1.00 40.55 403 GLN A O 1
ATOM 2925 N N . MET A 1 424 ? -50.899 -16.548 -32.514 1.00 34.44 404 MET A N 1
ATOM 2926 C CA . MET A 1 424 ? -52.140 -16.420 -33.260 1.00 37.67 404 MET A CA 1
ATOM 2927 C C . MET A 1 424 ? -52.936 -17.723 -33.200 1.00 43.17 404 MET A C 1
ATOM 2928 O O . MET A 1 424 ? -52.395 -18.805 -32.952 1.00 40.48 404 MET A O 1
ATOM 2933 N N . ALA A 1 425 ? -54.244 -17.600 -33.421 1.00 44.50 405 ALA A N 1
ATOM 2934 C CA . ALA A 1 425 ? -55.135 -18.751 -33.345 1.00 43.45 405 ALA A CA 1
ATOM 2935 C C . ALA A 1 425 ? -54.714 -19.829 -34.337 1.00 46.61 405 ALA A C 1
ATOM 2936 O O . ALA A 1 425 ? -54.246 -19.541 -35.442 1.00 44.05 405 ALA A O 1
ATOM 2938 N N . GLU A 1 426 ? -54.891 -21.087 -33.925 1.00 49.28 406 GLU A N 1
ATOM 2939 C CA . GLU A 1 426 ? -54.448 -22.209 -34.748 1.00 50.01 406 GLU A CA 1
ATOM 2940 C C . GLU A 1 426 ? -55.201 -22.260 -36.072 1.00 53.45 406 GLU A C 1
ATOM 2941 O O . GLU A 1 426 ? -54.615 -22.567 -37.116 1.00 55.88 406 GLU A O 1
ATOM 2947 N N . ASN A 1 427 ? -56.498 -21.949 -36.052 1.00 49.18 407 ASN A N 1
ATOM 2948 C CA . ASN A 1 427 ? -57.307 -22.025 -37.263 1.00 55.92 407 ASN A CA 1
ATOM 2949 C C . ASN A 1 427 ? -56.901 -21.004 -38.318 1.00 54.69 407 ASN A C 1
ATOM 2950 O O . ASN A 1 427 ? -57.337 -21.125 -39.468 1.00 59.15 407 ASN A O 1
ATOM 2955 N N . ILE A 1 428 ? -56.083 -20.013 -37.965 1.00 53.60 408 ILE A N 1
ATOM 2956 C CA . ILE A 1 428 ? -55.665 -19.010 -38.939 1.00 50.09 408 ILE A CA 1
ATOM 2957 C C . ILE A 1 428 ? -54.549 -19.551 -39.825 1.00 52.73 408 ILE A C 1
ATOM 2958 O O . ILE A 1 428 ? -54.583 -19.404 -41.053 1.00 55.50 408 ILE A O 1
ATOM 2963 N N . TYR A 1 429 ? -53.544 -20.188 -39.223 1.00 48.04 409 TYR A N 1
ATOM 2964 C CA . TYR A 1 429 ? -52.453 -20.767 -39.995 1.00 51.22 409 TYR A CA 1
ATOM 2965 C C . TYR A 1 429 ? -52.679 -22.232 -40.340 1.00 60.20 409 TYR A C 1
ATOM 2966 O O . TYR A 1 429 ? -52.012 -22.752 -41.243 1.00 63.88 409 TYR A O 1
ATOM 2975 N N . ASN A 1 430 ? -53.594 -22.904 -39.652 1.00 64.97 410 ASN A N 1
ATOM 2976 C CA . ASN A 1 430 ? -53.842 -24.321 -39.885 1.00 65.22 410 ASN A CA 1
ATOM 2977 C C . ASN A 1 430 ? -55.295 -24.546 -40.297 1.00 68.04 410 ASN A C 1
ATOM 2978 O O . ASN A 1 430 ? -55.620 -24.544 -41.485 1.00 68.42 410 ASN A O 1
ATOM 2983 N N . GLU B 1 33 ? 9.073 40.606 -24.013 1.00 74.50 13 GLU B N 1
ATOM 2984 C CA . GLU B 1 33 ? 9.068 39.194 -23.651 1.00 70.87 13 GLU B CA 1
ATOM 2985 C C . GLU B 1 33 ? 8.895 38.319 -24.885 1.00 69.96 13 GLU B C 1
ATOM 2986 O O . GLU B 1 33 ? 9.170 37.121 -24.847 1.00 68.31 13 GLU B O 1
ATOM 2992 N N . GLU B 1 34 ? 8.433 38.926 -25.982 1.00 70.28 14 GLU B N 1
ATOM 2993 C CA . GLU B 1 34 ? 8.210 38.160 -27.205 1.00 70.64 14 GLU B CA 1
ATOM 2994 C C . GLU B 1 34 ? 9.506 37.579 -27.756 1.00 68.69 14 GLU B C 1
ATOM 2995 O O . GLU B 1 34 ? 9.496 36.483 -28.327 1.00 65.47 14 GLU B O 1
ATOM 3001 N N . ARG B 1 35 ? 10.627 38.284 -27.592 1.00 65.18 15 ARG B N 1
ATOM 3002 C CA . ARG B 1 35 ? 11.889 37.781 -28.121 1.00 67.47 15 ARG B CA 1
ATOM 3003 C C . ARG B 1 35 ? 12.449 36.645 -27.272 1.00 68.28 15 ARG B C 1
ATOM 3004 O O . ARG B 1 35 ? 12.825 35.594 -27.804 1.00 74.88 15 ARG B O 1
ATOM 3012 N N . VAL B 1 36 ? 12.542 36.850 -25.954 1.00 58.21 16 VAL B N 1
ATOM 3013 C CA . VAL B 1 36 ? 13.091 35.814 -25.085 1.00 64.52 16 VAL B CA 1
ATOM 3014 C C . VAL B 1 36 ? 12.253 34.547 -25.175 1.00 58.45 16 VAL B C 1
ATOM 3015 O O . VAL B 1 36 ? 12.775 33.436 -25.031 1.00 59.55 16 VAL B O 1
ATOM 3019 N N . ILE B 1 37 ? 10.955 34.685 -25.446 1.00 59.92 17 ILE B N 1
ATOM 3020 C CA . ILE B 1 37 ? 10.107 33.514 -25.637 1.00 55.52 17 ILE B CA 1
ATOM 3021 C C . ILE B 1 37 ? 10.379 32.881 -26.996 1.00 59.76 17 ILE B C 1
ATOM 3022 O O . ILE B 1 37 ? 10.518 31.657 -27.113 1.00 54.72 17 ILE B O 1
ATOM 3027 N N . ASN B 1 38 ? 10.471 33.707 -28.041 1.00 55.88 18 ASN B N 1
ATOM 3028 C CA . ASN B 1 38 ? 10.748 33.189 -29.377 1.00 57.60 18 ASN B CA 1
ATOM 3029 C C . ASN B 1 38 ? 12.142 32.578 -29.452 1.00 54.14 18 ASN B C 1
ATOM 3030 O O . ASN B 1 38 ? 12.340 31.549 -30.108 1.00 50.93 18 ASN B O 1
ATOM 3035 N N . GLU B 1 39 ? 13.120 33.198 -28.788 1.00 55.10 19 GLU B N 1
ATOM 3036 C CA . GLU B 1 39 ? 14.475 32.659 -28.803 1.00 52.76 19 GLU B CA 1
ATOM 3037 C C . GLU B 1 39 ? 14.554 31.342 -28.040 1.00 52.66 19 GLU B C 1
ATOM 3038 O O . GLU B 1 39 ? 15.239 30.408 -28.473 1.00 52.67 19 GLU B O 1
ATOM 3044 N N . GLU B 1 40 ? 13.859 31.247 -26.904 1.00 52.89 20 GLU B N 1
ATOM 3045 C CA . GLU B 1 40 ? 13.856 29.995 -26.155 1.00 50.63 20 GLU B CA 1
ATOM 3046 C C . GLU B 1 40 ? 13.063 28.913 -26.877 1.00 48.45 20 GLU B C 1
ATOM 3047 O O . GLU B 1 40 ? 13.408 27.729 -26.781 1.00 46.84 20 GLU B O 1
ATOM 3053 N N . TYR B 1 41 ? 12.009 29.292 -27.604 1.00 46.06 21 TYR B N 1
ATOM 3054 C CA . TYR B 1 41 ? 11.266 28.303 -28.379 1.00 45.11 21 TYR B CA 1
ATOM 3055 C C . TYR B 1 41 ? 12.115 27.745 -29.514 1.00 50.03 21 TYR B C 1
ATOM 3056 O O . TYR B 1 41 ? 12.036 26.550 -29.826 1.00 44.54 21 TYR B O 1
ATOM 3065 N N . LYS B 1 42 ? 12.933 28.595 -30.144 1.00 46.28 22 LYS B N 1
ATOM 3066 C CA . LYS B 1 42 ? 13.803 28.125 -31.218 1.00 48.45 22 LYS B CA 1
ATOM 3067 C C . LYS B 1 42 ? 14.830 27.128 -30.698 1.00 47.47 22 LYS B C 1
ATOM 3068 O O . LYS B 1 42 ? 15.120 26.122 -31.357 1.00 47.23 22 LYS B O 1
ATOM 3074 N N . ILE B 1 43 ? 15.391 27.391 -29.516 1.00 44.56 23 ILE B N 1
ATOM 3075 C CA . ILE B 1 43 ? 16.327 26.449 -28.911 1.00 45.39 23 ILE B CA 1
ATOM 3076 C C . ILE B 1 43 ? 15.616 25.150 -28.550 1.00 48.05 23 ILE B C 1
ATOM 3077 O O . ILE B 1 43 ? 16.165 24.056 -28.727 1.00 49.28 23 ILE B O 1
ATOM 3082 N N . TRP B 1 44 ? 14.380 25.247 -28.053 1.00 46.35 24 TRP B N 1
ATOM 3083 C CA . TRP B 1 44 ? 13.624 24.046 -27.713 1.00 42.10 24 TRP B CA 1
ATOM 3084 C C . TRP B 1 44 ? 13.319 23.221 -28.957 1.00 46.94 24 TRP B C 1
ATOM 3085 O O . TRP B 1 44 ? 13.485 21.995 -28.957 1.00 44.56 24 TRP B O 1
ATOM 3096 N N . LYS B 1 45 ? 12.865 23.879 -30.027 1.00 45.27 25 LYS B N 1
ATOM 3097 C CA . LYS B 1 45 ? 12.532 23.164 -31.254 1.00 44.73 25 LYS B CA 1
ATOM 3098 C C . LYS B 1 45 ? 13.748 22.434 -31.811 1.00 49.14 25 LYS B C 1
ATOM 3099 O O . LYS B 1 45 ? 13.629 21.318 -32.331 1.00 45.39 25 LYS B O 1
ATOM 3105 N N . LYS B 1 46 ? 14.931 23.042 -31.691 1.00 46.62 26 LYS B N 1
ATOM 3106 C CA . LYS B 1 46 ? 16.150 22.404 -32.176 1.00 48.62 26 LYS B CA 1
ATOM 3107 C C . LYS B 1 46 ? 16.501 21.166 -31.357 1.00 49.56 26 LYS B C 1
ATOM 3108 O O . LYS B 1 46 ? 17.023 20.189 -31.906 1.00 53.01 26 LYS B O 1
ATOM 3114 N N . ASN B 1 47 ? 16.210 21.178 -30.060 1.00 50.05 27 ASN B N 1
ATOM 3115 C CA . ASN B 1 47 ? 16.558 20.076 -29.176 1.00 52.84 27 ASN B CA 1
ATOM 3116 C C . ASN B 1 47 ? 15.444 19.048 -29.029 1.00 53.49 27 ASN B C 1
ATOM 3117 O O . ASN B 1 47 ? 15.600 18.102 -28.249 1.00 52.60 27 ASN B O 1
ATOM 3122 N N . THR B 1 48 ? 14.335 19.204 -29.754 1.00 50.81 28 THR B N 1
ATOM 3123 C CA . THR B 1 48 ? 13.232 18.255 -29.625 1.00 47.75 28 THR B CA 1
ATOM 3124 C C . THR B 1 48 ? 13.620 16.809 -29.920 1.00 53.99 28 THR B C 1
ATOM 3125 O O . THR B 1 48 ? 13.179 15.925 -29.164 1.00 52.01 28 THR B O 1
ATOM 3129 N N . PRO B 1 49 ? 14.411 16.486 -30.953 1.00 54.23 29 PRO B N 1
ATOM 3130 C CA . PRO B 1 49 ? 14.728 15.069 -31.201 1.00 60.14 29 PRO B CA 1
ATOM 3131 C C . PRO B 1 49 ? 15.539 14.418 -30.095 1.00 59.27 29 PRO B C 1
ATOM 3132 O O . PRO B 1 49 ? 15.722 13.194 -30.130 1.00 62.13 29 PRO B O 1
ATOM 3136 N N . PHE B 1 50 ? 16.028 15.183 -29.120 1.00 58.21 30 PHE B N 1
ATOM 3137 C CA . PHE B 1 50 ? 16.890 14.642 -28.078 1.00 60.20 30 PHE B CA 1
ATOM 3138 C C . PHE B 1 50 ? 16.166 14.438 -26.758 1.00 56.77 30 PHE B C 1
ATOM 3139 O O . PHE B 1 50 ? 16.543 13.551 -25.986 1.00 64.85 30 PHE B O 1
ATOM 3147 N N . LEU B 1 51 ? 15.141 15.242 -26.481 1.00 51.91 31 LEU B N 1
ATOM 3148 C CA . LEU B 1 51 ? 14.410 15.165 -25.226 1.00 48.45 31 LEU B CA 1
ATOM 3149 C C . LEU B 1 51 ? 13.043 14.513 -25.368 1.00 42.39 31 LEU B C 1
ATOM 3150 O O . LEU B 1 51 ? 12.382 14.274 -24.353 1.00 42.32 31 LEU B O 1
ATOM 3155 N N . TYR B 1 52 ? 12.605 14.218 -26.588 1.00 42.63 32 TYR B N 1
ATOM 3156 C CA . TYR B 1 52 ? 11.281 13.666 -26.825 1.00 41.59 32 TYR B CA 1
ATOM 3157 C C . TYR B 1 52 ? 11.373 12.446 -27.726 1.00 43.50 32 TYR B C 1
ATOM 3158 O O . TYR B 1 52 ? 12.220 12.384 -28.622 1.00 48.61 32 TYR B O 1
ATOM 3167 N N . ASP B 1 53 ? 10.499 11.475 -27.476 1.00 41.61 33 ASP B N 1
ATOM 3168 C CA . ASP B 1 53 ? 10.251 10.387 -28.410 1.00 42.09 33 ASP B CA 1
ATOM 3169 C C . ASP B 1 53 ? 9.038 10.657 -29.287 1.00 40.27 33 ASP B C 1
ATOM 3170 O O . ASP B 1 53 ? 8.749 9.867 -30.190 1.00 45.61 33 ASP B O 1
ATOM 3175 N N . LEU B 1 54 ? 8.329 11.756 -29.037 1.00 38.74 34 LEU B N 1
ATOM 3176 C CA . LEU B 1 54 ? 7.164 12.144 -29.819 1.00 37.74 34 LEU B CA 1
ATOM 3177 C C . LEU B 1 54 ? 6.852 13.602 -29.518 1.00 39.79 34 LEU B C 1
ATOM 3178 O O . LEU B 1 54 ? 6.872 14.011 -28.353 1.00 34.67 34 LEU B O 1
ATOM 3183 N N . VAL B 1 55 ? 6.581 14.380 -30.565 1.00 39.70 35 VAL B N 1
ATOM 3184 C CA . VAL B 1 55 ? 6.144 15.767 -30.434 1.00 36.76 35 VAL B CA 1
ATOM 3185 C C . VAL B 1 55 ? 5.151 16.028 -31.559 1.00 34.47 35 VAL B C 1
ATOM 3186 O O . VAL B 1 55 ? 5.531 16.035 -32.736 1.00 40.03 35 VAL B O 1
ATOM 3190 N N . MET B 1 56 ? 3.882 16.221 -31.207 1.00 34.42 36 MET B N 1
ATOM 3191 C CA . MET B 1 56 ? 2.844 16.598 -32.160 1.00 39.35 36 MET B CA 1
ATOM 3192 C C . MET B 1 56 ? 2.216 17.902 -31.694 1.00 39.60 36 MET B C 1
ATOM 3193 O O . MET B 1 56 ? 1.754 17.999 -30.552 1.00 36.82 36 MET B O 1
ATOM 3198 N N . THR B 1 57 ? 2.209 18.903 -32.572 1.00 41.73 37 THR B N 1
ATOM 3199 C CA . THR B 1 57 ? 1.672 20.222 -32.267 1.00 38.46 37 THR B CA 1
ATOM 3200 C C . THR B 1 57 ? 0.513 20.524 -33.204 1.00 39.69 37 THR B C 1
ATOM 3201 O O . THR B 1 57 ? 0.661 20.441 -34.427 1.00 39.50 37 THR B O 1
ATOM 3205 N N . HIS B 1 58 ? -0.633 20.878 -32.630 1.00 39.68 38 HIS B N 1
ATOM 3206 C CA . HIS B 1 58 ? -1.829 21.202 -33.395 1.00 41.54 38 HIS B CA 1
ATOM 3207 C C . HIS B 1 58 ? -2.398 22.520 -32.889 1.00 37.21 38 HIS B C 1
ATOM 3208 O O . HIS B 1 58 ? -2.603 22.692 -31.684 1.00 32.79 38 HIS B O 1
ATOM 3215 N N . ALA B 1 59 ? -2.643 23.448 -33.808 1.00 35.34 39 ALA B N 1
ATOM 3216 C CA . ALA B 1 59 ? -3.239 24.736 -33.472 1.00 34.79 39 ALA B CA 1
AT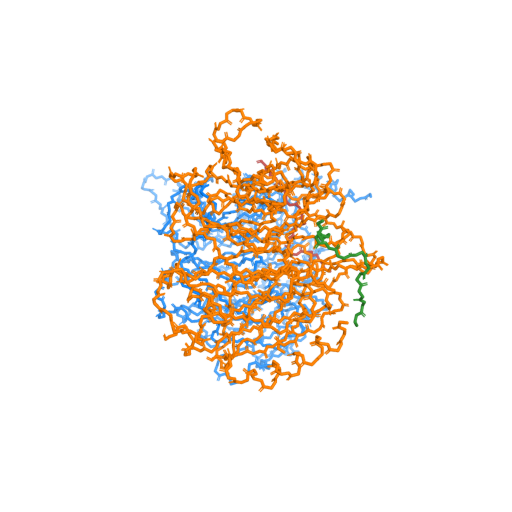OM 3217 C C . ALA B 1 59 ? -4.753 24.608 -33.581 1.00 39.07 39 ALA B C 1
ATOM 3218 O O . ALA B 1 59 ? -5.288 24.373 -34.669 1.00 45.12 39 ALA B O 1
ATOM 3220 N N . LEU B 1 60 ? -5.443 24.751 -32.455 1.00 38.12 40 LEU B N 1
ATOM 3221 C CA . LEU B 1 60 ? -6.894 24.699 -32.460 1.00 36.58 40 LEU B CA 1
ATOM 3222 C C . LEU B 1 60 ? -7.470 26.037 -32.911 1.00 39.30 40 LEU B C 1
ATOM 3223 O O . LEU B 1 60 ? -6.830 27.088 -32.801 1.00 37.77 40 LEU B O 1
ATOM 3228 N N . GLU B 1 61 ? -8.698 25.985 -33.436 1.00 37.38 41 GLU B N 1
ATOM 3229 C CA . GLU B 1 61 ? -9.369 27.213 -33.848 1.00 40.33 41 GLU B CA 1
ATOM 3230 C C . GLU B 1 61 ? -9.489 28.184 -32.682 1.00 40.99 41 GLU B C 1
ATOM 3231 O O . GLU B 1 61 ? -9.226 29.383 -32.830 1.00 39.51 41 GLU B O 1
ATOM 3237 N N . TRP B 1 62 ? -9.874 27.679 -31.516 1.00 38.55 42 TRP B N 1
ATOM 3238 C CA . TRP B 1 62 ? -9.935 28.431 -30.277 1.00 35.79 42 TRP B CA 1
ATOM 3239 C C . TRP B 1 62 ? -9.147 27.688 -29.211 1.00 36.51 42 TRP B C 1
ATOM 3240 O O . TRP B 1 62 ? -9.044 26.458 -29.258 1.00 36.01 42 TRP B O 1
ATOM 3251 N N . PRO B 1 63 ? -8.567 28.401 -28.248 1.00 36.88 43 PRO B N 1
ATOM 3252 C CA . PRO B 1 63 ? -7.826 27.717 -27.187 1.00 30.74 43 PRO B CA 1
ATOM 3253 C C . PRO B 1 63 ? -8.754 26.883 -26.321 1.00 32.03 43 PRO B C 1
ATOM 3254 O O . PRO B 1 63 ? -9.941 27.183 -26.169 1.00 31.55 43 PRO B O 1
ATOM 3258 N N . SER B 1 64 ? -8.198 25.813 -25.763 1.00 30.44 44 SER B N 1
ATOM 3259 C CA . SER B 1 64 ? -8.907 24.955 -24.828 1.00 26.55 44 SER B CA 1
ATOM 3260 C C . SER B 1 64 ? -8.389 25.221 -23.422 1.00 26.86 44 SER B C 1
ATOM 3261 O O . SER B 1 64 ? -7.178 25.354 -23.217 1.00 25.39 44 SER B O 1
ATOM 3264 N N . LEU B 1 65 ? -9.309 25.319 -22.465 1.00 24.64 45 LEU B N 1
ATOM 3265 C CA . LEU B 1 65 ? -8.952 25.398 -21.057 1.00 27.41 45 LEU B CA 1
ATOM 3266 C C . LEU B 1 65 ? -8.920 24.034 -20.384 1.00 30.28 45 LEU B C 1
ATOM 3267 O O . LEU B 1 65 ? -8.442 23.928 -19.249 1.00 29.98 45 LEU B O 1
ATOM 3272 N N . THR B 1 66 ? -9.411 22.997 -21.055 1.00 26.09 46 THR B N 1
ATOM 3273 C CA . THR B 1 66 ? -9.532 21.672 -20.475 1.00 28.41 46 THR B CA 1
ATOM 3274 C C . THR B 1 66 ? -8.965 20.638 -21.436 1.00 27.58 46 THR B C 1
ATOM 3275 O O . THR B 1 66 ? -8.980 20.822 -22.657 1.00 27.97 46 THR B O 1
ATOM 3279 N N . ALA B 1 67 ? -8.450 19.552 -20.868 1.00 27.60 47 ALA B N 1
ATOM 3280 C CA . ALA B 1 67 ? -7.912 18.456 -21.660 1.00 27.64 47 ALA B CA 1
ATOM 3281 C C . ALA B 1 67 ? -7.930 17.201 -20.808 1.00 31.52 47 ALA B C 1
ATOM 3282 O O . ALA B 1 67 ? -7.431 17.211 -19.678 1.00 32.28 47 ALA B O 1
ATOM 3284 N N . GLN B 1 68 ? -8.513 16.132 -21.345 1.00 29.24 48 GLN B N 1
ATOM 3285 C CA . GLN B 1 68 ? -8.537 14.849 -20.660 1.00 30.05 48 GLN B CA 1
ATOM 3286 C C . GLN B 1 68 ? -8.618 13.745 -21.699 1.00 31.79 48 GLN B C 1
ATOM 3287 O O . GLN B 1 68 ? -9.506 13.761 -22.556 1.00 31.19 48 GLN B O 1
ATOM 3293 N N . TRP B 1 69 ? -7.685 12.802 -21.624 1.00 29.59 49 TRP B N 1
ATOM 3294 C CA . TRP B 1 69 ? -7.721 11.646 -22.504 1.00 30.05 49 TRP B CA 1
ATOM 3295 C C . TRP B 1 69 ? -8.937 10.788 -22.184 1.00 30.96 49 TRP B C 1
ATOM 3296 O O . TRP B 1 69 ? -9.234 10.523 -21.014 1.00 31.69 49 TRP B O 1
ATOM 3307 N N . LEU B 1 70 ? -9.649 10.363 -23.221 1.00 30.95 50 LEU B N 1
ATOM 3308 C CA . LEU B 1 70 ? -10.648 9.329 -23.039 1.00 32.78 50 LEU B CA 1
ATOM 3309 C C . LEU B 1 70 ? -9.943 7.988 -22.819 1.00 31.09 50 LEU B C 1
ATOM 3310 O O . LEU B 1 70 ? -8.803 7.803 -23.253 1.00 31.72 50 LEU B O 1
ATOM 3315 N N . PRO B 1 71 ? -10.583 7.042 -22.123 1.00 31.24 51 PRO B N 1
ATOM 3316 C CA . PRO B 1 71 ? -9.886 5.792 -21.781 1.00 32.38 51 PRO B CA 1
ATOM 3317 C C . PRO B 1 71 ? -9.772 4.802 -22.925 1.00 35.86 51 PRO B C 1
ATOM 3318 O O . PRO B 1 71 ? -9.013 3.830 -22.802 1.00 37.15 51 PRO B O 1
ATOM 3322 N N . ASP B 1 72 ? -10.486 5.011 -24.025 1.00 33.39 52 ASP B N 1
ATOM 3323 C CA . ASP B 1 72 ? -10.526 4.031 -25.099 1.00 37.59 52 ASP B CA 1
ATOM 3324 C C . ASP B 1 72 ? -9.347 4.200 -26.047 1.00 35.06 52 ASP B C 1
ATOM 3325 O O . ASP B 1 72 ? -8.896 5.317 -26.320 1.00 34.44 52 ASP B O 1
ATOM 3330 N N . VAL B 1 73 ? -8.858 3.076 -26.558 1.00 34.98 53 VAL B N 1
ATOM 3331 C CA . VAL B 1 73 ? -7.808 3.059 -27.567 1.00 33.52 53 VAL B CA 1
ATOM 3332 C C . VAL B 1 73 ? -8.204 2.046 -28.632 1.00 38.86 53 VAL B C 1
ATOM 3333 O O . VAL B 1 73 ? -8.679 0.950 -28.313 1.00 39.56 53 VAL B O 1
ATOM 3337 N N . THR B 1 74 ? -8.041 2.424 -29.895 1.00 35.02 54 THR B N 1
ATOM 3338 C CA . THR B 1 74 ? -8.333 1.553 -31.021 1.00 35.54 54 THR B CA 1
ATOM 3339 C C . THR B 1 74 ? -7.038 1.280 -31.768 1.00 40.14 54 THR B C 1
ATOM 3340 O O . THR B 1 74 ? -6.287 2.211 -32.075 1.00 36.75 54 THR B O 1
ATOM 3344 N N . ARG B 1 75 ? -6.771 0.007 -32.040 1.00 41.07 55 ARG B N 1
ATOM 3345 C CA . ARG B 1 75 ? -5.582 -0.403 -32.787 1.00 42.14 55 ARG B CA 1
ATOM 3346 C C . ARG B 1 75 ? -6.023 -1.178 -34.019 1.00 44.58 55 ARG B C 1
ATOM 3347 O O . ARG B 1 75 ? -6.265 -2.395 -33.935 1.00 42.94 55 ARG B O 1
ATOM 3355 N N . PRO B 1 76 ? -6.168 -0.522 -35.172 1.00 50.96 56 PRO B N 1
ATOM 3356 C CA . PRO B 1 76 ? -6.582 -1.243 -36.382 1.00 49.66 56 PRO B CA 1
ATOM 3357 C C . PRO B 1 76 ? -5.613 -2.368 -36.714 1.00 52.71 56 PRO B C 1
ATOM 3358 O O . PRO B 1 76 ? -4.420 -2.300 -36.411 1.00 56.93 56 PRO B O 1
ATOM 3362 N N . GLU B 1 77 ? -6.151 -3.411 -37.353 1.00 56.94 57 GLU B N 1
ATOM 3363 C CA . GLU B 1 77 ? -5.413 -4.658 -37.534 1.00 61.70 57 GLU B CA 1
ATOM 3364 C C . GLU B 1 77 ? -4.107 -4.435 -38.288 1.00 66.53 57 GLU B C 1
ATOM 3365 O O . GLU B 1 77 ? -3.018 -4.705 -37.767 1.00 69.85 57 GLU B O 1
ATOM 3371 N N . GLY B 1 78 ? -4.194 -3.947 -39.521 1.00 65.36 58 GLY B N 1
ATOM 3372 C CA . GLY B 1 78 ? -3.008 -3.785 -40.337 1.00 71.82 58 GLY B CA 1
ATOM 3373 C C . GLY B 1 78 ? -2.416 -2.397 -40.450 1.00 74.71 58 GLY B C 1
ATOM 3374 O O . GLY B 1 78 ? -2.038 -1.968 -41.544 1.00 77.35 58 GLY B O 1
ATOM 3375 N N . LYS B 1 79 ? -2.324 -1.685 -39.327 1.00 69.67 59 LYS B N 1
ATOM 3376 C CA . LYS B 1 79 ? -1.758 -0.345 -39.325 1.00 68.65 59 LYS B CA 1
ATOM 3377 C C . LYS B 1 79 ? -0.744 -0.158 -38.207 1.00 68.95 59 LYS B C 1
ATOM 3378 O O . LYS B 1 79 ? -0.769 -0.870 -37.199 1.00 70.33 59 LYS B O 1
ATOM 3384 N N . ASP B 1 80 ? 0.151 0.810 -38.400 1.00 68.56 60 ASP B N 1
ATOM 3385 C CA . ASP B 1 80 ? 1.240 1.075 -37.471 1.00 70.78 60 ASP B CA 1
ATOM 3386 C C . ASP B 1 80 ? 0.900 2.160 -36.457 1.00 66.64 60 ASP B C 1
ATOM 3387 O O . ASP B 1 80 ? 1.813 2.756 -35.873 1.00 65.29 60 ASP B O 1
ATOM 3392 N N . PHE B 1 81 ? -0.383 2.433 -36.234 1.00 58.19 61 PHE B N 1
ATOM 3393 C CA . PHE B 1 81 ? -0.791 3.481 -35.312 1.00 51.13 61 PHE B CA 1
ATOM 3394 C C . PHE B 1 81 ? -2.015 3.029 -34.531 1.00 47.47 61 PHE B C 1
ATOM 3395 O O . PHE B 1 81 ? -2.777 2.166 -34.970 1.00 48.50 61 PHE B O 1
ATOM 3403 N N . SER B 1 82 ? -2.196 3.630 -33.360 1.00 44.06 62 SER B N 1
ATOM 3404 C CA . SER B 1 82 ? -3.401 3.463 -32.566 1.00 40.55 62 SER B CA 1
ATOM 3405 C C . SER B 1 82 ? -4.179 4.773 -32.536 1.00 41.32 62 SER B C 1
ATOM 3406 O O . SER B 1 82 ? -3.652 5.842 -32.859 1.00 39.89 62 SER B O 1
ATOM 3409 N N . ILE B 1 83 ? -5.449 4.681 -32.151 1.00 36.49 63 ILE B N 1
ATOM 3410 C CA . ILE B 1 83 ? -6.353 5.826 -32.142 1.00 36.70 63 ILE B CA 1
ATOM 3411 C C . ILE B 1 83 ? -6.755 6.110 -30.702 1.00 36.53 63 ILE B C 1
ATOM 3412 O O . ILE B 1 83 ? -7.381 5.267 -30.047 1.00 35.71 63 ILE B O 1
ATOM 3417 N N . HIS B 1 84 ? -6.397 7.296 -30.217 1.00 35.93 64 HIS B N 1
ATOM 3418 C CA . HIS B 1 84 ? -6.781 7.777 -28.900 1.00 37.35 64 HIS B CA 1
ATOM 3419 C C . HIS B 1 84 ? -7.637 9.026 -29.056 1.00 35.78 64 HIS B C 1
ATOM 3420 O O . HIS B 1 84 ? -7.582 9.717 -30.077 1.00 32.97 64 HIS B O 1
ATOM 3427 N N . ARG B 1 85 ? -8.431 9.317 -28.029 1.00 33.41 65 ARG B N 1
ATOM 3428 C CA . ARG B 1 85 ? -9.357 10.437 -28.077 1.00 34.37 65 ARG B CA 1
ATOM 3429 C C . ARG B 1 85 ? -9.177 11.326 -26.855 1.00 31.67 65 ARG B C 1
ATOM 3430 O O . ARG B 1 85 ? -8.773 10.867 -25.784 1.00 30.55 65 ARG B O 1
ATOM 3438 N N . LEU B 1 86 ? -9.489 12.609 -27.031 1.00 31.40 66 LEU B N 1
ATOM 3439 C CA . LEU B 1 86 ? -9.320 13.619 -25.997 1.00 30.12 66 LEU B CA 1
ATOM 3440 C C . LEU B 1 86 ? -10.591 14.442 -25.866 1.00 32.57 66 LEU B C 1
ATOM 3441 O O . LEU B 1 86 ? -11.213 14.802 -26.870 1.00 33.39 66 LEU B O 1
ATOM 3446 N N . VAL B 1 87 ? -10.967 14.747 -24.629 1.00 30.72 67 VAL B N 1
ATOM 3447 C CA . VAL B 1 87 ? -12.064 15.668 -24.359 1.00 30.00 67 VAL B CA 1
ATOM 3448 C C . VAL B 1 87 ? -11.465 17.066 -24.251 1.00 29.60 67 VAL B C 1
ATOM 3449 O O . VAL B 1 87 ? -10.723 17.364 -23.312 1.00 32.83 67 VAL B O 1
ATOM 3453 N N . LEU B 1 88 ? -11.773 17.918 -25.219 1.00 29.40 68 LEU B N 1
ATOM 3454 C CA . LEU B 1 88 ? -11.327 19.301 -25.221 1.00 28.83 68 LEU B CA 1
ATOM 3455 C C . LEU B 1 88 ? -12.538 20.221 -25.164 1.00 30.95 68 LEU B C 1
ATOM 3456 O O . LEU B 1 88 ? -13.687 19.782 -25.247 1.00 31.87 68 LEU B O 1
ATOM 3461 N N . GLY B 1 89 ? -12.262 21.516 -25.010 1.00 28.28 69 GLY B N 1
ATOM 3462 C CA . GLY B 1 89 ? -13.289 22.534 -25.075 1.00 27.92 69 GLY B CA 1
ATOM 3463 C C . GLY B 1 89 ? -12.797 23.722 -25.876 1.00 28.31 69 GLY B C 1
ATOM 3464 O O . GLY B 1 89 ? -11.688 23.713 -26.413 1.00 28.39 69 GLY B O 1
ATOM 3465 N N . THR B 1 90 ? -13.645 24.742 -25.957 1.00 29.24 70 THR B N 1
ATOM 3466 C CA . THR B 1 90 ? -13.270 25.999 -26.582 1.00 29.49 70 THR B CA 1
ATOM 3467 C C . THR B 1 90 ? -13.310 27.117 -25.550 1.00 32.09 70 THR B C 1
ATOM 3468 O O . THR B 1 90 ? -13.940 27.002 -24.493 1.00 29.14 70 THR B O 1
ATOM 3472 N N . HIS B 1 91 ? -12.613 28.205 -25.878 1.00 32.11 71 HIS B N 1
ATOM 3473 C CA . HIS B 1 91 ? -12.598 29.437 -25.088 1.00 32.91 71 HIS B CA 1
ATOM 3474 C C . HIS B 1 91 ? -12.590 30.572 -26.111 1.00 36.55 71 HIS B C 1
ATOM 3475 O O . HIS B 1 91 ? -11.528 30.990 -26.577 1.00 39.35 71 HIS B O 1
ATOM 3482 N N . THR B 1 92 ? -13.774 31.047 -26.476 1.00 31.94 72 THR B N 1
ATOM 3483 C CA . THR B 1 92 ? -13.901 32.039 -27.532 1.00 38.11 72 THR B CA 1
ATOM 3484 C C . THR B 1 92 ? -14.023 33.439 -26.943 1.00 38.39 72 THR B C 1
ATOM 3485 O O . THR B 1 92 ? -14.344 33.625 -25.766 1.00 40.34 72 THR B O 1
ATOM 3489 N N . SER B 1 93 ? -13.758 34.430 -27.784 1.00 41.34 73 SER B N 1
ATOM 3490 C CA . SER B 1 93 ? -14.041 35.826 -27.461 1.00 43.78 73 SER B CA 1
ATOM 3491 C C . SER B 1 93 ? -15.302 36.207 -28.229 1.00 39.74 73 SER B C 1
ATOM 3492 O O . SER B 1 93 ? -15.245 36.632 -29.384 1.00 42.83 73 SER B O 1
ATOM 3495 N N . ASP B 1 94 ? -16.453 36.029 -27.577 1.00 37.30 74 ASP B N 1
ATOM 3496 C CA . ASP B 1 94 ? -17.760 36.398 -28.126 1.00 41.64 74 ASP B CA 1
ATOM 3497 C C . ASP B 1 94 ? -18.039 35.661 -29.438 1.00 39.23 74 ASP B C 1
ATOM 3498 O O . ASP B 1 94 ? -18.298 36.262 -30.481 1.00 39.11 74 ASP B O 1
ATOM 3503 N N . GLU B 1 95 ? -17.982 34.334 -29.359 1.00 40.41 75 GLU B N 1
ATOM 3504 C CA . GLU B 1 95 ? -18.329 33.464 -30.473 1.00 37.46 75 GLU B CA 1
ATOM 3505 C C . GLU B 1 95 ? -18.838 32.146 -29.904 1.00 40.95 75 GLU B C 1
ATOM 3506 O O . GLU B 1 95 ? -18.682 31.860 -28.714 1.00 38.29 75 GLU B O 1
ATOM 3512 N N . GLN B 1 96 ? -19.454 31.343 -30.769 1.00 35.19 76 GLN B N 1
ATOM 3513 C CA . GLN B 1 96 ? -20.082 30.103 -30.329 1.00 41.21 76 GLN B CA 1
ATOM 3514 C C . GLN B 1 96 ? -19.044 29.128 -29.788 1.00 37.19 76 GLN B C 1
ATOM 3515 O O . GLN B 1 96 ? -18.039 28.841 -30.444 1.00 37.46 76 GLN B O 1
ATOM 3521 N N . ASN B 1 97 ? -19.292 28.613 -28.590 1.00 37.21 77 ASN B N 1
ATOM 3522 C CA . ASN B 1 97 ? -18.397 27.658 -27.959 1.00 36.55 77 ASN B CA 1
ATOM 3523 C C . ASN B 1 97 ? -18.873 26.234 -28.214 1.00 39.38 77 ASN B C 1
ATOM 3524 O O . ASN B 1 97 ? -20.020 25.994 -28.600 1.00 39.48 77 ASN B O 1
ATOM 3529 N N . HIS B 1 98 ? -17.970 25.284 -27.990 1.00 36.62 78 HIS B N 1
ATOM 3530 C CA . HIS B 1 98 ? -18.273 23.886 -28.243 1.00 33.04 78 HIS B CA 1
ATOM 3531 C C . HIS B 1 98 ? -17.542 23.008 -27.241 1.00 32.88 78 HIS B C 1
ATOM 3532 O O . HIS B 1 98 ? -16.446 23.340 -26.782 1.00 33.40 78 HIS B O 1
ATOM 3539 N N . LEU B 1 99 ? -18.179 21.894 -26.893 1.00 31.13 79 LEU B N 1
ATOM 3540 C CA . LEU B 1 99 ? -17.505 20.765 -26.270 1.00 31.83 79 LEU B CA 1
ATOM 3541 C C . LEU B 1 99 ? -16.952 19.885 -27.382 1.00 33.47 79 LEU B C 1
ATOM 3542 O O . LEU B 1 99 ? -17.681 19.522 -28.311 1.00 33.19 79 LEU B O 1
ATOM 3547 N N . VAL B 1 100 ? -15.666 19.555 -27.299 1.00 30.00 80 VAL B N 1
ATOM 3548 C CA . VAL B 1 100 ? -14.934 18.982 -28.421 1.00 28.85 80 VAL B CA 1
ATOM 3549 C C . VAL B 1 100 ? -14.385 17.618 -28.027 1.00 30.07 80 VAL B C 1
ATOM 3550 O O . VAL B 1 100 ? -13.811 17.461 -26.942 1.00 28.27 80 VAL B O 1
ATOM 3554 N N . ILE B 1 101 ? -14.568 16.638 -28.906 1.00 28.42 81 ILE B N 1
ATOM 3555 C CA . ILE B 1 101 ? -13.885 15.352 -28.826 1.00 31.10 81 ILE B CA 1
ATOM 3556 C C . ILE B 1 101 ? -12.977 15.252 -30.044 1.00 36.05 81 ILE B C 1
ATOM 3557 O O . ILE B 1 101 ? -13.448 15.325 -31.185 1.00 40.08 81 ILE B O 1
ATOM 3562 N N . ALA B 1 102 ? -11.677 15.097 -29.807 1.00 34.12 82 ALA B N 1
ATOM 3563 C CA . ALA B 1 102 ? -10.698 14.984 -30.877 1.00 33.61 82 ALA B CA 1
ATOM 3564 C C . ALA B 1 102 ? -10.002 13.633 -30.805 1.00 36.74 82 ALA B C 1
ATOM 3565 O O . ALA B 1 102 ? -9.767 13.101 -29.716 1.00 33.65 82 ALA B O 1
ATOM 3567 N N . SER B 1 103 ? -9.676 13.085 -31.970 1.00 37.02 83 SER B N 1
ATOM 3568 C CA . SER B 1 103 ? -8.953 11.829 -32.074 1.00 38.40 83 SER B CA 1
ATOM 3569 C C . SER B 1 103 ? -7.490 12.094 -32.408 1.00 37.46 83 SER B C 1
ATOM 3570 O O . SER B 1 103 ? -7.156 13.057 -33.102 1.00 42.28 83 SER B O 1
ATOM 3573 N N . VAL B 1 104 ? -6.618 11.228 -31.898 1.00 36.15 84 VAL B N 1
ATOM 3574 C CA . VAL B 1 104 ? -5.176 11.367 -32.054 1.00 37.79 84 VAL B CA 1
ATOM 3575 C C . VAL B 1 104 ? -4.616 10.034 -32.526 1.00 41.00 84 VAL B C 1
ATOM 3576 O O . VAL B 1 104 ? -4.917 8.989 -31.940 1.00 36.14 84 VAL B O 1
ATOM 3580 N N . GLN B 1 105 ? -3.802 10.071 -33.578 1.00 40.41 85 GLN B N 1
ATOM 3581 C CA . GLN B 1 105 ? -3.139 8.882 -34.100 1.00 41.45 85 GLN B CA 1
ATOM 3582 C C . GLN B 1 105 ? -1.723 8.832 -33.537 1.00 42.68 85 GLN B C 1
ATOM 3583 O O . GLN B 1 105 ? -0.877 9.662 -33.887 1.00 46.01 85 GLN B O 1
ATOM 3589 N N . LEU B 1 106 ? -1.517 7.876 -32.643 1.00 43.35 86 LEU B N 1
ATOM 3590 C CA . LEU B 1 106 ? -0.196 7.727 -31.996 1.00 45.07 86 LEU B CA 1
ATOM 3591 C C . LEU B 1 106 ? 0.569 6.595 -32.675 1.00 48.36 86 LEU B C 1
ATOM 3592 O O . LEU B 1 106 ? 0.007 5.509 -32.848 1.00 51.02 86 LEU B O 1
ATOM 3597 N N . PRO B 1 107 ? 1.823 6.841 -33.086 1.00 51.15 87 PRO B N 1
ATOM 3598 C CA . PRO B 1 107 ? 2.653 5.804 -33.677 1.00 50.68 87 PRO B CA 1
ATOM 3599 C C . PRO B 1 107 ? 2.799 4.562 -32.789 1.00 53.65 87 PRO B C 1
ATOM 3600 O O . PRO B 1 107 ? 2.835 4.696 -31.592 1.00 51.45 87 PRO B O 1
ATOM 3604 N N . ASN B 1 108 ? 2.875 3.388 -33.407 1.00 56.20 88 ASN B N 1
ATOM 3605 C CA . ASN B 1 108 ? 3.078 2.127 -32.653 1.00 58.01 88 ASN B CA 1
ATOM 3606 C C . ASN B 1 108 ? 4.587 1.907 -32.503 1.00 60.16 88 ASN B C 1
ATOM 3607 O O . ASN B 1 108 ? 4.983 1.400 -31.446 1.00 58.67 88 ASN B O 1
ATOM 3612 N N . LYS B 1 134 ? -3.029 13.627 -38.205 1.00 61.23 114 LYS B N 1
ATOM 3613 C CA . LYS B 1 134 ? -3.096 12.650 -37.126 1.00 51.45 114 LYS B CA 1
ATOM 3614 C C . LYS B 1 134 ? -3.920 13.178 -35.955 1.00 48.68 114 LYS B C 1
ATOM 3615 O O . LYS B 1 134 ? -4.246 12.433 -35.031 1.00 52.94 114 LYS B O 1
ATOM 3621 N N . ILE B 1 135 ? -4.252 14.467 -35.997 1.00 48.50 115 ILE B N 1
ATOM 3622 C CA . ILE B 1 135 ? -5.101 15.107 -34.998 1.00 47.17 115 ILE B CA 1
ATOM 3623 C C . ILE B 1 135 ? -6.309 15.688 -35.717 1.00 48.64 115 ILE B C 1
ATOM 3624 O O . ILE B 1 135 ? -6.165 16.594 -36.549 1.00 52.10 115 ILE B O 1
ATOM 3629 N N . GLU B 1 136 ? -7.494 15.175 -35.396 1.00 44.74 116 GLU B N 1
ATOM 3630 C CA . GLU B 1 136 ? -8.725 15.573 -36.059 1.00 48.23 116 GLU B CA 1
ATOM 3631 C C . GLU B 1 136 ? -9.813 15.827 -35.026 1.00 45.61 116 GLU B C 1
ATOM 3632 O O . GLU B 1 136 ? -9.844 15.195 -33.967 1.00 38.56 116 GLU B O 1
ATOM 3638 N N . ILE B 1 137 ? -10.706 16.759 -35.346 1.00 43.22 117 ILE B N 1
ATOM 3639 C CA . ILE B 1 137 ? -11.885 17.023 -34.530 1.00 42.69 117 ILE B CA 1
ATOM 3640 C C . ILE B 1 137 ? -12.989 16.074 -34.976 1.00 43.89 117 ILE B C 1
ATOM 3641 O O . ILE B 1 137 ? -13.369 16.058 -36.152 1.00 47.61 117 ILE B O 1
ATOM 3646 N N . GLU B 1 138 ? -13.509 15.285 -34.039 1.00 43.01 118 GLU B N 1
ATOM 3647 C CA . GLU B 1 138 ? -14.520 14.280 -34.344 1.00 39.50 118 GLU B CA 1
ATOM 3648 C C . GLU B 1 138 ? -15.926 14.705 -33.951 1.00 41.61 118 GLU B C 1
ATOM 3649 O O . GLU B 1 138 ? -16.881 14.412 -34.677 1.00 38.19 118 GLU B O 1
ATOM 3655 N N . ILE B 1 139 ? -16.079 15.387 -32.819 1.00 39.93 119 ILE B N 1
ATOM 3656 C CA . ILE B 1 139 ? -17.389 15.773 -32.307 1.00 40.64 119 ILE B CA 1
ATOM 3657 C C . ILE B 1 139 ? -17.319 17.213 -31.821 1.00 38.72 119 ILE B C 1
ATOM 3658 O O . ILE B 1 139 ? -16.373 17.594 -31.123 1.00 35.58 119 ILE B O 1
ATOM 3663 N N . LYS B 1 140 ? -18.317 18.010 -32.195 1.00 36.70 120 LYS B N 1
ATOM 3664 C CA . LYS B 1 140 ? -18.474 19.373 -31.705 1.00 36.29 120 LYS B CA 1
ATOM 3665 C C . LYS B 1 140 ? -19.906 19.535 -31.225 1.00 39.70 120 LYS B C 1
ATOM 3666 O O . LYS B 1 140 ? -20.848 19.345 -32.003 1.00 41.81 120 LYS B O 1
ATOM 3672 N N . ILE B 1 141 ? -20.071 19.873 -29.949 1.00 35.13 121 ILE B N 1
ATOM 3673 C CA . ILE B 1 141 ? -21.383 20.015 -29.328 1.00 35.76 121 ILE B CA 1
ATOM 3674 C C . ILE B 1 141 ? -21.526 21.447 -28.834 1.00 38.71 121 ILE B C 1
ATOM 3675 O O . ILE B 1 141 ? -20.664 21.938 -28.097 1.00 37.29 121 ILE B O 1
ATOM 3680 N N . ASN B 1 142 ? -22.610 22.109 -29.240 1.00 39.12 122 ASN B N 1
ATOM 3681 C CA . ASN B 1 142 ? -22.850 23.492 -28.841 1.00 40.39 122 ASN B CA 1
ATOM 3682 C C . ASN B 1 142 ? -22.782 23.633 -27.326 1.00 41.66 122 ASN B C 1
ATOM 3683 O O . ASN B 1 142 ? -23.329 22.810 -26.587 1.00 39.74 122 ASN B O 1
ATOM 3688 N N . HIS B 1 143 ? -22.095 24.678 -26.869 1.00 38.13 123 HIS B N 1
ATOM 3689 C CA . HIS B 1 143 ? -21.867 24.897 -25.448 1.00 39.24 123 HIS B CA 1
ATOM 3690 C C . HIS B 1 143 ? -22.077 26.367 -25.127 1.00 40.75 123 HIS B C 1
ATOM 3691 O O . HIS B 1 143 ? -21.497 27.237 -25.783 1.00 38.34 123 HIS B O 1
ATOM 3698 N N . GLU B 1 144 ? -22.903 26.640 -24.119 1.00 38.88 124 GLU B N 1
ATOM 3699 C CA . GLU B 1 144 ? -23.174 28.009 -23.691 1.00 41.54 124 GLU B CA 1
ATOM 3700 C C . GLU B 1 144 ? -21.992 28.510 -22.870 1.00 39.11 124 GLU B C 1
ATOM 3701 O O . GLU B 1 144 ? -21.778 28.065 -21.737 1.00 38.95 124 GLU B O 1
ATOM 3707 N N . GLY B 1 145 ? -21.224 29.435 -23.437 1.00 40.01 125 GLY B N 1
ATOM 3708 C CA . GLY B 1 145 ? -20.031 29.934 -22.789 1.00 36.53 125 GLY B CA 1
ATOM 3709 C C . GLY B 1 145 ? -18.859 28.982 -22.943 1.00 33.39 125 GLY B C 1
ATOM 3710 O O . GLY B 1 145 ? -18.991 27.831 -23.361 1.00 36.73 125 GLY B O 1
ATOM 3711 N N . GLU B 1 146 ? -17.678 29.488 -22.595 1.00 31.44 126 GLU B N 1
ATOM 3712 C CA . GLU B 1 146 ? -16.462 28.696 -22.704 1.00 32.48 126 GLU B CA 1
ATOM 3713 C C . GLU B 1 146 ? -16.511 27.497 -21.763 1.00 30.02 126 GLU B C 1
ATOM 3714 O O . GLU B 1 146 ? -17.195 27.509 -20.736 1.00 31.95 126 GLU B O 1
ATOM 3720 N N . VAL B 1 147 ? -15.778 26.449 -22.126 1.00 32.02 127 VAL B N 1
ATOM 3721 C CA . VAL B 1 147 ? -15.707 25.233 -21.323 1.00 28.89 127 VAL B CA 1
ATOM 3722 C C . VAL B 1 147 ? -14.562 25.416 -20.332 1.00 29.79 127 VAL B C 1
ATOM 3723 O O . VAL B 1 147 ? -13.394 25.195 -20.661 1.00 27.88 127 VAL B O 1
ATOM 3727 N N . ASN B 1 148 ? -14.901 25.838 -19.111 1.00 30.56 128 ASN B N 1
ATOM 3728 C CA . ASN B 1 148 ? -13.886 26.012 -18.076 1.00 31.43 128 ASN B CA 1
ATOM 3729 C C . ASN B 1 148 ? -13.188 24.699 -17.748 1.00 30.67 128 ASN B C 1
ATOM 3730 O O . ASN B 1 148 ? -12.003 24.698 -17.393 1.00 31.49 128 ASN B O 1
ATOM 3735 N N . ARG B 1 149 ? -13.943 23.608 -17.780 1.00 26.91 129 ARG B N 1
ATOM 3736 C CA . ARG B 1 149 ? -13.426 22.262 -17.447 1.00 29.38 129 ARG B CA 1
ATOM 3737 C C . ARG B 1 149 ? -14.390 21.228 -18.011 1.00 30.32 129 ARG B C 1
ATOM 3738 O O . ARG B 1 149 ? -15.565 21.461 -17.991 1.00 28.56 129 ARG B O 1
ATOM 3746 N N . ALA B 1 150 ? -13.885 20.123 -18.499 1.00 28.42 130 ALA B N 1
ATOM 3747 C CA . ALA B 1 150 ? -14.714 19.025 -18.984 1.00 31.61 130 ALA B CA 1
ATOM 3748 C C . ALA B 1 150 ? -14.106 17.705 -18.536 1.00 30.71 130 ALA B C 1
ATOM 3749 O O . ALA B 1 150 ? -12.911 17.470 -18.740 1.00 30.04 130 ALA B O 1
ATOM 3751 N N . ARG B 1 151 ? -14.928 16.847 -17.933 1.00 25.12 131 ARG B N 1
ATOM 3752 C CA . ARG B 1 151 ? -14.456 15.586 -17.377 1.00 31.16 131 ARG B CA 1
ATOM 3753 C C . ARG B 1 151 ? -15.460 14.485 -17.679 1.00 30.80 131 ARG B C 1
ATOM 3754 O O . ARG B 1 151 ? -16.662 14.661 -17.459 1.00 33.22 131 ARG B O 1
ATOM 3762 N N . TYR B 1 152 ? -14.971 13.353 -18.180 1.00 28.48 132 TYR B N 1
ATOM 3763 C CA . TYR B 1 152 ? -15.836 12.221 -18.478 1.00 33.80 132 TYR B CA 1
ATOM 3764 C C . TYR B 1 152 ? -16.073 11.392 -17.222 1.00 32.24 132 TYR B C 1
ATOM 3765 O O . TYR B 1 152 ? -15.234 11.339 -16.318 1.00 32.05 132 TYR B O 1
ATOM 3774 N N . MET B 1 153 ? -17.218 10.737 -17.183 1.00 31.76 133 MET B N 1
ATOM 3775 C CA . MET B 1 153 ? -17.547 9.869 -16.061 1.00 33.82 133 MET B CA 1
ATOM 3776 C C . MET B 1 153 ? -16.859 8.518 -16.244 1.00 34.20 133 MET B C 1
ATOM 3777 O O . MET B 1 153 ? -17.014 7.891 -17.296 1.00 32.28 133 MET B O 1
ATOM 3782 N N . PRO B 1 154 ? -16.094 8.042 -15.256 1.00 34.80 134 PRO B N 1
ATOM 3783 C CA . PRO B 1 154 ? -15.349 6.784 -15.456 1.00 34.47 134 PRO B CA 1
ATOM 3784 C C . PRO B 1 154 ? -16.238 5.582 -15.725 1.00 34.21 134 PRO B C 1
ATOM 3785 O O . PRO B 1 154 ? -15.883 4.727 -16.545 1.00 30.97 134 PRO B O 1
ATOM 3789 N N . GLN B 1 155 ? -17.390 5.492 -15.056 1.00 34.77 135 GLN B N 1
ATOM 3790 C CA . GLN B 1 155 ? -18.277 4.349 -15.234 1.00 36.48 135 GLN B CA 1
ATOM 3791 C C . GLN B 1 155 ? -18.969 4.354 -16.592 1.00 36.77 135 GLN B C 1
ATOM 3792 O O . GLN B 1 155 ? -19.449 3.304 -17.034 1.00 37.15 135 GLN B O 1
ATOM 3798 N N . ASN B 1 156 ? -19.034 5.507 -17.256 1.00 35.59 136 ASN B N 1
ATOM 3799 C CA . ASN B 1 156 ? -19.593 5.600 -18.604 1.00 35.76 136 ASN B CA 1
ATOM 3800 C C . ASN B 1 156 ? -18.954 6.795 -19.288 1.00 37.46 136 ASN B C 1
ATOM 3801 O O . ASN B 1 156 ? -19.425 7.933 -19.156 1.00 34.39 136 ASN B O 1
ATOM 3806 N N . PRO B 1 157 ? -17.871 6.574 -20.039 1.00 35.19 137 PRO B N 1
ATOM 3807 C CA . PRO B 1 157 ? -17.117 7.704 -20.609 1.00 32.79 137 PRO B CA 1
ATOM 3808 C C . PRO B 1 157 ? -17.897 8.532 -21.616 1.00 35.10 137 PRO B C 1
ATOM 3809 O O . PRO B 1 157 ? -17.384 9.569 -22.055 1.00 39.12 137 PRO B O 1
ATOM 3813 N N . CYS B 1 158 ? -19.104 8.116 -22.004 1.00 37.34 138 CYS B N 1
ATOM 3814 C CA . CYS B 1 158 ? -19.935 8.957 -22.857 1.00 35.06 138 CYS B CA 1
ATOM 3815 C C . CYS B 1 158 ? -20.577 10.104 -22.092 1.00 38.19 138 CYS B C 1
ATOM 3816 O O . CYS B 1 158 ? -21.051 11.059 -22.716 1.00 32.58 138 CYS B O 1
ATOM 3819 N N . ILE B 1 159 ? -20.605 10.029 -20.766 1.00 36.94 139 ILE B N 1
ATOM 3820 C CA . ILE B 1 159 ? -21.147 11.098 -19.938 1.00 38.40 139 ILE B CA 1
ATOM 3821 C C . ILE B 1 159 ? -20.024 12.075 -19.626 1.00 34.37 139 ILE B C 1
ATOM 3822 O O . ILE B 1 159 ? -19.005 11.699 -19.037 1.00 35.15 139 ILE B O 1
ATOM 3827 N N . ILE B 1 160 ? -20.203 13.329 -20.021 1.00 32.89 140 ILE B N 1
ATOM 3828 C CA . ILE B 1 160 ? -19.188 14.354 -19.827 1.00 35.76 140 ILE B CA 1
ATOM 3829 C C . ILE B 1 160 ? -19.837 15.537 -19.131 1.00 33.10 140 ILE B C 1
ATOM 3830 O O . ILE B 1 160 ? -20.826 16.086 -19.629 1.00 32.91 140 ILE B O 1
ATOM 3835 N N . ALA B 1 161 ? -19.292 15.918 -17.978 1.00 32.69 141 ALA B N 1
ATOM 3836 C CA . ALA B 1 161 ? -19.720 17.118 -17.277 1.00 32.31 141 ALA B CA 1
ATOM 3837 C C . ALA B 1 161 ? -18.825 18.285 -17.669 1.00 31.85 141 ALA B C 1
ATOM 3838 O O . ALA B 1 161 ? -17.627 18.111 -17.905 1.00 30.67 141 ALA B O 1
ATOM 3840 N N . THR B 1 162 ? -19.418 19.476 -17.756 1.00 29.70 142 THR B N 1
ATOM 3841 C CA . THR B 1 162 ? -18.688 20.681 -18.123 1.00 31.26 142 THR B CA 1
ATOM 3842 C C . THR B 1 162 ? -18.973 21.791 -17.123 1.00 33.19 142 THR B C 1
ATOM 3843 O O . THR B 1 162 ? -20.059 21.868 -16.542 1.00 33.71 142 THR B O 1
ATOM 3847 N N . LYS B 1 163 ? -17.981 22.652 -16.930 1.00 32.46 143 LYS B N 1
ATOM 3848 C CA . LYS B 1 163 ? -18.135 23.866 -16.144 1.00 33.64 143 LYS B CA 1
ATOM 3849 C C . LYS B 1 163 ? -18.295 25.049 -17.091 1.00 33.50 143 LYS B C 1
ATOM 3850 O O . LYS B 1 163 ? -17.481 25.234 -18.004 1.00 31.48 143 LYS B O 1
ATOM 3856 N N . THR B 1 164 ? -19.347 25.830 -16.884 1.00 32.26 144 THR B N 1
ATOM 3857 C CA . THR B 1 164 ? -19.683 26.975 -17.714 1.00 34.72 144 THR B CA 1
ATOM 3858 C C . THR B 1 164 ? -19.453 28.276 -16.953 1.00 39.00 144 THR B C 1
ATOM 3859 O O . THR B 1 164 ? -19.376 28.277 -15.720 1.00 38.89 144 THR B O 1
ATOM 3863 N N . PRO B 1 165 ? -19.333 29.413 -17.651 1.00 42.09 145 PRO B N 1
ATOM 3864 C CA . PRO B 1 165 ? -19.177 30.691 -16.937 1.00 36.07 145 PRO B CA 1
ATOM 3865 C C . PRO B 1 165 ? -20.450 31.173 -16.263 1.00 38.03 145 PRO B C 1
ATOM 3866 O O . PRO B 1 165 ? -20.396 32.165 -15.523 1.00 42.47 145 PRO B O 1
ATOM 3870 N N . SER B 1 166 ? -21.584 30.516 -16.489 1.00 38.59 146 SER B N 1
ATOM 3871 C CA . SER B 1 166 ? -22.859 30.955 -15.941 1.00 44.52 146 SER B CA 1
ATOM 3872 C C . SER B 1 166 ? -23.210 30.279 -14.621 1.00 51.94 146 SER B C 1
ATOM 3873 O O . SER B 1 166 ? -24.370 30.341 -14.197 1.00 62.08 146 SER B O 1
ATOM 3876 N N . SER B 1 167 ? -22.243 29.643 -13.966 1.00 45.03 147 SER B N 1
ATOM 3877 C CA . SER B 1 167 ? -22.355 28.857 -12.742 1.00 46.84 147 SER B CA 1
ATOM 3878 C C . SER B 1 167 ? -23.114 27.547 -12.953 1.00 51.15 147 SER B C 1
ATOM 3879 O O . SER B 1 167 ? -23.089 26.700 -12.063 1.00 46.28 147 SER B O 1
ATOM 3882 N N . ASP B 1 168 ? -23.765 27.335 -14.093 1.00 48.75 148 ASP B N 1
ATOM 3883 C CA . ASP B 1 168 ? -24.424 26.059 -14.335 1.00 50.12 148 ASP B CA 1
ATOM 3884 C C . ASP B 1 168 ? -23.387 24.971 -14.584 1.00 43.44 148 ASP B C 1
ATOM 3885 O O . ASP B 1 168 ? -22.336 25.220 -15.180 1.00 42.69 148 ASP B O 1
ATOM 3890 N N . VAL B 1 169 ? -23.676 23.764 -14.103 1.00 41.16 149 VAL B N 1
ATOM 3891 C CA . VAL B 1 169 ? -22.872 22.584 -14.402 1.00 41.67 149 VAL B CA 1
ATOM 3892 C C . VAL B 1 169 ? -23.677 21.721 -15.362 1.00 38.39 149 VAL B C 1
ATOM 3893 O O . VAL B 1 169 ? -24.793 21.295 -15.040 1.00 38.90 149 VAL B O 1
ATOM 3897 N N . LEU B 1 170 ? -23.124 21.486 -16.547 1.00 33.42 150 LEU B N 1
ATOM 3898 C CA . LEU B 1 170 ? -23.822 20.778 -17.607 1.00 36.62 150 LEU B CA 1
ATOM 3899 C C . LEU B 1 170 ? -23.314 19.347 -17.729 1.00 35.00 150 LEU B C 1
ATOM 3900 O O . LEU B 1 170 ? -22.136 19.064 -17.498 1.00 30.78 150 LEU B O 1
ATOM 3905 N N . VAL B 1 171 ? -24.219 18.447 -18.105 1.00 34.20 151 VAL B N 1
ATOM 3906 C CA . VAL B 1 171 ? -23.902 17.036 -18.302 1.00 33.83 151 VAL B CA 1
ATOM 3907 C C . VAL B 1 171 ? -24.336 16.654 -19.709 1.00 33.96 151 VAL B C 1
ATOM 3908 O O . VAL B 1 171 ? -25.504 16.841 -20.073 1.00 34.41 151 VAL B O 1
ATOM 3912 N N . PHE B 1 172 ? -23.403 16.122 -20.498 1.00 32.98 152 PHE B N 1
ATOM 3913 C CA . PHE B 1 172 ? -23.663 15.724 -21.875 1.00 36.01 152 PHE B CA 1
ATOM 3914 C C . PHE B 1 172 ? -23.391 14.237 -22.050 1.00 36.51 152 PHE B C 1
ATOM 3915 O O . PHE B 1 172 ? -22.362 13.730 -21.590 1.00 35.19 152 PHE B O 1
ATOM 3923 N N . ASP B 1 173 ? -24.315 13.546 -22.709 1.00 39.69 153 ASP B N 1
ATOM 3924 C CA . ASP B 1 173 ? -24.074 12.212 -23.256 1.00 37.19 153 ASP B CA 1
ATOM 3925 C C . ASP B 1 173 ? -23.857 12.416 -24.751 1.00 37.85 153 ASP B C 1
ATOM 3926 O O . ASP B 1 173 ? -24.817 12.557 -25.512 1.00 40.15 153 ASP B O 1
ATOM 3931 N N . TYR B 1 174 ? -22.588 12.441 -25.171 1.00 33.54 154 TYR B N 1
ATOM 3932 C CA . TYR B 1 174 ? -22.285 12.879 -26.529 1.00 39.26 154 TYR B CA 1
ATOM 3933 C C . TYR B 1 174 ? -22.827 11.925 -27.588 1.00 41.14 154 TYR B C 1
ATOM 3934 O O . TYR B 1 174 ? -22.966 12.329 -28.747 1.00 42.33 154 TYR B O 1
ATOM 3943 N N . THR B 1 175 ? -23.146 10.681 -27.218 1.00 37.96 155 THR B N 1
ATOM 3944 C CA . THR B 1 175 ? -23.843 9.791 -28.140 1.00 42.75 155 THR B CA 1
ATOM 3945 C C . THR B 1 175 ? -25.275 10.241 -28.401 1.00 47.45 155 THR B C 1
ATOM 3946 O O . THR B 1 175 ? -25.897 9.761 -29.356 1.00 41.88 155 THR B O 1
ATOM 3950 N N . LYS B 1 176 ? -25.812 11.137 -27.570 1.00 41.56 156 LYS B N 1
ATOM 3951 C CA . LYS B 1 176 ? -27.137 11.709 -27.767 1.00 38.03 156 LYS B CA 1
ATOM 3952 C C . LYS B 1 176 ? -27.080 13.059 -28.470 1.00 41.85 156 LYS B C 1
ATOM 3953 O O . LYS B 1 176 ? -28.005 13.867 -28.328 1.00 42.34 156 LYS B O 1
ATOM 3959 N N . HIS B 1 177 ? -26.012 13.321 -29.215 1.00 40.76 157 HIS B N 1
ATOM 3960 C CA . HIS B 1 177 ? -25.822 14.575 -29.924 1.00 43.86 157 HIS B CA 1
ATOM 3961 C C . HIS B 1 177 ? -25.209 14.282 -31.283 1.00 44.62 157 HIS B C 1
ATOM 3962 O O . HIS B 1 177 ? -24.462 13.308 -31.432 1.00 44.76 157 HIS B O 1
ATOM 3969 N N . PRO B 1 178 ? -25.508 15.100 -32.289 1.00 45.25 158 PRO B N 1
ATOM 3970 C CA . PRO B 1 178 ? -24.899 14.893 -33.606 1.00 47.16 158 PRO B CA 1
ATOM 3971 C C . PRO B 1 178 ? -23.404 15.161 -33.571 1.00 49.38 158 PRO B C 1
ATOM 3972 O O . PRO B 1 178 ? -22.910 15.958 -32.769 1.00 48.78 158 PRO B O 1
ATOM 3976 N N . SER B 1 179 ? -22.679 14.473 -34.456 1.00 53.03 159 SER B N 1
ATOM 3977 C CA . SER B 1 179 ? -21.240 14.694 -34.551 1.00 53.86 159 SER B CA 1
ATOM 3978 C C . SER B 1 179 ? -20.922 16.121 -34.978 1.00 50.36 159 SER B C 1
ATOM 3979 O O . SER B 1 179 ? -19.892 16.673 -34.576 1.00 46.88 159 SER B O 1
ATOM 3982 N N . LYS B 1 180 ? -21.793 16.734 -35.790 1.00 51.00 160 LYS B N 1
ATOM 3983 C CA . LYS B 1 180 ? -21.648 18.119 -36.211 1.00 53.16 160 LYS B CA 1
ATOM 3984 C C . LYS B 1 180 ? -22.651 19.004 -35.480 1.00 47.78 160 LYS B C 1
ATOM 3985 O O . LYS B 1 180 ? -23.823 18.633 -35.353 1.00 49.61 160 LYS B O 1
ATOM 3991 N N . PRO B 1 181 ? -22.228 20.169 -34.995 1.00 49.58 161 PRO B N 1
ATOM 3992 C CA . PRO B 1 181 ? -23.119 20.983 -34.161 1.00 51.06 161 PRO B CA 1
ATOM 3993 C C . PRO B 1 181 ? -24.233 21.630 -34.969 1.00 53.33 161 PRO B C 1
ATOM 3994 O O . PRO B 1 181 ? -24.082 21.943 -36.153 1.00 52.55 161 PRO B O 1
ATOM 3998 N N . ASP B 1 182 ? -25.366 21.822 -34.302 1.00 54.45 162 ASP B N 1
ATOM 3999 C CA . ASP B 1 182 ? -26.507 22.519 -34.881 1.00 58.05 162 ASP B CA 1
ATOM 4000 C C . ASP B 1 182 ? -26.099 23.957 -35.190 1.00 62.19 162 ASP B C 1
ATOM 4001 O O . ASP B 1 182 ? -25.620 24.666 -34.288 1.00 53.82 162 ASP B O 1
ATOM 4006 N N . PRO B 1 183 ? -26.243 24.418 -36.436 1.00 73.27 163 PRO B N 1
ATOM 4007 C CA . PRO B 1 183 ? -25.799 25.782 -36.775 1.00 68.81 163 PRO B CA 1
ATOM 4008 C C . PRO B 1 183 ? -26.489 26.883 -35.984 1.00 68.70 163 PRO B C 1
ATOM 4009 O O . PRO B 1 183 ? -25.941 27.990 -35.895 1.00 69.72 163 PRO B O 1
ATOM 4013 N N . SER B 1 184 ? -27.666 26.628 -35.405 1.00 64.91 164 SER B N 1
ATOM 4014 C CA . SER B 1 184 ? -28.317 27.652 -34.593 1.00 60.54 164 SER B CA 1
ATOM 4015 C C . SER B 1 184 ? -27.527 27.973 -33.332 1.00 60.96 164 SER B C 1
ATOM 4016 O O . SER B 1 184 ? -27.704 29.055 -32.764 1.00 61.98 164 SER B O 1
ATOM 4019 N N . GLY B 1 185 ? -26.672 27.058 -32.881 1.00 60.29 165 GLY B N 1
ATOM 4020 C CA . GLY B 1 185 ? -25.799 27.305 -31.755 1.00 56.56 165 GLY B CA 1
ATOM 4021 C C . GLY B 1 185 ? -26.411 27.089 -30.390 1.00 54.88 165 GLY B C 1
ATOM 4022 O O . GLY B 1 185 ? -25.709 27.259 -29.384 1.00 48.33 165 GLY B O 1
ATOM 4023 N N . GLU B 1 186 ? -27.687 26.721 -30.312 1.00 53.41 166 GLU B N 1
ATOM 4024 C CA . GLU B 1 186 ? -28.310 26.528 -29.011 1.00 57.35 166 GLU B CA 1
ATOM 4025 C C . GLU B 1 186 ? -27.749 25.281 -28.338 1.00 49.79 166 GLU B C 1
ATOM 4026 O O . GLU B 1 186 ? -27.411 24.293 -28.995 1.00 46.56 166 GLU B O 1
ATOM 4032 N N . CYS B 1 187 ? -27.621 25.348 -27.018 1.00 47.87 167 CYS B N 1
ATOM 4033 C CA . CYS B 1 187 ? -27.021 24.284 -26.228 1.00 42.43 167 CYS B CA 1
ATOM 4034 C C . CYS B 1 187 ? -28.133 23.521 -25.521 1.00 45.23 167 CYS B C 1
ATOM 4035 O O . CYS B 1 187 ? -28.938 24.119 -24.798 1.00 49.95 167 CYS B O 1
ATOM 4038 N N . ASN B 1 188 ? -28.188 22.207 -25.745 1.00 42.93 168 ASN B N 1
ATOM 4039 C CA . ASN B 1 188 ? -29.203 21.334 -25.159 1.00 43.32 168 ASN B CA 1
ATOM 4040 C C . ASN B 1 188 ? -28.498 20.294 -24.296 1.00 44.28 168 ASN B C 1
ATOM 4041 O O . ASN B 1 188 ? -28.265 19.157 -24.737 1.00 41.49 168 ASN B O 1
ATOM 4046 N N . PRO B 1 189 ? -28.139 20.647 -23.063 1.00 43.12 169 PRO B N 1
ATOM 4047 C CA . PRO B 1 189 ? -27.494 19.667 -22.183 1.00 38.95 169 PRO B CA 1
ATOM 4048 C C . PRO B 1 189 ? -28.493 18.631 -21.694 1.00 40.47 169 PRO B C 1
ATOM 4049 O O . PRO B 1 189 ? -29.663 18.933 -21.449 1.00 44.01 169 PRO B O 1
ATOM 4053 N N . ASP B 1 190 ? -28.017 17.393 -21.558 1.00 40.18 170 ASP B N 1
ATOM 4054 C CA . ASP B 1 190 ? -28.881 16.330 -21.062 1.00 39.99 170 ASP B CA 1
ATOM 4055 C C . ASP B 1 190 ? -29.280 16.564 -19.610 1.00 41.40 170 ASP B C 1
ATOM 4056 O O . ASP B 1 190 ? -30.354 16.123 -19.184 1.00 43.21 170 ASP B O 1
ATOM 4061 N N . LEU B 1 191 ? -28.446 17.263 -18.845 1.00 39.90 171 LEU B N 1
ATOM 4062 C CA . LEU B 1 191 ? -28.768 17.623 -17.474 1.00 43.95 171 LEU B CA 1
ATOM 4063 C C . LEU B 1 191 ? -28.227 19.014 -17.179 1.00 39.17 171 LEU B C 1
ATOM 4064 O O . LEU B 1 191 ? -27.211 19.433 -17.739 1.00 35.55 171 LEU B O 1
ATOM 4069 N N . ARG B 1 192 ? -28.917 19.724 -16.292 1.00 40.49 172 ARG B N 1
ATOM 4070 C CA . ARG B 1 192 ? -28.483 21.030 -15.805 1.00 40.45 172 ARG B CA 1
ATOM 4071 C C . ARG B 1 192 ? -28.355 20.941 -14.291 1.00 40.72 172 ARG B C 1
ATOM 4072 O O . ARG B 1 192 ? -29.363 20.837 -13.584 1.00 42.14 172 ARG B O 1
ATOM 4080 N N . LEU B 1 193 ? -27.120 20.971 -13.796 1.00 37.97 173 LEU B N 1
ATOM 4081 C CA . LEU B 1 193 ? -26.852 20.803 -12.374 1.00 40.11 173 LEU B CA 1
ATOM 4082 C C . LEU B 1 193 ? -26.756 22.172 -11.710 1.00 44.21 173 LEU B C 1
ATOM 4083 O O . LEU B 1 193 ? -25.854 22.958 -12.022 1.00 46.95 173 LEU B O 1
ATOM 4088 N N . ARG B 1 194 ? -27.682 22.450 -10.797 1.00 44.84 174 ARG B N 1
ATOM 4089 C CA . ARG B 1 194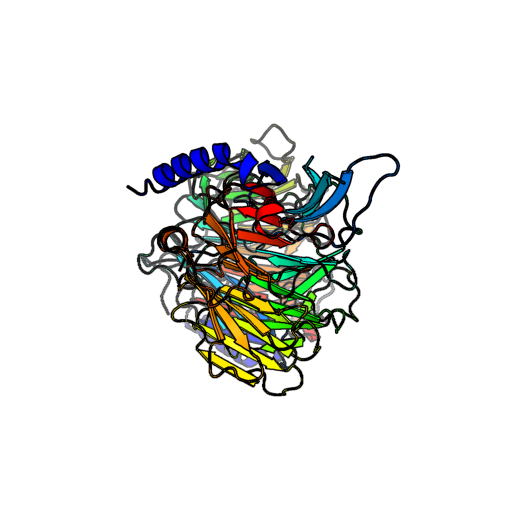 ? -27.785 23.742 -10.137 1.00 42.08 174 ARG B CA 1
ATOM 4090 C C . ARG B 1 194 ? -27.306 23.649 -8.694 1.00 44.03 174 ARG B C 1
ATOM 4091 O O . ARG B 1 194 ? -27.263 22.572 -8.094 1.00 45.54 174 ARG B O 1
ATOM 4099 N N . GLY B 1 195 ? -26.949 24.806 -8.141 1.00 45.38 175 GLY B N 1
ATOM 4100 C CA . GLY B 1 195 ? -26.477 24.880 -6.773 1.00 43.83 175 GLY B CA 1
ATOM 4101 C C . GLY B 1 195 ? -25.422 25.947 -6.570 1.00 44.88 175 GLY B C 1
ATOM 4102 O O . GLY B 1 195 ? -25.241 26.448 -5.457 1.00 46.84 175 GLY B O 1
ATOM 4103 N N . HIS B 1 196 ? -24.724 26.305 -7.641 1.00 45.87 176 HIS B N 1
ATOM 4104 C CA . HIS B 1 196 ? -23.658 27.292 -7.573 1.00 46.54 176 HIS B CA 1
ATOM 4105 C C . HIS B 1 196 ? -24.182 28.687 -7.906 1.00 47.38 176 HIS B C 1
ATOM 4106 O O . HIS B 1 196 ? -25.218 28.856 -8.554 1.00 40.89 176 HIS B O 1
ATOM 4113 N N . GLN B 1 197 ? -23.443 29.696 -7.439 1.00 42.28 177 GLN B N 1
ATOM 4114 C CA . GLN B 1 197 ? -23.728 31.087 -7.755 1.00 45.35 177 GLN B CA 1
ATOM 4115 C C . GLN B 1 197 ? -22.707 31.711 -8.693 1.00 45.00 177 GLN B C 1
ATOM 4116 O O . GLN B 1 197 ? -22.966 32.792 -9.231 1.00 47.90 177 GLN B O 1
ATOM 4122 N N . LYS B 1 198 ? -21.560 31.066 -8.894 1.00 44.90 178 LYS B N 1
ATOM 4123 C CA . LYS B 1 198 ? -20.502 31.588 -9.743 1.00 42.38 178 LYS B CA 1
ATOM 4124 C C . LYS B 1 198 ? -19.853 30.436 -10.495 1.00 43.84 178 LYS B C 1
ATOM 4125 O O . LYS B 1 198 ? -19.993 29.267 -10.127 1.00 42.93 178 LYS B O 1
ATOM 4131 N N . GLU B 1 199 ? -19.135 30.785 -11.559 1.00 43.14 179 GLU B N 1
ATOM 4132 C CA . GLU B 1 199 ? -18.392 29.801 -12.328 1.00 40.56 179 GLU B CA 1
ATOM 4133 C C . GLU B 1 199 ? -17.281 29.188 -11.477 1.00 39.09 179 GLU B C 1
ATOM 4134 O O . GLU B 1 199 ? -16.934 29.680 -10.399 1.00 37.79 179 GLU B O 1
ATOM 4140 N N . GLY B 1 200 ? -16.714 28.100 -11.982 1.00 38.91 180 GLY B N 1
ATOM 4141 C CA . GLY B 1 200 ? -15.664 27.415 -11.267 1.00 35.34 180 GLY B CA 1
ATOM 4142 C C . GLY B 1 200 ? -14.833 26.562 -12.197 1.00 36.51 180 GLY B C 1
ATOM 4143 O O . GLY B 1 200 ? -15.033 26.555 -13.414 1.00 34.83 180 GLY B O 1
ATOM 4144 N N . TYR B 1 201 ? -13.893 25.829 -11.600 1.00 34.06 181 TYR B N 1
ATOM 4145 C CA . TYR B 1 201 ? -12.996 24.976 -12.374 1.00 34.06 181 TYR B CA 1
ATOM 4146 C C . TYR B 1 201 ? -12.789 23.588 -11.794 1.00 33.37 181 TYR B C 1
ATOM 4147 O O . TYR B 1 201 ? -12.306 22.714 -12.522 1.00 41.04 181 TYR B O 1
ATOM 4156 N N . GLY B 1 202 ? -13.129 23.337 -10.532 1.00 34.21 182 GLY B N 1
ATOM 4157 C CA . GLY B 1 202 ? -12.994 22.001 -9.974 1.00 34.15 182 GLY B CA 1
ATOM 4158 C C . GLY B 1 202 ? -14.142 21.114 -10.415 1.00 32.89 182 GLY B C 1
ATOM 4159 O O . GLY B 1 202 ? -15.311 21.509 -10.347 1.00 31.53 182 GLY B O 1
ATOM 4160 N N . LEU B 1 203 ? -13.809 19.907 -10.869 1.00 30.45 183 LEU B N 1
ATOM 4161 C CA . LEU B 1 203 ? -14.809 18.969 -11.378 1.00 32.89 183 LEU B CA 1
ATOM 4162 C C . LEU B 1 203 ? -14.263 17.560 -11.220 1.00 32.37 183 LEU B C 1
ATOM 4163 O O . LEU B 1 203 ? -13.180 17.259 -11.732 1.00 34.70 183 LEU B O 1
ATOM 4168 N N . SER B 1 204 ? -15.003 16.696 -10.526 1.00 28.76 184 SER B N 1
ATOM 4169 C CA . SER B 1 204 ? -14.502 15.360 -10.213 1.00 33.44 184 SER B CA 1
ATOM 4170 C C . SER B 1 204 ? -15.653 14.373 -10.103 1.00 31.37 184 SER B C 1
ATOM 4171 O O . SER B 1 204 ? -16.563 14.564 -9.291 1.00 30.01 184 SER B O 1
ATOM 4174 N N . TRP B 1 205 ? -15.594 13.312 -10.903 1.00 31.63 185 TRP B N 1
ATOM 4175 C CA . TRP B 1 205 ? -16.534 12.205 -10.800 1.00 34.50 185 TRP B CA 1
ATOM 4176 C C . TRP B 1 205 ? -16.039 11.206 -9.764 1.00 32.73 185 TRP B C 1
ATOM 4177 O O . TRP B 1 205 ? -14.842 10.910 -9.695 1.00 31.44 185 TRP B O 1
ATOM 4188 N N . ASN B 1 206 ? -16.960 10.680 -8.970 1.00 31.93 186 ASN B N 1
ATOM 4189 C CA . ASN B 1 206 ? -16.599 9.649 -8.003 1.00 34.78 186 ASN B CA 1
ATOM 4190 C C . ASN B 1 206 ? -16.316 8.346 -8.740 1.00 37.90 186 ASN B C 1
ATOM 4191 O O . ASN B 1 206 ? -17.227 7.788 -9.367 1.00 33.64 186 ASN B O 1
ATOM 4196 N N . PRO B 1 207 ? -15.084 7.832 -8.704 1.00 37.48 187 PRO B N 1
ATOM 4197 C CA . PRO B 1 207 ? -14.760 6.613 -9.453 1.00 36.39 187 PRO B CA 1
ATOM 4198 C C . PRO B 1 207 ? -15.256 5.330 -8.805 1.00 39.17 187 PRO B C 1
ATOM 4199 O O . PRO B 1 207 ? -15.095 4.256 -9.397 1.00 41.07 187 PRO B O 1
ATOM 4203 N N . ASN B 1 208 ? -15.855 5.405 -7.616 1.00 39.10 188 ASN B N 1
ATOM 4204 C CA . ASN B 1 208 ? -16.400 4.237 -6.943 1.00 39.63 188 ASN B CA 1
ATOM 4205 C C . ASN B 1 208 ? -17.887 4.353 -6.653 1.00 41.07 188 ASN B C 1
ATOM 4206 O O . ASN B 1 208 ? -18.479 3.390 -6.152 1.00 42.97 188 ASN B O 1
ATOM 4211 N N . LEU B 1 209 ? -18.499 5.501 -6.937 1.00 38.03 189 LEU B N 1
ATOM 4212 C CA . LEU B 1 20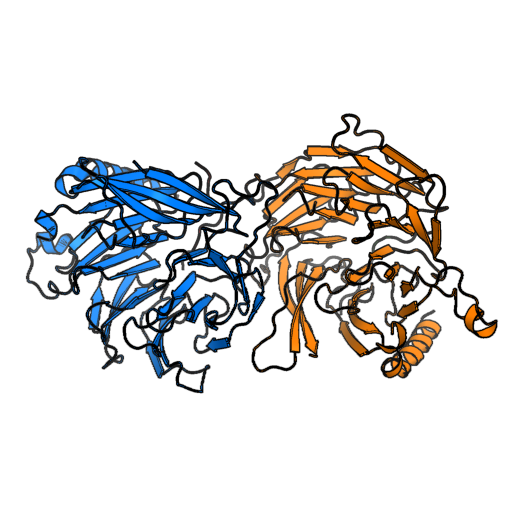9 ? -19.943 5.694 -6.827 1.00 38.92 189 LEU B CA 1
ATOM 4213 C C . LEU B 1 209 ? -20.392 6.336 -8.134 1.00 39.87 189 LEU B C 1
ATOM 4214 O O . LEU B 1 209 ? -20.191 7.537 -8.342 1.00 36.82 189 LEU B O 1
ATOM 4219 N N . SER B 1 210 ? -20.992 5.532 -9.008 1.00 39.91 190 SER B N 1
ATOM 4220 C CA . SER B 1 210 ? -21.349 5.995 -10.342 1.00 40.52 190 SER B CA 1
ATOM 4221 C C . SER B 1 210 ? -22.347 7.145 -10.275 1.00 35.27 190 SER B C 1
ATOM 4222 O O . SER B 1 210 ? -23.391 7.043 -9.625 1.00 36.65 190 SER B O 1
ATOM 4225 N N . GLY B 1 211 ? -22.017 8.245 -10.950 1.00 36.03 191 GLY B N 1
ATOM 4226 C CA . GLY B 1 211 ? -22.910 9.379 -11.058 1.00 37.11 191 GLY B CA 1
ATOM 4227 C C . GLY B 1 211 ? -22.753 10.443 -9.994 1.00 35.74 191 GLY B C 1
ATOM 4228 O O . GLY B 1 211 ? -23.475 11.448 -10.037 1.00 38.04 191 GLY B O 1
ATOM 4229 N N . HIS B 1 212 ? -21.839 10.263 -9.046 1.00 32.73 192 HIS B N 1
ATOM 4230 C CA . HIS B 1 212 ? -21.622 11.236 -7.980 1.00 35.54 192 HIS B CA 1
ATOM 4231 C C . HIS B 1 212 ? -20.585 12.249 -8.453 1.00 34.84 192 HIS B C 1
ATOM 4232 O O . HIS B 1 212 ? -19.401 11.922 -8.584 1.00 36.41 192 HIS B O 1
ATOM 4239 N N . LEU B 1 213 ? -21.032 13.473 -8.716 1.00 33.98 193 LEU B N 1
ATOM 4240 C CA . LEU B 1 213 ? -20.189 14.512 -9.285 1.00 33.67 193 LEU B CA 1
ATOM 4241 C C . LEU B 1 213 ? -19.956 15.622 -8.270 1.00 36.14 193 LEU B C 1
ATOM 4242 O O . LEU B 1 213 ? -20.891 16.074 -7.601 1.00 35.24 193 LEU B O 1
ATOM 4247 N N . LEU B 1 214 ? -18.704 16.055 -8.165 1.00 33.66 194 LEU B N 1
ATOM 4248 C CA . LEU B 1 214 ? -18.315 17.179 -7.331 1.00 31.48 194 LEU B CA 1
ATOM 4249 C C . LEU B 1 214 ? -17.899 18.352 -8.207 1.00 33.72 194 LEU B C 1
ATOM 4250 O O . LEU B 1 214 ? -17.379 18.168 -9.311 1.00 34.73 194 LEU B O 1
ATOM 4255 N N . SER B 1 215 ? -18.120 19.560 -7.693 1.00 29.35 195 SER B N 1
ATOM 4256 C CA . SER B 1 215 ? -17.792 20.779 -8.419 1.00 34.43 195 SER B CA 1
ATOM 4257 C C . SER B 1 215 ? -17.351 21.850 -7.434 1.00 35.64 195 SER B C 1
ATOM 4258 O O . SER B 1 215 ? -18.003 22.056 -6.407 1.00 33.90 195 SER B O 1
ATOM 4261 N N . ALA B 1 216 ? -16.242 22.514 -7.744 1.00 32.14 196 ALA B N 1
ATOM 4262 C CA . ALA B 1 216 ? -15.783 23.682 -7.008 1.00 35.34 196 ALA B CA 1
ATOM 4263 C C . ALA B 1 216 ? -16.058 24.940 -7.825 1.00 35.74 196 ALA B C 1
ATOM 4264 O O . ALA B 1 216 ? -16.028 24.913 -9.057 1.00 35.54 196 ALA B O 1
ATOM 4266 N N . SER B 1 217 ? -16.326 26.048 -7.130 1.00 36.00 197 SER B N 1
ATOM 4267 C CA . SER B 1 217 ? -16.739 27.280 -7.794 1.00 38.09 197 SER B CA 1
ATOM 4268 C C . SER B 1 217 ? -16.123 28.494 -7.113 1.00 36.88 197 SER B C 1
ATOM 4269 O O . SER B 1 217 ? -15.512 28.401 -6.045 1.00 37.29 197 SER B O 1
ATOM 4272 N N . ASP B 1 218 ? -16.305 29.651 -7.750 1.00 40.70 198 ASP B N 1
ATOM 4273 C CA . ASP B 1 218 ? -15.828 30.921 -7.216 1.00 40.51 198 ASP B CA 1
ATOM 4274 C C . ASP B 1 218 ? -16.703 31.460 -6.091 1.00 37.37 198 ASP B C 1
ATOM 4275 O O . ASP B 1 218 ? -16.324 32.448 -5.455 1.00 41.40 198 ASP B O 1
ATOM 4280 N N . ASP B 1 219 ? -17.853 30.840 -5.832 1.00 41.85 199 ASP B N 1
ATOM 4281 C CA . ASP B 1 219 ? -18.761 31.246 -4.766 1.00 40.41 199 ASP B CA 1
ATOM 4282 C C . ASP B 1 219 ? -18.369 30.685 -3.403 1.00 41.83 199 ASP B C 1
ATOM 4283 O O . ASP B 1 219 ? -19.186 30.735 -2.476 1.00 42.91 199 ASP B O 1
ATOM 4288 N N . HIS B 1 220 ? -17.159 30.137 -3.284 1.00 39.15 200 HIS B N 1
ATOM 4289 C CA . HIS B 1 220 ? -16.582 29.568 -2.067 1.00 40.12 200 HIS B CA 1
ATOM 4290 C C . HIS B 1 220 ? -17.211 28.240 -1.661 1.00 40.89 200 HIS B C 1
ATOM 4291 O O . HIS B 1 220 ? -16.965 27.771 -0.542 1.00 40.36 200 HIS B O 1
ATOM 4298 N N . THR B 1 221 ? -18.001 27.608 -2.527 1.00 38.84 201 THR B N 1
ATOM 4299 C CA . THR B 1 221 ? -18.722 26.396 -2.164 1.00 40.03 201 THR B CA 1
ATOM 4300 C C . THR B 1 221 ? -18.337 25.235 -3.071 1.00 40.38 201 THR B C 1
ATOM 4301 O O . THR B 1 221 ? -17.880 25.420 -4.203 1.00 39.72 201 THR B O 1
ATOM 4305 N N . ILE B 1 222 ? -18.541 24.026 -2.552 1.00 39.68 202 ILE B N 1
ATOM 4306 C CA . ILE B 1 222 ? -18.416 22.791 -3.319 1.00 37.49 202 ILE B CA 1
ATOM 4307 C C . ILE B 1 222 ? -19.790 22.140 -3.382 1.00 36.00 202 ILE B C 1
ATOM 4308 O O . ILE B 1 222 ? -20.448 21.970 -2.349 1.00 39.58 202 ILE B O 1
ATOM 4313 N N . CYS B 1 223 ? -20.221 21.784 -4.587 1.00 33.42 203 CYS B N 1
ATOM 4314 C CA . CYS B 1 223 ? -21.523 21.172 -4.805 1.00 36.72 203 CYS B CA 1
ATOM 4315 C C . CYS B 1 223 ? -21.370 19.705 -5.180 1.00 38.18 203 CYS B C 1
ATOM 4316 O O . CYS B 1 223 ? -20.415 19.311 -5.855 1.00 36.31 203 CYS B O 1
ATOM 4319 N N . LEU B 1 224 ? -22.338 18.901 -4.745 1.00 41.12 204 LEU B N 1
ATOM 4320 C CA . LEU B 1 224 ? -22.343 17.467 -4.995 1.00 38.02 204 LEU B CA 1
ATOM 4321 C C . LEU B 1 224 ? -23.686 17.067 -5.586 1.00 40.98 204 LEU B C 1
ATOM 4322 O O . LEU B 1 224 ? -24.737 17.448 -5.060 1.00 42.96 204 LEU B O 1
ATOM 4327 N N . TRP B 1 225 ? -23.649 16.308 -6.680 1.00 36.50 205 TRP B N 1
ATOM 4328 C CA . TRP B 1 225 ? -24.848 15.779 -7.311 1.00 40.70 205 TRP B CA 1
ATOM 4329 C C . TRP B 1 225 ? -24.723 14.272 -7.474 1.00 38.32 205 TRP B C 1
ATOM 4330 O O . TRP B 1 225 ? -23.627 13.742 -7.678 1.00 35.34 205 TRP B O 1
ATOM 4341 N N . ASP B 1 226 ? -25.861 13.588 -7.390 1.00 36.28 206 ASP B N 1
ATOM 4342 C CA . ASP B 1 226 ? -25.960 12.168 -7.727 1.00 41.95 206 ASP B CA 1
ATOM 4343 C C . ASP B 1 226 ? -26.937 12.049 -8.892 1.00 39.95 206 ASP B C 1
ATOM 4344 O O . ASP B 1 226 ? -28.156 12.119 -8.700 1.00 39.95 206 ASP B O 1
ATOM 4349 N N . ILE B 1 227 ? -26.400 11.869 -10.094 1.00 36.24 207 ILE B N 1
ATOM 4350 C CA . ILE B 1 227 ? -27.206 11.800 -11.305 1.00 42.50 207 ILE B CA 1
ATOM 4351 C C . ILE B 1 227 ? -27.391 10.356 -11.776 1.00 42.56 207 ILE B C 1
ATOM 4352 O O . ILE B 1 227 ? -27.746 10.124 -12.929 1.00 43.66 207 ILE B O 1
ATOM 4357 N N . SER B 1 228 ? -27.167 9.380 -10.893 1.00 44.42 208 SER B N 1
ATOM 4358 C CA . SER B 1 228 ? -27.214 7.980 -11.306 1.00 42.67 208 SER B CA 1
ATOM 4359 C C . SER B 1 228 ? -28.629 7.550 -11.675 1.00 47.33 208 SER B C 1
ATOM 4360 O O . SER B 1 228 ? -28.823 6.813 -12.649 1.00 48.32 208 SER B O 1
ATOM 4363 N N . ALA B 1 229 ? -29.627 7.996 -10.913 1.00 46.33 209 ALA B N 1
ATOM 4364 C CA . ALA B 1 229 ? -31.017 7.617 -11.133 1.00 45.69 209 ALA B CA 1
ATOM 4365 C C . ALA B 1 229 ? -31.867 8.792 -11.608 1.00 49.39 209 ALA B C 1
ATOM 4366 O O . ALA B 1 229 ? -33.079 8.822 -11.380 1.00 50.45 209 ALA B O 1
ATOM 4368 N N . VAL B 1 230 ? -31.252 9.761 -12.270 1.00 47.65 210 VAL B N 1
ATOM 4369 C CA . VAL B 1 230 ? -31.941 10.955 -12.747 1.00 49.84 210 VAL B CA 1
ATOM 4370 C C . VAL B 1 230 ? -32.167 10.819 -14.254 1.00 49.60 210 VAL B C 1
ATOM 4371 O O . VAL B 1 230 ? -31.194 10.603 -14.989 1.00 45.91 210 VAL B O 1
ATOM 4375 N N . PRO B 1 231 ? -33.402 10.937 -14.734 1.00 49.36 211 PRO B N 1
ATOM 4376 C CA . PRO B 1 231 ? -33.635 10.897 -16.188 1.00 51.38 211 PRO B CA 1
ATOM 4377 C C . PRO B 1 231 ? -33.000 12.099 -16.873 1.00 52.73 211 PRO B C 1
ATOM 4378 O O . PRO B 1 231 ? -33.235 13.248 -16.489 1.00 52.95 211 PRO B O 1
ATOM 4382 N N . LYS B 1 232 ? -32.188 11.825 -17.895 1.00 52.12 212 LYS B N 1
ATOM 4383 C CA . LYS B 1 232 ? -31.507 12.874 -18.656 1.00 48.85 212 LYS B CA 1
ATOM 4384 C C . LYS B 1 232 ? -32.480 13.432 -19.689 1.00 52.57 212 LYS B C 1
ATOM 4385 O O . LYS B 1 232 ? -32.471 13.071 -20.869 1.00 56.37 212 LYS B O 1
ATOM 4391 N N . GLU B 1 233 ? -33.343 14.337 -19.225 1.00 54.85 213 GLU B N 1
ATOM 4392 C CA . GLU B 1 233 ? -34.345 14.973 -20.073 1.00 55.89 213 GLU B CA 1
ATOM 4393 C C . GLU B 1 233 ? -34.137 16.481 -20.170 1.00 54.82 213 GLU B C 1
ATOM 4394 O O . GLU B 1 233 ? -35.085 17.218 -20.454 1.00 56.34 213 GLU B O 1
ATOM 4400 N N . GLY B 1 234 ? -32.912 16.953 -19.941 1.00 56.66 214 GLY B N 1
ATOM 4401 C CA . GLY B 1 234 ? -32.616 18.370 -20.011 1.00 51.67 214 GLY B CA 1
ATOM 4402 C C . GLY B 1 234 ? -33.113 19.192 -18.845 1.00 53.94 214 GLY B C 1
ATOM 4403 O O . GLY B 1 234 ? -32.983 20.419 -18.873 1.00 52.63 214 GLY B O 1
ATOM 4404 N N . LYS B 1 235 ? -33.672 18.560 -17.817 1.00 57.33 215 LYS B N 1
ATOM 4405 C CA . LYS B 1 235 ? -34.228 19.289 -16.689 1.00 59.06 215 LYS B CA 1
ATOM 4406 C C . LYS B 1 235 ? -33.119 19.712 -15.725 1.00 57.97 215 LYS B C 1
ATOM 4407 O O . LYS B 1 235 ? -31.931 19.455 -15.941 1.00 53.73 215 LYS B O 1
ATOM 4413 N N . VAL B 1 236 ? -33.520 20.371 -14.641 1.00 54.47 216 VAL B N 1
ATOM 4414 C CA . VAL B 1 236 ? -32.599 20.913 -13.649 1.00 49.40 216 VAL B CA 1
ATOM 4415 C C . VAL B 1 236 ? -32.520 19.947 -12.474 1.00 49.97 216 VAL B C 1
ATOM 4416 O O . VAL B 1 236 ? -33.550 19.459 -11.992 1.00 51.70 216 VAL B O 1
ATOM 4420 N N . VAL B 1 237 ? -31.302 19.669 -12.016 1.00 46.84 217 VAL B N 1
ATOM 4421 C CA . VAL B 1 237 ? -31.064 18.839 -10.840 1.00 47.54 217 VAL B CA 1
ATOM 4422 C C . VAL B 1 237 ? -30.436 19.714 -9.764 1.00 47.95 217 VAL B C 1
ATOM 4423 O O . VAL B 1 237 ? -29.378 20.317 -9.985 1.00 46.04 217 VAL B O 1
ATOM 4427 N N . ASP B 1 238 ? -31.082 19.782 -8.605 1.00 46.86 218 ASP B N 1
ATOM 4428 C CA . ASP B 1 238 ? -30.546 20.549 -7.494 1.00 48.32 218 ASP B CA 1
ATOM 4429 C C . ASP B 1 238 ? -29.443 19.767 -6.785 1.00 48.53 218 ASP B C 1
ATOM 4430 O O . ASP B 1 238 ? -29.373 18.536 -6.849 1.00 46.09 218 ASP B O 1
ATOM 4435 N N . ALA B 1 239 ? -28.572 20.505 -6.102 1.00 50.80 219 ALA B N 1
ATOM 4436 C CA . ALA B 1 239 ? -27.443 19.891 -5.419 1.00 44.08 219 ALA B CA 1
ATOM 4437 C C . ALA B 1 239 ? -27.916 19.036 -4.253 1.00 45.19 219 ALA B C 1
ATOM 4438 O O . ALA B 1 239 ? -28.787 19.437 -3.476 1.00 47.21 219 ALA B O 1
ATOM 4440 N N . LYS B 1 240 ? -27.337 17.840 -4.139 1.00 44.52 220 LYS B N 1
ATOM 4441 C CA . LYS B 1 240 ? -27.630 16.989 -2.993 1.00 47.21 220 LYS B CA 1
ATOM 4442 C C . LYS B 1 240 ? -26.986 17.540 -1.726 1.00 46.98 220 LYS B C 1
ATOM 4443 O O . LYS B 1 240 ? -27.582 17.487 -0.643 1.00 43.20 220 LYS B O 1
ATOM 4449 N N . THR B 1 241 ? -25.778 18.085 -1.845 1.00 43.90 221 THR B N 1
ATOM 4450 C CA . THR B 1 241 ? -25.046 18.605 -0.702 1.00 43.39 221 THR B CA 1
ATOM 4451 C C . THR B 1 241 ? -24.157 19.750 -1.164 1.00 42.67 221 THR B C 1
ATOM 4452 O O . THR B 1 241 ? -23.537 19.672 -2.228 1.00 44.71 221 THR B O 1
ATOM 4456 N N . ILE B 1 242 ? -24.109 20.812 -0.366 1.00 41.76 222 ILE B N 1
ATOM 4457 C CA . ILE B 1 242 ? -23.252 21.962 -0.627 1.00 43.19 222 ILE B CA 1
ATOM 4458 C C . ILE B 1 242 ? -22.320 22.127 0.565 1.00 42.52 222 ILE B C 1
ATOM 4459 O O . ILE B 1 242 ? -22.777 22.377 1.687 1.00 44.57 222 ILE B O 1
ATOM 4464 N N . PHE B 1 243 ? -21.020 21.974 0.325 1.00 39.63 223 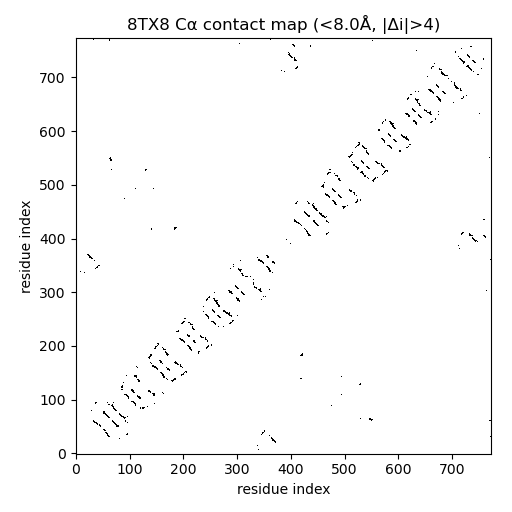PHE B N 1
ATOM 4465 C CA . PHE B 1 243 ? -20.013 22.135 1.365 1.00 42.36 223 PHE B CA 1
ATOM 4466 C C . PHE B 1 243 ? -19.513 23.575 1.361 1.00 45.25 223 PHE B C 1
ATOM 4467 O O . PHE B 1 243 ? -19.176 24.117 0.303 1.00 47.74 223 PHE B O 1
ATOM 4475 N N . THR B 1 244 ? -19.472 24.193 2.544 1.00 44.47 224 THR B N 1
ATOM 4476 C CA . THR B 1 244 ? -19.198 25.622 2.661 1.00 46.43 224 THR B CA 1
ATOM 4477 C C . THR B 1 244 ? -18.060 25.904 3.636 1.00 46.64 224 THR B C 1
ATOM 4478 O O . THR B 1 244 ? -18.065 26.930 4.320 1.00 45.53 224 THR B O 1
ATOM 4482 N N . GLY B 1 245 ? -17.070 25.013 3.705 1.00 44.08 225 GLY B N 1
ATOM 4483 C CA . GLY B 1 245 ? -15.986 25.209 4.654 1.00 45.74 225 GLY B CA 1
ATOM 4484 C C . GLY B 1 245 ? -15.023 26.309 4.248 1.00 41.92 225 GLY B C 1
ATOM 4485 O O . GLY B 1 245 ? -14.487 27.020 5.101 1.00 42.89 225 GLY B O 1
ATOM 4486 N N . HIS B 1 246 ? -14.782 26.459 2.948 1.00 41.79 226 HIS B N 1
ATOM 4487 C CA . HIS B 1 246 ? -13.823 27.445 2.476 1.00 41.59 226 HIS B CA 1
ATOM 4488 C C . HIS B 1 246 ? -14.361 28.863 2.668 1.00 39.94 226 HIS B C 1
ATOM 4489 O O . HIS B 1 246 ? -15.571 29.094 2.741 1.00 40.76 226 HIS B O 1
ATOM 4496 N N . THR B 1 247 ? -13.434 29.822 2.757 1.00 39.77 227 THR B N 1
ATOM 4497 C CA . THR B 1 247 ? -13.771 31.239 2.868 1.00 40.99 227 THR B CA 1
ATOM 4498 C C . THR B 1 247 ? -13.282 32.037 1.664 1.00 40.60 227 THR B C 1
ATOM 4499 O O . THR B 1 247 ? -13.197 33.269 1.732 1.00 42.63 227 THR B O 1
ATOM 4503 N N . ALA B 1 248 ? -12.949 31.361 0.569 1.00 37.56 228 ALA B N 1
ATOM 4504 C CA . ALA B 1 248 ? -12.463 32.012 -0.637 1.00 39.23 228 ALA B CA 1
ATOM 4505 C C . ALA B 1 248 ? -12.788 31.120 -1.827 1.00 42.36 228 ALA B C 1
ATOM 4506 O O . ALA B 1 248 ? -13.375 30.044 -1.679 1.00 42.23 228 ALA B O 1
ATOM 4508 N N . VAL B 1 249 ? -12.401 31.584 -3.017 1.00 37.78 229 VAL B N 1
ATOM 4509 C CA . VAL B 1 249 ? -12.682 30.858 -4.250 1.00 38.62 229 VAL B CA 1
ATOM 4510 C C . VAL B 1 249 ? -12.088 29.459 -4.156 1.00 36.45 229 VAL B C 1
ATOM 4511 O O . VAL B 1 249 ? -10.888 29.295 -3.904 1.00 34.68 229 VAL B O 1
ATOM 4515 N N . VAL B 1 250 ? -12.927 28.444 -4.343 1.00 36.01 230 VAL B N 1
ATOM 4516 C CA . VAL B 1 250 ? -12.464 27.059 -4.374 1.00 34.96 230 VAL B CA 1
ATOM 4517 C C . VAL B 1 250 ? -11.998 26.760 -5.795 1.00 34.52 230 VAL B C 1
ATOM 4518 O O . VAL B 1 250 ? -12.799 26.745 -6.732 1.00 35.45 230 VAL B O 1
ATOM 4522 N N . GLU B 1 251 ? -10.698 26.525 -5.960 1.00 33.54 231 GLU B N 1
ATOM 4523 C CA . GLU B 1 251 ? -10.140 26.381 -7.298 1.00 32.21 231 GLU B CA 1
ATOM 4524 C C . GLU B 1 251 ? -10.255 24.960 -7.830 1.00 36.49 231 GLU B C 1
ATOM 4525 O O . GLU B 1 251 ? -10.449 24.772 -9.036 1.00 37.57 231 GLU B O 1
ATOM 4531 N N . ASP B 1 252 ? -10.140 23.956 -6.966 1.00 34.39 232 ASP B N 1
ATOM 4532 C CA . ASP B 1 252 ? -10.149 22.580 -7.436 1.00 33.04 232 ASP B CA 1
ATOM 4533 C C . ASP B 1 252 ? -10.787 21.683 -6.387 1.00 34.22 232 ASP B C 1
ATOM 4534 O O . ASP B 1 252 ? -10.839 22.013 -5.199 1.00 32.08 232 ASP B O 1
ATOM 4539 N N . VAL B 1 253 ? -11.277 20.539 -6.852 1.00 31.75 233 VAL B N 1
ATOM 4540 C CA . VAL B 1 253 ? -11.861 19.522 -5.988 1.00 32.84 233 VAL B CA 1
ATOM 4541 C C . VAL B 1 253 ? -11.634 18.174 -6.655 1.00 34.16 233 VAL B C 1
ATOM 4542 O O . VAL B 1 253 ? -11.651 18.065 -7.884 1.00 33.29 233 VAL B O 1
ATOM 4546 N N . SER B 1 254 ? -11.388 17.148 -5.845 1.00 33.80 234 SER B N 1
ATOM 4547 C CA . SER B 1 254 ? -11.114 15.827 -6.390 1.00 33.28 234 SER B CA 1
ATOM 4548 C C . SER B 1 254 ? -11.567 14.769 -5.399 1.00 34.51 234 SER B C 1
ATOM 4549 O O . SER B 1 254 ? -11.246 14.851 -4.210 1.00 33.07 234 SER B O 1
ATOM 4552 N N . TRP B 1 255 ? -12.321 13.791 -5.894 1.00 36.19 235 TRP B N 1
ATOM 4553 C CA . TRP B 1 255 ? -12.637 12.617 -5.097 1.00 34.26 235 TRP B CA 1
ATOM 4554 C C . TRP B 1 255 ? -11.366 11.842 -4.783 1.00 31.45 235 TRP B C 1
ATOM 4555 O O . TRP B 1 255 ? -10.404 11.842 -5.556 1.00 32.01 235 TRP B O 1
ATOM 4566 N N . HIS B 1 256 ? -11.365 11.177 -3.635 1.00 31.69 236 HIS B N 1
ATOM 4567 C CA . HIS B 1 256 ? -10.357 10.159 -3.397 1.00 35.93 236 HIS B CA 1
ATOM 4568 C C . HIS B 1 256 ? -10.592 8.993 -4.352 1.00 35.82 236 HIS B C 1
ATOM 4569 O O . HIS B 1 256 ? -11.725 8.701 -4.743 1.00 30.91 236 HIS B O 1
ATOM 4576 N N . LEU B 1 257 ? -9.503 8.342 -4.752 1.00 33.89 237 LEU B N 1
ATOM 4577 C CA . LEU B 1 257 ? -9.581 7.293 -5.759 1.00 36.61 237 LEU B CA 1
ATOM 4578 C C . LEU B 1 257 ? -9.874 5.918 -5.173 1.00 33.52 237 LEU B C 1
ATOM 4579 O O . LEU B 1 257 ? -10.221 5.003 -5.927 1.00 37.14 237 LEU B O 1
ATOM 4584 N N . LEU B 1 258 ? -9.765 5.756 -3.860 1.00 34.65 238 LEU B N 1
ATOM 4585 C CA . LEU B 1 258 ? -10.014 4.477 -3.209 1.00 36.92 238 LEU B CA 1
ATOM 4586 C C . LEU B 1 258 ? -11.206 4.501 -2.267 1.00 38.47 238 LEU B C 1
ATOM 4587 O O . LEU B 1 258 ? -12.016 3.570 -2.287 1.00 40.71 238 LEU B O 1
ATOM 4592 N N . HIS B 1 259 ? -11.338 5.535 -1.439 1.00 34.40 239 HIS B N 1
ATOM 4593 C CA . HIS B 1 259 ? -12.398 5.614 -0.441 1.00 37.92 239 HIS B CA 1
ATOM 4594 C C . HIS B 1 259 ? -13.507 6.522 -0.954 1.00 41.36 239 HIS B C 1
ATOM 4595 O O . HIS B 1 259 ? -13.303 7.730 -1.120 1.00 43.87 239 HIS B O 1
ATOM 4602 N N . GLU B 1 260 ? -14.686 5.935 -1.181 1.00 40.04 240 GLU B N 1
ATOM 4603 C CA . GLU B 1 260 ? -15.754 6.609 -1.910 1.00 40.31 240 GLU B CA 1
ATOM 4604 C C . GLU B 1 260 ? -16.337 7.802 -1.163 1.00 40.64 240 GLU B C 1
ATOM 4605 O O . GLU B 1 260 ? -17.035 8.614 -1.778 1.00 37.78 240 GLU B O 1
ATOM 4611 N N . SER B 1 261 ? -16.075 7.931 0.136 1.00 39.99 241 SER B N 1
ATOM 4612 C CA . SER B 1 261 ? -16.644 9.019 0.917 1.00 42.67 241 SER B CA 1
ATOM 4613 C C . SER B 1 261 ? -15.706 10.210 1.070 1.00 38.96 241 SER B C 1
ATOM 4614 O O . SER B 1 261 ? -16.153 11.273 1.515 1.00 41.32 241 SER B O 1
ATOM 4617 N N . LEU B 1 262 ? -14.435 10.070 0.704 1.00 38.88 242 LEU B N 1
ATOM 4618 C CA . LEU B 1 262 ? -13.433 11.098 0.946 1.00 40.93 242 LEU B CA 1
ATOM 4619 C C . LEU B 1 262 ? -13.170 11.906 -0.317 1.00 38.13 242 LEU B C 1
ATOM 4620 O O . LEU B 1 262 ? -13.106 11.354 -1.419 1.00 35.48 242 LEU B O 1
ATOM 4625 N N . PHE B 1 263 ? -13.013 13.218 -0.148 1.00 38.44 243 PHE B N 1
ATOM 4626 C CA . PHE B 1 263 ? -12.586 14.073 -1.244 1.00 36.69 243 PHE B CA 1
ATOM 4627 C C . PHE B 1 263 ? -11.848 15.281 -0.685 1.00 37.47 243 PHE B C 1
ATOM 4628 O O . PHE B 1 263 ? -12.016 15.656 0.479 1.00 40.31 243 PHE B O 1
ATOM 4636 N N . GLY B 1 264 ? -11.017 15.876 -1.534 1.00 32.49 244 GLY B N 1
ATOM 4637 C CA . GLY B 1 264 ? -10.203 17.010 -1.151 1.00 32.61 244 GLY B CA 1
ATOM 4638 C C . GLY B 1 264 ? -10.544 18.232 -1.980 1.00 34.13 244 GLY B C 1
ATOM 4639 O O . GLY B 1 264 ? -11.021 18.123 -3.111 1.00 36.08 244 GLY B O 1
ATOM 4640 N N . SER B 1 265 ? -10.290 19.403 -1.406 1.00 31.70 245 SER B N 1
ATOM 4641 C CA . SER B 1 265 ? -10.580 20.668 -2.059 1.00 32.90 245 SER B CA 1
ATOM 4642 C C . SER B 1 265 ? -9.496 21.672 -1.705 1.00 33.38 245 SER B C 1
ATOM 4643 O O . SER B 1 265 ? -8.968 21.659 -0.589 1.00 34.82 245 SER B O 1
ATOM 4646 N N . VAL B 1 266 ? -9.164 22.533 -2.664 1.00 30.07 246 VAL B N 1
ATOM 4647 C CA . VAL B 1 266 ? -8.186 23.593 -2.468 1.00 33.61 246 VAL B CA 1
ATOM 4648 C C . VAL B 1 266 ? -8.809 24.902 -2.935 1.00 35.64 246 VAL B C 1
ATOM 4649 O O . VAL B 1 266 ? -9.629 24.927 -3.858 1.00 32.15 246 VAL B O 1
ATOM 4653 N N . ALA B 1 267 ? -8.420 25.996 -2.285 1.00 30.74 247 ALA B N 1
ATOM 4654 C CA . ALA B 1 267 ? -9.107 27.264 -2.468 1.00 34.74 247 ALA B CA 1
ATOM 4655 C C . ALA B 1 267 ? -8.112 28.415 -2.400 1.00 34.95 247 ALA B C 1
ATOM 4656 O O . ALA B 1 267 ? -6.935 28.235 -2.074 1.00 29.54 247 ALA B O 1
ATOM 4658 N N . ASP B 1 268 ? -8.607 29.616 -2.712 1.00 33.71 248 ASP B N 1
ATOM 4659 C CA . ASP B 1 268 ? -7.794 30.823 -2.631 1.00 32.95 248 ASP B CA 1
ATOM 4660 C C . ASP B 1 268 ? -7.486 31.230 -1.196 1.00 34.60 248 ASP B C 1
ATOM 4661 O O . ASP B 1 268 ? -6.703 32.163 -0.991 1.00 37.80 248 ASP B O 1
ATOM 4666 N N . ASP B 1 269 ? -8.081 30.565 -0.206 1.00 36.62 249 ASP B N 1
ATOM 4667 C CA . ASP B 1 269 ? -7.776 30.812 1.197 1.00 35.47 249 ASP B CA 1
ATOM 4668 C C . ASP B 1 269 ? -6.463 30.169 1.634 1.00 33.47 249 ASP B C 1
ATOM 4669 O O . ASP B 1 269 ? -6.164 30.170 2.833 1.00 35.31 249 ASP B O 1
ATOM 4674 N N . GLN B 1 270 ? -5.690 29.627 0.686 1.00 34.30 250 GLN B N 1
ATOM 4675 C CA . GLN B 1 270 ? -4.415 28.949 0.919 1.00 35.86 250 GLN B CA 1
ATOM 4676 C C . GLN B 1 270 ? -4.572 27.624 1.658 1.00 35.35 250 GLN B C 1
ATOM 4677 O O . GLN B 1 270 ? -3.587 27.079 2.166 1.00 34.96 250 GLN B O 1
ATOM 4683 N N . LYS B 1 271 ? -5.780 27.069 1.711 1.00 34.75 251 LYS B N 1
ATOM 4684 C CA . LYS B 1 271 ? -6.057 25.884 2.509 1.00 37.45 251 LYS B CA 1
ATOM 4685 C C . LYS B 1 271 ? -6.323 24.669 1.630 1.00 39.13 251 LYS B C 1
ATOM 4686 O O . LYS B 1 271 ? -7.022 24.760 0.615 1.00 35.35 251 LYS B O 1
ATOM 4692 N N . LEU B 1 272 ? -5.816 23.526 2.099 1.00 40.98 252 LEU B N 1
ATOM 4693 C CA . LEU B 1 272 ? -6.170 22.225 1.489 1.00 38.87 252 LEU B CA 1
ATOM 4694 C C . LEU B 1 272 ? -7.129 21.586 2.493 1.00 39.85 252 LEU B C 1
ATOM 4695 O O . LEU B 1 272 ? -6.791 21.556 3.681 1.00 38.39 252 LEU B O 1
ATOM 4700 N N . MET B 1 273 ? -8.304 21.167 2.044 1.00 37.05 253 MET B N 1
ATOM 4701 C CA . MET B 1 273 ? -9.308 20.619 2.985 1.00 40.58 253 MET B CA 1
ATOM 4702 C C . MET B 1 273 ? -9.740 19.204 2.577 1.00 39.36 253 MET B C 1
ATOM 4703 O O . MET B 1 273 ? -10.026 18.987 1.397 1.00 35.44 253 MET B O 1
ATOM 4708 N N . ILE B 1 274 ? -9.773 18.290 3.545 1.00 42.71 254 ILE B N 1
ATOM 4709 C CA . ILE B 1 274 ? -10.231 16.899 3.296 1.00 39.09 254 ILE B CA 1
ATOM 4710 C C . ILE B 1 274 ? -11.635 16.760 3.873 1.00 40.95 254 ILE B C 1
ATOM 4711 O O . ILE B 1 274 ? -11.833 17.156 5.021 1.00 40.13 254 ILE B O 1
ATOM 4716 N N . TRP B 1 275 ? -12.553 16.206 3.089 1.00 39.76 255 TRP B N 1
ATOM 4717 C CA . TRP B 1 275 ? -13.944 16.073 3.489 1.00 38.80 255 TRP B CA 1
ATOM 4718 C C . TRP B 1 275 ? -14.363 14.609 3.520 1.00 43.36 255 TRP B C 1
ATOM 4719 O O . TRP B 1 275 ? -13.763 13.749 2.868 1.00 43.85 255 TRP B O 1
ATOM 4730 N N . ASP B 1 276 ? -15.429 14.346 4.274 1.00 43.63 256 ASP B N 1
ATOM 4731 C CA . ASP B 1 276 ? -16.063 13.034 4.333 1.00 43.64 256 ASP B CA 1
ATOM 4732 C C . ASP B 1 276 ? -17.557 13.219 4.119 1.00 41.73 256 ASP B C 1
ATOM 4733 O O . ASP B 1 276 ? -18.215 13.905 4.907 1.00 45.88 256 ASP B O 1
ATOM 4738 N N . THR B 1 277 ? -18.093 12.604 3.062 1.00 41.62 257 THR B N 1
ATOM 4739 C CA . THR B 1 277 ? -19.519 12.737 2.782 1.00 44.32 257 THR B CA 1
ATOM 4740 C C . THR B 1 277 ? -20.386 12.133 3.879 1.00 47.43 257 THR B C 1
ATOM 4741 O O . THR B 1 277 ? -21.572 12.467 3.967 1.00 52.05 257 THR B O 1
ATOM 4745 N N . ARG B 1 278 ? -19.825 11.258 4.718 1.00 46.26 258 ARG B N 1
ATOM 4746 C CA . ARG B 1 278 ? -20.590 10.681 5.816 1.00 46.83 258 ARG B CA 1
ATOM 4747 C C . ARG B 1 278 ? -20.860 11.689 6.926 1.00 53.06 258 ARG B C 1
ATOM 4748 O O . ARG B 1 278 ? -21.786 11.486 7.718 1.00 54.74 258 ARG B O 1
ATOM 4756 N N . SER B 1 279 ? -20.079 12.763 7.003 1.00 50.40 259 SER B N 1
ATOM 4757 C CA . SER B 1 279 ? -20.256 13.733 8.073 1.00 52.39 259 SER B CA 1
ATOM 4758 C C . SER B 1 279 ? -21.510 14.566 7.842 1.00 53.99 259 SER B C 1
ATOM 4759 O O . SER B 1 279 ? -21.786 15.008 6.723 1.00 55.97 259 SER B O 1
ATOM 4762 N N . ASN B 1 280 ? -22.276 14.774 8.914 1.00 53.23 260 ASN B N 1
ATOM 4763 C CA . ASN B 1 280 ? -23.480 15.589 8.833 1.00 58.04 260 ASN B CA 1
ATOM 4764 C C . ASN B 1 280 ? -23.174 17.079 8.765 1.00 61.47 260 ASN B C 1
ATOM 4765 O O . ASN B 1 280 ? -24.020 17.851 8.299 1.00 60.09 260 ASN B O 1
ATOM 4770 N N . ASN B 1 281 ? -21.993 17.498 9.212 1.00 58.99 261 ASN B N 1
ATOM 4771 C CA . ASN B 1 281 ? -21.607 18.904 9.200 1.00 56.55 261 ASN B CA 1
ATOM 4772 C C . ASN B 1 281 ? -20.930 19.211 7.870 1.00 57.85 261 ASN B C 1
ATOM 4773 O O . ASN B 1 281 ? -19.780 18.820 7.644 1.00 59.44 261 ASN B O 1
ATOM 4778 N N . THR B 1 282 ? -21.643 19.911 6.991 1.00 55.12 262 THR B N 1
ATOM 4779 C CA . THR B 1 282 ? -21.110 20.326 5.702 1.00 54.23 262 THR B CA 1
ATOM 4780 C C . THR B 1 282 ? -20.440 21.693 5.758 1.00 53.34 262 THR B C 1
ATOM 4781 O O . THR B 1 282 ? -20.091 22.242 4.708 1.00 51.21 262 THR B O 1
ATOM 4785 N N . SER B 1 283 ? -20.252 22.250 6.955 1.00 54.97 263 SER B N 1
ATOM 4786 C CA . SER B 1 283 ? -19.659 23.569 7.124 1.00 56.82 263 SER B CA 1
ATOM 4787 C C . SER B 1 283 ? -18.191 23.525 7.525 1.00 56.09 263 SER B C 1
ATOM 4788 O O . SER B 1 283 ? -17.512 24.553 7.434 1.00 53.29 263 SER B O 1
ATOM 4791 N N . LYS B 1 284 ? -17.688 22.377 7.977 1.00 57.02 264 LYS B N 1
ATOM 4792 C CA . LYS B 1 284 ? -16.280 22.227 8.300 1.00 54.77 264 LYS B CA 1
ATOM 4793 C C . LYS B 1 284 ? -15.805 20.875 7.785 1.00 54.23 264 LYS B C 1
ATOM 4794 O O . LYS B 1 284 ? -16.566 19.895 7.815 1.00 60.47 264 LYS B O 1
ATOM 4800 N N . PRO B 1 285 ? -14.575 20.793 7.299 1.00 51.41 265 PRO B N 1
ATOM 4801 C CA . PRO B 1 285 ? -14.052 19.534 6.768 1.00 51.60 265 PRO B CA 1
ATOM 4802 C C . PRO B 1 285 ? -13.532 18.648 7.896 1.00 51.99 265 PRO B C 1
ATOM 4803 O O . PRO B 1 285 ? -13.603 18.989 9.074 1.00 53.41 265 PRO B O 1
ATOM 4807 N N . SER B 1 286 ? -12.999 17.488 7.507 1.00 48.57 266 SER B N 1
ATOM 4808 C CA . SER B 1 286 ? -12.329 16.623 8.471 1.00 50.39 266 SER B CA 1
ATOM 4809 C C . SER B 1 286 ? -10.946 17.148 8.831 1.00 50.23 266 SER B C 1
ATOM 4810 O O . SER B 1 286 ? -10.493 16.964 9.966 1.00 61.72 266 SER B O 1
ATOM 4813 N N . HIS B 1 287 ? -10.267 17.793 7.885 1.00 46.23 267 HIS B N 1
ATOM 4814 C CA . HIS B 1 287 ? -8.955 18.374 8.118 1.00 49.82 267 HIS B CA 1
ATOM 4815 C C . HIS B 1 287 ? -8.842 19.673 7.337 1.00 46.42 267 HIS B C 1
ATOM 4816 O O . HIS B 1 287 ? -9.306 19.762 6.197 1.00 47.21 267 HIS B O 1
ATOM 4823 N N . SER B 1 288 ? -8.236 20.679 7.962 1.00 48.14 268 SER B N 1
ATOM 4824 C CA . SER B 1 288 ? -7.979 21.970 7.334 1.00 45.71 268 SER B CA 1
ATOM 4825 C C . SER B 1 288 ? -6.498 22.275 7.488 1.00 46.01 268 SER B C 1
ATOM 4826 O O . SER B 1 288 ? -5.978 22.274 8.609 1.00 46.07 268 SER B O 1
ATOM 4829 N N . VAL B 1 289 ? -5.824 22.504 6.363 1.00 43.45 269 VAL B N 1
ATOM 4830 C CA . VAL B 1 289 ? -4.346 22.674 6.378 1.00 46.27 269 VAL B CA 1
ATOM 4831 C C . VAL B 1 289 ? -3.903 23.954 5.667 1.00 44.86 269 VAL B C 1
ATOM 4832 O O . VAL B 1 289 ? -4.315 24.161 4.520 1.00 41.20 269 VAL B O 1
ATOM 4836 N N . ASP B 1 290 ? -3.077 24.766 6.323 1.00 44.29 270 ASP B N 1
ATOM 4837 C CA . ASP B 1 290 ? -2.486 25.935 5.627 1.00 46.95 270 ASP B CA 1
ATOM 4838 C C . ASP B 1 290 ? -1.460 25.328 4.675 1.00 44.99 270 ASP B C 1
ATOM 4839 O O . ASP B 1 290 ? -0.311 25.144 5.087 1.00 43.36 270 ASP B O 1
ATOM 4844 N N . ALA B 1 291 ? -1.877 25.038 3.448 1.00 39.16 271 ALA B N 1
ATOM 4845 C CA . ALA B 1 291 ? -1.021 24.285 2.516 1.00 35.07 271 ALA B CA 1
ATOM 4846 C C . ALA B 1 291 ? 0.033 25.148 1.848 1.00 33.86 271 ALA B C 1
ATOM 4847 O O . ALA B 1 291 ? 1.102 24.626 1.532 1.00 32.39 271 ALA B O 1
ATOM 4849 N N . HIS B 1 292 ? -0.282 26.413 1.626 1.00 31.39 272 HIS B N 1
ATOM 4850 C CA . HIS B 1 292 ? 0.660 27.206 0.855 1.00 34.56 272 HIS B CA 1
ATOM 4851 C C . HIS B 1 292 ? 0.682 28.635 1.372 1.00 33.64 272 HIS B C 1
ATOM 4852 O O . HIS B 1 292 ? -0.166 29.055 2.163 1.00 32.64 272 HIS B O 1
ATOM 4859 N N . THR B 1 293 ? 1.669 29.386 0.899 1.00 32.62 273 THR B N 1
ATOM 4860 C CA . THR B 1 293 ? 1.792 30.803 1.199 1.00 33.09 273 THR B CA 1
ATOM 4861 C C . THR B 1 293 ? 1.055 31.674 0.188 1.00 35.07 273 THR B C 1
ATOM 4862 O O . THR B 1 293 ? 1.242 32.895 0.180 1.00 34.52 273 THR B O 1
ATOM 4866 N N . ALA B 1 294 ? 0.221 31.072 -0.655 1.00 32.56 274 ALA B N 1
ATOM 4867 C CA . ALA B 1 294 ? -0.576 31.794 -1.639 1.00 33.07 274 ALA B CA 1
ATOM 4868 C C . ALA B 1 294 ? -1.759 30.910 -2.025 1.00 32.76 274 ALA B C 1
ATOM 4869 O O . ALA B 1 294 ? -1.961 29.833 -1.453 1.00 34.12 274 ALA B O 1
ATOM 4871 N N . GLU B 1 295 ? -2.542 31.368 -2.998 1.00 29.24 275 GLU B N 1
ATOM 4872 C CA . GLU B 1 295 ? -3.704 30.615 -3.452 1.00 31.76 275 GLU B CA 1
ATOM 4873 C C . GLU B 1 295 ? -3.292 29.240 -3.973 1.00 30.22 275 GLU B C 1
ATOM 4874 O O . GLU B 1 295 ? -2.219 29.065 -4.556 1.00 28.46 275 GLU B O 1
ATOM 4880 N N . VAL B 1 296 ? -4.160 28.254 -3.752 1.00 28.92 276 VAL B N 1
ATOM 4881 C CA . VAL B 1 296 ? -3.935 26.879 -4.191 1.00 30.10 276 VAL B CA 1
ATOM 4882 C C . VAL B 1 296 ? -4.919 26.579 -5.313 1.00 29.94 276 VAL B C 1
ATOM 4883 O O . VAL B 1 296 ? -6.136 26.708 -5.133 1.00 28.95 276 VAL B O 1
ATOM 4887 N N . ASN B 1 297 ? -4.395 26.163 -6.466 1.00 30.10 277 ASN B N 1
ATOM 4888 C CA . ASN B 1 297 ? -5.206 26.045 -7.671 1.00 30.30 277 ASN B CA 1
ATOM 4889 C C . ASN B 1 297 ? -5.566 24.616 -8.038 1.00 32.30 277 ASN B C 1
ATOM 4890 O O . ASN B 1 297 ? -6.533 24.413 -8.780 1.00 29.20 277 ASN B O 1
ATOM 4895 N N . CYS B 1 298 ? -4.822 23.627 -7.558 1.00 30.36 278 CYS B N 1
ATOM 4896 C CA . CYS B 1 298 ? -5.038 22.270 -8.024 1.00 29.69 278 CYS B CA 1
ATOM 4897 C C . CYS B 1 298 ? -4.621 21.284 -6.947 1.00 29.58 278 CYS B C 1
ATOM 4898 O O . CYS B 1 298 ? -3.824 21.595 -6.059 1.00 28.89 278 CYS B O 1
ATOM 4901 N N . LEU B 1 299 ? -5.180 20.082 -7.046 1.00 35.16 279 LEU B N 1
ATOM 4902 C CA . LEU B 1 299 ? -4.819 18.978 -6.175 1.00 30.06 279 LEU B CA 1
ATOM 4903 C C . LEU B 1 299 ? -4.995 17.689 -6.960 1.00 30.47 279 LEU B C 1
ATOM 4904 O O . LEU B 1 299 ? -5.724 17.642 -7.954 1.00 33.16 279 LEU B O 1
ATOM 4909 N N . SER B 1 300 ? -4.309 16.641 -6.509 1.00 32.30 280 SER B N 1
ATOM 4910 C CA . SER B 1 300 ? -4.339 15.360 -7.202 1.00 31.89 280 SER B CA 1
ATOM 4911 C C . SER B 1 300 ? -3.906 14.265 -6.240 1.00 33.34 280 SER B C 1
ATOM 4912 O O . SER B 1 300 ? -2.828 14.354 -5.645 1.00 33.56 280 SER B O 1
ATOM 4915 N N . PHE B 1 301 ? -4.741 13.241 -6.098 1.00 34.60 281 PHE B N 1
ATOM 4916 C CA . PHE B 1 301 ? -4.422 12.114 -5.235 1.00 35.68 281 PHE B CA 1
ATOM 4917 C C . PHE B 1 301 ? -3.566 11.100 -5.981 1.00 33.20 281 PHE B C 1
ATOM 4918 O O . PHE B 1 301 ? -3.781 10.839 -7.168 1.00 34.22 281 PHE B O 1
ATOM 4926 N N . ASN B 1 302 ? -2.587 10.541 -5.285 1.00 33.29 282 ASN B N 1
ATOM 4927 C CA . ASN B 1 302 ? -1.746 9.514 -5.885 1.00 35.36 282 ASN B CA 1
ATOM 4928 C C . ASN B 1 302 ? -2.578 8.260 -6.135 1.00 33.69 282 ASN B C 1
ATOM 4929 O O . ASN B 1 302 ? -3.227 7.759 -5.210 1.00 34.86 282 ASN B O 1
ATOM 4934 N N . PRO B 1 303 ? -2.592 7.728 -7.361 1.00 35.41 283 PRO B N 1
ATOM 4935 C CA . PRO B 1 303 ? -3.454 6.574 -7.657 1.00 35.47 283 PRO B CA 1
ATOM 4936 C C . PRO B 1 303 ? -2.941 5.255 -7.105 1.00 36.70 283 PRO B C 1
ATOM 4937 O O . PRO B 1 303 ? -3.695 4.272 -7.108 1.00 36.66 283 PRO B O 1
ATOM 4941 N N . TYR B 1 304 ? -1.692 5.200 -6.635 1.00 38.35 284 TYR B N 1
ATOM 4942 C CA . TYR B 1 304 ? -1.126 3.991 -6.057 1.00 36.43 284 TYR B CA 1
ATOM 4943 C C . TYR B 1 304 ? -0.886 4.082 -4.558 1.00 39.06 284 TYR B C 1
ATOM 4944 O O . TYR B 1 304 ? -0.708 3.043 -3.916 1.00 33.87 284 TYR B O 1
ATOM 4953 N N . SER B 1 305 ? -0.873 5.287 -3.990 1.00 38.44 285 SER B N 1
ATOM 4954 C CA . SER B 1 305 ? -0.636 5.498 -2.565 1.00 31.76 285 SER B CA 1
ATOM 4955 C C . SER B 1 305 ? -1.836 6.234 -1.987 1.00 35.70 285 SER B C 1
ATOM 4956 O O . SER B 1 305 ? -1.999 7.440 -2.211 1.00 38.51 285 SER B O 1
ATOM 4959 N N . GLU B 1 306 ? -2.668 5.512 -1.234 1.00 31.47 286 GLU B N 1
ATOM 4960 C CA . GLU B 1 306 ? -3.948 6.049 -0.787 1.00 34.99 286 GLU B CA 1
ATOM 4961 C C . GLU B 1 306 ? -3.810 7.173 0.234 1.00 37.46 286 GLU B C 1
ATOM 4962 O O . GLU B 1 306 ? -4.819 7.807 0.563 1.00 35.94 286 GLU B O 1
ATOM 4968 N N . PHE B 1 307 ? -2.605 7.439 0.741 1.00 36.88 287 PHE B N 1
ATOM 4969 C CA . PHE B 1 307 ? -2.389 8.516 1.699 1.00 34.63 287 PHE B CA 1
ATOM 4970 C C . PHE B 1 307 ? -1.680 9.725 1.107 1.00 34.32 287 PHE B C 1
ATOM 4971 O O . PHE B 1 307 ? -1.531 10.734 1.806 1.00 37.47 287 PHE B O 1
ATOM 4979 N N . ILE B 1 308 ? -1.249 9.660 -0.149 1.00 32.58 288 ILE B N 1
ATOM 4980 C CA . ILE B 1 308 ? -0.403 10.683 -0.750 1.00 34.01 288 ILE B CA 1
ATOM 4981 C C . ILE B 1 308 ? -1.218 11.496 -1.748 1.00 32.49 288 ILE B C 1
ATOM 4982 O O . ILE B 1 308 ? -2.004 10.943 -2.526 1.00 33.99 288 ILE B O 1
ATOM 4987 N N . LEU B 1 309 ? -1.034 12.815 -1.711 1.00 33.32 289 LEU B N 1
ATOM 4988 C CA . LEU B 1 309 ? -1.629 13.723 -2.681 1.00 32.51 289 LEU B CA 1
ATOM 4989 C C . LEU B 1 309 ? -0.711 14.922 -2.847 1.00 32.16 289 LEU B C 1
ATOM 4990 O O . LEU B 1 309 ? 0.181 15.166 -2.030 1.00 32.53 289 LEU B O 1
ATOM 4995 N N . ALA B 1 310 ? -0.939 15.674 -3.918 1.00 30.64 290 ALA B N 1
ATOM 4996 C CA . ALA B 1 310 ? -0.136 16.846 -4.223 1.00 32.53 290 ALA B CA 1
ATOM 4997 C C . ALA B 1 310 ? -1.051 18.038 -4.456 1.00 30.72 290 ALA B C 1
ATOM 4998 O O . ALA B 1 310 ? -2.222 17.887 -4.810 1.00 29.21 290 ALA B O 1
ATOM 5000 N N . THR B 1 311 ? -0.507 19.234 -4.238 1.00 31.19 291 THR B N 1
ATOM 5001 C CA . THR B 1 311 ? -1.230 20.473 -4.492 1.00 31.52 291 THR B CA 1
ATOM 5002 C C . THR B 1 311 ? -0.310 21.447 -5.212 1.00 29.18 291 THR B C 1
ATOM 5003 O O . THR B 1 311 ? 0.893 21.484 -4.943 1.00 29.97 291 THR B O 1
ATOM 5007 N N . GLY B 1 312 ? -0.876 22.219 -6.132 1.00 31.07 292 GLY B N 1
ATOM 5008 C CA . GLY B 1 312 ? -0.145 23.249 -6.860 1.00 29.16 292 GLY B CA 1
ATOM 5009 C C . GLY B 1 312 ? -0.737 24.611 -6.545 1.00 30.97 292 GLY B C 1
ATOM 5010 O O . GLY B 1 312 ? -1.955 24.746 -6.401 1.00 32.56 292 GLY B O 1
ATOM 5011 N N . SER B 1 313 ? 0.126 25.619 -6.445 1.00 27.73 293 SER B N 1
ATOM 5012 C CA . SER B 1 313 ? -0.276 26.879 -5.840 1.00 34.25 293 SER B CA 1
ATOM 5013 C C . SER B 1 313 ? 0.307 28.060 -6.601 1.00 30.15 293 SER B C 1
ATOM 5014 O O . SER B 1 313 ? 1.237 27.926 -7.402 1.00 27.61 293 SER B O 1
ATOM 5017 N N . ALA B 1 314 ? -0.254 29.239 -6.325 1.00 30.26 294 ALA B N 1
ATOM 5018 C CA . ALA B 1 314 ? 0.301 30.481 -6.844 1.00 31.82 294 ALA B CA 1
ATOM 5019 C C . ALA B 1 314 ? 1.645 30.832 -6.219 1.00 31.85 294 ALA B C 1
ATOM 5020 O O . ALA B 1 314 ? 2.274 31.801 -6.658 1.00 30.64 294 ALA B O 1
ATOM 5022 N N . ASP B 1 315 ? 2.101 30.081 -5.215 1.00 28.47 295 ASP B N 1
ATOM 5023 C CA . ASP B 1 315 ? 3.418 30.317 -4.639 1.00 29.84 295 ASP B CA 1
ATOM 5024 C C . ASP B 1 315 ? 4.535 29.657 -5.440 1.00 32.39 295 ASP B C 1
ATOM 5025 O O . ASP B 1 315 ? 5.683 29.652 -4.980 1.00 33.21 295 ASP B O 1
ATOM 5030 N N . LYS B 1 316 ? 4.210 29.105 -6.614 1.00 32.77 296 LYS B N 1
ATOM 5031 C CA . LYS B 1 316 ? 5.125 28.480 -7.568 1.00 30.85 296 LYS B CA 1
ATOM 5032 C C . LYS B 1 316 ? 5.620 27.110 -7.120 1.00 33.96 296 LYS B C 1
ATOM 5033 O O . LYS B 1 316 ? 6.534 26.556 -7.748 1.00 31.87 296 LYS B O 1
ATOM 5039 N N . THR B 1 317 ? 5.048 26.534 -6.066 1.00 30.22 297 THR B N 1
ATOM 5040 C CA . THR B 1 317 ? 5.500 25.246 -5.566 1.00 33.33 297 THR B CA 1
ATOM 5041 C C . THR B 1 317 ? 4.403 24.198 -5.703 1.00 33.63 297 THR B C 1
ATOM 5042 O O . THR B 1 317 ? 3.216 24.509 -5.836 1.00 33.21 297 THR B O 1
ATOM 5046 N N . VAL B 1 318 ? 4.829 22.939 -5.680 1.00 35.67 298 VAL B N 1
ATOM 5047 C CA . VAL B 1 318 ? 3.942 21.794 -5.528 1.00 33.09 298 VAL B CA 1
ATOM 5048 C C . VAL B 1 318 ? 4.234 21.181 -4.167 1.00 30.52 298 VAL B C 1
ATOM 5049 O O . VAL B 1 318 ? 5.394 20.889 -3.851 1.00 32.90 298 VAL B O 1
ATOM 5053 N N . ALA B 1 319 ? 3.196 21.012 -3.353 1.00 29.32 299 ALA B N 1
ATOM 5054 C CA . ALA B 1 319 ? 3.345 20.478 -2.004 1.00 32.35 299 ALA B CA 1
ATOM 5055 C C . ALA B 1 319 ? 2.936 19.011 -1.977 1.00 31.90 299 ALA B C 1
ATOM 5056 O O . ALA B 1 319 ? 1.895 18.641 -2.528 1.00 31.13 299 ALA B O 1
ATOM 5058 N N . LEU B 1 320 ? 3.756 18.185 -1.335 1.00 33.59 300 LEU B N 1
ATOM 5059 C CA . LEU B 1 320 ? 3.475 16.766 -1.164 1.00 33.08 300 LEU B CA 1
ATOM 5060 C C . LEU B 1 320 ? 2.852 16.548 0.209 1.00 36.04 300 LEU B C 1
ATOM 5061 O O . LEU B 1 320 ? 3.382 17.027 1.217 1.00 34.30 300 LEU B O 1
ATOM 5066 N N . TRP B 1 321 ? 1.735 15.827 0.248 1.00 35.72 301 TRP B N 1
ATOM 5067 C CA . TRP B 1 321 ? 0.963 15.681 1.472 1.00 33.09 301 TRP B CA 1
ATOM 5068 C C . TRP B 1 321 ? 0.753 14.215 1.814 1.00 35.60 301 TRP B C 1
ATOM 5069 O O . TRP B 1 321 ? 0.617 13.361 0.933 1.00 32.14 301 TRP B O 1
ATOM 5080 N N . ASP B 1 322 ? 0.728 13.942 3.116 1.00 36.22 302 ASP B N 1
ATOM 5081 C CA . ASP B 1 322 ? 0.329 12.653 3.663 1.00 35.53 302 ASP B CA 1
ATOM 5082 C C . ASP B 1 322 ? -0.928 12.867 4.492 1.00 35.25 302 ASP B C 1
ATOM 5083 O O . ASP B 1 322 ? -0.911 13.632 5.462 1.00 36.02 302 ASP B O 1
ATOM 5088 N N . LEU B 1 323 ? -2.014 12.190 4.111 1.00 36.82 303 LEU B N 1
ATOM 5089 C CA . LEU B 1 323 ? -3.281 12.346 4.817 1.00 37.18 303 LEU B CA 1
ATOM 5090 C C . LEU B 1 323 ? -3.187 11.944 6.283 1.00 37.64 303 LEU B C 1
ATOM 5091 O O . LEU B 1 323 ? -4.025 12.371 7.085 1.00 40.73 303 LEU B O 1
ATOM 5096 N N . ARG B 1 324 ? -2.193 11.136 6.651 1.00 40.80 304 ARG B N 1
ATOM 5097 C CA . ARG B 1 324 ? -2.095 10.657 8.024 1.00 39.85 304 ARG B CA 1
ATOM 5098 C C . ARG B 1 324 ? -1.569 11.727 8.969 1.00 40.75 304 ARG B C 1
ATOM 5099 O O . ARG B 1 324 ? -1.912 11.722 10.156 1.00 41.38 304 ARG B O 1
ATOM 5107 N N . ASN B 1 325 ? -0.739 12.645 8.472 1.00 40.67 305 ASN B N 1
ATOM 5108 C CA . ASN B 1 325 ? -0.220 13.752 9.279 1.00 40.92 305 ASN B CA 1
ATOM 5109 C C . ASN B 1 325 ? -0.144 14.977 8.372 1.00 42.07 305 ASN B C 1
ATOM 5110 O O . ASN B 1 325 ? 0.907 15.283 7.801 1.00 40.94 305 ASN B O 1
ATOM 5115 N N . LEU B 1 326 ? -1.269 15.676 8.248 1.00 37.91 306 LEU B N 1
ATOM 5116 C CA . LEU B 1 326 ? -1.345 16.834 7.371 1.00 44.54 306 LEU B CA 1
ATOM 5117 C C . LEU B 1 326 ? -0.712 18.081 7.972 1.00 48.72 306 LEU B C 1
ATOM 5118 O O . LEU B 1 326 ? -0.628 19.103 7.283 1.00 44.93 306 LEU B O 1
ATOM 5123 N N . LYS B 1 327 ? -0.263 18.027 9.228 1.00 51.05 307 LYS B N 1
ATOM 5124 C CA . LYS B 1 327 ? 0.350 19.198 9.840 1.00 46.89 307 LYS B CA 1
ATOM 5125 C C . LYS B 1 327 ? 1.765 19.444 9.334 1.00 51.17 307 LYS B C 1
ATOM 5126 O O . LYS B 1 327 ? 2.303 20.536 9.545 1.00 62.79 307 LYS B O 1
ATOM 5132 N N . LEU B 1 328 ? 2.372 18.466 8.665 1.00 47.92 308 LEU B N 1
ATOM 5133 C CA . LEU B 1 328 ? 3.743 18.573 8.174 1.00 49.73 308 LEU B CA 1
ATOM 5134 C C . LEU B 1 328 ? 3.762 18.236 6.689 1.00 45.61 308 LEU B C 1
ATOM 5135 O O . LEU B 1 328 ? 3.514 17.089 6.305 1.00 52.67 308 LEU B O 1
ATOM 5140 N N . LYS B 1 329 ? 4.055 19.233 5.858 1.00 45.40 309 LYS B N 1
ATOM 5141 C CA . LYS B 1 329 ? 4.185 19.006 4.426 1.00 43.89 309 LYS B CA 1
ATOM 5142 C C . LYS B 1 329 ? 5.387 18.111 4.151 1.00 38.42 309 LYS B C 1
ATOM 5143 O O . LYS B 1 329 ? 6.483 18.349 4.668 1.00 43.57 309 LYS B O 1
ATOM 5149 N N . LEU B 1 330 ? 5.179 17.070 3.341 1.00 37.24 310 LEU B N 1
ATOM 5150 C CA . LEU B 1 330 ? 6.244 16.100 3.101 1.00 36.43 310 LEU B CA 1
ATOM 5151 C C . LEU B 1 330 ? 7.368 16.696 2.265 1.00 36.29 310 LEU B C 1
ATOM 5152 O O . LEU B 1 330 ? 8.549 16.493 2.567 1.00 36.90 310 LEU B O 1
ATOM 5157 N N . HIS B 1 331 ? 7.024 17.429 1.210 1.00 40.62 311 HIS B N 1
ATOM 5158 C CA . HIS B 1 331 ? 8.029 17.959 0.301 1.00 38.47 311 HIS B CA 1
ATOM 5159 C C . HIS B 1 331 ? 7.464 19.184 -0.403 1.00 36.39 311 HIS B C 1
ATOM 5160 O O . HIS B 1 331 ? 6.247 19.371 -0.489 1.00 31.60 311 HIS B O 1
ATOM 5167 N N . SER B 1 332 ? 8.364 20.028 -0.905 1.00 36.28 312 SER B N 1
ATOM 5168 C CA . SER B 1 332 ? 7.964 21.194 -1.727 1.00 33.78 312 SER B CA 1
ATOM 5169 C C . SER B 1 332 ? 8.729 21.095 -3.042 1.00 33.66 312 SER B C 1
ATOM 5170 O O . SER B 1 332 ? 9.958 21.169 -3.023 1.00 35.46 312 SER B O 1
ATOM 5173 N N . PHE B 1 333 ? 8.001 20.903 -4.130 1.00 31.79 313 PHE B N 1
ATOM 5174 C CA . PHE B 1 333 ? 8.629 20.826 -5.464 1.00 34.63 313 PHE B CA 1
ATOM 5175 C C . PHE B 1 333 ? 8.798 22.256 -5.976 1.00 40.19 313 PHE B C 1
ATOM 5176 O O . PHE B 1 333 ? 7.788 22.964 -6.117 1.00 35.24 313 PHE B O 1
ATOM 5184 N N . GLU B 1 334 ? 10.040 22.660 -6.218 1.00 36.33 314 GLU B N 1
ATOM 5185 C CA . GLU B 1 334 ? 10.311 24.063 -6.612 1.00 40.30 314 GLU B CA 1
ATOM 5186 C C . GLU B 1 334 ? 11.108 24.105 -7.913 1.00 38.18 314 GLU B C 1
ATOM 5187 O O . GLU B 1 334 ? 12.104 23.384 -8.002 1.00 44.33 314 GLU B O 1
ATOM 5193 N N . SER B 1 335 ? 10.664 24.922 -8.864 1.00 30.00 315 SER B N 1
ATOM 5194 C CA . SER B 1 335 ? 11.337 25.078 -10.177 1.00 30.00 315 SER B CA 1
ATOM 5195 C C . SER B 1 335 ? 10.445 25.978 -11.028 1.00 30.00 315 SER B C 1
ATOM 5196 O O . SER B 1 335 ? 10.958 26.633 -11.934 1.00 30.00 315 SER B O 1
ATOM 5199 N N . HIS B 1 336 ? 9.151 25.971 -10.740 1.00 36.38 316 HIS B N 1
ATOM 5200 C CA . HIS B 1 336 ? 8.189 26.825 -11.474 1.00 37.36 316 HIS B CA 1
ATOM 5201 C C . HIS B 1 336 ? 8.465 28.301 -11.164 1.00 39.94 316 HIS B C 1
ATOM 5202 O O . HIS B 1 336 ? 8.640 28.640 -9.988 1.00 36.45 316 HIS B O 1
ATOM 5209 N N . LYS B 1 337 ? 8.524 29.127 -12.202 1.00 37.50 317 LYS B N 1
ATOM 5210 C CA . LYS B 1 337 ? 8.855 30.560 -12.031 1.00 38.92 317 LYS B CA 1
ATOM 5211 C C . LYS B 1 337 ? 7.567 31.379 -11.944 1.00 35.08 317 LYS B C 1
ATOM 5212 O O . LYS B 1 337 ? 7.658 32.604 -11.910 1.00 34.04 317 LYS B O 1
ATOM 5218 N N . ASP B 1 338 ? 6.426 30.700 -11.881 1.00 35.83 318 ASP B N 1
ATOM 5219 C CA . ASP B 1 338 ? 5.121 31.397 -11.781 1.00 35.29 318 ASP B CA 1
ATOM 5220 C C . ASP B 1 338 ? 4.027 30.481 -11.238 1.00 33.18 318 ASP B C 1
ATOM 5221 O O . ASP B 1 338 ? 4.319 29.328 -10.915 1.00 34.96 318 ASP B O 1
ATOM 5226 N N . GLU B 1 339 ? 2.801 30.976 -11.230 1.00 35.37 319 GLU B N 1
ATOM 5227 C CA . GLU B 1 339 ? 1.684 30.284 -10.605 1.00 31.86 319 GLU B CA 1
ATOM 5228 C C . GLU B 1 339 ? 1.352 28.982 -11.332 1.00 32.51 319 GLU B C 1
ATOM 5229 O O . GLU B 1 339 ? 1.353 28.918 -12.565 1.00 32.97 319 GLU B O 1
ATOM 5235 N N . ILE B 1 340 ? 1.070 27.937 -10.552 1.00 31.23 320 ILE B N 1
ATOM 5236 C CA . ILE B 1 340 ? 0.779 26.601 -11.068 1.00 29.91 320 ILE B CA 1
ATOM 5237 C C . ILE B 1 340 ? -0.729 26.415 -11.142 1.00 29.84 320 ILE B C 1
ATOM 5238 O O . ILE B 1 340 ? -1.441 26.652 -10.157 1.00 33.32 320 ILE B O 1
ATOM 5243 N N . PHE B 1 341 ? -1.216 25.967 -12.301 1.00 28.92 321 PHE B N 1
ATOM 5244 C CA . PHE B 1 341 ? -2.644 25.784 -12.533 1.00 33.11 321 PHE B CA 1
ATOM 5245 C C . PHE B 1 341 ? -3.102 24.331 -12.461 1.00 30.70 321 PHE B C 1
ATOM 5246 O O . PHE B 1 341 ? -4.277 24.083 -12.169 1.00 30.28 321 PHE B O 1
ATOM 5254 N N . GLN B 1 342 ? -2.227 23.362 -12.727 1.00 25.69 322 GLN B N 1
ATOM 5255 C CA . GLN B 1 342 ? -2.641 21.966 -12.773 1.00 31.75 322 GLN B CA 1
ATOM 5256 C C . GLN B 1 342 ? -1.539 21.061 -12.243 1.00 29.40 322 GLN B C 1
ATOM 5257 O O . GLN B 1 342 ? -0.353 21.301 -12.486 1.00 26.53 322 GLN B O 1
ATOM 5263 N N . VAL B 1 343 ? -1.943 20.015 -11.523 1.00 30.07 323 VAL B N 1
ATOM 5264 C CA . VAL B 1 343 ? -1.029 18.977 -11.062 1.00 32.56 323 VAL B CA 1
ATOM 5265 C C . VAL B 1 343 ? -1.690 17.622 -11.293 1.00 28.62 323 VAL B C 1
ATOM 5266 O O . VAL B 1 343 ? -2.879 17.441 -11.009 1.00 27.77 323 VAL B O 1
ATOM 5270 N N . GLN B 1 344 ? -0.927 16.677 -11.841 1.00 30.33 324 GLN B N 1
ATOM 5271 C CA . GLN B 1 344 ? -1.464 15.368 -12.196 1.00 32.66 324 GLN B CA 1
ATOM 5272 C C . GLN B 1 344 ? -0.439 14.287 -11.896 1.00 29.73 324 GLN B C 1
ATOM 5273 O O . GLN B 1 344 ? 0.732 14.417 -12.265 1.00 27.94 324 GLN B O 1
ATOM 5279 N N . TRP B 1 345 ? -0.887 13.221 -11.241 1.00 34.69 325 TRP B N 1
ATOM 5280 C CA . TRP B 1 345 ? -0.052 12.049 -11.026 1.00 35.14 325 TRP B CA 1
ATOM 5281 C C . TRP B 1 345 ? -0.030 11.178 -12.276 1.00 34.27 325 TRP B C 1
ATOM 5282 O O . TRP B 1 345 ? -1.010 11.097 -13.022 1.00 36.48 325 TRP B O 1
ATOM 5293 N N . SER B 1 346 ? 1.102 10.524 -12.502 1.00 34.80 326 SER B N 1
ATOM 5294 C CA . SER B 1 346 ? 1.195 9.591 -13.613 1.00 37.41 326 SER B CA 1
ATOM 5295 C C . SER B 1 346 ? 0.336 8.359 -13.332 1.00 34.28 326 SER B C 1
ATOM 5296 O O . SER B 1 346 ? 0.353 7.830 -12.217 1.00 37.88 326 SER B O 1
ATOM 5299 N N . PRO B 1 347 ? -0.433 7.885 -14.317 1.00 40.82 327 PRO B N 1
ATOM 5300 C CA . PRO B 1 347 ? -1.273 6.699 -14.099 1.00 37.02 327 PRO B CA 1
ATOM 5301 C C . PRO B 1 347 ? -0.503 5.391 -14.091 1.00 34.93 327 PRO B C 1
ATOM 5302 O O . PRO B 1 347 ? -1.090 4.352 -13.757 1.00 39.68 327 PRO B O 1
ATOM 5306 N N . HIS B 1 348 ? 0.782 5.404 -14.439 1.00 38.60 328 HIS B N 1
ATOM 5307 C CA . HIS B 1 348 ? 1.571 4.185 -14.538 1.00 40.93 328 HIS B CA 1
ATOM 5308 C C . HIS B 1 348 ? 2.685 4.081 -13.509 1.00 44.31 328 HIS B C 1
ATOM 5309 O O . HIS B 1 348 ? 2.998 2.971 -13.076 1.00 45.97 328 HIS B O 1
ATOM 5316 N N . ASN B 1 349 ? 3.287 5.197 -13.102 1.00 38.73 329 ASN B N 1
ATOM 5317 C CA . ASN B 1 349 ? 4.438 5.179 -12.207 1.00 40.38 329 ASN B CA 1
ATOM 5318 C C . ASN B 1 349 ? 4.105 5.950 -10.937 1.00 44.74 329 ASN B C 1
ATOM 5319 O O . ASN B 1 349 ? 3.759 7.136 -10.996 1.00 41.49 329 ASN B O 1
ATOM 5324 N N . GLU B 1 350 ? 4.231 5.274 -9.791 1.00 41.94 330 GLU B N 1
ATOM 5325 C CA . GLU B 1 350 ? 3.769 5.822 -8.520 1.00 43.56 330 GLU B CA 1
ATOM 5326 C C . GLU B 1 350 ? 4.596 7.012 -8.047 1.00 37.55 330 GLU B C 1
ATOM 5327 O O . GLU B 1 350 ? 4.101 7.808 -7.243 1.00 36.92 330 GLU B O 1
ATOM 5333 N N . THR B 1 351 ? 5.833 7.153 -8.520 1.00 36.23 331 THR B N 1
ATOM 5334 C CA . THR B 1 351 ? 6.721 8.220 -8.080 1.00 40.60 331 THR B CA 1
ATOM 5335 C C . THR B 1 351 ? 6.759 9.401 -9.042 1.00 41.19 331 THR B C 1
ATOM 5336 O O . THR B 1 351 ? 7.487 10.367 -8.789 1.00 36.88 331 THR B O 1
ATOM 5340 N N . ILE B 1 352 ? 5.990 9.353 -10.125 1.00 38.00 332 ILE B N 1
ATOM 5341 C CA . ILE B 1 352 ? 6.045 10.353 -11.183 1.00 35.84 332 ILE B CA 1
ATOM 5342 C C . ILE B 1 352 ? 4.857 11.292 -11.038 1.00 35.09 332 ILE B C 1
ATOM 5343 O O . ILE B 1 352 ? 3.712 10.846 -10.892 1.00 33.83 332 ILE B O 1
ATOM 5348 N N . LEU B 1 353 ? 5.130 12.594 -11.081 1.00 36.10 333 LEU B N 1
ATOM 5349 C CA . LEU B 1 353 ? 4.123 13.627 -10.906 1.00 29.17 333 LEU B CA 1
ATOM 5350 C C . LEU B 1 353 ? 4.426 14.766 -11.868 1.00 31.86 333 LEU B C 1
ATOM 5351 O O . LEU B 1 353 ? 5.593 15.062 -12.138 1.00 29.02 333 LEU B O 1
ATOM 5356 N N . ALA B 1 354 ? 3.377 15.397 -12.393 1.00 31.92 334 ALA B N 1
ATOM 5357 C CA . ALA B 1 354 ? 3.536 16.479 -13.353 1.00 30.99 334 ALA B CA 1
ATOM 5358 C C . ALA B 1 354 ? 2.767 17.710 -12.897 1.00 30.50 334 ALA B C 1
ATOM 5359 O O . ALA B 1 354 ? 1.712 17.610 -12.263 1.00 28.51 334 ALA B O 1
ATOM 5361 N N . SER B 1 355 ? 3.310 18.877 -13.235 1.00 28.57 335 SER B N 1
ATOM 5362 C CA . SER B 1 355 ? 2.707 20.151 -12.874 1.00 29.28 335 SER B CA 1
ATOM 5363 C C . SER B 1 355 ? 2.895 21.134 -14.018 1.00 29.28 335 SER B C 1
ATOM 5364 O O . SER B 1 355 ? 3.899 21.091 -14.735 1.00 30.95 335 SER B O 1
ATOM 5367 N N . SER B 1 356 ? 1.918 22.023 -14.181 1.00 28.05 336 SER B N 1
ATOM 5368 C CA . SER B 1 356 ? 1.949 23.004 -15.254 1.00 29.82 336 SER B CA 1
ATOM 5369 C C . SER B 1 356 ? 1.243 24.268 -14.789 1.00 30.05 336 SER B C 1
ATOM 5370 O O . SER B 1 356 ? 0.471 24.253 -13.827 1.00 28.44 336 SER B O 1
ATOM 5373 N N . GLY B 1 357 ? 1.499 25.365 -15.496 1.00 30.57 337 GLY B N 1
ATOM 5374 C CA . GLY B 1 357 ? 0.894 26.620 -15.105 1.00 31.16 337 GLY B CA 1
ATOM 5375 C C . GLY B 1 357 ? 1.319 27.829 -15.910 1.00 33.37 337 GLY B C 1
ATOM 5376 O O . GLY B 1 357 ? 1.688 27.721 -17.084 1.00 29.67 337 GLY B O 1
ATOM 5377 N N . THR B 1 358 ? 1.280 28.993 -15.264 1.00 34.41 338 THR B N 1
ATOM 5378 C CA . THR B 1 358 ? 1.420 30.274 -15.941 1.00 34.05 338 THR B CA 1
ATOM 5379 C C . THR B 1 358 ? 2.838 30.570 -16.409 1.00 34.44 338 THR B C 1
ATOM 5380 O O . THR B 1 358 ? 3.023 31.499 -17.201 1.00 32.85 338 THR B O 1
ATOM 5384 N N . ASP B 1 359 ? 3.837 29.819 -15.957 1.00 32.17 339 ASP B N 1
ATOM 5385 C CA . ASP B 1 359 ? 5.201 30.047 -16.420 1.00 32.33 339 ASP B CA 1
ATOM 5386 C C . ASP B 1 359 ? 5.493 29.357 -17.752 1.00 33.09 339 ASP B C 1
ATOM 5387 O O . ASP B 1 359 ? 6.659 29.285 -18.154 1.00 34.44 339 ASP B O 1
ATOM 5392 N N . ARG B 1 360 ? 4.454 28.880 -18.443 1.00 31.98 340 ARG B N 1
ATOM 5393 C CA . ARG B 1 360 ? 4.549 28.231 -19.751 1.00 35.33 340 ARG B CA 1
ATOM 5394 C C . ARG B 1 360 ? 5.362 26.942 -19.705 1.00 32.59 340 ARG B C 1
ATOM 5395 O O . ARG B 1 360 ? 5.828 26.459 -20.742 1.00 31.55 340 ARG B O 1
ATOM 5403 N N . ARG B 1 361 ? 5.524 26.365 -18.518 1.00 32.06 341 ARG B N 1
ATOM 5404 C CA . ARG B 1 361 ? 6.332 25.172 -18.315 1.00 31.91 341 ARG B CA 1
ATOM 5405 C C . ARG B 1 361 ? 5.460 24.035 -17.807 1.00 31.86 341 ARG B C 1
ATOM 5406 O O . ARG B 1 361 ? 4.525 24.254 -17.030 1.00 30.22 341 ARG B O 1
ATOM 5414 N N . LEU B 1 362 ? 5.769 22.822 -18.256 1.00 33.92 342 LEU B N 1
ATOM 5415 C CA . LEU B 1 362 ? 5.223 21.597 -17.682 1.00 29.06 342 LEU B CA 1
ATOM 5416 C C . LEU B 1 362 ? 6.395 20.825 -17.092 1.00 29.51 342 LEU B C 1
ATOM 5417 O O . LEU B 1 362 ? 7.268 20.357 -17.830 1.00 30.27 342 LEU B O 1
ATOM 5422 N N . ASN B 1 363 ? 6.421 20.705 -15.768 1.00 27.65 343 ASN B N 1
ATOM 5423 C CA . ASN B 1 363 ? 7.482 19.996 -15.068 1.00 31.37 343 ASN B CA 1
ATOM 5424 C C . ASN B 1 363 ? 7.024 18.588 -14.717 1.00 31.30 343 ASN B C 1
ATOM 5425 O O . ASN B 1 363 ? 5.873 18.377 -14.325 1.00 31.70 343 ASN B O 1
ATOM 5430 N N . VAL B 1 364 ? 7.932 17.627 -14.859 1.00 30.18 344 VAL B N 1
ATOM 5431 C CA . VAL B 1 364 ? 7.690 16.240 -14.473 1.00 33.75 344 VAL B CA 1
ATOM 5432 C C . VAL B 1 364 ? 8.630 15.912 -13.322 1.00 33.17 344 VAL B C 1
ATOM 5433 O O . VAL B 1 364 ? 9.850 16.085 -13.438 1.00 34.11 344 VAL B O 1
ATOM 5437 N N . TRP B 1 365 ? 8.065 15.443 -12.212 1.00 31.83 345 TRP B N 1
ATOM 5438 C CA . TRP B 1 365 ? 8.817 15.211 -10.988 1.00 34.69 345 TRP B CA 1
ATOM 5439 C C . TRP B 1 365 ? 8.904 13.722 -10.682 1.00 36.65 345 TRP B C 1
ATOM 5440 O O . TRP B 1 365 ? 7.935 12.980 -10.866 1.00 33.77 345 TRP B O 1
ATOM 5451 N N . ASP B 1 366 ? 10.067 13.298 -10.197 1.00 42.05 346 ASP B N 1
ATOM 5452 C CA . ASP B 1 366 ? 10.308 11.925 -9.760 1.00 41.91 346 ASP B CA 1
ATOM 5453 C C . ASP B 1 366 ? 10.665 11.985 -8.279 1.00 42.27 346 ASP B C 1
ATOM 5454 O O . ASP B 1 366 ? 11.818 12.246 -7.921 1.00 40.19 346 ASP B O 1
ATOM 5459 N N . LEU B 1 367 ? 9.675 11.747 -7.416 1.00 39.36 347 LEU B N 1
ATOM 5460 C CA . LEU B 1 367 ? 9.900 11.903 -5.986 1.00 43.46 347 LEU B CA 1
ATOM 5461 C C . LEU B 1 367 ? 10.810 10.823 -5.415 1.00 48.39 347 LEU B C 1
ATOM 5462 O O . LEU B 1 367 ? 11.314 10.982 -4.298 1.00 45.13 347 LEU B O 1
ATOM 5467 N N . SER B 1 368 ? 11.041 9.738 -6.152 1.00 48.26 348 SER B N 1
ATOM 5468 C CA . SER B 1 368 ? 12.034 8.761 -5.732 1.00 46.65 348 SER B CA 1
ATOM 5469 C C . SER B 1 368 ? 13.453 9.316 -5.779 1.00 48.74 348 SER B C 1
ATOM 5470 O O . SER B 1 368 ? 14.360 8.699 -5.211 1.00 47.03 348 SER B O 1
ATOM 5473 N N . LYS B 1 369 ? 13.664 10.460 -6.432 1.00 50.48 349 LYS B N 1
ATOM 5474 C CA . LYS B 1 369 ? 14.961 11.120 -6.480 1.00 47.76 349 LYS B CA 1
ATOM 5475 C C . LYS B 1 369 ? 15.066 12.270 -5.485 1.00 49.98 349 LYS B C 1
ATOM 5476 O O . LYS B 1 369 ? 16.006 13.068 -5.568 1.00 47.53 349 LYS B O 1
ATOM 5482 N N . ILE B 1 370 ? 14.121 12.370 -4.550 1.00 47.36 350 ILE B N 1
ATOM 5483 C CA . ILE B 1 370 ? 14.181 13.395 -3.516 1.00 48.95 350 ILE B CA 1
ATOM 5484 C C . ILE B 1 370 ? 15.365 13.119 -2.599 1.00 51.61 350 ILE B C 1
ATOM 5485 O O . ILE B 1 370 ? 15.572 11.984 -2.150 1.00 56.79 350 ILE B O 1
ATOM 5490 N N . GLY B 1 371 ? 16.152 14.155 -2.321 1.00 55.25 351 GLY B N 1
ATOM 5491 C CA . GLY B 1 371 ? 17.287 14.029 -1.432 1.00 55.02 351 GLY B CA 1
ATOM 5492 C C . GLY B 1 371 ? 18.529 13.432 -2.050 1.00 63.29 351 GLY B C 1
ATOM 5493 O O . GLY B 1 371 ? 19.510 13.206 -1.332 1.00 70.36 351 GLY B O 1
ATOM 5494 N N . GLU B 1 372 ? 18.520 13.165 -3.353 1.00 63.21 352 GLU B N 1
ATOM 5495 C CA . GLU B 1 372 ? 19.684 12.597 -4.015 1.00 68.17 352 GLU B CA 1
ATOM 5496 C C . GLU B 1 372 ? 20.854 13.574 -3.984 1.00 77.45 352 GLU B C 1
ATOM 5497 O O . GLU B 1 372 ? 20.676 14.795 -3.979 1.00 74.53 352 GLU B O 1
ATOM 5503 N N . GLU B 1 373 ? 22.063 13.020 -3.953 1.00 91.88 353 GLU B N 1
ATOM 5504 C CA . GLU B 1 373 ? 23.258 13.844 -4.062 1.00 89.75 353 GLU B CA 1
ATOM 5505 C C . GLU B 1 373 ? 23.349 14.435 -5.463 1.00 87.10 353 GLU B C 1
ATOM 5506 O O . GLU B 1 373 ? 22.968 13.798 -6.450 1.00 88.54 353 GLU B O 1
ATOM 5512 N N . GLN B 1 374 ? 23.853 15.662 -5.550 1.00 88.24 354 GLN B N 1
ATOM 5513 C CA . GLN B 1 374 ? 23.851 16.396 -6.806 1.00 88.85 354 GLN B CA 1
ATOM 5514 C C . GLN B 1 374 ? 25.182 17.103 -7.003 1.00 91.75 354 GLN B C 1
ATOM 5515 O O . GLN B 1 374 ? 25.757 17.644 -6.054 1.00 91.15 354 GLN B O 1
ATOM 5521 N N . SER B 1 375 ? 25.666 17.090 -8.242 1.00 94.37 355 SER B N 1
ATOM 5522 C CA . SER B 1 375 ? 26.841 17.860 -8.600 1.00 95.39 355 SER B CA 1
ATOM 5523 C C . SER B 1 375 ? 26.494 19.347 -8.639 1.00 95.73 355 SER B C 1
ATOM 5524 O O . SER B 1 375 ? 25.329 19.717 -8.804 1.00 95.31 355 SER B O 1
ATOM 5527 N N . PRO B 1 376 ? 27.489 20.223 -8.472 1.00 96.81 356 PRO B N 1
ATOM 5528 C CA . PRO B 1 376 ? 27.192 21.666 -8.521 1.00 100.58 356 PRO B CA 1
ATOM 5529 C C . PRO B 1 376 ? 26.614 22.120 -9.850 1.00 99.56 356 PRO B C 1
ATOM 5530 O O . PRO B 1 376 ? 25.743 22.998 -9.871 1.00 98.75 356 PRO B O 1
ATOM 5534 N N . GLU B 1 377 ? 27.067 21.539 -10.964 1.00 98.79 357 GLU B N 1
ATOM 5535 C CA . GLU B 1 377 ? 26.559 21.946 -12.271 1.00 101.47 357 GLU B CA 1
ATOM 5536 C C . GLU B 1 377 ? 25.117 21.494 -12.468 1.00 102.52 357 GLU B C 1
ATOM 5537 O O . GLU B 1 377 ? 24.270 22.268 -12.930 1.00 100.31 357 GLU B O 1
ATOM 5539 N N . ASP B 1 378 ? 24.818 20.239 -12.123 1.00 101.47 358 ASP B N 1
ATOM 5540 C CA . ASP B 1 378 ? 23.456 19.738 -12.270 1.00 97.98 358 ASP B CA 1
ATOM 5541 C C . ASP B 1 378 ? 22.503 20.393 -11.278 1.00 94.75 358 ASP B C 1
ATOM 5542 O O . ASP B 1 378 ? 21.296 20.458 -11.533 1.00 94.97 358 ASP B O 1
ATOM 5547 N N . ALA B 1 379 ? 23.022 20.881 -10.149 1.00 96.32 359 ALA B N 1
ATOM 5548 C CA . ALA B 1 379 ? 22.178 21.567 -9.178 1.00 91.60 359 ALA B CA 1
ATOM 5549 C C . ALA B 1 379 ? 21.670 22.905 -9.697 1.00 93.97 359 ALA B C 1
ATOM 5550 O O . ALA B 1 379 ? 20.632 23.383 -9.227 1.00 99.56 359 ALA B O 1
ATOM 5552 N N . GLU B 1 380 ? 22.376 23.519 -10.651 1.00 100.65 360 GLU B N 1
ATOM 5553 C CA . GLU B 1 380 ? 21.901 24.771 -11.229 1.00 99.49 360 GLU B CA 1
ATOM 5554 C C . GLU B 1 380 ? 20.669 24.554 -12.097 1.00 95.20 360 GLU B C 1
ATOM 5555 O O . GLU B 1 380 ? 19.791 25.423 -12.155 1.00 89.96 360 GLU B O 1
ATOM 5561 N N . ASP B 1 381 ? 20.586 23.407 -12.777 1.00 91.17 361 ASP B N 1
ATOM 5562 C CA . ASP B 1 381 ? 19.432 23.114 -13.619 1.00 89.11 361 ASP B CA 1
ATOM 5563 C C . ASP B 1 381 ? 18.169 22.872 -12.804 1.00 82.43 361 ASP B C 1
ATOM 5564 O O . ASP B 1 381 ? 17.065 23.057 -13.328 1.00 76.87 361 ASP B O 1
ATOM 5569 N N . GLY B 1 382 ? 18.304 22.465 -11.544 1.00 79.97 362 GLY B N 1
ATOM 5570 C CA . GLY B 1 382 ? 17.165 22.231 -10.691 1.00 67.65 362 GLY B CA 1
ATOM 5571 C C . GLY B 1 382 ? 17.423 21.150 -9.661 1.00 63.44 362 GLY B C 1
ATOM 5572 O O . GLY B 1 382 ? 18.510 20.568 -9.591 1.00 65.20 362 GLY B O 1
ATOM 5573 N N . PRO B 1 383 ? 16.419 20.864 -8.837 1.00 56.12 363 PRO B N 1
ATOM 5574 C CA . PRO B 1 383 ? 16.562 19.817 -7.816 1.00 49.87 363 PRO B CA 1
ATOM 5575 C C . PRO B 1 383 ? 16.655 18.442 -8.454 1.00 51.16 363 PRO B C 1
ATOM 5576 O O . PRO B 1 383 ? 16.291 18.267 -9.627 1.00 49.78 363 PRO B O 1
ATOM 5580 N N . PRO B 1 384 ? 17.144 17.437 -7.719 1.00 53.65 364 PRO B N 1
ATOM 5581 C CA . PRO B 1 384 ? 17.299 16.106 -8.330 1.00 50.69 364 PRO B CA 1
ATOM 5582 C C . PRO B 1 384 ? 15.983 15.458 -8.716 1.00 46.21 364 PRO B C 1
ATOM 5583 O O . PRO B 1 384 ? 15.954 14.665 -9.665 1.00 44.68 364 PRO B O 1
ATOM 5587 N N . GLU B 1 385 ? 14.894 15.768 -8.015 1.00 41.50 365 GLU B N 1
ATOM 5588 C CA . GLU B 1 385 ? 13.593 15.190 -8.321 1.00 43.19 365 GLU B CA 1
ATOM 5589 C C . GLU B 1 385 ? 12.934 15.820 -9.542 1.00 40.88 365 GLU B C 1
ATOM 5590 O O . GLU B 1 385 ? 11.822 15.418 -9.900 1.00 42.29 365 GLU B O 1
ATOM 5596 N N . LEU B 1 386 ? 13.576 16.794 -10.179 1.00 38.48 366 LEU B N 1
ATOM 5597 C CA . LEU B 1 386 ? 13.053 17.388 -11.407 1.00 41.78 366 LEU B CA 1
ATOM 5598 C C . LEU B 1 386 ? 13.493 16.510 -12.568 1.00 40.54 366 LEU B C 1
ATOM 5599 O O . LEU B 1 386 ? 14.660 16.519 -12.967 1.00 42.39 366 LEU B O 1
ATOM 5604 N N . LEU B 1 387 ? 12.556 15.733 -13.107 1.00 37.52 367 LEU B N 1
ATOM 5605 C CA . LEU B 1 387 ? 12.894 14.807 -14.179 1.00 40.21 367 LEU B CA 1
ATOM 5606 C C . LEU B 1 387 ? 12.983 15.520 -15.520 1.00 39.60 367 LEU B C 1
ATOM 5607 O O . LEU B 1 387 ? 13.953 15.339 -16.265 1.00 39.57 367 LEU B O 1
ATOM 5612 N N . PHE B 1 388 ? 11.986 16.340 -15.838 1.00 36.86 368 PHE B N 1
ATOM 5613 C CA . PHE B 1 388 ? 11.861 16.888 -17.178 1.00 37.66 368 PHE B CA 1
ATOM 5614 C C . PHE B 1 388 ? 11.155 18.232 -17.117 1.00 34.17 368 PHE B C 1
ATOM 5615 O O . PHE B 1 388 ? 10.240 18.427 -16.312 1.00 32.67 368 PHE B O 1
ATOM 5623 N N . ILE B 1 389 ? 11.597 19.153 -17.965 1.00 35.75 369 ILE B N 1
ATOM 5624 C CA . ILE B 1 389 ? 10.934 20.436 -18.161 1.00 31.80 369 ILE B CA 1
ATOM 5625 C C . ILE B 1 389 ? 10.475 20.469 -19.609 1.00 31.69 369 ILE B C 1
ATOM 5626 O O . ILE B 1 389 ? 11.302 20.497 -20.529 1.00 32.73 369 ILE B O 1
ATOM 5631 N N . HIS B 1 390 ? 9.163 20.442 -19.817 1.00 31.29 370 HIS B N 1
ATOM 5632 C CA . HIS B 1 390 ? 8.589 20.589 -21.148 1.00 34.47 370 HIS B CA 1
ATOM 5633 C C . HIS B 1 390 ? 8.428 22.077 -21.438 1.00 31.45 370 HIS B C 1
ATOM 5634 O O . HIS B 1 390 ? 7.626 22.759 -20.791 1.00 29.70 370 HIS B O 1
ATOM 5641 N N . GLY B 1 391 ? 9.191 22.581 -22.403 1.00 29.97 371 GLY B N 1
ATOM 5642 C CA . GLY B 1 391 ? 9.122 23.986 -22.754 1.00 37.19 371 GLY B CA 1
ATOM 5643 C C . GLY B 1 391 ? 8.567 24.231 -24.142 1.00 37.43 371 GLY B C 1
ATOM 5644 O O . GLY B 1 391 ? 8.925 25.215 -24.795 1.00 35.54 371 GLY B O 1
ATOM 5645 N N . GLY B 1 392 ? 7.684 23.340 -24.604 1.00 36.28 372 GLY B N 1
ATOM 5646 C 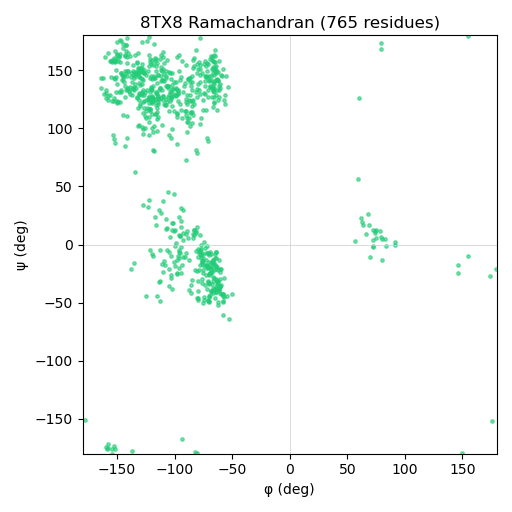CA . GLY B 1 392 ? 7.140 23.457 -25.946 1.00 35.91 372 GLY B CA 1
ATOM 5647 C C . GLY B 1 392 ? 6.050 24.493 -26.106 1.00 35.08 372 GLY B C 1
ATOM 5648 O O . GLY B 1 392 ? 5.758 24.897 -27.236 1.00 34.22 372 GLY B O 1
ATOM 5649 N N . HIS B 1 393 ? 5.438 24.929 -25.010 1.00 34.90 373 HIS B N 1
ATOM 5650 C CA . HIS B 1 393 ? 4.365 25.910 -25.078 1.00 35.62 373 HIS B CA 1
ATOM 5651 C C . HIS B 1 393 ? 4.927 27.317 -24.950 1.00 35.09 373 HIS B C 1
ATOM 5652 O O . HIS B 1 393 ? 5.800 27.575 -24.118 1.00 34.80 373 HIS B O 1
ATOM 5659 N N . THR B 1 394 ? 4.427 28.222 -25.794 1.00 36.18 374 THR B N 1
ATOM 5660 C CA . THR B 1 394 ? 4.804 29.628 -25.755 1.00 34.12 374 THR B CA 1
ATOM 5661 C C . THR B 1 394 ? 3.735 30.492 -25.097 1.00 37.81 374 THR B C 1
ATOM 5662 O O . THR B 1 394 ? 3.720 31.713 -25.294 1.00 35.18 374 THR B O 1
ATOM 5666 N N . ALA B 1 395 ? 2.835 29.883 -24.330 1.00 33.84 375 ALA B N 1
ATOM 5667 C CA . ALA B 1 395 ? 1.810 30.612 -23.599 1.00 34.04 375 ALA B CA 1
ATOM 5668 C C . ALA B 1 395 ? 1.471 29.823 -22.342 1.00 35.16 375 ALA B C 1
ATOM 5669 O O . ALA B 1 395 ? 1.965 28.711 -22.131 1.00 35.49 375 ALA B O 1
ATOM 5671 N N . LYS B 1 396 ? 0.624 30.410 -21.498 1.00 32.94 376 LYS B N 1
ATOM 5672 C CA . LYS B 1 396 ? 0.241 29.760 -20.252 1.00 32.42 376 LYS B CA 1
ATOM 5673 C C . LYS B 1 396 ? -0.464 28.441 -20.536 1.00 30.90 376 LYS B C 1
ATOM 5674 O O . LYS B 1 396 ? -1.353 28.364 -21.388 1.00 30.32 376 LYS B O 1
ATOM 5680 N N . ILE B 1 397 ? -0.054 27.397 -19.826 1.00 28.71 377 ILE B N 1
ATOM 5681 C CA . ILE B 1 397 ? -0.663 26.082 -19.990 1.00 29.69 377 ILE B CA 1
ATOM 5682 C C . ILE B 1 397 ? -1.902 26.016 -19.106 1.00 30.84 377 ILE B C 1
ATOM 5683 O O . ILE B 1 397 ? -1.827 26.243 -17.894 1.00 32.35 377 ILE B O 1
ATOM 5688 N N . SER B 1 398 ? -3.052 25.732 -19.715 1.00 28.14 378 SER B N 1
ATOM 5689 C CA . SER B 1 398 ? -4.301 25.710 -18.966 1.00 28.19 378 SER B CA 1
ATOM 5690 C C . SER B 1 398 ? -4.576 24.352 -18.338 1.00 31.05 378 SER B C 1
ATOM 5691 O O . SER B 1 398 ? -5.058 24.283 -17.202 1.00 34.23 378 SER B O 1
ATOM 5694 N N . ASP B 1 399 ? -4.272 23.271 -19.051 1.00 33.06 379 ASP B N 1
ATOM 5695 C CA . ASP B 1 399 ? -4.563 21.934 -18.559 1.00 28.96 379 ASP B CA 1
ATOM 5696 C C . ASP B 1 399 ? -3.694 20.941 -19.314 1.00 28.39 379 ASP B C 1
ATOM 5697 O O . ASP B 1 399 ? -3.156 21.246 -20.381 1.00 31.28 379 ASP B O 1
ATOM 5702 N N . PHE B 1 400 ? -3.553 19.750 -18.736 1.00 29.62 380 PHE B N 1
ATOM 5703 C CA . PHE B 1 400 ? -2.843 18.660 -19.390 1.00 27.65 380 PHE B CA 1
ATOM 5704 C C . PHE B 1 400 ? -3.362 17.341 -18.842 1.00 29.13 380 PHE B C 1
ATOM 5705 O O . PHE B 1 400 ? -3.906 17.277 -17.737 1.00 30.38 380 PHE B O 1
ATOM 5713 N N . SER B 1 401 ? -3.183 16.282 -19.629 1.00 29.37 381 SER B N 1
ATOM 5714 C CA . SER B 1 401 ? -3.701 14.969 -19.271 1.00 29.82 381 SER B CA 1
ATOM 5715 C C . SER B 1 401 ? -2.691 13.893 -19.631 1.00 30.67 381 SER B C 1
ATOM 5716 O O . SER B 1 401 ? -2.157 13.883 -20.744 1.00 29.28 381 SER B O 1
ATOM 5719 N N . TRP B 1 402 ? -2.437 12.991 -18.684 1.00 28.99 382 TRP B N 1
ATOM 5720 C CA . TRP B 1 402 ? -1.605 11.826 -18.950 1.00 30.23 382 TRP B CA 1
ATOM 5721 C C . TRP B 1 402 ? -2.381 10.810 -19.778 1.00 30.15 382 TRP B C 1
ATOM 5722 O O . TRP B 1 402 ? -3.508 10.444 -19.427 1.00 25.67 382 TRP B O 1
ATOM 5733 N N . ASN B 1 403 ? -1.776 10.334 -20.857 1.00 28.56 383 ASN B N 1
ATOM 5734 C CA . ASN B 1 403 ? -2.400 9.279 -21.653 1.00 31.92 383 ASN B CA 1
ATOM 5735 C C . ASN B 1 403 ? -2.474 7.997 -20.833 1.00 34.99 383 ASN B C 1
ATOM 5736 O O . ASN B 1 403 ? -1.434 7.504 -20.377 1.00 33.22 383 ASN B O 1
ATOM 5741 N N . PRO B 1 404 ? -3.664 7.426 -20.620 1.00 33.78 384 PRO B N 1
ATOM 5742 C CA . PRO B 1 404 ? -3.769 6.252 -19.742 1.00 36.87 384 PRO B CA 1
ATOM 5743 C C . PRO B 1 404 ? -3.349 4.947 -20.394 1.00 36.12 384 PRO B C 1
ATOM 5744 O O . PRO B 1 404 ? -3.013 3.999 -19.672 1.00 35.63 384 PRO B O 1
ATOM 5748 N N . ASN B 1 405 ? -3.358 4.864 -21.723 1.00 37.43 385 ASN B N 1
ATOM 5749 C CA . ASN B 1 405 ? -2.988 3.641 -22.427 1.00 35.52 385 ASN B CA 1
ATOM 5750 C C . ASN B 1 405 ? -1.552 3.646 -22.925 1.00 37.75 385 ASN B C 1
ATOM 5751 O O . ASN B 1 405 ? -0.971 2.573 -23.109 1.00 37.00 385 ASN B O 1
ATOM 5756 N N . GLU B 1 406 ? -0.971 4.818 -23.151 1.00 35.92 386 GLU B N 1
ATOM 5757 C CA . GLU B 1 406 ? 0.414 4.930 -23.608 1.00 34.64 386 GLU B CA 1
ATOM 5758 C C . GLU B 1 406 ? 1.242 5.623 -22.537 1.00 38.54 386 GLU B C 1
ATOM 5759 O O . GLU B 1 406 ? 1.085 6.841 -22.328 1.00 34.50 386 GLU B O 1
ATOM 5765 N N . PRO B 1 407 ? 2.118 4.904 -21.835 1.00 39.72 387 PRO B N 1
ATOM 5766 C CA . PRO B 1 407 ? 2.863 5.520 -20.729 1.00 38.89 387 PRO B CA 1
ATOM 5767 C C . PRO B 1 407 ? 3.763 6.651 -21.205 1.00 37.52 387 PRO B C 1
ATOM 5768 O O . PRO B 1 407 ? 4.369 6.581 -22.277 1.00 36.63 387 PRO B O 1
ATOM 5772 N N . TRP B 1 408 ? 3.829 7.705 -20.391 1.00 36.93 388 TRP B N 1
ATOM 5773 C CA . TRP B 1 408 ? 4.660 8.894 -20.564 1.00 34.90 388 TRP B CA 1
ATOM 5774 C C . TRP B 1 408 ? 4.179 9.808 -21.682 1.00 36.18 388 TRP B C 1
ATOM 5775 O O . TRP B 1 408 ? 4.775 10.874 -21.888 1.00 36.75 388 TRP B O 1
ATOM 5786 N N . VAL B 1 409 ? 3.127 9.444 -22.404 1.00 33.97 389 VAL B N 1
ATOM 5787 C CA . VAL B 1 409 ? 2.541 10.346 -23.388 1.00 31.91 389 VAL B CA 1
ATOM 5788 C C . VAL B 1 409 ? 1.641 11.334 -22.660 1.00 33.40 389 VAL B C 1
ATOM 5789 O O . VAL B 1 409 ? 0.847 10.948 -21.793 1.00 32.42 389 VAL B O 1
ATOM 5793 N N . ILE B 1 410 ? 1.770 12.614 -23.004 1.00 31.13 390 ILE B N 1
ATOM 5794 C CA . ILE B 1 410 ? 1.044 13.695 -22.351 1.00 31.26 390 ILE B CA 1
ATOM 5795 C C . ILE B 1 410 ? 0.475 14.611 -23.425 1.00 31.25 390 ILE B C 1
ATOM 5796 O O . ILE B 1 4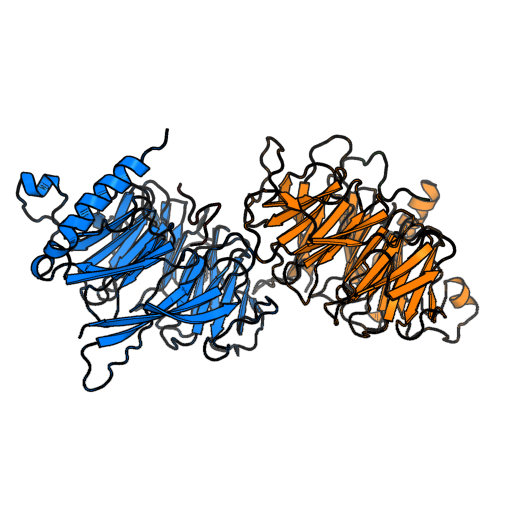10 ? 1.140 14.893 -24.429 1.00 30.24 390 ILE B O 1
ATOM 5801 N N . CYS B 1 411 ? -0.766 15.049 -23.230 1.00 28.49 391 CYS B N 1
ATOM 5802 C CA . CYS B 1 411 ? -1.350 16.131 -24.011 1.00 34.25 391 CYS B CA 1
ATOM 5803 C C . CYS B 1 411 ? -1.508 17.353 -23.119 1.00 29.58 391 CYS B C 1
ATOM 5804 O O . CYS B 1 411 ? -2.089 17.260 -22.034 1.00 28.94 391 CYS B O 1
ATOM 5807 N N . SER B 1 412 ? -0.992 18.490 -23.573 1.00 30.16 392 SER B N 1
ATOM 5808 C CA . SER B 1 412 ? -1.127 19.747 -22.855 1.00 29.47 392 SER B CA 1
ATOM 5809 C C . SER B 1 412 ? -1.649 20.812 -23.807 1.00 32.82 392 SER B C 1
ATOM 5810 O O . SER B 1 412 ? -1.294 20.825 -24.990 1.00 33.43 392 SER B O 1
ATOM 5813 N N . VAL B 1 413 ? -2.504 21.695 -23.291 1.00 28.38 393 VAL B N 1
ATOM 5814 C CA . VAL B 1 413 ? -3.103 22.769 -24.073 1.00 31.54 393 VAL B CA 1
ATOM 5815 C C . VAL B 1 413 ? -2.738 24.100 -23.431 1.00 32.51 393 VAL B C 1
ATOM 5816 O O . VAL B 1 413 ? -2.668 24.209 -22.202 1.00 32.58 393 VAL B O 1
ATOM 5820 N N . SER B 1 414 ? -2.505 25.107 -24.264 1.00 31.82 394 SER B N 1
ATOM 5821 C CA . SER B 1 414 ? -2.042 26.410 -23.813 1.00 29.38 394 SER B CA 1
ATOM 5822 C C . SER B 1 414 ? -2.999 27.504 -24.284 1.00 34.27 394 SER B C 1
ATOM 5823 O O . SER B 1 414 ? -3.952 27.261 -25.031 1.00 33.27 394 SER B O 1
ATOM 5826 N N . GLU B 1 415 ? -2.716 28.729 -23.838 1.00 30.64 395 GLU B N 1
ATOM 5827 C CA . GLU B 1 415 ? -3.587 29.870 -24.082 1.00 32.64 395 GLU B CA 1
ATOM 5828 C C . GLU B 1 415 ? -3.514 30.381 -25.514 1.00 32.86 395 GLU B C 1
ATOM 5829 O O . GLU B 1 415 ? -4.422 31.099 -25.947 1.00 34.33 395 GLU B O 1
ATOM 5835 N N . ASP B 1 416 ? -2.457 30.040 -26.255 1.00 32.76 396 ASP B N 1
ATOM 5836 C CA . ASP B 1 416 ? -2.302 30.469 -27.639 1.00 32.12 396 ASP B CA 1
ATOM 5837 C C . ASP B 1 416 ? -2.860 29.457 -28.634 1.00 36.09 396 ASP B C 1
ATOM 5838 O O . ASP B 1 416 ? -2.355 29.365 -29.762 1.00 35.54 396 ASP B O 1
ATOM 5843 N N . ASN B 1 417 ? -3.883 28.694 -28.238 1.00 35.41 397 ASN B N 1
ATOM 5844 C CA . ASN B 1 417 ? -4.601 27.722 -29.062 1.00 35.13 397 ASN B CA 1
ATOM 5845 C C . ASN B 1 417 ? -3.792 26.466 -29.352 1.00 36.35 397 ASN B C 1
ATOM 5846 O O . ASN B 1 417 ? -4.262 25.594 -30.096 1.00 35.52 397 ASN B O 1
ATOM 5851 N N . ILE B 1 418 ? -2.600 26.335 -28.782 1.00 38.08 398 ILE B N 1
ATOM 5852 C CA . ILE B 1 418 ? -1.718 25.217 -29.086 1.00 37.33 398 ILE B CA 1
ATOM 5853 C C . ILE B 1 418 ? -2.094 24.025 -28.218 1.00 37.57 398 ILE B C 1
ATOM 5854 O O . ILE B 1 418 ? -2.294 24.160 -27.004 1.00 32.78 398 ILE B O 1
ATOM 5859 N N . MET B 1 419 ? -2.204 22.858 -28.846 1.00 42.70 399 MET B N 1
ATOM 5860 C CA . MET B 1 419 ? -2.369 21.586 -28.154 1.00 37.81 399 MET B CA 1
ATOM 5861 C C . MET B 1 419 ? -1.224 20.682 -28.581 1.00 36.59 399 MET B C 1
ATOM 5862 O O . MET B 1 419 ? -1.008 20.477 -29.781 1.00 37.35 399 MET B O 1
ATOM 5867 N N . GLN B 1 420 ? -0.485 20.156 -27.608 1.00 33.86 400 GLN B N 1
ATOM 5868 C CA . GLN B 1 420 ? 0.724 19.386 -27.873 1.00 35.89 400 GLN B CA 1
ATOM 5869 C C . GLN B 1 420 ? 0.590 17.998 -27.266 1.00 32.35 400 GLN B C 1
ATOM 5870 O O . GLN B 1 420 ? 0.391 17.863 -26.054 1.00 34.83 400 GLN B O 1
ATOM 5876 N N . VAL B 1 421 ? 0.697 16.975 -28.107 1.00 33.61 401 VAL B N 1
ATOM 5877 C CA . VAL B 1 421 ? 0.772 15.586 -27.668 1.00 32.16 401 VAL B CA 1
ATOM 5878 C C . VAL B 1 421 ? 2.231 15.166 -27.762 1.00 34.57 401 VAL B C 1
ATOM 5879 O O . VAL B 1 421 ? 2.823 15.201 -28.848 1.00 35.94 401 VAL B O 1
ATOM 5883 N N . TRP B 1 422 ? 2.823 14.784 -26.633 1.00 29.54 402 TRP B N 1
ATOM 5884 C CA . TRP B 1 422 ? 4.265 14.605 -26.597 1.00 32.10 402 TRP B CA 1
ATOM 5885 C C . TRP B 1 422 ? 4.647 13.536 -25.587 1.00 34.19 402 TRP B C 1
ATOM 5886 O O . TRP B 1 422 ? 3.867 13.169 -24.703 1.00 29.97 402 TRP B O 1
ATOM 5897 N N . GLN B 1 423 ? 5.880 13.058 -25.726 1.00 32.90 403 GLN B N 1
ATOM 5898 C CA . GLN B 1 423 ? 6.420 12.024 -24.853 1.00 37.23 403 GLN B CA 1
ATOM 5899 C C . GLN B 1 423 ? 7.922 12.227 -24.757 1.00 33.74 403 GLN B C 1
ATOM 5900 O O . GLN B 1 423 ? 8.613 12.223 -25.779 1.00 37.03 403 GLN B O 1
ATOM 5906 N N . MET B 1 424 ? 8.420 12.413 -23.540 1.00 34.22 404 MET B N 1
ATOM 5907 C CA . MET B 1 424 ? 9.844 12.629 -23.347 1.00 38.71 404 MET B CA 1
ATOM 5908 C C . MET B 1 424 ? 10.637 11.384 -23.738 1.00 40.73 404 MET B C 1
ATOM 5909 O O . MET B 1 424 ? 10.098 10.282 -23.868 1.00 37.79 404 MET B O 1
ATOM 5914 N N . ALA B 1 425 ? 11.940 11.578 -23.932 1.00 42.49 405 ALA B N 1
ATOM 5915 C CA . ALA B 1 425 ? 12.807 10.485 -24.350 1.00 44.58 405 ALA B CA 1
ATOM 5916 C C . ALA B 1 425 ? 12.850 9.394 -23.286 1.00 46.81 405 ALA B C 1
ATOM 5917 O O . ALA B 1 425 ? 12.861 9.674 -22.084 1.00 47.40 405 ALA B O 1
ATOM 5919 N N . GLU B 1 426 ? 12.879 8.139 -23.744 1.00 48.73 406 GLU B N 1
ATOM 5920 C CA . GLU B 1 426 ? 12.843 7.006 -22.823 1.00 46.61 406 GLU B CA 1
ATOM 5921 C C . GLU B 1 426 ? 14.057 6.995 -21.902 1.00 51.83 406 GLU B C 1
ATOM 5922 O O . GLU B 1 426 ? 13.938 6.681 -20.712 1.00 55.43 406 GLU B O 1
ATOM 5928 N N . ASN B 1 427 ? 15.230 7.355 -22.426 1.00 47.68 407 ASN B N 1
ATOM 5929 C CA . ASN B 1 427 ? 16.451 7.337 -21.628 1.00 48.24 407 ASN B CA 1
ATOM 5930 C C . ASN B 1 427 ? 16.423 8.329 -20.473 1.00 54.75 407 ASN B C 1
ATOM 5931 O O . ASN B 1 427 ? 17.277 8.238 -19.585 1.00 60.27 407 ASN B O 1
ATOM 5936 N N . ILE B 1 428 ? 15.448 9.240 -20.438 1.00 51.64 408 ILE B N 1
ATOM 5937 C CA . ILE B 1 428 ? 15.299 10.227 -19.330 1.00 50.34 408 ILE B CA 1
ATOM 5938 C C . ILE B 1 428 ? 14.738 9.524 -18.093 1.00 51.57 408 ILE B C 1
ATOM 5939 O O . ILE B 1 428 ? 15.301 9.742 -17.014 1.00 54.73 408 ILE B O 1
ATOM 5944 N N . TYR B 1 429 ? 13.680 8.726 -18.234 1.00 51.29 409 TYR B N 1
ATOM 5945 C CA . TYR B 1 429 ? 13.017 8.028 -17.098 1.00 56.31 409 TYR B CA 1
ATOM 5946 C C . TYR B 1 429 ? 13.569 6.605 -16.954 1.00 62.03 409 TYR B C 1
ATOM 5947 O O . TYR B 1 429 ? 13.220 5.939 -15.971 1.00 65.17 409 TYR B O 1
ATOM 5956 N N . ASN B 1 430 ? 14.393 6.152 -17.888 1.00 66.70 410 ASN B N 1
ATOM 5957 C CA . ASN B 1 430 ? 15.050 4.826 -17.809 1.00 64.66 410 ASN B CA 1
ATOM 5958 C C . ASN B 1 430 ? 16.475 5.000 -17.283 1.00 69.12 410 ASN B C 1
ATOM 5959 O O . ASN B 1 430 ? 16.603 5.384 -16.109 1.00 72.53 410 ASN B O 1
ATOM 5967 N N . LYS C 2 2 ? -3.077 37.598 -8.383 1.00 37.70 1 LYS C N 1
ATOM 5968 C CA . LYS C 2 2 ? -3.234 36.232 -8.878 1.00 41.51 1 LYS C CA 1
ATOM 5969 C C . LYS C 2 2 ? -3.606 36.199 -10.361 1.00 39.33 1 LYS C C 1
ATOM 5970 O O . LYS C 2 2 ? -4.444 36.982 -10.810 1.00 37.65 1 LYS C O 1
ATOM 5976 N N . HIS C 2 3 ? -2.958 35.321 -11.127 1.00 42.74 2 HIS C N 1
ATOM 5977 C CA . HIS C 2 3 ? -3.322 35.161 -12.529 1.00 39.50 2 HIS C CA 1
ATOM 5978 C C . HIS C 2 3 ? -4.772 34.713 -12.639 1.00 39.84 2 HIS C C 1
ATOM 5979 O O . HIS C 2 3 ? -5.234 33.857 -11.879 1.00 36.25 2 HIS C O 1
ATOM 5986 N N . ARG C 2 4 ? -5.492 35.296 -13.593 1.00 39.37 3 ARG C N 1
ATOM 5987 C CA . ARG C 2 4 ? -6.818 34.797 -13.919 1.00 39.29 3 ARG C CA 1
ATOM 5988 C C . ARG C 2 4 ? -6.702 33.371 -14.441 1.00 39.70 3 ARG C C 1
ATOM 5989 O O . ARG C 2 4 ? -5.744 33.027 -15.139 1.00 39.09 3 ARG C O 1
ATOM 5997 N N . ARG C 2 5 ? -7.667 32.525 -14.072 1.00 36.25 4 ARG C N 1
ATOM 5998 C CA . ARG C 2 5 ? -7.641 31.143 -14.543 1.00 38.26 4 ARG C CA 1
ATOM 5999 C C . ARG C 2 5 ? -7.740 31.068 -16.061 1.00 40.59 4 ARG C C 1
ATOM 6000 O O . ARG C 2 5 ? -7.186 30.149 -16.674 1.00 37.18 4 ARG C O 1
ATOM 6008 N N . LYS C 2 6 ? -8.445 32.017 -16.679 1.00 38.82 5 LYS C N 1
ATOM 6009 C CA . LYS C 2 6 ? -8.553 32.106 -18.127 1.00 38.34 5 LYS C CA 1
ATOM 6010 C C . LYS C 2 6 ? -8.333 33.548 -18.567 1.00 40.81 5 LYS C C 1
ATOM 6011 O O . LYS C 2 6 ? -8.697 34.493 -17.862 1.00 43.40 5 LYS C O 1
ATOM 6017 N N . GLN C 2 7 ? -7.737 33.703 -19.748 1.00 42.48 6 GLN C N 1
ATOM 6018 C CA . GLN C 2 7 ? -7.411 35.019 -20.276 1.00 40.81 6 GLN C CA 1
ATOM 6019 C C . GLN C 2 7 ? -8.677 35.802 -20.623 1.00 40.83 6 GLN C C 1
ATOM 6020 O O . GLN C 2 7 ? -9.757 35.241 -20.828 1.00 36.07 6 GLN C O 1
ATOM 6026 N N . LYS C 2 8 ? -8.527 37.127 -20.685 1.00 46.11 7 LYS C N 1
ATOM 6027 C CA . LYS C 2 8 ? -9.668 37.994 -20.964 1.00 41.22 7 LYS C CA 1
ATOM 6028 C C . LYS C 2 8 ? -10.137 37.845 -22.407 1.00 40.71 7 LYS C C 1
ATOM 6029 O O . LYS C 2 8 ? -11.334 37.675 -22.667 1.00 41.76 7 LYS C O 1
ATOM 6035 N N . THR C 2 9 ? -9.210 37.909 -23.360 1.00 39.95 8 THR C N 1
ATOM 6036 C CA . THR C 2 9 ? -9.544 37.839 -24.782 1.00 43.26 8 THR C CA 1
ATOM 6037 C C . THR C 2 9 ? -8.722 36.758 -25.471 1.00 42.97 8 THR C C 1
ATOM 6038 O O . THR C 2 9 ? -7.556 36.994 -25.835 1.00 43.08 8 THR C O 1
ATOM 6042 N N . PRO C 2 10 ? -9.294 35.579 -25.692 1.00 42.60 9 PRO C N 1
ATOM 6043 C CA . PRO C 2 10 ? -8.616 34.569 -26.509 1.00 45.17 9 PRO C CA 1
ATOM 6044 C C . PRO C 2 10 ? -8.663 34.947 -27.981 1.00 47.88 9 PRO C C 1
ATOM 6045 O O . PRO C 2 10 ? -9.511 35.722 -28.428 1.00 48.63 9 PRO C O 1
ATOM 6049 N N . LYS C 2 11 ? -7.724 34.392 -28.740 1.00 46.56 10 LYS C N 1
ATOM 6050 C CA . LYS C 2 11 ? -7.602 34.710 -30.152 1.00 48.48 10 LYS C CA 1
ATOM 6051 C C . LYS C 2 11 ? -7.960 33.499 -31.006 1.00 44.88 10 LYS C C 1
ATOM 6052 O O . LYS C 2 11 ? -7.679 32.351 -30.644 1.00 42.16 10 LYS C O 1
ATOM 6058 N N . LYS C 2 12 ? -8.582 33.775 -32.151 1.00 45.76 11 LYS C N 1
ATOM 6059 C CA . LYS C 2 12 ? -8.973 32.749 -33.108 1.00 45.08 11 LYS C CA 1
ATOM 6060 C C . LYS C 2 12 ? -7.824 32.458 -34.064 1.00 44.33 11 LYS C C 1
ATOM 6061 O O . LYS C 2 12 ? -7.075 33.361 -34.446 1.00 46.22 11 LYS C O 1
ATOM 6067 N N . PHE C 2 13 ? -7.684 31.192 -34.443 1.00 45.30 12 PHE C N 1
ATOM 6068 C CA . PHE C 2 13 ? -6.642 30.789 -35.379 1.00 45.13 12 PHE C CA 1
ATOM 6069 C C . PHE C 2 13 ? -7.255 30.372 -36.713 1.00 46.42 12 PHE C C 1
ATOM 6070 O O . PHE C 2 13 ? -8.364 29.839 -36.758 1.00 43.42 12 PHE C O 1
ATOM 6081 N N . LYS D 2 2 ? -36.059 9.650 -41.625 1.00 39.58 1 LYS D N 1
ATOM 6082 C CA . LYS D 2 2 ? -36.374 8.303 -41.085 1.00 39.10 1 LYS D CA 1
ATOM 6083 C C . LYS D 2 2 ? -36.574 8.348 -39.573 1.00 39.26 1 LYS D C 1
ATOM 6084 O O . LYS D 2 2 ? -35.997 9.217 -38.907 1.00 36.59 1 LYS D O 1
ATOM 6090 N N . HIS D 2 3 ? -37.364 7.413 -39.069 1.00 39.18 2 HIS D N 1
ATOM 6091 C CA . HIS D 2 3 ? -37.601 7.304 -37.614 1.00 36.94 2 HIS D CA 1
ATOM 6092 C C . HIS D 2 3 ? -36.301 6.962 -36.893 1.00 34.63 2 HIS D C 1
ATOM 6093 O O . HIS D 2 3 ? -35.510 6.198 -37.455 1.00 35.20 2 HIS D O 1
ATOM 6100 N N . ARG D 2 4 ? -36.082 7.540 -35.715 1.00 34.28 3 ARG D N 1
ATOM 6101 C CA . ARG D 2 4 ? -34.937 7.162 -34.901 1.00 34.26 3 ARG D CA 1
ATOM 6102 C C . ARG D 2 4 ? -35.073 5.701 -34.493 1.00 31.11 3 ARG D C 1
ATOM 6103 O O . ARG D 2 4 ? -36.177 5.219 -34.222 1.00 31.27 3 ARG D O 1
ATOM 6111 N N . ARG D 2 5 ? -33.948 4.981 -34.485 1.00 33.35 4 ARG D N 1
ATOM 6112 C CA . ARG D 2 5 ? -33.982 3.576 -34.082 1.00 31.99 4 ARG D CA 1
ATOM 6113 C C . ARG D 2 5 ? -34.430 3.420 -32.634 1.00 36.24 4 ARG D C 1
ATOM 6114 O O . ARG D 2 5 ? -35.068 2.418 -32.285 1.00 35.60 4 ARG D O 1
ATOM 6122 N N . LYS D 2 6 ? -34.099 4.384 -31.776 1.00 32.59 5 LYS D N 1
ATOM 6123 C CA . LYS D 2 6 ? -34.544 4.380 -30.390 1.00 40.07 5 LYS D CA 1
ATOM 6124 C C . LYS D 2 6 ? -35.040 5.769 -30.011 1.00 39.72 5 LYS D C 1
ATOM 6125 O O . LYS D 2 6 ? -34.539 6.783 -30.505 1.00 34.82 5 LYS D O 1
ATOM 6131 N N . GLN D 2 7 ? -36.031 5.803 -29.124 1.00 37.63 6 GLN D N 1
ATOM 6132 C CA . GLN D 2 7 ? -36.657 7.060 -28.751 1.00 39.14 6 GLN D CA 1
ATOM 6133 C C . GLN D 2 7 ? -35.675 7.958 -28.001 1.00 42.88 6 GLN D C 1
ATOM 6134 O O . GLN D 2 7 ? -34.684 7.505 -27.420 1.00 40.08 6 GLN D O 1
ATOM 6140 N N . LYS D 2 8 ? -35.977 9.258 -28.017 1.00 41.13 7 LYS D N 1
ATOM 6141 C CA . LYS D 2 8 ? -35.087 10.245 -27.416 1.00 43.00 7 LYS D CA 1
ATOM 6142 C C . LYS D 2 8 ? -35.077 10.126 -25.895 1.00 44.22 7 LYS D C 1
ATOM 6143 O O . LYS D 2 8 ? -34.007 10.078 -25.276 1.00 46.22 7 LYS D O 1
ATOM 6149 N N . THR D 2 9 ? -36.253 10.076 -25.273 1.00 42.58 8 THR D N 1
ATOM 6150 C CA . THR D 2 9 ? -36.371 9.944 -23.820 1.00 45.45 8 THR D CA 1
ATOM 6151 C C . THR D 2 9 ? -37.310 8.793 -23.484 1.00 43.39 8 THR D C 1
ATOM 6152 O O . THR D 2 9 ? -38.541 8.948 -23.561 1.00 43.40 8 THR D O 1
ATOM 6156 N N . PRO D 2 10 ? -36.780 7.630 -23.115 1.00 42.29 9 PRO D N 1
ATOM 6157 C CA . PRO D 2 10 ? -37.645 6.562 -22.607 1.00 41.14 9 PRO D CA 1
ATOM 6158 C C . PRO D 2 10 ? -38.119 6.867 -21.195 1.00 43.79 9 PRO D C 1
ATOM 6159 O O . PRO D 2 10 ? -37.480 7.609 -20.444 1.00 44.35 9 PRO D O 1
ATOM 6163 N N . LYS D 2 11 ? -39.257 6.280 -20.838 1.00 42.08 10 LYS D N 1
ATOM 6164 C CA . LYS D 2 11 ? -39.894 6.508 -19.550 1.00 41.12 10 LYS D CA 1
ATOM 6165 C C . LYS D 2 11 ? -39.892 5.239 -18.705 1.00 45.55 10 LYS D C 1
ATOM 6166 O O . LYS D 2 11 ? -40.018 4.125 -19.223 1.00 44.63 10 LYS D O 1
ATOM 6172 N N . LYS D 2 12 ? -39.761 5.423 -17.392 1.00 44.27 11 LYS D N 1
ATOM 6173 C CA . LYS D 2 12 ? -39.785 4.319 -16.442 1.00 47.76 11 LYS D CA 1
ATOM 6174 C C . LYS D 2 12 ? -41.217 4.001 -16.037 1.00 49.53 11 LYS D C 1
ATOM 6175 O O . LYS D 2 12 ? -42.050 4.899 -15.892 1.00 49.57 11 LYS D O 1
ATOM 6181 N N . PHE D 2 13 ? -41.492 2.714 -15.845 1.00 48.22 12 PHE D N 1
ATOM 6182 C CA . PHE D 2 13 ? -42.813 2.261 -15.433 1.00 51.01 12 PHE D CA 1
ATOM 6183 C C . PHE D 2 13 ? -42.766 1.770 -13.992 1.00 54.74 12 PHE D C 1
ATOM 6184 O O . PHE D 2 13 ? -41.703 1.418 -13.482 1.00 54.51 12 PHE D O 1
#

Sequence (773 aa):
DAVEERVINEEYKIWKKNTPFLYDLVMTHALEWPSLTAQWLPDVTRPEGKDFSIHRLVLGTHTSDEQNHLVIASVQLPNKIEIEIKINHEGEVNRARYMPQNPCIIATKTPSSDVLVFDYTKHPSKPDPSGECNPDLRLRGHQKEGYGLSWNPNLSGHLLSASDDHTICLWDISAVPKEGKVVDAKTIFTGHTAVVEDVSWHLLHESLFGSVADDQKLMIWDTRSNNTSKPSHSVDAHTAEVNCLSFNPYSEFILATGSADKTVALWDLRNLKLKLHSFESHKDEIFQVQWSPHNETILASSGTDRRLNVWDLSKIGEEQSPEDAEDGPPELLFIHGGHTAKISDFSWNPNEPWVICSVSEDNIMQVWQMAENIYNEERVINEEYKIWKKNTPFLYDLVMTHALEWPSLTAQWLPDVTRPEGKDFSIHRLVLGTHTSDEQNHLVIASVQLPNKIEIEIKINHEGEVNRARYMPQNPCIIATKTPSSDVLVFDYTKHPSKPDPSGECNPDLRLRGHQKEGYGLSWNPNLSGHLLSASDDHTICLWDISAVPKEGKVVDAKTIFTGHTAVVEDVSWHLLHESLFGSVADDQKLMIWDTRSNNTSKPSHSVDAHTAEVNCLSFNPYSEFILATGSADKTVALWDLRNLKLKLHSFESHKDEIFQVQWSPHNETILASSGTDRRLNVWDLSKIGEEQSPEDAEDGPPELLFIHGGHTAKISDFSWNPNEPWVICSVSEDNIMQVWQMAENIYNKHRRKQKTPKKFKHRRKQKTPKKF

Organism: Homo sapiens (NCBI:txid9606)

Secondary structure (DSSP, 8-state):
--TTHHHHHHHHHHHHHHHHHHEEEEEEEE-SS--S--EEEEEEE--TT-SEEEEEEEEE---SSS-EEEEEEEEEEE--EEEEEEEEESS--SEEEEETTEEEEEEEE-TTS-EEEEEGGGS-SSPPTT-----SEEEE--SS-EEEEEE-SSSTTEEEEEETTS-EEEEE-TTS--SSEEEE-SEEE---SS-EEEEEE-SS-TTEEEEEETTSEEEEEETT-S-SSS-SEEEE--SS-EEEEEE-SS-TTEEEEEETTSEEEEEETT-TTS--EEEE---S-EEEEEE-SS-TTEEEEEETTS-EEEEEGGGTT----HHHHHH--TTEEEEE---SS-EEEEEE-SSSTTEEEEEETTSEEEEEEE-HHHH-/-HHHHHHHHHHHHHHHHHHEEEEEEEE-SS--S-EEEEEEEE--TT-SEEEEEEEEE---SSS-EEEEEEEEEEE--EEEEEEEEESS--SEEEEETTEEEEEEEE-TTS-EEEEEGGGS-SS--TT-----SEEE---SS---EEEE-SSSTTEEEEE-TTS-EEEEE-TTS--SS-EE--SEEE---SS-EEEEEE-SS-TTEEEEEETTSEEEEEETT-S--SS-SEEEE--SS-EEEEEE-SS-TTEEEEEETTSEEEEEETT-TTS--EEEE--SS-EEEEEE-SS-TTEEEEEETTS-EEEEEGGGTT----HHHHHH--TTEEEEE---SS-EEEEEE-SSSTTEEEEEETTSEEEEEEE-HHHH-/---SS-SS----/---SS-SS----

Nearest PDB structures (foldseek):
  8tx8-assembly1_A  TM=1.003E+00  e=2.796E-81  Homo sapiens
  5y1u-assembly1_A  TM=1.001E+00  e=8.049E-77  Homo sapiens
  6zrd-assembly2_B  TM=9.951E-01  e=2.036E-73  Homo sapiens
  2xyi-assembly1_A  TM=9.892E-01  e=5.501E-72  Drosophila melanogaster
  3cfs-assembly1_B  TM=9.852E-01  e=1.197E-70  unclassified

Radius of gyration: 29.51 Å; Cα contacts (8 Å, |Δi|>4): 2256; chains: 4; bounding box: 91×72×70 Å